Protein AF-A0A1W0XEP9-F1 (afdb_monomer_lite)

Secondary structure (DSSP, 8-state):
-----EEEEEEEEEETTS---HHHHHHHHHHHHHHHHHHHH-TT-EEEEEEEEE--SHHHHHHHTTS-HHHHHHHHHHHHHHHHHHTT---SEEEETTSHHHHHHHHHHHHHHHHTT-EEEEEEEEEEETTTTEEE-GGGEEEEE-TTS-EEEEETTT--B-EEEEEEEEEE-GGGGHHHHHHHHTT--EESHHHHHHHHHHHHSS----EE-EEETTT--SSPEETTEEEEEE-HHHHHHTHHHHHHTTTSGGGGGTPSPSEEEEEGGGHHIIIIIHHHHHHHHT-PPPS-EEEEPPEEETTEE--TTTT----HHHHHHHH-HHHHHHHHHHT--SSS-EEE-HHHHHHHIIIIIIIIIIHHHHHHH-TTT-TT--PPPPPPHHHHHHHH-HHHHHHHHHHHHHHHHHHHHHHTT-HHHHHHHHHHHHHHHHHHHHHT-HHHHHH---HHHHHHHHHHHHHHHHHHHHHHHHTTTT-HHHHHHHHHHHHHHHHHHHHHHHHHHHHHHHHS-SSSHHHHHHHHTTTTT--SS-TTSHHHHHHHHHHHHTT----S----------------------------------------------SSSS----------------------------PPPP------------------------------PPPP---------PPPTT--TT--S----TT-EEPPTTSSTTEEEEEETTEEEEEEEEEETTEEEE-GGGT--TT--GGGEEEEES-SBTT-SS-SSPPEEEEEEEEEE-TT-BTTTT-BT--EEEEESS----BTTB-PPBP--TT---TT-EEEEEE-S-SSTTPPPPSB-EEEEEEEE-HHHHHHHHHHTT------TTEEEE--TTS-----TT-TTPEEEEEETTEEEEEEEEEE-STTT-TT--EEEEEHHHHHHHHHHHHHTT-

pLDDT: mean 77.41, std 26.2, range [20.53, 98.69]

Organism: Hypsibius exemplaris (NCBI:txid2072580)

Foldseek 3Di:
DPDAAEAEEEEAAAELLDADFVFSVLLLLLQLLLQVVVCLVGVRYHYAYEYEHQQFALSLVVSCPPHDSVVSVVVRRVSVVVLCVQLVGDHPDYDYLPDPLLLVQLQVLLVLLVVVVQKDKDKDKAKAFRVLRFGDHPVQWDWDADPVRDTFIAGVVPRGGIDIDIDTAIWGNLLVCLVVLLVVLVVVQEPPCVLSVVVNCVSPPDRDDIGGQKDACVSTVTARAHVPHNRIHGRSLSSSLSRSLSSCPPPDPSSVVCPPHQEYEYEPSCSCSLSRVNQSSQVSSVGHRHSHYQYAYGEAELPHRDDVVVVRTHHVVVVCVVQNSLLSLQQSLQQGDRPYYGYDDPVSSVVCCCVQVCVQLVVLLCLLQPCLLVVLLAQFDDDDQVLLCVLQNPLSNVLVVLLVCLVVQLVVCSVSSNSNRNLVSLSVSSVSLVVSCVVLVSSVLSPDPDPSSVSSSSSSSNSSLVSSLSSLSSCCSRRVPVSCVSNVSNVVNHCPVVVVVVVVVVVVCVVVPDDPVVPCVVPVVPPPPDPDPDPDPVVVVVVVVVVVPVPDDDDDDDDDDDDDDDDDDDDDDDDDDDDDDDDDDDDDDDDDDDDDFFADDDDDDDDDGGDDDDDDDDDDDDDDDDDDDDDDDDDDDDDDDDDDDDDDDDDDDDDDDDDDDDDDDDDDDDDDDDDDDDDDDFDDAQAQLPDDDDDDDADKDFDDQSNQQQKKFKQFQNRGFEIWGAAFQFKIKFWLVVQVDPVGDQQRIKIKTSAFFQVDPADPHRIDIFGFPDKAQDPPQDPPPARPSGMIMTGTPGTDDDDSSHGGAAEDAAPDDQAFHKWKFKWFACPFFPDDTGRGIMIHIWGWHAQVVQQVLCVVVVRGGHADPQKTWTADPQLQADDHGSHGRTFTWDADSNGIYGQWGFGDWPGGSDGSIITMTGGRSNCVVVVVVVVVVPD

Structure (mmCIF, N/CA/C/O backbone):
data_AF-A0A1W0XEP9-F1
#
_entry.id   AF-A0A1W0XEP9-F1
#
loop_
_atom_site.group_PDB
_atom_site.id
_atom_site.type_symbol
_atom_site.label_atom_id
_atom_site.label_alt_id
_atom_site.label_comp_id
_atom_site.label_asym_id
_atom_site.label_entity_id
_atom_site.label_seq_id
_atom_site.pdbx_PDB_ins_code
_atom_site.Cartn_x
_atom_site.Cartn_y
_atom_site.Cartn_z
_atom_site.occupancy
_atom_site.B_iso_or_equiv
_atom_site.auth_seq_id
_atom_site.auth_comp_id
_atom_site.auth_asym_id
_atom_site.auth_atom_id
_atom_site.pdbx_PDB_model_num
ATOM 1 N N . MET A 1 1 ? -3.960 -39.721 -2.290 1.00 32.19 1 MET A N 1
ATOM 2 C CA . MET A 1 1 ? -4.192 -38.379 -2.868 1.00 32.19 1 MET A CA 1
ATOM 3 C C . MET A 1 1 ? -3.467 -37.390 -1.981 1.00 32.19 1 MET A C 1
ATOM 5 O O . MET A 1 1 ? -3.538 -37.574 -0.772 1.00 32.19 1 MET A O 1
ATOM 9 N N . SER A 1 2 ? -2.759 -36.409 -2.543 1.00 35.03 2 SER A N 1
ATOM 10 C CA . SER A 1 2 ? -2.302 -35.275 -1.733 1.00 35.03 2 SER A CA 1
ATOM 11 C C . SER A 1 2 ? -3.529 -34.490 -1.267 1.00 35.03 2 SER A C 1
ATOM 13 O O . SER A 1 2 ? -4.507 -34.397 -2.014 1.00 35.03 2 SER A O 1
ATOM 15 N N . SER A 1 3 ? -3.519 -33.946 -0.053 1.00 46.28 3 SER A N 1
ATOM 16 C CA . SER A 1 3 ? -4.524 -32.955 0.324 1.00 46.28 3 SER A CA 1
ATOM 17 C C . SER A 1 3 ? -4.188 -31.658 -0.403 1.00 46.28 3 SER A C 1
ATOM 19 O O . SER A 1 3 ? -3.187 -31.023 -0.073 1.00 46.28 3 SER A O 1
ATOM 21 N N . ALA A 1 4 ? -5.010 -31.287 -1.388 1.00 58.81 4 ALA A N 1
ATOM 22 C CA . ALA A 1 4 ? -4.891 -30.011 -2.086 1.00 58.81 4 ALA A CA 1
ATOM 23 C C . ALA A 1 4 ? -4.705 -28.873 -1.074 1.00 58.81 4 ALA A C 1
ATOM 25 O O . ALA A 1 4 ? -5.493 -28.755 -0.126 1.00 58.81 4 ALA A O 1
ATOM 26 N N . ALA A 1 5 ? -3.658 -28.069 -1.270 1.00 68.62 5 ALA A N 1
ATOM 27 C CA . ALA A 1 5 ? -3.409 -26.911 -0.430 1.00 68.62 5 ALA A CA 1
ATOM 28 C C . ALA A 1 5 ? -4.605 -25.951 -0.503 1.00 68.62 5 ALA A C 1
ATOM 30 O O . ALA A 1 5 ? -5.361 -25.915 -1.481 1.00 68.62 5 ALA A O 1
ATOM 31 N N . ARG A 1 6 ? -4.811 -25.207 0.578 1.00 87.81 6 ARG A N 1
ATOM 32 C CA . ARG A 1 6 ? -5.912 -24.257 0.712 1.00 87.81 6 ARG A CA 1
ATOM 33 C C . ARG A 1 6 ? -5.343 -22.920 1.130 1.00 87.81 6 ARG A C 1
ATOM 35 O O . ARG A 1 6 ? -4.332 -22.889 1.825 1.00 87.81 6 ARG A O 1
ATOM 42 N N . PHE A 1 7 ? -5.972 -21.854 0.656 1.00 92.62 7 PHE A N 1
ATOM 43 C CA . PHE A 1 7 ? -5.526 -20.497 0.934 1.00 92.62 7 PHE A CA 1
ATOM 44 C C . PHE A 1 7 ? -6.727 -19.573 1.125 1.00 92.62 7 PHE A C 1
ATOM 46 O O . PHE A 1 7 ? -7.420 -19.263 0.148 1.00 92.62 7 PHE A O 1
ATOM 53 N N . PHE A 1 8 ? -6.997 -19.170 2.365 1.00 96.50 8 PHE A N 1
ATOM 54 C CA . PHE A 1 8 ? -8.095 -18.266 2.700 1.00 96.50 8 PHE A CA 1
ATOM 55 C C . PHE A 1 8 ? -7.598 -16.825 2.847 1.00 96.50 8 PHE A C 1
ATOM 57 O O . PHE A 1 8 ? -6.764 -16.523 3.702 1.00 96.50 8 PHE A O 1
ATOM 64 N N . ILE A 1 9 ? -8.134 -15.939 2.009 1.00 97.25 9 ILE A N 1
ATOM 65 C CA . ILE A 1 9 ? -7.832 -14.510 1.994 1.00 97.25 9 ILE A CA 1
ATOM 66 C C . ILE A 1 9 ? -9.105 -13.677 2.167 1.00 97.25 9 ILE A C 1
ATOM 68 O O . ILE A 1 9 ? -10.146 -13.981 1.579 1.00 97.25 9 ILE A O 1
ATOM 72 N N . THR A 1 10 ? -9.028 -12.613 2.968 1.00 98.31 10 THR A N 1
ATOM 73 C CA . THR A 1 10 ? -10.155 -11.698 3.210 1.00 98.31 10 THR A CA 1
ATOM 74 C C . THR A 1 10 ? -9.748 -10.247 2.989 1.00 98.31 10 THR A C 1
ATOM 76 O O . THR A 1 10 ? -8.636 -9.848 3.331 1.00 98.31 10 THR A O 1
ATOM 79 N N . THR A 1 11 ? -10.664 -9.434 2.469 1.00 98.44 11 THR A N 1
ATOM 80 C CA . THR A 1 11 ? -10.663 -7.978 2.704 1.00 98.44 11 THR A CA 1
ATOM 81 C C . THR A 1 11 ? -11.497 -7.677 3.951 1.00 98.44 11 THR A C 1
ATOM 83 O O . THR A 1 11 ? -12.139 -8.592 4.470 1.00 98.44 11 THR A O 1
ATOM 86 N N . PRO A 1 12 ? -11.590 -6.420 4.411 1.00 97.44 12 PRO A N 1
ATOM 87 C CA . PRO A 1 12 ? -12.664 -6.015 5.299 1.00 97.44 12 PRO A CA 1
ATOM 88 C C . PRO A 1 12 ? -13.996 -6.105 4.553 1.00 97.44 12 PRO A C 1
ATOM 90 O O . PRO A 1 12 ? -14.038 -6.108 3.314 1.00 97.44 12 PRO A O 1
ATOM 93 N N . ILE A 1 13 ? -15.081 -6.106 5.315 1.00 97.94 13 ILE A N 1
ATOM 94 C CA . ILE A 1 13 ? -16.404 -5.773 4.798 1.00 97.94 13 ILE A CA 1
ATOM 95 C C . ILE A 1 13 ? -16.615 -4.254 4.900 1.00 97.94 13 ILE A C 1
ATOM 97 O O . ILE A 1 13 ? -16.168 -3.620 5.856 1.00 97.94 13 ILE A O 1
ATOM 101 N N . PHE A 1 14 ? -17.221 -3.641 3.883 1.00 96.19 14 PHE A N 1
ATOM 102 C CA . PHE A 1 14 ? -17.268 -2.177 3.757 1.00 96.19 14 PHE A CA 1
ATOM 103 C C . PHE A 1 14 ? -18.620 -1.585 4.174 1.00 96.19 14 PHE A C 1
ATOM 105 O O . PHE A 1 14 ? -19.661 -2.059 3.723 1.00 96.19 14 PHE A O 1
ATOM 112 N N . TYR A 1 15 ? -18.606 -0.509 4.969 1.00 92.88 15 TYR A N 1
ATOM 113 C CA . TYR A 1 15 ? -19.817 0.209 5.391 1.00 92.88 15 TYR A CA 1
ATOM 114 C C . TYR A 1 15 ? -20.623 0.743 4.198 1.00 92.88 15 TYR A C 1
ATOM 116 O O . TYR A 1 15 ? -20.120 1.505 3.368 1.00 92.88 15 TYR A O 1
ATOM 124 N N . VAL A 1 16 ? -21.917 0.421 4.157 1.00 91.81 16 VAL A N 1
ATOM 125 C CA . VAL A 1 16 ? -22.835 0.824 3.070 1.00 91.81 16 VAL A CA 1
ATOM 126 C C . VAL A 1 16 ? -23.545 2.167 3.289 1.00 91.81 16 VAL A C 1
ATOM 128 O O . VAL A 1 16 ? -24.500 2.490 2.584 1.00 91.81 16 VAL A O 1
ATOM 131 N N . ASN A 1 17 ? -23.042 3.024 4.186 1.00 85.06 17 ASN A N 1
ATOM 132 C CA . ASN A 1 17 ? -23.459 4.436 4.280 1.00 85.06 17 ASN A CA 1
ATOM 133 C C . ASN A 1 17 ? -22.988 5.287 3.071 1.00 85.06 17 ASN A C 1
ATOM 135 O O . ASN A 1 17 ? -23.287 6.484 2.964 1.00 85.06 17 ASN A O 1
ATOM 139 N N . ALA A 1 18 ? -22.205 4.701 2.162 1.00 85.00 18 ALA A N 1
ATOM 140 C CA . ALA A 1 18 ? -21.595 5.386 1.037 1.00 85.00 18 ALA A CA 1
ATOM 141 C C . ALA A 1 18 ? -21.563 4.545 -0.245 1.00 85.00 18 ALA A C 1
ATOM 143 O O . ALA A 1 18 ? -21.585 3.318 -0.224 1.00 85.00 18 ALA A O 1
ATOM 144 N N . ALA A 1 19 ? -21.466 5.249 -1.377 1.00 88.62 19 ALA A N 1
ATOM 145 C CA . ALA A 1 19 ? -20.963 4.663 -2.611 1.00 88.62 19 ALA A CA 1
ATOM 146 C C . ALA A 1 19 ? -19.445 4.407 -2.472 1.00 88.62 19 ALA A C 1
ATOM 148 O O . ALA A 1 19 ? -18.774 5.147 -1.744 1.00 88.62 19 ALA A O 1
ATOM 149 N N . PRO A 1 20 ? -18.895 3.381 -3.141 1.00 93.69 20 PRO A N 1
ATOM 150 C CA . PRO A 1 20 ? -17.491 3.024 -3.002 1.00 93.69 20 PRO A CA 1
ATOM 151 C C . PRO A 1 20 ? -16.543 4.026 -3.679 1.00 93.69 20 PRO A C 1
ATOM 153 O O . PRO A 1 20 ? -16.875 4.632 -4.693 1.00 93.69 20 PRO A O 1
ATOM 156 N N . HIS A 1 21 ? -15.326 4.137 -3.145 1.00 92.75 21 HIS A N 1
ATOM 157 C CA . HIS A 1 21 ? -14.243 4.978 -3.673 1.00 92.75 21 HIS A CA 1
ATOM 158 C C . HIS A 1 21 ? -12.942 4.180 -3.864 1.00 92.75 21 HIS A C 1
ATOM 160 O O . HIS A 1 21 ? -12.827 3.069 -3.331 1.00 92.75 21 HIS A O 1
ATOM 166 N N . VAL A 1 22 ? -11.930 4.747 -4.540 1.00 93.62 22 VAL A N 1
ATOM 167 C CA . VAL A 1 22 ? -10.651 4.051 -4.845 1.00 93.62 22 VAL A CA 1
ATOM 168 C C . VAL A 1 22 ? -9.963 3.407 -3.632 1.00 93.62 22 VAL A C 1
ATOM 170 O O . VAL A 1 22 ? -9.307 2.385 -3.797 1.00 93.62 22 VAL A O 1
ATOM 173 N N . GLY A 1 23 ? -10.164 3.926 -2.414 1.00 92.56 23 GLY A N 1
ATOM 174 C CA . GLY A 1 23 ? -9.643 3.311 -1.186 1.00 92.56 23 GLY A CA 1
ATOM 175 C C . GLY A 1 23 ? -10.148 1.880 -0.941 1.00 92.56 23 GLY A C 1
ATOM 176 O O . GLY A 1 23 ? -9.347 1.009 -0.628 1.00 92.56 23 GLY A O 1
ATOM 177 N N . HIS A 1 24 ? -11.442 1.608 -1.166 1.00 94.81 24 HIS A N 1
ATOM 178 C CA . HIS A 1 24 ? -12.011 0.257 -1.039 1.00 94.81 24 HIS A CA 1
ATOM 179 C C . HIS A 1 24 ? -11.509 -0.650 -2.167 1.00 94.81 24 HIS A C 1
ATOM 181 O O . HIS A 1 24 ? -11.186 -1.815 -1.948 1.00 94.81 24 HIS A O 1
ATOM 187 N N . LEU A 1 25 ? -11.416 -0.094 -3.381 1.00 96.81 25 LEU A N 1
ATOM 188 C CA . LEU A 1 25 ? -10.900 -0.811 -4.541 1.00 96.81 25 LEU A CA 1
ATOM 189 C C . LEU A 1 25 ? -9.445 -1.252 -4.323 1.00 96.81 25 LEU A C 1
ATOM 191 O O . LEU A 1 25 ? -9.118 -2.385 -4.647 1.00 96.81 25 LEU A O 1
ATOM 195 N N . TYR A 1 26 ? -8.588 -0.405 -3.747 1.00 96.94 26 TYR A N 1
ATOM 196 C CA . TYR A 1 26 ? -7.191 -0.745 -3.463 1.00 96.94 26 TYR A CA 1
ATOM 197 C C . TYR A 1 26 ? -7.067 -1.967 -2.544 1.00 96.94 26 TYR A C 1
ATOM 199 O O . TYR A 1 26 ? -6.404 -2.932 -2.918 1.00 96.94 26 TYR A O 1
ATOM 207 N N . THR A 1 27 ? -7.772 -1.980 -1.408 1.00 97.12 27 THR A N 1
ATOM 208 C CA . THR A 1 27 ? -7.811 -3.126 -0.482 1.00 97.12 27 THR A CA 1
ATOM 209 C C . THR A 1 27 ? -8.196 -4.427 -1.194 1.00 97.12 27 THR A C 1
ATOM 211 O O . THR A 1 27 ? -7.551 -5.461 -1.021 1.00 97.12 27 THR A O 1
ATOM 214 N N . VAL A 1 28 ? -9.220 -4.362 -2.050 1.00 98.12 28 VAL A N 1
ATOM 215 C CA . VAL A 1 28 ? -9.730 -5.507 -2.820 1.00 98.12 28 VAL A CA 1
ATOM 216 C C . VAL A 1 28 ? -8.777 -5.923 -3.945 1.00 98.12 28 VAL A C 1
ATOM 218 O O . VAL A 1 28 ? -8.675 -7.110 -4.240 1.00 98.12 28 VAL A O 1
ATOM 221 N N . LEU A 1 29 ? -8.027 -4.991 -4.538 1.00 97.88 29 LEU A N 1
ATOM 222 C CA . LEU A 1 29 ? -7.032 -5.291 -5.570 1.00 97.88 29 LEU A CA 1
ATOM 223 C C . LEU A 1 29 ? -5.794 -5.999 -5.029 1.00 97.88 29 LEU A C 1
ATOM 225 O O . LEU A 1 29 ? -5.268 -6.868 -5.721 1.00 97.88 29 LEU A O 1
ATOM 229 N N . ILE A 1 30 ? -5.340 -5.680 -3.813 1.00 97.75 30 ILE A N 1
ATOM 230 C CA . ILE A 1 30 ? -4.242 -6.430 -3.179 1.00 97.75 30 ILE A CA 1
ATOM 231 C C . ILE A 1 30 ? -4.691 -7.882 -2.937 1.00 97.75 30 ILE A C 1
ATOM 233 O O . ILE A 1 30 ? -3.944 -8.819 -3.223 1.00 97.75 30 ILE A O 1
ATOM 237 N N . ALA A 1 31 ? -5.935 -8.077 -2.480 1.00 97.88 31 ALA A N 1
ATOM 238 C CA . ALA A 1 31 ? -6.502 -9.406 -2.264 1.00 97.88 31 ALA A CA 1
ATOM 239 C C . ALA A 1 31 ? -6.675 -10.187 -3.578 1.00 97.88 31 ALA A C 1
ATOM 241 O O . ALA A 1 31 ? -6.258 -11.340 -3.667 1.00 97.88 31 ALA A O 1
ATOM 242 N N . ASP A 1 32 ? -7.211 -9.549 -4.621 1.00 98.19 32 ASP A N 1
ATOM 243 C CA . ASP A 1 32 ? -7.384 -10.143 -5.950 1.00 98.19 32 ASP A CA 1
ATOM 244 C C . ASP A 1 32 ? -6.042 -10.512 -6.597 1.00 98.19 32 ASP A C 1
ATOM 246 O O . ASP A 1 32 ? -5.889 -11.617 -7.117 1.00 98.19 32 ASP A O 1
ATOM 250 N N . ALA A 1 33 ? -5.035 -9.637 -6.510 1.00 97.44 33 ALA A N 1
ATOM 251 C CA . ALA A 1 33 ? -3.695 -9.920 -7.013 1.00 97.44 33 ALA A CA 1
ATOM 252 C C . ALA A 1 33 ? -3.042 -11.098 -6.265 1.00 97.44 33 ALA A C 1
ATOM 254 O O . ALA A 1 33 ? -2.469 -11.984 -6.901 1.00 97.44 33 ALA A O 1
ATOM 255 N N . LEU A 1 34 ? -3.180 -11.186 -4.937 1.00 95.62 34 LEU A N 1
ATOM 256 C CA . LEU A 1 34 ? -2.643 -12.322 -4.183 1.00 95.62 34 LEU A CA 1
ATOM 257 C C . LEU A 1 34 ? -3.421 -13.623 -4.449 1.00 95.62 34 LEU A C 1
ATOM 259 O O . LEU A 1 34 ? -2.807 -14.669 -4.657 1.00 95.62 34 LEU A O 1
ATOM 263 N N . HIS A 1 35 ? -4.753 -13.572 -4.533 1.00 95.00 35 HIS A N 1
ATOM 264 C CA . HIS A 1 35 ? -5.600 -14.711 -4.910 1.00 95.00 35 HIS A CA 1
ATOM 265 C C . HIS A 1 35 ? -5.224 -15.260 -6.298 1.00 95.00 35 HIS A C 1
ATOM 267 O O . HIS A 1 35 ? -5.029 -16.468 -6.467 1.00 95.00 35 HIS A O 1
ATOM 273 N N . ARG A 1 36 ? -5.040 -14.371 -7.285 1.00 94.81 36 ARG A N 1
ATOM 274 C CA . ARG A 1 36 ? -4.564 -14.705 -8.638 1.00 94.81 36 ARG A CA 1
ATOM 275 C C . ARG A 1 36 ? -3.151 -15.298 -8.621 1.00 94.81 36 ARG A C 1
ATOM 277 O O . ARG A 1 36 ? -2.927 -16.315 -9.274 1.00 94.81 36 ARG A O 1
ATOM 284 N N . TRP A 1 37 ? -2.224 -14.730 -7.845 1.00 93.62 37 TRP A N 1
ATOM 285 C CA . TRP A 1 37 ? -0.857 -15.252 -7.697 1.00 93.62 37 TRP A CA 1
ATOM 286 C C . TRP A 1 37 ? -0.840 -16.674 -7.116 1.00 93.62 37 TRP A C 1
ATOM 288 O O . TRP A 1 37 ? -0.206 -17.567 -7.679 1.00 93.62 37 TRP A O 1
ATOM 298 N N . LYS A 1 38 ? -1.612 -16.929 -6.052 1.00 90.94 38 LYS A N 1
ATOM 299 C CA . LYS A 1 38 ? -1.731 -18.257 -5.424 1.00 90.94 38 LYS A CA 1
ATOM 300 C C . LYS A 1 38 ? -2.349 -19.292 -6.367 1.00 90.94 38 LYS A C 1
ATOM 302 O O . LYS A 1 38 ? -1.797 -20.383 -6.500 1.00 90.94 38 LYS A O 1
ATOM 307 N N . LYS A 1 39 ? -3.423 -18.931 -7.084 1.00 88.62 39 LYS A N 1
ATOM 308 C CA . LYS A 1 39 ? -4.023 -19.759 -8.153 1.00 88.62 39 LYS A CA 1
ATOM 309 C C . LYS A 1 39 ? -3.022 -20.097 -9.262 1.00 88.62 39 LYS A C 1
ATOM 311 O O . LYS A 1 39 ? -3.027 -21.221 -9.747 1.00 88.62 39 LYS A O 1
ATOM 316 N N . MET A 1 40 ? -2.151 -19.160 -9.644 1.00 87.69 40 MET A N 1
ATOM 317 C CA . MET A 1 40 ? -1.143 -19.392 -10.684 1.00 87.69 40 MET A CA 1
ATOM 318 C C . MET A 1 40 ? 0.039 -20.250 -10.205 1.00 87.69 40 MET A C 1
ATOM 320 O O . MET A 1 40 ? 0.524 -21.087 -10.962 1.00 87.69 40 MET A O 1
ATOM 324 N N . LYS A 1 41 ? 0.501 -20.079 -8.958 1.00 82.50 41 LYS A N 1
ATOM 325 C CA . LYS A 1 41 ? 1.601 -20.883 -8.392 1.00 82.50 41 LYS A CA 1
ATOM 326 C C . LYS A 1 41 ? 1.226 -22.338 -8.123 1.00 82.50 41 LYS A C 1
ATOM 328 O O . LYS A 1 41 ? 2.110 -23.190 -8.080 1.00 82.50 41 LYS A O 1
ATOM 333 N N . GLN A 1 42 ? -0.050 -22.625 -7.871 1.00 70.00 42 GLN A N 1
ATOM 334 C CA . GLN A 1 42 ? -0.485 -23.922 -7.358 1.00 70.00 42 GLN A CA 1
ATOM 335 C C . GLN A 1 42 ? -1.728 -24.428 -8.107 1.00 70.00 42 GLN A C 1
ATOM 337 O O . GLN A 1 42 ? -2.859 -24.186 -7.692 1.00 70.00 42 GLN A O 1
ATOM 342 N N . ASN A 1 43 ? -1.498 -25.208 -9.172 1.00 59.06 43 ASN A N 1
ATOM 343 C CA . ASN A 1 43 ? -2.519 -25.783 -10.070 1.00 59.06 43 ASN A CA 1
ATOM 344 C C . ASN A 1 43 ? -3.667 -26.572 -9.393 1.00 59.06 43 ASN A C 1
ATOM 346 O O . ASN A 1 43 ? -4.660 -26.865 -10.053 1.00 59.06 43 ASN A O 1
ATOM 350 N N . GLU A 1 44 ? -3.535 -26.952 -8.119 1.00 57.06 44 GLU A N 1
ATOM 351 C CA . GLU A 1 44 ? -4.544 -27.712 -7.362 1.00 57.06 44 GLU A CA 1
ATOM 352 C C . GLU A 1 44 ? -5.138 -26.930 -6.171 1.00 57.06 44 GLU A C 1
ATOM 354 O O . GLU A 1 44 ? -6.021 -27.446 -5.484 1.00 57.06 44 GLU A O 1
ATOM 359 N N . THR A 1 45 ? -4.679 -25.702 -5.892 1.00 66.38 45 THR A N 1
ATOM 360 C CA . THR A 1 45 ? -5.045 -24.988 -4.657 1.00 66.38 45 THR A CA 1
ATOM 361 C C . THR A 1 45 ? -6.473 -24.464 -4.685 1.00 66.38 45 THR A C 1
ATOM 363 O O . THR A 1 45 ? -6.842 -23.625 -5.509 1.00 66.38 45 THR A O 1
ATOM 366 N N . GLN A 1 46 ? -7.270 -24.887 -3.702 1.00 83.69 46 GLN A N 1
ATOM 367 C CA . GLN A 1 46 ? -8.564 -24.268 -3.432 1.00 83.69 46 GLN A CA 1
ATOM 368 C C . GLN A 1 46 ? -8.319 -22.979 -2.643 1.00 83.69 46 GLN A C 1
ATOM 370 O O . GLN A 1 46 ? -8.081 -23.029 -1.438 1.00 83.69 46 GLN A O 1
ATOM 375 N N . SER A 1 47 ? -8.357 -21.825 -3.310 1.00 89.06 47 SER A N 1
ATOM 376 C CA . SER A 1 47 ? -8.340 -20.532 -2.620 1.00 89.06 47 SER A CA 1
ATOM 377 C C . SER A 1 47 ? -9.759 -20.012 -2.409 1.00 89.06 47 SER A C 1
ATOM 379 O O . SER A 1 47 ? -10.545 -19.952 -3.354 1.00 89.06 47 SER A O 1
ATOM 381 N N . LEU A 1 48 ? -10.056 -19.638 -1.166 1.00 94.50 48 LEU A N 1
ATOM 382 C CA . LEU A 1 48 ? -11.261 -18.925 -0.754 1.00 94.50 48 LEU A CA 1
ATOM 383 C C . LEU A 1 48 ? -10.883 -17.441 -0.648 1.00 94.50 48 LEU A C 1
ATOM 385 O O . LEU A 1 48 ? -9.939 -17.105 0.062 1.00 94.50 48 LEU A O 1
ATOM 389 N N . PHE A 1 49 ? -11.580 -16.566 -1.365 1.00 97.12 49 PHE A N 1
ATOM 390 C CA . PHE A 1 49 ? -11.395 -15.116 -1.329 1.00 97.12 49 PHE A CA 1
ATOM 391 C C . PHE A 1 49 ? -12.725 -14.453 -0.955 1.00 97.12 49 PHE A C 1
ATOM 393 O O . PHE A 1 49 ? -13.677 -14.466 -1.740 1.00 97.12 49 PHE A O 1
ATOM 400 N N . SER A 1 50 ? -12.771 -13.902 0.263 1.00 97.81 50 SER A N 1
ATOM 401 C CA . SER A 1 50 ? -13.910 -13.157 0.805 1.00 97.81 50 SER A CA 1
ATOM 402 C C . SER A 1 50 ? -13.780 -11.654 0.560 1.00 97.81 50 SER A C 1
ATOM 404 O O . SER A 1 50 ? -12.745 -11.054 0.869 1.00 97.81 50 SER A O 1
ATOM 406 N N . VAL A 1 51 ? -14.870 -11.055 0.085 1.00 98.12 51 VAL A N 1
ATOM 407 C CA . VAL A 1 51 ? -15.156 -9.613 0.142 1.00 98.12 51 VAL A CA 1
ATOM 408 C C . VAL A 1 51 ? -16.585 -9.423 0.659 1.00 98.12 51 VAL A C 1
ATOM 410 O O . VAL A 1 51 ? -17.367 -10.372 0.660 1.00 98.12 51 VAL A O 1
ATOM 413 N N . GLY A 1 52 ? -16.986 -8.214 1.050 1.00 98.06 52 GLY A N 1
ATOM 414 C CA . GLY A 1 52 ? -18.382 -8.003 1.434 1.00 98.06 52 GLY A CA 1
ATOM 415 C C . GLY A 1 52 ? -18.732 -6.606 1.917 1.00 98.06 52 GLY A C 1
ATOM 416 O O . GLY A 1 52 ? -17.963 -5.654 1.747 1.00 98.06 52 GLY A O 1
ATOM 417 N N . THR A 1 53 ? -19.904 -6.494 2.533 1.00 98.44 53 THR A N 1
ATOM 418 C CA . THR A 1 53 ? -20.454 -5.236 3.049 1.00 98.44 53 THR A CA 1
ATOM 419 C C . THR A 1 53 ? -20.907 -5.336 4.506 1.00 98.44 53 THR A C 1
ATOM 421 O O . THR A 1 53 ? -21.537 -6.316 4.907 1.00 98.44 53 THR A O 1
ATOM 424 N N . ASP A 1 54 ? -20.559 -4.304 5.280 1.00 97.56 54 ASP A N 1
ATOM 425 C CA . ASP A 1 54 ? -21.045 -4.059 6.641 1.00 97.56 54 ASP A CA 1
ATOM 426 C C . ASP A 1 54 ? -22.304 -3.194 6.551 1.00 97.56 54 ASP A C 1
ATOM 428 O O . ASP A 1 54 ? -22.309 -2.115 5.941 1.00 97.56 54 ASP A O 1
ATOM 432 N N . GLU A 1 55 ? -23.399 -3.729 7.077 1.00 97.06 55 GLU A N 1
ATOM 433 C CA . GLU A 1 55 ? -24.754 -3.283 6.776 1.00 97.06 55 GLU A CA 1
ATOM 434 C C . GLU A 1 55 ? -25.605 -3.020 8.019 1.00 97.06 55 GLU A C 1
ATOM 436 O O . GLU A 1 55 ? -26.780 -2.694 7.868 1.00 97.06 55 GLU A O 1
ATOM 441 N N . HIS A 1 56 ? -25.033 -3.096 9.224 1.00 95.25 56 HIS A N 1
ATOM 442 C CA . HIS A 1 56 ? -25.705 -2.791 10.493 1.00 95.25 56 HIS A CA 1
ATOM 443 C C . HIS A 1 56 ? -25.086 -1.557 11.182 1.00 95.25 56 HIS A C 1
ATOM 445 O O . HIS A 1 56 ? -24.185 -0.908 10.651 1.00 95.25 56 HIS A O 1
ATOM 451 N N . GLY A 1 57 ? -25.588 -1.191 12.364 1.00 91.94 57 GLY A N 1
ATOM 452 C CA . GLY A 1 57 ? -24.997 -0.129 13.185 1.00 91.94 57 GLY A CA 1
ATOM 453 C C . GLY A 1 57 ? -25.618 1.256 12.986 1.00 91.94 57 GLY A C 1
ATOM 454 O O . GLY A 1 57 ? -26.459 1.503 12.110 1.00 91.94 57 GLY A O 1
ATOM 455 N N . LEU A 1 58 ? -25.221 2.189 13.852 1.00 86.62 58 LEU A N 1
ATOM 456 C CA . LEU A 1 58 ? -25.890 3.483 13.998 1.00 86.62 58 LEU A CA 1
ATOM 457 C C . LEU A 1 58 ? -25.610 4.420 12.812 1.00 86.62 58 LEU A C 1
ATOM 459 O O . LEU A 1 58 ? -26.476 5.216 12.446 1.00 86.62 58 LEU A O 1
ATOM 463 N N . LYS A 1 59 ? -24.450 4.290 12.158 1.00 84.94 59 LYS A N 1
ATOM 464 C CA . LYS A 1 59 ? -24.112 4.961 10.888 1.00 84.94 59 LYS A CA 1
ATOM 465 C C . LYS A 1 59 ? -25.097 4.625 9.776 1.00 84.94 59 LYS A C 1
ATOM 467 O O . LYS A 1 59 ? -25.501 5.527 9.048 1.00 84.94 59 LYS A O 1
ATOM 472 N N . ILE A 1 60 ? -25.484 3.356 9.646 1.00 90.12 60 ILE A N 1
ATOM 473 C CA . ILE A 1 60 ? -26.420 2.899 8.611 1.00 90.12 60 ILE A CA 1
ATOM 474 C C . ILE A 1 60 ? -27.829 3.412 8.913 1.00 90.12 60 ILE A C 1
ATOM 476 O O . ILE A 1 60 ? -28.446 4.043 8.057 1.00 90.12 60 ILE A O 1
ATOM 480 N N . GLN A 1 61 ? -28.288 3.248 10.158 1.00 91.38 61 GLN A N 1
ATOM 481 C CA . GLN A 1 61 ? -29.581 3.759 10.624 1.00 91.38 61 GLN A CA 1
ATOM 482 C C . GLN A 1 61 ? -29.709 5.280 10.409 1.00 91.38 61 GLN A C 1
ATOM 484 O O . GLN A 1 61 ? -30.708 5.749 9.870 1.00 91.38 61 GLN A O 1
ATOM 489 N N . ARG A 1 62 ? -28.675 6.064 10.755 1.00 88.06 62 ARG A N 1
ATOM 490 C CA . ARG A 1 62 ? -28.650 7.521 10.524 1.00 88.06 62 ARG A CA 1
ATOM 491 C C . ARG A 1 62 ? -28.552 7.890 9.038 1.00 88.06 62 ARG A C 1
ATOM 493 O O . ARG A 1 62 ? -29.151 8.882 8.638 1.00 88.06 62 ARG A O 1
ATOM 500 N N . ALA A 1 63 ? -27.837 7.115 8.219 1.00 86.88 63 ALA A N 1
ATOM 501 C CA . ALA A 1 63 ? -27.719 7.361 6.777 1.00 86.88 63 ALA A CA 1
ATOM 502 C C . ALA A 1 63 ? -29.009 7.048 5.996 1.00 86.88 63 ALA A C 1
ATOM 504 O O . ALA A 1 63 ? -29.241 7.653 4.951 1.00 86.88 63 ALA A O 1
ATOM 505 N N . ALA A 1 64 ? -29.852 6.142 6.502 1.00 89.00 64 ALA A N 1
ATOM 506 C CA . ALA A 1 64 ? -31.195 5.892 5.977 1.00 89.00 64 ALA A CA 1
ATOM 507 C C . ALA A 1 64 ? -32.209 6.986 6.374 1.00 89.00 64 ALA A C 1
ATOM 509 O O . ALA A 1 64 ? -33.226 7.162 5.703 1.00 89.00 64 ALA A O 1
ATOM 510 N N . ALA A 1 65 ? -31.914 7.753 7.430 1.00 81.31 65 ALA A N 1
ATOM 511 C CA . ALA A 1 65 ? -32.786 8.771 8.012 1.00 81.31 65 ALA A CA 1
ATOM 512 C C . ALA A 1 65 ? -34.183 8.214 8.355 1.00 81.31 65 ALA A C 1
ATOM 514 O O . ALA A 1 65 ? -34.309 7.442 9.299 1.00 81.31 65 ALA A O 1
ATOM 515 N N . ASN A 1 66 ? -35.215 8.588 7.591 1.00 76.88 66 ASN A N 1
ATOM 516 C CA . ASN A 1 66 ? -36.597 8.123 7.775 1.00 76.88 66 ASN A CA 1
ATOM 517 C C . ASN A 1 66 ? -37.000 7.004 6.789 1.00 76.88 66 ASN A C 1
ATOM 519 O O . ASN A 1 66 ? -38.168 6.620 6.746 1.00 76.88 66 ASN A O 1
ATOM 523 N N . ALA A 1 67 ? -36.074 6.522 5.955 1.00 84.38 67 ALA A N 1
ATOM 524 C CA . ALA A 1 67 ? -36.298 5.410 5.035 1.00 84.38 67 ALA A CA 1
ATOM 525 C C . ALA A 1 67 ? -35.895 4.067 5.666 1.00 84.38 67 ALA A C 1
ATOM 527 O O . ALA A 1 67 ? -35.157 4.019 6.648 1.00 84.38 67 ALA A O 1
ATOM 528 N N . ASP A 1 68 ? -36.348 2.968 5.060 1.00 91.00 68 ASP A N 1
ATOM 529 C CA . ASP A 1 68 ? -35.914 1.617 5.419 1.00 91.00 68 ASP A CA 1
ATOM 530 C C . ASP A 1 68 ? -34.383 1.453 5.245 1.00 91.00 68 ASP A C 1
ATOM 532 O O . ASP A 1 68 ? -33.879 1.582 4.119 1.00 91.00 68 ASP A O 1
ATOM 536 N N . PRO A 1 69 ? -33.629 1.122 6.315 1.00 93.94 69 PRO A N 1
ATOM 537 C CA . PRO A 1 69 ? -32.195 0.881 6.215 1.00 93.94 69 PRO A CA 1
ATOM 538 C C . PRO A 1 69 ? -31.841 -0.290 5.297 1.00 93.94 69 PRO A C 1
ATOM 540 O O . PRO A 1 69 ? -30.831 -0.214 4.595 1.00 93.94 69 PRO A O 1
ATOM 543 N N . LYS A 1 70 ? -32.674 -1.340 5.219 1.00 94.06 70 LYS A N 1
ATOM 544 C CA . LYS A 1 70 ? -32.405 -2.492 4.347 1.00 94.06 70 LYS A CA 1
ATOM 545 C C . LYS A 1 70 ? -32.334 -2.077 2.878 1.00 94.06 70 LYS A C 1
ATOM 547 O O . LYS A 1 70 ? -31.414 -2.492 2.175 1.00 94.06 70 LYS A O 1
ATOM 552 N N . THR A 1 71 ? -33.247 -1.221 2.431 1.00 94.06 71 THR A N 1
ATOM 553 C CA . THR A 1 71 ? -33.270 -0.666 1.073 1.00 94.06 71 THR A CA 1
ATOM 554 C C . THR A 1 71 ? -31.997 0.129 0.761 1.00 94.06 71 THR A C 1
ATOM 556 O O . THR A 1 71 ? -31.443 -0.018 -0.332 1.00 94.06 71 THR A O 1
ATOM 559 N N . LEU A 1 72 ? -31.475 0.921 1.709 1.00 93.12 72 LEU A N 1
ATOM 560 C CA . LEU A 1 72 ? -30.186 1.610 1.544 1.00 93.12 72 LEU A CA 1
ATOM 561 C C . LEU A 1 72 ? -29.029 0.607 1.402 1.00 93.12 72 LEU A C 1
ATOM 563 O O . LEU A 1 72 ? -28.180 0.759 0.515 1.00 93.12 72 LEU A O 1
ATOM 567 N N . CYS A 1 73 ? -29.014 -0.428 2.243 1.00 95.75 73 CYS A N 1
ATOM 568 C CA . CYS A 1 73 ? -27.994 -1.470 2.225 1.00 95.75 73 CYS A CA 1
ATOM 569 C C . CYS A 1 73 ? -28.009 -2.278 0.922 1.00 95.75 73 CYS A C 1
ATOM 571 O O . CYS A 1 73 ? -26.968 -2.407 0.279 1.00 95.75 73 CYS A O 1
ATOM 573 N N . ASP A 1 74 ? -29.179 -2.744 0.472 1.00 95.94 74 ASP A N 1
ATOM 574 C CA . ASP A 1 74 ? -29.348 -3.461 -0.799 1.00 95.94 74 ASP A CA 1
ATOM 575 C C . ASP A 1 74 ? -28.834 -2.623 -1.988 1.00 95.94 74 ASP A C 1
ATOM 577 O O . ASP A 1 74 ? -28.078 -3.127 -2.825 1.00 95.94 74 ASP A O 1
ATOM 581 N N . GLN A 1 75 ? -29.163 -1.325 -2.037 1.00 94.69 75 GLN A N 1
ATOM 582 C CA . GLN A 1 75 ? -28.720 -0.419 -3.105 1.00 94.69 75 GLN A CA 1
ATOM 583 C C . GLN A 1 75 ? -27.207 -0.167 -3.109 1.00 94.69 75 GLN A C 1
ATOM 585 O O . GLN A 1 75 ? -26.581 -0.183 -4.171 1.00 94.69 75 GLN A O 1
ATOM 590 N N . ASN A 1 76 ? -26.595 0.110 -1.955 1.00 94.06 76 ASN A N 1
ATOM 591 C CA . ASN A 1 76 ? -25.163 0.417 -1.902 1.00 94.06 76 ASN A CA 1
ATOM 592 C C . ASN A 1 76 ? -24.302 -0.855 -1.984 1.00 94.06 76 ASN A C 1
ATOM 594 O O . ASN A 1 76 ? -23.287 -0.845 -2.679 1.00 94.06 76 ASN A O 1
ATOM 598 N N . SER A 1 77 ? -24.745 -1.980 -1.417 1.00 97.56 77 SER A N 1
ATOM 599 C CA . SER A 1 77 ? -24.102 -3.291 -1.596 1.00 97.56 77 SER A CA 1
ATOM 600 C C . SER A 1 77 ? -24.129 -3.769 -3.058 1.00 97.56 77 SER A C 1
ATOM 602 O O . SER A 1 77 ? -23.181 -4.410 -3.527 1.00 97.56 77 SER A O 1
ATOM 604 N N . LEU A 1 78 ? -25.156 -3.400 -3.836 1.00 97.69 78 LEU A N 1
ATOM 605 C CA . LEU A 1 78 ? -25.147 -3.592 -5.290 1.00 97.69 78 LEU A CA 1
ATOM 606 C C . LEU A 1 78 ? -24.052 -2.755 -5.979 1.00 97.69 78 LEU A C 1
ATOM 608 O O . LEU A 1 78 ? -23.362 -3.279 -6.852 1.00 97.69 78 LEU A O 1
ATOM 612 N N . LYS A 1 79 ? -23.821 -1.500 -5.563 1.00 97.25 79 LYS A N 1
ATOM 613 C CA . LYS A 1 79 ? -22.746 -0.646 -6.120 1.00 97.25 79 LYS A CA 1
ATOM 614 C C . LYS A 1 79 ? -21.351 -1.206 -5.835 1.00 97.25 79 LYS A C 1
ATOM 616 O O . LYS A 1 79 ? -20.502 -1.172 -6.721 1.00 97.25 79 LYS A O 1
ATOM 621 N N . PHE A 1 80 ? -21.108 -1.771 -4.648 1.00 97.94 80 PHE A N 1
ATOM 622 C CA . PHE A 1 80 ? -19.851 -2.481 -4.359 1.00 97.94 80 PHE A CA 1
ATOM 623 C C . PHE A 1 80 ? -19.650 -3.680 -5.303 1.00 97.94 80 PHE A C 1
ATOM 625 O O . PHE A 1 80 ? -18.595 -3.801 -5.924 1.00 97.94 80 PHE A O 1
ATOM 632 N N . ARG A 1 81 ? -20.682 -4.511 -5.510 1.00 98.00 81 ARG A N 1
ATOM 633 C CA . ARG A 1 81 ? -20.631 -5.645 -6.456 1.00 98.00 81 ARG A CA 1
ATOM 634 C C . ARG A 1 81 ? -20.419 -5.205 -7.908 1.00 98.00 81 ARG A C 1
ATOM 636 O O . ARG A 1 81 ? -19.606 -5.807 -8.609 1.00 98.00 81 ARG A O 1
ATOM 643 N N . GLN A 1 82 ? -21.082 -4.134 -8.344 1.00 98.00 82 GLN A N 1
ATOM 644 C CA . GLN A 1 82 ? -20.884 -3.531 -9.669 1.00 98.00 82 GLN A CA 1
ATOM 645 C C . GLN A 1 82 ? -19.457 -3.002 -9.853 1.00 98.00 82 GLN A C 1
ATOM 647 O O . GLN A 1 82 ? -18.857 -3.243 -10.900 1.00 98.00 82 GLN A O 1
ATOM 652 N N . LEU A 1 83 ? -18.885 -2.339 -8.841 1.00 97.44 83 LEU A N 1
ATOM 653 C CA . LEU A 1 83 ? -17.493 -1.888 -8.877 1.00 97.44 83 LEU A CA 1
ATOM 654 C C . LEU A 1 83 ? -16.533 -3.071 -9.019 1.00 97.44 83 LEU A C 1
ATOM 656 O O . LEU A 1 83 ? -15.665 -3.047 -9.884 1.00 97.44 83 LEU A O 1
ATOM 660 N N . PHE A 1 84 ? -16.688 -4.111 -8.200 1.00 97.75 84 PHE A N 1
ATOM 661 C CA . PHE A 1 84 ? -15.789 -5.267 -8.225 1.00 97.75 84 PHE A CA 1
ATOM 662 C C . PHE A 1 84 ? -15.875 -6.033 -9.555 1.00 97.75 84 PHE A C 1
ATOM 664 O O . PHE A 1 84 ? -14.849 -6.460 -10.081 1.00 97.75 84 PHE A O 1
ATOM 671 N N . HIS A 1 85 ? -17.063 -6.116 -10.161 1.00 97.12 85 HIS A N 1
ATOM 672 C CA . HIS A 1 85 ? -17.233 -6.643 -11.517 1.00 97.12 85 HIS A CA 1
ATOM 673 C C . HIS A 1 85 ? -16.499 -5.790 -12.571 1.00 97.12 85 HIS A C 1
ATOM 675 O O . HIS A 1 85 ? -15.687 -6.312 -13.332 1.00 97.12 85 HIS A O 1
ATOM 681 N N . VAL A 1 86 ? -16.717 -4.470 -12.578 1.00 96.81 86 VAL A N 1
ATOM 682 C CA . VAL A 1 86 ? -16.086 -3.522 -13.523 1.00 96.81 86 VAL A CA 1
ATOM 683 C C . VAL A 1 86 ? -14.560 -3.424 -13.330 1.00 96.81 86 VAL A C 1
ATOM 685 O O . VAL A 1 86 ? -13.820 -3.183 -14.286 1.00 96.81 86 VAL A O 1
ATOM 688 N N . ALA A 1 87 ? -14.068 -3.671 -12.115 1.00 96.94 87 ALA A N 1
ATOM 689 C CA . ALA A 1 87 ? -12.648 -3.743 -11.775 1.00 96.94 87 ALA A CA 1
ATOM 690 C C . ALA A 1 87 ? -11.997 -5.127 -12.018 1.00 96.94 87 ALA A C 1
ATOM 692 O O . ALA A 1 87 ? -10.797 -5.291 -11.773 1.00 96.94 87 ALA A O 1
ATOM 693 N N . GLY A 1 88 ? -12.753 -6.122 -12.496 1.00 96.75 88 GLY A N 1
ATOM 694 C CA . GLY A 1 88 ? -12.236 -7.458 -12.814 1.00 96.75 88 GLY A CA 1
ATOM 695 C C . GLY A 1 88 ? -11.772 -8.264 -11.594 1.00 96.75 88 GLY A C 1
ATOM 696 O O . GLY A 1 88 ? -10.774 -8.978 -11.682 1.00 96.75 88 GLY A O 1
ATOM 697 N N . ILE A 1 89 ? -12.445 -8.127 -10.451 1.00 97.88 89 ILE A N 1
ATOM 698 C CA . ILE A 1 89 ? -12.136 -8.873 -9.220 1.00 97.88 89 ILE A CA 1
ATOM 699 C C . ILE A 1 89 ? -12.709 -10.298 -9.302 1.00 97.88 89 ILE A C 1
ATOM 701 O O . ILE A 1 89 ? -13.895 -10.473 -9.578 1.00 97.88 89 ILE A O 1
ATOM 705 N N . GLU A 1 90 ? -11.895 -11.313 -9.011 1.00 94.56 90 GLU A N 1
ATOM 706 C CA . GLU A 1 90 ? -12.290 -12.728 -8.912 1.00 94.56 90 GLU A CA 1
ATOM 707 C C . GLU A 1 90 ? -12.428 -13.168 -7.443 1.00 94.56 90 GLU A C 1
ATOM 709 O O . GLU A 1 90 ? -11.711 -14.051 -6.977 1.00 94.56 90 GLU A O 1
ATOM 714 N N . TYR A 1 91 ? -13.358 -12.562 -6.698 1.00 96.81 91 TYR A N 1
ATOM 715 C CA . TYR A 1 91 ? -13.743 -13.073 -5.376 1.00 96.81 91 TYR A CA 1
ATOM 716 C C . TYR A 1 91 ? -14.553 -14.374 -5.500 1.00 96.81 91 TYR A C 1
ATOM 718 O O . TYR A 1 91 ? -15.189 -14.628 -6.524 1.00 96.81 91 TYR A O 1
ATOM 726 N N . THR A 1 92 ? -14.544 -15.203 -4.453 1.00 96.31 92 THR A N 1
ATOM 727 C CA . THR A 1 92 ? -15.293 -16.476 -4.426 1.00 96.31 92 THR A CA 1
ATOM 728 C C . THR A 1 92 ? -16.535 -16.429 -3.541 1.00 96.31 92 THR A C 1
ATOM 730 O O . THR A 1 92 ? -17.441 -17.228 -3.745 1.00 96.31 92 THR A O 1
ATOM 733 N N . ASP A 1 93 ? -16.587 -15.508 -2.575 1.00 97.69 93 ASP A N 1
ATOM 734 C CA . ASP A 1 93 ? -17.775 -15.213 -1.766 1.00 97.69 93 ASP A CA 1
ATOM 735 C C . ASP A 1 93 ? -17.952 -13.689 -1.649 1.00 97.69 93 ASP A C 1
ATOM 737 O O . ASP A 1 93 ? -16.966 -12.947 -1.604 1.00 97.69 93 ASP A O 1
ATOM 741 N N . PHE A 1 94 ? -19.207 -13.237 -1.621 1.00 98.44 94 PHE A N 1
ATOM 742 C CA . PHE A 1 94 ? -19.583 -11.874 -1.258 1.00 98.44 94 PHE A CA 1
ATOM 743 C C . PHE A 1 94 ? -20.530 -11.944 -0.056 1.00 98.44 94 PHE A C 1
ATOM 745 O O . PHE A 1 94 ? -21.709 -12.274 -0.214 1.00 98.44 94 PHE A O 1
ATOM 752 N N . ILE A 1 95 ? -20.025 -11.624 1.134 1.00 98.44 95 ILE A N 1
ATOM 753 C CA . ILE A 1 95 ? -20.793 -11.659 2.384 1.00 98.44 95 ILE A CA 1
ATOM 754 C C . ILE A 1 95 ? -21.495 -10.324 2.653 1.00 98.44 95 ILE A C 1
ATOM 756 O O . ILE A 1 95 ? -21.002 -9.249 2.305 1.00 98.44 95 ILE A O 1
ATOM 760 N N . ARG A 1 96 ? -22.658 -10.388 3.301 1.00 98.56 96 ARG A N 1
ATOM 761 C CA . ARG A 1 96 ? -23.382 -9.232 3.844 1.00 98.56 96 ARG A CA 1
ATOM 762 C C . ARG A 1 96 ? -23.738 -9.524 5.290 1.00 98.56 96 ARG A C 1
ATOM 764 O O . ARG A 1 96 ? -24.168 -10.643 5.570 1.00 98.56 96 ARG A O 1
ATOM 771 N N . THR A 1 97 ? -23.658 -8.548 6.193 1.00 98.38 97 THR A N 1
ATOM 772 C CA . THR A 1 97 ? -24.084 -8.803 7.583 1.00 98.38 97 THR A CA 1
ATOM 773 C C . THR A 1 97 ? -25.595 -9.052 7.709 1.00 98.38 97 THR A C 1
ATOM 775 O O . THR A 1 97 ? -26.029 -9.760 8.612 1.00 98.38 97 THR A O 1
ATOM 778 N N . THR A 1 98 ? -26.405 -8.610 6.735 1.00 97.81 98 THR A N 1
ATOM 779 C CA . THR A 1 98 ? -27.836 -8.964 6.636 1.00 97.81 98 THR A CA 1
ATOM 780 C C . THR A 1 98 ? -28.118 -10.377 6.096 1.00 97.81 98 THR A C 1
ATOM 782 O O . THR A 1 98 ? -29.286 -10.745 5.962 1.00 97.81 98 THR A O 1
ATOM 785 N N . ASP A 1 99 ? -27.111 -11.160 5.688 1.00 97.94 99 ASP A N 1
ATOM 786 C CA . ASP A 1 99 ? -27.338 -12.534 5.216 1.00 97.94 99 ASP A CA 1
ATOM 787 C C . ASP A 1 99 ? -27.800 -13.423 6.386 1.00 97.94 99 ASP A C 1
ATOM 789 O O . ASP A 1 99 ? -27.155 -13.469 7.431 1.00 97.94 99 ASP A O 1
ATOM 793 N N . ALA A 1 100 ? -28.851 -14.230 6.202 1.00 97.69 100 ALA A N 1
ATOM 794 C CA . ALA A 1 100 ? -29.364 -15.106 7.267 1.00 97.69 100 ALA A CA 1
ATOM 795 C C . ALA A 1 100 ? -28.311 -16.099 7.816 1.00 97.69 100 ALA A C 1
ATOM 797 O O . ALA A 1 100 ? -28.313 -16.404 9.007 1.00 97.69 100 ALA A O 1
ATOM 798 N N . ARG A 1 101 ? -27.363 -16.550 6.975 1.00 97.44 101 ARG A N 1
ATOM 799 C CA . ARG A 1 101 ? -26.205 -17.364 7.406 1.00 97.44 101 ARG A CA 1
ATOM 800 C C . ARG A 1 101 ? -25.313 -16.645 8.426 1.00 97.44 101 ARG A C 1
ATOM 802 O O . ARG A 1 101 ? -24.723 -17.298 9.279 1.00 97.44 101 ARG A O 1
ATOM 809 N N . HIS A 1 102 ? -25.225 -15.319 8.347 1.00 98.50 102 HIS A N 1
ATOM 810 C CA . HIS A 1 102 ? -24.392 -14.513 9.228 1.00 98.50 102 HIS A CA 1
ATOM 811 C C . HIS A 1 102 ? -25.041 -14.307 10.595 1.00 98.50 102 HIS A C 1
ATOM 813 O O . HIS A 1 102 ? -24.375 -14.507 11.606 1.00 98.50 102 HIS A O 1
ATOM 819 N N . ALA A 1 103 ? -26.348 -14.030 10.638 1.00 97.94 103 ALA A N 1
ATOM 820 C CA . ALA A 1 103 ? -27.090 -13.953 11.897 1.00 97.94 103 ALA A CA 1
ATOM 821 C C . ALA A 1 103 ? -26.916 -15.232 12.739 1.00 97.94 103 ALA A C 1
ATOM 823 O O . ALA A 1 103 ? -26.524 -15.155 13.901 1.00 97.94 103 ALA A O 1
ATOM 824 N N . VAL A 1 104 ? -27.064 -16.412 12.122 1.00 98.38 104 VAL A N 1
ATOM 825 C CA . VAL A 1 104 ? -26.842 -17.712 12.786 1.00 98.38 104 VAL A CA 1
ATOM 826 C C . VAL A 1 104 ? -25.403 -17.865 13.306 1.00 98.38 104 VAL A C 1
ATOM 828 O O . VAL A 1 104 ? -25.201 -18.360 14.415 1.00 98.38 104 VAL A O 1
ATOM 831 N N . ALA A 1 105 ? -24.397 -17.422 12.545 1.00 98.50 105 ALA A N 1
ATOM 832 C CA . ALA A 1 105 ? -22.997 -17.440 12.974 1.00 98.50 105 ALA A CA 1
ATOM 833 C C . ALA A 1 105 ? -22.740 -16.518 14.182 1.00 98.50 105 ALA A C 1
ATOM 835 O O . ALA A 1 105 ? -22.073 -16.922 15.138 1.00 98.50 105 ALA A O 1
ATOM 836 N N . VAL A 1 106 ? -23.297 -15.303 14.162 1.00 98.62 106 VAL A N 1
ATOM 837 C CA . VAL A 1 106 ? -23.160 -14.303 15.231 1.00 98.62 106 VAL A CA 1
ATOM 838 C C . VAL A 1 106 ? -23.882 -14.748 16.506 1.00 98.62 106 VAL A C 1
ATOM 840 O O . VAL A 1 106 ? -23.288 -14.713 17.584 1.00 98.62 106 VAL A O 1
ATOM 843 N N . GLU A 1 107 ? -25.119 -15.236 16.401 1.00 98.25 107 GLU A N 1
ATOM 844 C CA . GLU A 1 107 ? -25.890 -15.771 17.533 1.00 98.25 107 GLU A CA 1
ATOM 845 C C . GLU A 1 107 ? -25.203 -16.988 18.173 1.00 98.25 107 GLU A C 1
ATOM 847 O O . GLU A 1 107 ? -25.136 -17.098 19.400 1.00 98.25 107 GLU A O 1
ATOM 852 N N . HIS A 1 108 ? -24.643 -17.893 17.364 1.00 98.44 108 HIS A N 1
ATOM 853 C CA . HIS A 1 108 ? -23.918 -19.062 17.863 1.00 98.44 108 HIS A CA 1
ATOM 854 C C . HIS A 1 108 ? -22.631 -18.667 18.607 1.00 98.44 108 HIS A C 1
ATOM 856 O O . HIS A 1 108 ? -22.403 -19.119 19.732 1.00 98.44 108 HIS A O 1
ATOM 862 N N . ALA A 1 109 ? -21.823 -17.775 18.025 1.00 98.50 109 ALA A N 1
ATOM 863 C CA . ALA A 1 109 ? -20.618 -17.251 18.665 1.00 98.50 109 ALA A CA 1
ATOM 864 C C . ALA A 1 109 ? -20.940 -16.511 19.976 1.00 98.50 109 ALA A C 1
ATOM 866 O O . ALA A 1 109 ? -20.302 -16.758 21.003 1.00 98.50 109 ALA A O 1
ATOM 867 N N . TRP A 1 110 ? -21.971 -15.658 19.970 1.00 98.62 110 TRP A N 1
ATOM 868 C CA . TRP A 1 110 ? -22.467 -14.974 21.166 1.00 98.62 110 TRP A CA 1
ATOM 869 C C . TRP A 1 110 ? -22.809 -15.962 22.279 1.00 98.62 110 TRP A C 1
ATOM 871 O O . TRP A 1 110 ? -22.369 -15.799 23.418 1.00 98.62 110 TRP A O 1
ATOM 881 N N . ASN A 1 111 ? -23.551 -17.021 21.951 1.00 98.44 111 ASN A N 1
ATOM 882 C CA . ASN A 1 111 ? -23.966 -18.025 22.923 1.00 98.44 111 ASN A CA 1
ATOM 883 C C . ASN A 1 111 ? -22.785 -18.814 23.509 1.00 98.44 111 ASN A C 1
ATOM 885 O O . ASN A 1 111 ? -22.786 -19.058 24.715 1.00 98.44 111 ASN A O 1
ATOM 889 N N . ILE A 1 112 ? -21.739 -19.123 22.733 1.00 98.25 112 ILE A N 1
ATOM 890 C CA . ILE A 1 112 ? -20.502 -19.721 23.272 1.00 98.25 112 ILE A CA 1
ATOM 891 C C . ILE A 1 112 ? -19.814 -18.771 24.265 1.00 98.25 112 ILE A C 1
ATOM 893 O O . ILE A 1 112 ? -19.461 -19.186 25.371 1.00 98.25 112 ILE A O 1
ATOM 897 N N . LEU A 1 113 ? -19.639 -17.494 23.914 1.00 98.44 113 LEU A N 1
ATOM 898 C CA . LEU A 1 113 ? -18.963 -16.521 24.785 1.00 98.44 113 LEU A CA 1
ATOM 899 C C . LEU A 1 113 ? -19.778 -16.214 26.059 1.00 98.44 113 LEU A C 1
ATOM 901 O O . LEU A 1 113 ? -19.207 -16.082 27.146 1.00 98.44 113 LEU A O 1
ATOM 905 N N . LYS A 1 114 ? -21.112 -16.186 25.952 1.00 97.56 114 LYS A N 1
ATOM 906 C CA . LYS A 1 114 ? -22.075 -16.098 27.066 1.00 97.56 114 LYS A CA 1
ATOM 907 C C . LYS A 1 114 ? -21.968 -17.318 27.993 1.00 97.56 114 LYS A C 1
ATOM 909 O O . LYS A 1 114 ? -21.822 -17.154 29.202 1.00 97.56 114 LYS A O 1
ATOM 914 N N . GLN A 1 115 ? -21.946 -18.538 27.446 1.00 97.69 115 GLN A N 1
ATOM 915 C CA . GLN A 1 115 ? -21.785 -19.786 28.215 1.00 97.69 115 GLN A CA 1
ATOM 916 C C . GLN A 1 115 ? -20.430 -19.870 28.933 1.00 97.69 115 GLN A C 1
ATOM 918 O O . GLN A 1 115 ? -20.376 -20.253 30.103 1.00 97.69 115 GLN A O 1
ATOM 923 N N . LYS A 1 116 ? -19.341 -19.443 28.281 1.00 98.06 116 LYS A N 1
ATOM 924 C CA . LYS A 1 116 ? -17.998 -19.346 28.885 1.00 98.06 116 LYS A CA 1
ATOM 925 C C . LYS A 1 116 ? -17.851 -18.201 29.904 1.00 98.06 116 LYS A C 1
ATOM 927 O O . LYS A 1 116 ? -16.771 -18.034 30.461 1.00 98.06 116 LYS A O 1
ATOM 932 N N . LYS A 1 117 ? -18.910 -17.420 30.172 1.00 97.25 117 LYS A N 1
ATOM 933 C CA . LYS A 1 117 ? -18.920 -16.230 31.057 1.00 97.25 117 LYS A CA 1
ATOM 934 C C . LYS A 1 117 ? -17.958 -15.112 30.619 1.00 97.25 117 LYS A C 1
ATOM 936 O O . LYS A 1 117 ? -17.614 -14.239 31.418 1.00 97.25 117 LYS A O 1
ATOM 941 N N . LEU A 1 118 ? -17.549 -15.133 29.348 1.00 97.88 118 LEU A N 1
ATOM 942 C CA . LEU A 1 118 ? -16.720 -14.107 28.712 1.00 97.88 118 LEU A CA 1
ATOM 943 C C . LEU A 1 118 ? -17.544 -12.885 28.309 1.00 97.88 118 LEU A C 1
ATOM 945 O O . LEU A 1 118 ? -16.995 -11.792 28.248 1.00 97.88 118 LEU A O 1
ATOM 949 N N . ILE A 1 119 ? -18.851 -13.060 28.085 1.00 97.38 119 ILE A N 1
ATOM 950 C CA . ILE A 1 119 ? -19.821 -11.966 27.989 1.00 97.38 119 ILE A CA 1
ATOM 951 C C . ILE A 1 119 ? -20.617 -11.882 29.298 1.00 97.38 119 ILE A C 1
ATOM 953 O O . ILE A 1 119 ? -21.208 -12.872 29.736 1.00 97.38 119 ILE A O 1
ATOM 957 N N . VAL A 1 120 ? -20.648 -10.699 29.914 1.00 93.94 120 VAL A N 1
ATOM 958 C CA . VAL A 1 120 ? -21.361 -10.400 31.172 1.00 93.94 120 VAL A CA 1
ATOM 959 C C . VAL A 1 120 ? -22.192 -9.123 31.035 1.00 93.94 120 VAL A C 1
ATOM 961 O O . VAL A 1 120 ? -21.824 -8.238 30.275 1.00 93.94 120 VAL A O 1
ATOM 964 N N . LYS A 1 121 ? -23.319 -9.001 31.747 1.00 91.75 121 LYS A N 1
ATOM 965 C CA . LYS A 1 121 ? -24.133 -7.770 31.746 1.00 91.75 121 LYS A CA 1
ATOM 966 C C . LYS A 1 121 ? -23.642 -6.815 32.838 1.00 91.75 121 LYS A C 1
ATOM 968 O O . LYS A 1 121 ? -23.402 -7.264 33.957 1.00 91.75 121 LYS A O 1
ATOM 973 N N . GLY A 1 122 ? -23.514 -5.527 32.531 1.00 83.88 122 GLY A N 1
ATOM 974 C CA . GLY A 1 122 ? -23.082 -4.498 33.480 1.00 83.88 122 GLY A CA 1
ATOM 975 C C . GLY A 1 122 ? -23.438 -3.083 33.021 1.00 83.88 122 GLY A C 1
ATOM 976 O O . GLY A 1 122 ? -23.762 -2.865 31.855 1.00 83.88 122 GLY A O 1
ATOM 977 N N . SER A 1 123 ? -23.375 -2.118 33.938 1.00 75.19 123 SER A N 1
ATOM 978 C CA . SER A 1 123 ? -23.542 -0.700 33.600 1.00 75.19 123 SER A CA 1
ATOM 979 C C . SER A 1 123 ? -22.216 -0.146 33.089 1.00 75.19 123 SER A C 1
ATOM 981 O O . SER A 1 123 ? -21.207 -0.243 33.787 1.00 75.19 123 SER A O 1
ATOM 983 N N . TYR A 1 124 ? -22.201 0.408 31.877 1.00 68.44 124 TYR A N 1
ATOM 984 C CA . TYR A 1 124 ? -21.017 1.030 31.287 1.00 68.44 124 TYR A CA 1
ATOM 985 C C . TYR A 1 124 ? -21.221 2.539 31.202 1.00 68.44 124 TYR A C 1
ATOM 987 O O . TYR A 1 124 ? -22.152 2.996 30.535 1.00 68.44 124 TYR A O 1
ATOM 995 N N . SER A 1 125 ? -20.346 3.306 31.849 1.00 74.44 125 SER A N 1
ATOM 996 C CA . SER A 1 125 ? -20.288 4.764 31.751 1.00 74.44 125 SER A CA 1
ATOM 997 C C . SER A 1 125 ? -18.971 5.218 31.126 1.00 74.44 125 SER A C 1
ATOM 999 O O . SER A 1 125 ? -17.908 4.671 31.414 1.00 74.44 125 SER A O 1
ATOM 1001 N N . GLY A 1 126 ? -19.039 6.212 30.242 1.00 79.19 126 GLY A N 1
ATOM 1002 C CA . GLY A 1 126 ? -17.865 6.763 29.571 1.00 79.19 126 GLY A CA 1
ATOM 1003 C C . GLY A 1 126 ? -18.211 7.648 28.379 1.00 79.19 126 GLY A C 1
ATOM 1004 O O . GLY A 1 126 ? -19.376 7.807 28.004 1.00 79.19 126 GLY A O 1
ATOM 1005 N N . TRP A 1 127 ? -17.180 8.208 27.751 1.00 84.19 127 TRP A N 1
ATOM 1006 C CA . TRP A 1 127 ? -17.325 8.963 26.510 1.00 84.19 127 TRP A CA 1
ATOM 1007 C C . TRP A 1 127 ? -17.609 8.022 25.336 1.00 84.19 127 TRP A C 1
ATOM 1009 O O . TRP A 1 127 ? -16.969 6.983 25.182 1.00 84.19 127 TRP A O 1
ATOM 1019 N N . TYR A 1 128 ? -18.551 8.391 24.476 1.00 79.75 128 TYR A N 1
ATOM 1020 C CA . TYR A 1 128 ? -18.906 7.667 23.261 1.00 79.75 128 TYR A CA 1
ATOM 1021 C C . TYR A 1 128 ? -18.641 8.540 22.037 1.00 79.75 128 TYR A C 1
ATOM 1023 O O . TYR A 1 128 ? -19.045 9.702 22.004 1.00 79.75 128 TYR A O 1
ATOM 1031 N N . CYS A 1 129 ? -18.000 7.991 21.005 1.00 80.44 129 CYS A N 1
ATOM 1032 C CA . CYS A 1 129 ? -17.922 8.649 19.707 1.00 80.44 129 CYS A CA 1
ATOM 1033 C C . CYS A 1 129 ? -18.867 7.967 18.719 1.00 80.44 129 CYS A C 1
ATOM 1035 O O . CYS A 1 129 ? -18.566 6.884 18.218 1.00 80.44 129 CYS A O 1
ATOM 1037 N N . THR A 1 130 ? -19.984 8.607 18.355 1.00 71.75 130 THR A N 1
ATOM 1038 C CA . THR A 1 130 ? -20.870 8.026 17.331 1.00 71.75 130 THR A CA 1
ATOM 1039 C C . THR A 1 130 ? -20.191 7.923 15.949 1.00 71.75 130 THR A C 1
ATOM 1041 O O . THR A 1 130 ? -20.471 6.985 15.202 1.00 71.75 130 THR A O 1
ATOM 1044 N N . SER A 1 131 ? -19.258 8.815 15.597 1.00 68.62 131 SER A N 1
ATOM 1045 C CA . SER A 1 131 ? -18.522 8.718 14.321 1.00 68.62 131 SER A CA 1
ATOM 1046 C C . SER A 1 131 ? -17.584 7.508 14.250 1.00 68.62 131 SER A C 1
ATOM 1048 O O . SER A 1 131 ? -17.350 6.983 13.160 1.00 68.62 131 SER A O 1
ATOM 1050 N N . ASP A 1 132 ? -17.120 7.003 15.392 1.00 67.56 132 ASP A N 1
ATOM 1051 C CA . ASP A 1 132 ? -16.241 5.830 15.472 1.00 67.56 132 ASP A CA 1
ATOM 1052 C C . ASP A 1 132 ? -17.033 4.556 15.881 1.00 67.56 132 ASP A C 1
ATOM 1054 O O . ASP A 1 132 ? -16.603 3.439 15.612 1.00 67.56 132 ASP A O 1
ATOM 1058 N N . GLU A 1 133 ? -18.243 4.729 16.435 1.00 70.50 133 GLU A N 1
ATOM 1059 C CA . GLU A 1 133 ? -19.124 3.745 17.115 1.00 70.50 133 GLU A CA 1
ATOM 1060 C C . GLU A 1 133 ? -18.523 3.064 18.366 1.00 70.50 133 GLU A C 1
ATOM 1062 O O . GLU A 1 133 ? -19.095 2.128 18.941 1.00 70.50 133 GLU A O 1
ATOM 1067 N N . ALA A 1 134 ? -17.401 3.601 18.847 1.00 70.00 134 ALA A N 1
ATOM 1068 C CA . ALA A 1 134 ? -16.672 3.133 20.017 1.00 70.00 134 ALA A CA 1
ATOM 1069 C C . ALA A 1 134 ? -16.954 3.983 21.269 1.00 70.00 134 ALA A C 1
ATOM 1071 O O . ALA A 1 134 ? -17.148 5.199 21.196 1.00 70.00 134 ALA A O 1
ATOM 1072 N N . PHE A 1 135 ? -16.903 3.331 22.432 1.00 75.19 135 PHE A N 1
ATOM 1073 C CA . PHE A 1 135 ? -16.626 4.013 23.695 1.00 75.19 135 PHE A CA 1
ATOM 1074 C C . PHE A 1 135 ? -15.122 4.293 23.804 1.00 75.19 135 PHE A C 1
ATOM 1076 O O . PHE A 1 135 ? -14.307 3.490 23.344 1.00 75.19 135 PHE A O 1
ATOM 1083 N N . LEU A 1 136 ? -14.769 5.426 24.405 1.00 73.50 136 LEU A N 1
ATOM 1084 C CA . LEU A 1 136 ? -13.406 5.916 24.575 1.00 73.50 136 LEU A CA 1
ATOM 1085 C C . LEU A 1 136 ? -13.147 6.201 26.066 1.00 73.50 136 LEU A C 1
ATOM 1087 O O . LEU A 1 136 ? -13.990 6.825 26.718 1.00 73.50 136 LEU A O 1
ATOM 1091 N N . PRO A 1 137 ? -11.999 5.779 26.627 1.00 72.50 137 PRO A N 1
ATOM 1092 C CA . PRO A 1 137 ? -11.607 6.175 27.975 1.00 72.50 137 PRO A CA 1
ATOM 1093 C C . PRO A 1 137 ? -11.278 7.675 28.021 1.00 72.50 137 PRO A C 1
ATOM 1095 O O . PRO A 1 137 ? -10.933 8.273 27.004 1.00 72.50 137 PRO A O 1
ATOM 1098 N N . GLU A 1 138 ? -11.300 8.268 29.218 1.00 78.12 138 GLU A N 1
ATOM 1099 C CA . GLU A 1 138 ? -10.983 9.689 29.468 1.00 78.12 138 GLU A CA 1
ATOM 1100 C C . GLU A 1 138 ? -9.676 10.145 28.780 1.00 78.12 138 GLU A C 1
ATOM 1102 O O . GLU A 1 138 ? -9.610 11.217 28.189 1.00 78.12 138 GLU A O 1
ATOM 1107 N N . SER A 1 139 ? -8.647 9.288 28.779 1.00 73.38 139 SER A N 1
ATOM 1108 C CA . SER A 1 139 ? -7.336 9.557 28.163 1.00 73.38 139 SER A CA 1
ATOM 1109 C C . SER A 1 139 ? -7.316 9.537 26.627 1.00 73.38 139 SER A C 1
ATOM 1111 O O . SER A 1 139 ? -6.297 9.886 26.033 1.00 73.38 139 SER A O 1
ATOM 1113 N N . GLN A 1 140 ? -8.414 9.147 25.972 1.00 74.50 140 GLN A N 1
ATOM 1114 C CA . GLN A 1 140 ? -8.609 9.266 24.522 1.00 74.50 140 GLN A CA 1
ATOM 1115 C C . GLN A 1 140 ? -9.567 10.418 24.152 1.00 74.50 140 GLN A C 1
ATOM 1117 O O . GLN A 1 140 ? -10.068 10.475 23.028 1.00 74.50 140 GLN A O 1
ATOM 1122 N N . VAL A 1 141 ? -9.821 11.348 25.083 1.00 85.56 141 VAL A N 1
ATOM 1123 C CA . VAL A 1 141 ? -10.746 12.475 24.907 1.00 85.56 141 VAL A CA 1
ATOM 1124 C C . VAL A 1 141 ? -10.102 13.798 25.324 1.00 85.56 141 VAL A C 1
ATOM 1126 O O . VAL A 1 141 ? -9.684 13.986 26.463 1.00 85.56 141 VAL A O 1
ATOM 1129 N N . GLN A 1 142 ? -10.086 14.764 24.408 1.00 89.12 142 GLN A N 1
ATOM 1130 C CA . GLN A 1 142 ? -9.545 16.110 24.624 1.00 89.12 142 GLN A CA 1
ATOM 1131 C C . GLN A 1 142 ? -10.638 17.181 24.532 1.00 89.12 142 GLN A C 1
ATOM 1133 O O . GLN A 1 142 ? -11.656 16.990 23.865 1.00 89.12 142 GLN A O 1
ATOM 1138 N N . SER A 1 143 ? -10.434 18.312 25.212 1.00 89.31 143 SER A N 1
ATOM 1139 C CA . SER A 1 143 ? -11.247 19.518 25.007 1.00 89.31 143 SER A CA 1
ATOM 1140 C C . SER A 1 143 ? -10.668 20.335 23.851 1.00 89.31 143 SER A C 1
ATOM 1142 O O . SER A 1 143 ? -9.464 20.578 23.821 1.00 89.31 143 SER A O 1
ATOM 1144 N N . VAL A 1 144 ? -11.516 20.787 22.931 1.00 87.31 144 VAL A N 1
ATOM 1145 C CA . VAL A 1 144 ? -11.166 21.692 21.824 1.00 87.31 144 VAL A CA 1
ATOM 1146 C C . VAL A 1 144 ? -12.169 22.843 21.815 1.00 87.31 144 VAL A C 1
ATOM 1148 O O . VAL A 1 144 ? -13.347 22.625 22.089 1.00 87.31 144 VAL A O 1
ATOM 1151 N N . LYS A 1 145 ? -11.717 24.062 21.499 1.00 85.38 145 LYS A N 1
ATOM 1152 C CA . LYS A 1 145 ? -12.616 25.204 21.296 1.00 85.38 145 LYS A CA 1
ATOM 1153 C C . LYS A 1 145 ? -13.039 25.307 19.840 1.00 85.38 145 LYS A C 1
ATOM 1155 O O . LYS A 1 145 ? -12.186 25.306 18.953 1.00 85.38 145 LYS A O 1
ATOM 1160 N N . GLU A 1 146 ? -14.340 25.412 19.598 1.00 80.00 146 GLU A N 1
ATOM 1161 C CA . GLU A 1 146 ? -14.870 25.722 18.268 1.00 80.00 146 GLU A CA 1
ATOM 1162 C C . GLU A 1 146 ? -14.851 27.237 17.991 1.00 80.00 146 GLU A C 1
ATOM 1164 O O . GLU A 1 146 ? -14.506 28.051 18.849 1.00 80.00 146 GLU A O 1
ATOM 1169 N N . ALA A 1 147 ? -15.170 27.627 16.753 1.00 73.56 147 ALA A N 1
ATOM 1170 C CA . ALA A 1 147 ? -15.045 29.009 16.277 1.00 73.56 147 ALA A CA 1
ATOM 1171 C C . ALA A 1 147 ? -16.018 30.007 16.946 1.00 73.56 147 ALA A C 1
ATOM 1173 O O . ALA A 1 147 ? -15.851 31.214 16.791 1.00 73.56 147 ALA A O 1
ATOM 1174 N N . ASP A 1 148 ? -17.010 29.514 17.691 1.00 76.81 148 ASP A N 1
ATOM 1175 C CA . ASP A 1 148 ? -17.907 30.298 18.551 1.00 76.81 148 ASP A CA 1
ATOM 1176 C C . ASP A 1 148 ? -17.371 30.478 19.990 1.00 76.81 148 ASP A C 1
ATOM 1178 O O . ASP A 1 148 ? -17.981 31.176 20.799 1.00 76.81 148 ASP A O 1
ATOM 1182 N N . GLY A 1 149 ? -16.224 29.869 20.314 1.00 74.25 149 GLY A N 1
ATOM 1183 C CA . GLY A 1 149 ? -15.596 29.884 21.635 1.00 74.25 149 GLY A CA 1
ATOM 1184 C C . GLY A 1 149 ? -16.065 28.779 22.590 1.00 74.25 149 GLY A C 1
ATOM 1185 O O . GLY A 1 149 ? -15.539 28.699 23.708 1.00 74.25 149 GLY A O 1
ATOM 1186 N N . SER A 1 150 ? -17.011 27.926 22.176 1.00 80.06 150 SER A N 1
ATOM 1187 C CA . SER A 1 150 ? -17.527 26.824 22.994 1.00 80.06 150 SER A CA 1
ATOM 1188 C C . SER A 1 150 ? -16.497 25.703 23.174 1.00 80.06 150 SER A C 1
ATOM 1190 O O . SER A 1 150 ? -15.789 25.330 22.239 1.00 80.06 150 SER A O 1
ATOM 1192 N N . ASP A 1 151 ? -16.399 25.167 24.395 1.00 83.56 151 ASP A N 1
ATOM 1193 C CA . ASP A 1 151 ? -15.556 24.011 24.716 1.00 83.56 151 ASP A CA 1
ATOM 1194 C C . ASP A 1 151 ? -16.306 22.708 24.392 1.00 83.56 151 ASP A C 1
ATOM 1196 O O . ASP A 1 151 ? -17.289 22.363 25.052 1.00 83.56 151 ASP A O 1
ATOM 1200 N N . VAL A 1 152 ? -15.825 21.956 23.399 1.00 89.81 152 VAL A N 1
ATOM 1201 C CA . VAL A 1 152 ? -16.367 20.643 23.016 1.00 89.81 152 VAL A CA 1
ATOM 1202 C C . VAL A 1 152 ? -15.374 19.528 23.327 1.00 89.81 152 VAL A C 1
ATOM 1204 O O . VAL A 1 152 ? -14.158 19.715 23.278 1.00 89.81 152 VAL A O 1
ATOM 1207 N N . LYS A 1 153 ? -15.885 18.332 23.631 1.00 90.94 153 LYS A N 1
ATOM 1208 C CA . LYS A 1 153 ? -15.061 17.127 23.770 1.00 90.94 153 LYS A CA 1
ATOM 1209 C C . LYS A 1 153 ? -14.948 16.400 22.433 1.00 90.94 153 LYS A C 1
ATOM 1211 O O . LYS A 1 153 ? -15.960 16.170 21.769 1.00 90.94 153 LYS A O 1
ATOM 1216 N N . VAL A 1 154 ? -13.733 15.999 22.064 1.00 86.94 154 VAL A N 1
ATOM 1217 C CA . VAL A 1 154 ? -13.443 15.213 20.854 1.00 86.94 154 VAL A CA 1
ATOM 1218 C C . VAL A 1 154 ? -12.498 14.047 21.152 1.00 86.94 154 VAL A C 1
ATOM 1220 O O . VAL A 1 154 ? -11.692 14.108 22.079 1.00 86.94 154 VAL A O 1
ATOM 1223 N N . SER A 1 155 ? -12.576 13.003 20.331 1.00 83.12 155 SER A N 1
ATOM 1224 C CA . SER A 1 155 ? -11.618 11.896 20.287 1.00 83.12 155 SER A CA 1
ATOM 1225 C C . SER A 1 155 ? -10.214 12.410 19.953 1.00 83.12 155 SER A C 1
ATOM 1227 O O . SER A 1 155 ? -10.051 13.202 19.021 1.00 83.12 155 SER A O 1
ATOM 1229 N N . THR A 1 156 ? -9.189 11.951 20.673 1.00 74.75 156 THR A N 1
ATOM 1230 C CA . THR A 1 156 ? -7.781 12.231 20.328 1.00 74.75 156 THR A CA 1
ATOM 1231 C C . THR A 1 156 ? -7.309 11.429 19.113 1.00 74.75 156 THR A C 1
ATOM 1233 O O . THR A 1 156 ? -6.393 11.862 18.423 1.00 74.75 156 THR A O 1
ATOM 1236 N N . GLU A 1 157 ? -7.947 10.288 18.825 1.00 70.25 157 GLU A N 1
ATOM 1237 C CA . GLU A 1 157 ? -7.592 9.376 17.727 1.00 70.25 157 GLU A CA 1
ATOM 1238 C C . GLU A 1 157 ? -8.202 9.829 16.384 1.00 70.25 157 GLU A C 1
ATOM 1240 O O . GLU A 1 157 ? -7.546 9.760 15.346 1.00 70.25 157 GLU A O 1
ATOM 1245 N N . SER A 1 158 ? -9.446 10.330 16.396 1.00 69.81 158 SER A N 1
ATOM 1246 C CA . SER A 1 158 ? -10.209 10.663 15.179 1.00 69.81 158 SER A CA 1
ATOM 1247 C C . SER A 1 158 ? -10.571 12.145 15.018 1.00 69.81 158 SER A C 1
ATOM 1249 O O . SER A 1 158 ? -10.988 12.556 13.935 1.00 69.81 158 SER A O 1
ATOM 1251 N N . GLY A 1 159 ? -10.451 12.959 16.073 1.00 78.31 159 GLY A N 1
ATOM 1252 C CA . GLY A 1 159 ? -10.898 14.359 16.087 1.00 78.31 159 GLY A CA 1
ATOM 1253 C C . GLY A 1 159 ? -12.423 14.547 16.083 1.00 78.31 159 GLY A C 1
ATOM 1254 O O . GLY A 1 159 ? -12.903 15.679 16.096 1.00 78.31 159 GLY A O 1
ATOM 1255 N N . HIS A 1 160 ? -13.209 13.468 16.072 1.00 82.62 160 HIS A N 1
ATOM 1256 C CA . HIS A 1 160 ? -14.669 13.529 16.089 1.00 82.62 160 HIS A CA 1
ATOM 1257 C C . HIS A 1 160 ? -15.214 13.873 17.487 1.00 82.62 160 HIS A C 1
ATOM 1259 O O . HIS A 1 160 ? -14.686 13.394 18.491 1.00 82.62 160 HIS A O 1
ATOM 1265 N N . ARG A 1 161 ? -16.308 14.652 17.564 1.00 84.31 161 ARG A N 1
ATOM 1266 C CA . ARG A 1 161 ? -17.011 14.958 18.829 1.00 84.31 161 ARG A CA 1
ATOM 1267 C C . ARG A 1 161 ? -17.419 13.685 19.590 1.00 84.31 161 ARG A C 1
ATOM 1269 O O . ARG A 1 161 ? -17.769 12.673 18.977 1.00 84.31 161 ARG A O 1
ATOM 1276 N N . VAL A 1 162 ? -17.414 13.772 20.921 1.00 86.50 162 VAL A N 1
ATOM 1277 C CA . VAL A 1 162 ? -17.829 12.698 21.839 1.00 86.50 162 VAL A CA 1
ATOM 1278 C C . VAL A 1 162 ? -18.889 13.168 22.835 1.00 86.50 162 VAL A C 1
ATOM 1280 O O . VAL A 1 162 ? -18.961 14.346 23.179 1.00 86.50 162 VAL A O 1
ATOM 1283 N N . GLU A 1 163 ? -19.702 12.230 23.308 1.00 85.38 163 GLU A N 1
ATOM 1284 C CA . GLU A 1 163 ? -20.819 12.446 24.234 1.00 85.38 163 GLU A CA 1
ATOM 1285 C C . GLU A 1 163 ? -20.672 11.520 25.455 1.00 85.38 163 GLU A C 1
ATOM 1287 O O . GLU A 1 163 ? -20.372 10.339 25.290 1.00 85.38 163 GLU A O 1
ATOM 1292 N N . TRP A 1 164 ? -20.825 12.024 26.687 1.00 83.19 164 TRP A N 1
ATOM 1293 C CA . TRP A 1 164 ? -20.790 11.159 27.878 1.00 83.19 164 TRP A CA 1
ATOM 1294 C C . TRP A 1 164 ? -22.103 10.387 27.986 1.00 83.19 164 TRP A C 1
ATOM 1296 O O . TRP A 1 164 ? -23.182 10.981 27.949 1.00 83.19 164 TRP A O 1
ATOM 1306 N N . MET A 1 165 ? -22.020 9.069 28.144 1.00 72.88 165 MET A N 1
ATOM 1307 C CA . MET A 1 165 ? -23.182 8.192 28.253 1.00 72.88 165 MET A CA 1
ATOM 1308 C C . MET A 1 165 ? -23.015 7.212 29.411 1.00 72.88 165 MET A C 1
ATOM 1310 O O . MET A 1 165 ? -21.902 6.793 29.721 1.00 72.88 165 MET A O 1
ATOM 1314 N N . GLN A 1 166 ? -24.136 6.799 30.002 1.00 78.44 166 GLN A N 1
ATOM 1315 C CA . GLN A 1 166 ? -24.221 5.602 30.833 1.00 78.44 166 GLN A CA 1
ATOM 1316 C C . GLN A 1 166 ? -25.335 4.706 30.289 1.00 78.44 166 GLN A C 1
ATOM 1318 O O . GLN A 1 166 ? -26.464 5.159 30.108 1.00 78.44 166 GLN A O 1
ATOM 1323 N N . GLU A 1 167 ? -25.016 3.445 30.017 1.00 76.38 167 GLU A N 1
ATOM 1324 C CA . GLU A 1 167 ? -25.956 2.445 29.509 1.00 76.38 167 GLU A CA 1
ATOM 1325 C C . GLU A 1 167 ? -25.639 1.061 30.083 1.00 76.38 167 GLU A C 1
ATOM 1327 O O . GLU A 1 167 ? -24.485 0.622 30.074 1.00 76.38 167 GLU A O 1
ATOM 1332 N N . ASP A 1 168 ? -26.677 0.329 30.487 1.00 85.88 168 ASP A N 1
ATOM 1333 C CA . ASP A 1 168 ? -26.558 -1.095 30.794 1.00 85.88 168 ASP A CA 1
ATOM 1334 C C . ASP A 1 168 ? -26.385 -1.887 29.494 1.00 85.88 168 ASP A C 1
ATOM 1336 O O . ASP A 1 168 ? -27.277 -1.933 28.643 1.00 85.88 168 ASP A O 1
ATOM 1340 N N . ASN A 1 169 ? -25.221 -2.514 29.348 1.00 90.94 169 ASN A N 1
ATOM 1341 C CA . ASN A 1 169 ? -24.796 -3.233 28.155 1.00 90.94 169 ASN A CA 1
ATOM 1342 C C . ASN A 1 169 ? -24.147 -4.574 28.537 1.00 90.94 169 ASN A C 1
ATOM 1344 O O . ASN A 1 169 ? -23.812 -4.848 29.691 1.00 90.94 169 ASN A O 1
ATOM 1348 N N . TYR A 1 170 ? -23.957 -5.430 27.544 1.00 94.62 170 TYR A N 1
ATOM 1349 C CA . TYR A 1 170 ? -23.129 -6.620 27.654 1.00 94.62 170 TYR A CA 1
ATOM 1350 C C . TYR A 1 170 ? -21.671 -6.261 27.361 1.00 94.62 170 TYR A C 1
ATOM 1352 O O . TYR A 1 170 ? -21.367 -5.646 26.339 1.00 94.62 170 TYR A O 1
ATOM 1360 N N . LEU A 1 171 ? -20.771 -6.653 28.257 1.00 94.06 171 LEU A N 1
ATOM 1361 C CA . LEU A 1 171 ? -19.330 -6.437 28.185 1.00 94.06 171 LEU A CA 1
ATOM 1362 C C . LEU A 1 171 ? -18.626 -7.757 27.873 1.00 94.06 171 LEU A C 1
ATOM 1364 O O . LEU A 1 171 ? -18.960 -8.787 28.462 1.00 94.06 171 LEU A O 1
ATOM 1368 N N . PHE A 1 172 ? -17.649 -7.720 26.971 1.00 96.44 172 PHE A N 1
ATOM 1369 C CA . PHE A 1 172 ? -16.723 -8.819 26.727 1.00 96.44 172 PHE A CA 1
ATOM 1370 C C . PHE A 1 172 ? -15.449 -8.628 27.556 1.00 96.44 172 PHE A C 1
ATOM 1372 O O . PHE A 1 172 ? -14.864 -7.540 27.550 1.00 96.44 172 PHE A O 1
ATOM 1379 N N . ARG A 1 173 ? -15.014 -9.710 28.213 1.00 96.12 173 ARG A N 1
ATOM 1380 C CA . ARG A 1 173 ? -13.837 -9.792 29.093 1.00 96.12 173 ARG A CA 1
ATOM 1381 C C . ARG A 1 173 ? -12.510 -9.701 28.333 1.00 96.12 173 ARG A C 1
ATOM 1383 O O . ARG A 1 173 ? -11.755 -10.670 28.280 1.00 96.12 173 ARG A O 1
ATOM 1390 N N . LEU A 1 174 ? -12.237 -8.556 27.713 1.00 95.50 174 LEU A N 1
ATOM 1391 C CA . LEU A 1 174 ? -11.064 -8.356 26.858 1.00 95.50 174 LEU A CA 1
ATOM 1392 C C . LEU A 1 174 ? -9.745 -8.474 27.637 1.00 95.50 174 LEU A C 1
ATOM 1394 O O . LEU A 1 174 ? -8.795 -9.063 27.122 1.00 95.50 174 LEU A O 1
ATOM 1398 N N . GLY A 1 175 ? -9.708 -7.997 28.885 1.00 93.81 175 GLY A N 1
ATOM 1399 C CA . GLY A 1 175 ? -8.520 -8.075 29.744 1.00 93.81 175 GLY A CA 1
ATOM 1400 C C . GLY A 1 175 ? -8.036 -9.500 30.006 1.00 93.81 175 GLY A C 1
ATOM 1401 O O . GLY A 1 175 ? -6.840 -9.727 30.166 1.00 93.81 175 GLY A O 1
ATOM 1402 N N . ALA A 1 176 ? -8.940 -10.485 29.953 1.00 96.50 176 ALA A N 1
ATOM 1403 C CA . ALA A 1 176 ? -8.607 -11.893 30.165 1.00 96.50 176 ALA A CA 1
ATOM 1404 C C . ALA A 1 176 ? -7.716 -12.506 29.064 1.00 96.50 176 ALA A C 1
ATOM 1406 O O . ALA A 1 176 ? -7.199 -13.597 29.273 1.00 96.50 176 ALA A O 1
ATOM 1407 N N . PHE A 1 177 ? -7.534 -11.825 27.925 1.00 97.81 177 PHE A N 1
ATOM 1408 C CA . PHE A 1 177 ? -6.760 -12.310 26.772 1.00 97.81 177 PHE A CA 1
ATOM 1409 C C . PHE A 1 177 ? -5.461 -11.530 26.530 1.00 97.81 177 PHE A C 1
ATOM 1411 O O . PHE A 1 177 ? -4.789 -11.758 25.526 1.00 97.81 177 PHE A O 1
ATOM 1418 N N . GLN A 1 178 ? -5.090 -10.582 27.398 1.00 96.62 178 GLN A N 1
ATOM 1419 C CA . GLN A 1 178 ? -3.978 -9.673 27.106 1.00 96.62 178 GLN A CA 1
ATOM 1420 C C . GLN A 1 178 ? -2.628 -10.391 26.935 1.00 96.62 178 GLN A C 1
ATOM 1422 O O . GLN A 1 178 ? -1.849 -10.011 26.061 1.00 96.62 178 GLN A O 1
ATOM 1427 N N . ASP A 1 179 ? -2.353 -11.439 27.711 1.00 96.62 179 ASP A N 1
ATOM 1428 C CA . ASP A 1 179 ? -1.092 -12.178 27.589 1.00 96.62 179 ASP A CA 1
ATOM 1429 C C . ASP A 1 179 ? -1.101 -13.193 26.428 1.00 96.62 179 ASP A C 1
ATOM 1431 O O . ASP A 1 179 ? -0.066 -13.375 25.784 1.00 96.62 179 ASP A O 1
ATOM 1435 N N . ASP A 1 180 ? -2.264 -13.750 26.062 1.00 97.94 180 ASP A N 1
ATOM 1436 C CA . ASP A 1 180 ? -2.434 -14.536 24.826 1.00 97.94 180 ASP A CA 1
ATOM 1437 C C . ASP A 1 180 ? -2.203 -13.662 23.580 1.00 97.94 180 ASP A C 1
ATOM 1439 O O . ASP A 1 180 ? -1.518 -14.063 22.634 1.00 97.94 180 ASP A O 1
ATOM 1443 N N . LEU A 1 181 ? -2.719 -12.426 23.599 1.00 98.12 181 LEU A N 1
ATOM 1444 C CA . LEU A 1 181 ? -2.488 -11.419 22.561 1.00 98.12 181 LEU A CA 1
ATOM 1445 C C . LEU A 1 181 ? -1.003 -11.050 22.456 1.00 98.12 181 LEU A C 1
ATOM 1447 O O . LEU A 1 181 ? -0.459 -11.071 21.352 1.00 98.12 181 LEU A O 1
ATOM 1451 N N . LYS A 1 182 ? -0.316 -10.784 23.578 1.00 97.56 182 LYS A N 1
ATOM 1452 C CA . LYS A 1 182 ? 1.144 -10.548 23.587 1.00 97.56 182 LYS A CA 1
ATOM 1453 C C . LYS A 1 182 ? 1.916 -11.752 23.042 1.00 97.56 182 LYS A C 1
ATOM 1455 O O . LYS A 1 182 ? 2.863 -11.573 22.280 1.00 97.56 182 LYS A O 1
ATOM 1460 N N . HIS A 1 183 ? 1.527 -12.979 23.396 1.00 97.31 183 HIS A N 1
ATOM 1461 C CA . HIS A 1 183 ? 2.169 -14.191 22.878 1.00 97.31 183 HIS A CA 1
ATOM 1462 C C . HIS A 1 183 ? 2.008 -14.333 21.355 1.00 97.31 183 HIS A C 1
ATOM 1464 O O . HIS A 1 183 ? 2.975 -14.672 20.668 1.00 97.31 183 HIS A O 1
ATOM 1470 N N . TRP A 1 184 ? 0.817 -14.037 20.825 1.00 97.81 184 TRP A N 1
ATOM 1471 C CA . TRP A 1 184 ? 0.532 -14.081 19.389 1.00 97.81 184 TRP A CA 1
ATOM 1472 C C . TRP A 1 184 ? 1.242 -12.966 18.606 1.00 97.81 184 TRP A C 1
ATOM 1474 O O . TRP A 1 184 ? 1.858 -13.252 17.581 1.00 97.81 184 TRP A O 1
ATOM 1484 N N . ILE A 1 185 ? 1.234 -11.719 19.092 1.00 97.62 185 ILE A N 1
ATOM 1485 C CA . ILE A 1 185 ? 1.887 -10.575 18.422 1.00 97.62 185 ILE A CA 1
ATOM 1486 C C . ILE A 1 185 ? 3.412 -10.750 18.317 1.00 97.62 185 ILE A C 1
ATOM 1488 O O . ILE A 1 185 ? 4.001 -10.362 17.306 1.00 97.62 185 ILE A O 1
ATOM 1492 N N . ARG A 1 186 ? 4.041 -11.440 19.276 1.00 96.31 186 ARG A N 1
ATOM 1493 C CA . ARG A 1 186 ? 5.468 -11.823 19.230 1.00 96.31 186 ARG A CA 1
ATOM 1494 C C . ARG A 1 186 ? 5.832 -12.832 18.129 1.00 96.31 186 ARG A C 1
ATOM 1496 O O . ARG A 1 186 ? 7.011 -13.097 17.931 1.00 96.31 186 ARG A O 1
ATOM 1503 N N . GLN A 1 187 ? 4.856 -13.387 17.403 1.00 96.06 187 GLN A N 1
ATOM 1504 C CA . GLN A 1 187 ? 5.085 -14.229 16.214 1.00 96.06 187 GLN A CA 1
ATOM 1505 C C . GLN A 1 187 ? 5.126 -13.417 14.899 1.00 96.06 187 GLN A C 1
ATOM 1507 O O . GLN A 1 187 ? 5.046 -13.992 13.814 1.00 96.06 187 GLN A O 1
ATOM 1512 N N . GLU A 1 188 ? 5.165 -12.081 14.985 1.00 96.06 188 GLU A N 1
ATOM 1513 C CA . GLU A 1 188 ? 5.036 -11.139 13.862 1.00 96.06 188 GLU A CA 1
ATOM 1514 C C . GLU A 1 188 ? 3.878 -11.464 12.880 1.00 96.06 188 GLU A C 1
ATOM 1516 O O . GLU A 1 188 ? 4.075 -11.579 11.656 1.00 96.06 188 GLU A O 1
ATOM 1521 N N . PRO A 1 189 ? 2.631 -11.637 13.371 1.00 97.44 189 PRO A N 1
ATOM 1522 C CA . PRO A 1 189 ? 1.484 -11.894 12.509 1.00 97.44 189 PRO A CA 1
ATOM 1523 C C . PRO A 1 189 ? 1.109 -10.674 11.654 1.00 97.44 189 PRO A C 1
ATOM 1525 O O . PRO A 1 189 ? 0.450 -10.853 10.631 1.00 97.44 189 PRO A O 1
ATOM 1528 N N . ILE A 1 190 ? 1.522 -9.451 12.002 1.00 97.69 190 ILE A N 1
ATOM 1529 C CA . ILE A 1 190 ? 1.140 -8.227 11.281 1.00 97.69 190 ILE A CA 1
ATOM 1530 C C . ILE A 1 190 ? 2.270 -7.761 10.355 1.00 97.69 190 ILE A C 1
ATOM 1532 O O . ILE A 1 190 ? 3.410 -7.581 10.772 1.00 97.69 190 ILE A O 1
ATOM 1536 N N . ALA A 1 191 ? 1.944 -7.520 9.086 1.00 94.12 191 ALA A N 1
ATOM 1537 C CA . ALA A 1 191 ? 2.853 -6.969 8.086 1.00 94.12 191 ALA A CA 1
ATOM 1538 C C . ALA A 1 191 ? 2.301 -5.653 7.499 1.00 94.12 191 ALA A C 1
ATOM 1540 O O . ALA A 1 191 ? 1.086 -5.553 7.308 1.00 94.12 191 ALA A O 1
ATOM 1541 N N . PRO A 1 192 ? 3.157 -4.676 7.133 1.00 92.56 192 PRO A N 1
ATOM 1542 C CA . PRO A 1 192 ? 4.580 -4.558 7.480 1.00 92.56 192 PRO A CA 1
ATOM 1543 C C . PRO A 1 192 ? 4.831 -4.355 8.990 1.00 92.56 192 PRO A C 1
ATOM 1545 O O . PRO A 1 192 ? 3.940 -3.946 9.734 1.00 92.56 192 PRO A O 1
ATOM 1548 N N . ALA A 1 193 ? 6.060 -4.650 9.432 1.00 89.69 193 ALA A N 1
ATOM 1549 C CA . ALA A 1 193 ? 6.429 -4.807 10.846 1.00 89.69 193 ALA A CA 1
ATOM 1550 C C . ALA A 1 193 ? 6.166 -3.577 11.737 1.00 89.69 193 ALA A C 1
ATOM 1552 O O . ALA A 1 193 ? 5.871 -3.735 12.919 1.00 89.69 193 ALA A O 1
ATOM 1553 N N . ASN A 1 194 ? 6.173 -2.361 11.178 1.00 86.94 194 ASN A N 1
ATOM 1554 C CA . ASN A 1 194 ? 5.829 -1.137 11.911 1.00 86.94 194 ASN A CA 1
ATOM 1555 C C . ASN A 1 194 ? 4.395 -1.165 12.485 1.00 86.94 194 ASN A C 1
ATOM 1557 O O . ASN A 1 194 ? 4.123 -0.519 13.492 1.00 86.94 194 ASN A O 1
ATOM 1561 N N . PHE A 1 195 ? 3.473 -1.920 11.874 1.00 92.75 195 PHE A N 1
ATOM 1562 C CA . PHE A 1 195 ? 2.128 -2.130 12.416 1.00 92.75 195 PHE A CA 1
ATOM 1563 C C . PHE A 1 195 ? 2.073 -3.251 13.464 1.00 92.75 195 PHE A C 1
ATOM 1565 O O . PHE A 1 195 ? 1.183 -3.227 14.308 1.00 92.75 195 PHE A O 1
ATOM 1572 N N . ASN A 1 196 ? 3.022 -4.196 13.453 1.00 95.75 196 ASN A N 1
ATOM 1573 C CA . ASN A 1 196 ? 3.177 -5.180 14.529 1.00 95.75 196 ASN A CA 1
ATOM 1574 C C . ASN A 1 196 ? 3.682 -4.491 15.801 1.00 95.75 196 ASN A C 1
ATOM 1576 O O . ASN A 1 196 ? 3.041 -4.580 16.840 1.00 95.75 196 ASN A O 1
ATOM 1580 N N . GLN A 1 197 ? 4.756 -3.706 15.667 1.00 92.44 197 GLN A N 1
ATOM 1581 C CA . GLN A 1 197 ? 5.352 -2.897 16.737 1.00 92.44 197 GLN A CA 1
ATOM 1582 C C . GLN A 1 197 ? 4.344 -1.914 17.354 1.00 92.44 197 GLN A C 1
ATOM 1584 O O . GLN A 1 197 ? 4.304 -1.751 18.569 1.00 92.44 197 GLN A O 1
ATOM 1589 N N . LEU A 1 198 ? 3.480 -1.299 16.535 1.00 90.25 198 LEU A N 1
ATOM 1590 C CA . LEU A 1 198 ? 2.406 -0.423 17.014 1.00 90.25 198 LEU A CA 1
ATOM 1591 C C . LEU A 1 198 ? 1.389 -1.162 17.905 1.00 90.25 198 LEU A C 1
ATOM 1593 O O . LEU A 1 198 ? 0.971 -0.622 18.925 1.00 90.25 198 LEU A O 1
ATOM 1597 N N . VAL A 1 199 ? 0.999 -2.389 17.541 1.00 94.50 199 VAL A N 1
ATOM 1598 C CA . VAL A 1 199 ? 0.061 -3.198 18.342 1.00 94.50 199 VAL A CA 1
ATOM 1599 C C . VAL A 1 199 ? 0.740 -3.786 19.579 1.00 94.50 199 VAL A C 1
ATOM 1601 O O . VAL A 1 199 ? 0.123 -3.827 20.638 1.00 94.50 199 VAL A O 1
ATOM 1604 N N . GLU A 1 200 ? 2.003 -4.197 19.476 1.00 94.62 200 GLU A N 1
ATOM 1605 C CA . GLU A 1 200 ? 2.809 -4.652 20.614 1.00 94.62 200 GLU A CA 1
ATOM 1606 C C . GLU A 1 200 ? 2.908 -3.551 21.678 1.00 94.62 200 GLU A C 1
ATOM 1608 O O . GLU A 1 200 ? 2.512 -3.759 22.822 1.00 94.62 200 GLU A O 1
ATOM 1613 N N . HIS A 1 201 ? 3.267 -2.333 21.265 1.00 90.62 201 HIS A N 1
ATOM 1614 C CA . HIS A 1 201 ? 3.275 -1.142 22.113 1.00 90.62 201 HIS A CA 1
ATOM 1615 C C . HIS A 1 201 ? 1.904 -0.864 22.766 1.00 90.62 201 HIS A C 1
ATOM 1617 O O . HIS A 1 201 ? 1.845 -0.625 23.972 1.00 90.62 201 HIS A O 1
ATOM 1623 N N . TRP A 1 202 ? 0.788 -0.980 22.029 1.00 91.44 202 TRP A N 1
ATOM 1624 C CA . TRP A 1 202 ? -0.566 -0.855 22.603 1.00 91.44 202 TRP A CA 1
ATOM 1625 C C . TRP A 1 202 ? -0.897 -1.920 23.664 1.00 91.44 202 TRP A C 1
ATOM 1627 O O . TRP A 1 202 ? -1.699 -1.647 24.557 1.00 91.44 202 TRP A O 1
ATOM 1637 N N . LEU A 1 203 ? -0.320 -3.122 23.568 1.00 92.81 203 LEU A N 1
ATOM 1638 C CA . LEU A 1 203 ? -0.503 -4.215 24.534 1.00 92.81 203 LEU A CA 1
ATOM 1639 C C . LEU A 1 203 ? 0.446 -4.124 25.739 1.00 92.81 203 LEU A C 1
ATOM 1641 O O . LEU A 1 203 ? 0.196 -4.794 26.746 1.00 92.81 203 LEU A O 1
ATOM 1645 N N . GLU A 1 204 ? 1.519 -3.339 25.638 1.00 90.00 204 GLU A N 1
ATOM 1646 C CA . GLU A 1 204 ? 2.502 -3.118 26.705 1.00 90.00 204 GLU A CA 1
ATOM 1647 C C . GLU A 1 204 ? 2.240 -1.842 27.517 1.00 90.00 204 GLU A C 1
ATOM 1649 O O . GLU A 1 204 ? 2.423 -1.871 28.731 1.00 90.00 204 GLU A O 1
ATOM 1654 N N . GLU A 1 205 ? 1.760 -0.747 26.909 1.00 80.12 205 GLU A N 1
ATOM 1655 C CA . GLU A 1 205 ? 1.495 0.504 27.646 1.00 80.12 205 GLU A CA 1
ATOM 1656 C C . GLU A 1 205 ? 0.413 0.371 28.735 1.00 80.12 205 GLU A C 1
ATOM 1658 O O . GLU A 1 205 ? 0.437 1.118 29.716 1.00 80.12 205 GLU A O 1
ATOM 1663 N N . ARG A 1 206 ? -0.619 -0.458 28.512 1.00 77.38 206 ARG A N 1
ATOM 1664 C CA . ARG A 1 206 ? -1.890 -0.396 29.263 1.00 77.38 206 ARG A CA 1
ATOM 1665 C C . ARG A 1 206 ? -2.518 -1.766 29.456 1.00 77.38 206 ARG A C 1
ATOM 1667 O O . ARG A 1 206 ? -2.391 -2.645 28.609 1.00 77.38 206 ARG A O 1
ATOM 1674 N N . GLU A 1 207 ? -3.280 -1.917 30.534 1.00 87.44 207 GLU A N 1
ATOM 1675 C CA . GLU A 1 207 ? -4.186 -3.054 30.698 1.00 87.44 207 GLU A CA 1
ATOM 1676 C C . GLU A 1 207 ? -5.411 -2.918 29.775 1.00 87.44 207 GLU A C 1
ATOM 1678 O O . GLU A 1 207 ? -5.966 -1.827 29.599 1.00 87.44 207 GLU A O 1
ATOM 1683 N N . LEU A 1 208 ? -5.843 -4.025 29.166 1.00 89.56 208 LEU A N 1
ATOM 1684 C CA . LEU A 1 208 ? -7.006 -4.047 28.279 1.00 89.56 208 LEU A CA 1
ATOM 1685 C C . LEU A 1 208 ? -8.311 -4.055 29.087 1.00 89.56 208 LEU A C 1
ATOM 1687 O O . LEU A 1 208 ? -8.717 -5.078 29.631 1.00 89.56 208 LEU A O 1
ATOM 1691 N N . ALA A 1 209 ? -9.008 -2.920 29.118 1.00 86.75 209 ALA A N 1
ATOM 1692 C CA . ALA A 1 209 ? -10.333 -2.823 29.724 1.00 86.75 209 ALA A CA 1
ATOM 1693 C C . ALA A 1 209 ? -11.405 -3.617 28.946 1.00 86.75 209 ALA A C 1
ATOM 1695 O O . ALA A 1 209 ? -11.368 -3.703 27.715 1.00 86.75 209 ALA A O 1
ATOM 1696 N N . ASP A 1 210 ? -12.399 -4.142 29.669 1.00 89.94 210 ASP A N 1
ATOM 1697 C CA . ASP A 1 210 ? -13.551 -4.846 29.097 1.00 89.94 210 ASP A CA 1
ATOM 1698 C C . ASP A 1 210 ? -14.342 -3.959 28.117 1.00 89.94 210 ASP A C 1
ATOM 1700 O O . ASP A 1 210 ? -14.608 -2.779 28.370 1.00 89.94 210 ASP A O 1
ATOM 1704 N N . VAL A 1 211 ? -14.740 -4.539 26.981 1.00 89.06 211 VAL A N 1
ATOM 1705 C CA . VAL A 1 211 ? -15.318 -3.804 25.845 1.00 89.06 211 VAL A CA 1
ATOM 1706 C C . VAL A 1 211 ? -16.820 -4.053 25.719 1.00 89.06 211 VAL A C 1
ATOM 1708 O O . VAL A 1 211 ? -17.281 -5.192 25.747 1.00 89.06 211 VAL A O 1
ATOM 1711 N N . SER A 1 212 ? -17.606 -2.985 25.554 1.00 90.44 212 SER A N 1
ATOM 1712 C CA . SER A 1 212 ? -19.061 -3.084 25.383 1.00 90.44 212 SER A CA 1
ATOM 1713 C C . SER A 1 212 ? -19.431 -3.680 24.018 1.00 90.44 212 SER A C 1
ATOM 1715 O O . SER A 1 212 ? -19.243 -3.040 22.977 1.00 90.44 212 SER A O 1
ATOM 1717 N N . VAL A 1 213 ? -19.978 -4.900 24.036 1.00 93.69 213 VAL A N 1
ATOM 1718 C CA . VAL A 1 213 ? -20.384 -5.710 22.871 1.00 93.69 213 VAL A CA 1
ATOM 1719 C C . VAL A 1 213 ? -21.897 -5.737 22.621 1.00 93.69 213 VAL A C 1
ATOM 1721 O O . VAL A 1 213 ? -22.348 -6.423 21.707 1.00 93.69 213 VAL A O 1
ATOM 1724 N N . SER A 1 214 ? -22.689 -4.941 23.344 1.00 94.12 214 SER A N 1
ATOM 1725 C CA . SER A 1 214 ? -24.066 -4.613 22.946 1.00 94.12 214 SER A CA 1
ATOM 1726 C C . SER A 1 214 ? -24.351 -3.110 22.972 1.00 94.12 214 SER A C 1
ATOM 1728 O O . SER A 1 214 ? -23.510 -2.310 23.388 1.00 94.12 214 SER A O 1
ATOM 1730 N N . ARG A 1 215 ? -25.524 -2.723 22.466 1.00 89.75 215 ARG A N 1
ATOM 1731 C CA . ARG A 1 215 ? -26.109 -1.376 22.550 1.00 89.75 215 ARG A CA 1
ATOM 1732 C C . ARG A 1 215 ? -27.611 -1.506 22.817 1.00 89.75 215 ARG A C 1
ATOM 1734 O O . ARG A 1 215 ? -28.246 -2.408 22.265 1.00 89.75 215 ARG A O 1
ATOM 1741 N N . SER A 1 216 ? -28.205 -0.585 23.577 1.00 90.38 216 SER A N 1
ATOM 1742 C CA . SER A 1 216 ? -29.659 -0.577 23.810 1.00 90.38 216 SER A CA 1
ATOM 1743 C C . SER A 1 216 ? -30.461 -0.461 22.504 1.00 90.38 216 SER A C 1
ATOM 1745 O O . SER A 1 216 ? -30.180 0.401 21.663 1.00 90.38 216 SER A O 1
ATOM 1747 N N . SER A 1 217 ? -31.523 -1.264 22.371 1.00 91.00 217 SER A N 1
ATOM 1748 C CA . SER A 1 217 ? -32.430 -1.257 21.213 1.00 91.00 217 SER A CA 1
ATOM 1749 C C . SER A 1 217 ? -33.158 0.074 21.007 1.00 91.00 217 SER A C 1
ATOM 1751 O O . SER A 1 217 ? -33.635 0.360 19.912 1.00 91.00 217 SER A O 1
ATOM 1753 N N . ASN A 1 218 ? -33.237 0.901 22.054 1.00 88.44 218 ASN A N 1
ATOM 1754 C CA . ASN A 1 218 ? -33.828 2.238 21.996 1.00 88.44 218 ASN A CA 1
ATOM 1755 C C . ASN A 1 218 ? -32.967 3.212 21.172 1.00 88.44 218 ASN A C 1
ATOM 1757 O O . ASN A 1 218 ? -33.498 4.147 20.577 1.00 88.44 218 ASN A O 1
ATOM 1761 N N . ARG A 1 219 ? -31.644 2.986 21.126 1.00 83.19 219 ARG A N 1
ATOM 1762 C CA . ARG A 1 219 ? -30.669 3.790 20.371 1.00 83.19 219 ARG A CA 1
ATOM 1763 C C . ARG A 1 219 ? -30.316 3.144 19.030 1.00 83.19 219 ARG A C 1
ATOM 1765 O O . ARG A 1 219 ? -30.283 3.831 18.007 1.00 83.19 219 ARG A O 1
ATOM 1772 N N . LEU A 1 220 ? -30.085 1.832 19.030 1.00 88.56 220 LEU A N 1
ATOM 1773 C CA . LEU A 1 220 ? -29.779 1.040 17.841 1.00 88.56 220 LEU A CA 1
ATOM 1774 C C . LEU A 1 220 ? -30.908 0.040 17.581 1.00 88.56 220 LEU A C 1
ATOM 1776 O O . LEU A 1 220 ? -30.993 -0.991 18.235 1.00 88.56 220 LEU A O 1
ATOM 1780 N N . GLN A 1 221 ? -31.765 0.331 16.610 1.00 91.62 221 GLN A N 1
ATOM 1781 C CA . GLN A 1 221 ? -32.816 -0.582 16.156 1.00 91.62 221 GLN A CA 1
ATOM 1782 C C . GLN A 1 221 ? -32.280 -1.530 15.073 1.00 91.62 221 GLN A C 1
ATOM 1784 O O . GLN A 1 221 ? -32.620 -2.715 15.065 1.00 91.62 221 GLN A O 1
ATOM 1789 N N . TRP A 1 222 ? -31.417 -1.007 14.193 1.00 94.75 222 TRP A N 1
ATOM 1790 C CA . TRP A 1 222 ? -30.900 -1.687 13.006 1.00 94.75 222 TRP A CA 1
ATOM 1791 C C . TRP A 1 222 ? -29.599 -2.470 13.275 1.00 94.75 222 TRP A C 1
ATOM 1793 O O . TRP A 1 222 ? -28.484 -1.965 13.118 1.00 94.75 222 TRP A O 1
ATOM 1803 N N . GLY A 1 223 ? -29.759 -3.725 13.694 1.00 94.81 223 GLY A N 1
ATOM 1804 C CA . GLY A 1 223 ? -28.681 -4.691 13.915 1.00 94.81 223 GLY A CA 1
ATOM 1805 C C . GLY A 1 223 ? -29.216 -6.028 14.429 1.00 94.81 223 GLY A C 1
ATOM 1806 O O . GLY A 1 223 ? -30.422 -6.174 14.650 1.00 94.81 223 GLY A O 1
ATOM 1807 N N . ILE A 1 224 ? -28.327 -6.997 14.651 1.00 96.88 224 ILE A N 1
ATOM 1808 C CA . ILE A 1 224 ? -28.682 -8.327 15.173 1.00 96.88 224 ILE A CA 1
ATOM 1809 C C . ILE A 1 224 ? -29.121 -8.214 16.645 1.00 96.88 224 ILE A C 1
ATOM 1811 O O . ILE A 1 224 ? -28.507 -7.492 17.435 1.00 96.88 224 ILE A O 1
ATOM 1815 N N . ALA A 1 225 ? -30.200 -8.902 17.027 1.00 96.88 225 ALA A N 1
ATOM 1816 C CA . ALA A 1 225 ? -30.679 -8.941 18.411 1.00 96.88 225 ALA A CA 1
ATOM 1817 C C . ALA A 1 225 ? -29.748 -9.765 19.311 1.00 96.88 225 ALA A C 1
ATOM 1819 O O . ALA A 1 225 ? -29.160 -10.747 18.869 1.00 96.88 225 ALA A O 1
ATOM 1820 N N . VAL A 1 226 ? -29.627 -9.393 20.588 1.00 97.44 226 VAL A N 1
ATOM 1821 C CA . VAL A 1 226 ? -28.911 -10.234 21.558 1.00 97.44 226 VAL A CA 1
ATOM 1822 C C . VAL A 1 226 ? -29.758 -11.477 21.882 1.00 97.44 226 VAL A C 1
ATOM 1824 O O . VAL A 1 226 ? -30.913 -11.320 22.289 1.00 97.44 226 VAL A O 1
ATOM 1827 N N . PRO A 1 227 ? -29.208 -12.705 21.773 1.00 95.81 227 PRO A N 1
ATOM 1828 C CA . PRO A 1 227 ? -29.868 -13.921 22.238 1.00 95.81 227 PRO A CA 1
ATOM 1829 C C . PRO A 1 227 ? -30.374 -13.804 23.681 1.00 95.81 227 PRO A C 1
ATOM 1831 O O . PRO A 1 227 ? -29.609 -13.513 24.609 1.00 95.81 227 PRO A O 1
ATOM 1834 N N . ASP A 1 228 ? -31.671 -14.064 23.845 1.00 93.62 228 ASP A N 1
ATOM 1835 C CA . ASP A 1 228 ? -32.471 -13.945 25.072 1.00 93.62 228 ASP A CA 1
ATOM 1836 C C . ASP A 1 228 ? -32.664 -12.514 25.632 1.00 93.62 228 ASP A C 1
ATOM 1838 O O . ASP A 1 228 ? -33.275 -12.366 26.690 1.00 93.62 228 ASP A O 1
ATOM 1842 N N . ASP A 1 229 ? -32.197 -11.454 24.956 1.00 95.56 229 ASP A N 1
ATOM 1843 C CA . ASP A 1 229 ? -32.406 -10.057 25.382 1.00 95.56 229 ASP A CA 1
ATOM 1844 C C . ASP A 1 229 ? -32.759 -9.121 24.201 1.00 95.56 229 ASP A C 1
ATOM 1846 O O . ASP A 1 229 ? -31.901 -8.413 23.662 1.00 95.56 229 ASP A O 1
ATOM 1850 N N . PRO A 1 230 ? -34.043 -9.050 23.794 1.00 93.25 230 PRO A N 1
ATOM 1851 C CA . PRO A 1 230 ? -34.476 -8.199 22.686 1.00 93.25 230 PRO A CA 1
ATOM 1852 C C . PRO A 1 230 ? -34.384 -6.689 22.980 1.00 93.25 230 PRO A C 1
ATOM 1854 O O . PRO A 1 230 ? -34.551 -5.899 22.046 1.00 93.25 230 PRO A O 1
ATOM 1857 N N . SER A 1 231 ? -34.087 -6.276 24.224 1.00 94.00 231 SER A N 1
ATOM 1858 C CA . SER A 1 231 ? -33.817 -4.871 24.589 1.00 94.00 231 SER A CA 1
ATOM 1859 C C . SER A 1 231 ? -32.419 -4.392 24.172 1.00 94.00 231 SER A C 1
ATOM 1861 O O . SER A 1 231 ? -32.058 -3.228 24.369 1.00 94.00 231 SER A O 1
ATOM 1863 N N . GLN A 1 232 ? -31.619 -5.287 23.589 1.00 95.06 232 GLN A N 1
ATOM 1864 C CA . GLN A 1 232 ? -30.237 -5.057 23.188 1.00 95.06 232 GLN A CA 1
ATOM 1865 C C . GLN A 1 232 ? -30.009 -5.478 21.729 1.00 95.06 232 GLN A C 1
ATOM 1867 O O . GLN A 1 232 ? -30.687 -6.356 21.180 1.00 95.06 232 GLN A O 1
ATOM 1872 N N . ARG A 1 233 ? -29.029 -4.848 21.085 1.00 95.81 233 ARG A N 1
ATOM 1873 C CA . ARG A 1 233 ? -28.443 -5.271 19.807 1.00 95.81 233 ARG A CA 1
ATOM 1874 C C . ARG A 1 233 ? -26.973 -5.589 19.993 1.00 95.81 233 ARG A C 1
ATOM 1876 O O . ARG A 1 233 ? -26.305 -4.946 20.801 1.00 95.81 233 ARG A O 1
ATOM 1883 N N . ILE A 1 234 ? -26.482 -6.569 19.246 1.00 96.75 234 ILE A N 1
ATOM 1884 C CA . ILE A 1 234 ? -25.062 -6.916 19.205 1.00 96.75 234 ILE A CA 1
ATOM 1885 C C . ILE A 1 234 ? -24.292 -5.743 18.585 1.00 96.75 234 ILE A C 1
ATOM 1887 O O . ILE A 1 234 ? -24.764 -5.071 17.668 1.00 96.75 234 ILE A O 1
ATOM 1891 N N . TYR A 1 235 ? -23.120 -5.448 19.138 1.00 92.06 235 TYR A N 1
ATOM 1892 C CA . TYR A 1 235 ? -22.247 -4.376 18.673 1.00 92.06 235 TYR A CA 1
ATOM 1893 C C . TYR A 1 235 ? -21.717 -4.678 17.268 1.00 92.06 235 TYR A C 1
ATOM 1895 O O . TYR A 1 235 ? -21.178 -5.759 17.032 1.00 92.06 235 TYR A O 1
ATOM 1903 N N . VAL A 1 236 ? -21.813 -3.688 16.372 1.00 92.38 236 VAL A N 1
ATOM 1904 C CA . VAL A 1 236 ? -21.458 -3.805 14.946 1.00 92.38 236 VAL A CA 1
ATOM 1905 C C . VAL A 1 236 ? -20.070 -4.403 14.702 1.00 92.38 236 VAL A C 1
ATOM 1907 O O . VAL A 1 236 ? -19.908 -5.179 13.776 1.00 92.38 236 VAL A O 1
ATOM 1910 N N . TRP A 1 237 ? -19.074 -4.150 15.559 1.00 92.81 237 TRP A N 1
ATOM 1911 C CA . TRP A 1 237 ? -17.748 -4.758 15.393 1.00 92.81 237 TRP A CA 1
ATOM 1912 C C . TRP A 1 237 ? -17.683 -6.246 15.768 1.00 92.81 237 TRP A C 1
ATOM 1914 O O . TRP A 1 237 ? -16.871 -6.962 15.195 1.00 92.81 237 TRP A O 1
ATOM 1924 N N . MET A 1 238 ? -18.516 -6.739 16.690 1.00 96.12 238 MET A N 1
ATOM 1925 C CA . MET A 1 238 ? -18.589 -8.179 16.978 1.00 96.12 238 MET A CA 1
ATOM 1926 C C . MET A 1 238 ? -19.321 -8.923 15.854 1.00 96.12 238 MET A C 1
ATOM 1928 O O . MET A 1 238 ? -18.832 -9.947 15.390 1.00 96.12 238 MET A O 1
ATOM 1932 N N . ASP A 1 239 ? -20.443 -8.361 15.401 1.00 97.50 239 ASP A N 1
ATOM 1933 C CA . ASP A 1 239 ? -21.204 -8.749 14.204 1.00 97.50 239 ASP A CA 1
ATOM 1934 C C . ASP A 1 239 ? -20.269 -8.827 12.975 1.00 97.50 239 ASP A C 1
ATOM 1936 O O . ASP A 1 239 ? -19.881 -9.915 12.539 1.00 97.50 239 ASP A O 1
ATOM 1940 N N . ALA A 1 240 ? -19.734 -7.682 12.541 1.00 97.56 240 ALA A N 1
ATOM 1941 C CA . ALA A 1 240 ? -18.861 -7.555 11.378 1.00 97.56 240 ALA A CA 1
ATOM 1942 C C . ALA A 1 240 ? -17.642 -8.490 11.390 1.00 97.56 240 ALA A C 1
ATOM 1944 O O . ALA A 1 240 ? -17.325 -9.081 10.358 1.00 97.56 240 ALA A O 1
ATOM 1945 N N . LEU A 1 241 ? -16.940 -8.666 12.516 1.00 98.50 241 LEU A N 1
ATOM 1946 C CA . LEU A 1 241 ? -15.744 -9.523 12.560 1.00 98.50 241 LEU A CA 1
ATOM 1947 C C . LEU A 1 241 ? -16.067 -11.016 12.349 1.00 98.50 241 LEU A C 1
ATOM 1949 O O . LEU A 1 241 ? -15.265 -11.744 11.763 1.00 98.50 241 LEU A O 1
ATOM 1953 N N . ILE A 1 242 ? -17.268 -11.476 12.712 1.00 98.56 242 ILE A N 1
ATOM 1954 C CA . ILE A 1 242 ? -17.692 -12.878 12.538 1.00 98.56 242 ILE A CA 1
ATOM 1955 C C . ILE A 1 242 ? -17.949 -13.232 11.054 1.00 98.56 242 ILE A C 1
ATOM 1957 O O . ILE A 1 242 ? -18.059 -14.415 10.705 1.00 98.56 242 ILE A O 1
ATOM 1961 N N . ASN A 1 243 ? -17.959 -12.252 10.133 1.00 98.69 243 ASN A N 1
ATOM 1962 C CA . ASN A 1 243 ? -18.113 -12.507 8.690 1.00 98.69 243 ASN A CA 1
ATOM 1963 C C . ASN A 1 243 ? -17.054 -13.503 8.175 1.00 98.69 243 ASN A C 1
ATOM 1965 O O . ASN A 1 243 ? -17.361 -14.388 7.376 1.00 98.69 243 ASN A O 1
ATOM 1969 N N . TYR A 1 244 ? -15.829 -13.416 8.703 1.00 98.44 244 TYR A N 1
ATOM 1970 C CA . TYR A 1 244 ? -14.700 -14.237 8.273 1.00 98.44 244 TYR A CA 1
ATOM 1971 C C . TYR A 1 244 ? -14.886 -15.722 8.614 1.00 98.44 244 TYR A C 1
ATOM 1973 O O . TYR A 1 244 ? -14.514 -16.586 7.823 1.00 98.44 244 TYR A O 1
ATOM 1981 N N . LEU A 1 245 ? -15.516 -16.027 9.754 1.00 98.38 245 LEU A N 1
ATOM 1982 C CA . LEU A 1 245 ? -15.927 -17.389 10.110 1.00 98.38 245 LEU A CA 1
ATOM 1983 C C . LEU A 1 245 ? -17.138 -17.840 9.281 1.00 98.38 245 LEU A C 1
ATOM 1985 O O . LEU A 1 245 ? -17.181 -18.979 8.812 1.00 98.38 245 LEU A O 1
ATOM 1989 N N . THR A 1 246 ? -18.095 -16.935 9.057 1.00 98.44 246 THR A N 1
ATOM 1990 C CA . THR A 1 246 ? -19.328 -17.200 8.291 1.00 98.44 246 THR A CA 1
ATOM 1991 C C . THR A 1 246 ? -19.018 -17.671 6.868 1.00 98.44 246 THR A C 1
ATOM 1993 O O . THR A 1 246 ? -19.607 -18.641 6.395 1.00 98.44 246 THR A O 1
ATOM 1996 N N . VAL A 1 247 ? -18.057 -17.033 6.192 1.00 97.50 247 VAL A N 1
ATOM 1997 C CA . VAL A 1 247 ? -17.643 -17.389 4.820 1.00 97.50 247 VAL A CA 1
ATOM 1998 C C . VAL A 1 247 ? -16.886 -18.721 4.753 1.00 97.50 247 VAL A C 1
ATOM 2000 O O . VAL A 1 247 ? -16.936 -19.403 3.732 1.00 97.50 247 VAL A O 1
ATOM 2003 N N . CYS A 1 248 ? -16.252 -19.160 5.845 1.00 95.75 248 CYS A N 1
ATOM 2004 C CA . CYS A 1 248 ? -15.719 -20.521 5.931 1.00 95.75 248 CYS A CA 1
ATOM 2005 C C . CYS A 1 248 ? -16.814 -21.594 6.085 1.00 95.75 248 CYS A C 1
ATOM 2007 O O . CYS A 1 248 ? -16.564 -22.741 5.719 1.00 95.75 248 CYS A O 1
ATOM 2009 N N . GLY A 1 249 ? -17.992 -21.244 6.621 1.00 96.44 249 GLY A N 1
ATOM 2010 C CA . GLY A 1 249 ? -19.106 -22.166 6.899 1.00 96.44 249 GLY A CA 1
ATOM 2011 C C . GLY A 1 249 ? -19.581 -22.200 8.360 1.00 96.44 249 GLY A C 1
ATOM 2012 O O . GLY A 1 249 ? -20.494 -22.954 8.684 1.00 96.44 249 GLY A O 1
ATOM 2013 N N . TYR A 1 250 ? -18.989 -21.399 9.253 1.00 97.75 250 TYR A N 1
ATOM 2014 C CA . TYR A 1 250 ? -19.329 -21.392 10.682 1.00 97.75 250 TYR A CA 1
ATOM 2015 C C . TYR A 1 250 ? -20.816 -21.037 10.901 1.00 97.75 250 TYR A C 1
ATOM 2017 O O . TYR A 1 250 ? -21.303 -20.112 10.247 1.00 97.75 250 TYR A O 1
ATOM 2025 N N . PRO A 1 251 ? -21.542 -21.715 11.813 1.00 96.94 251 PRO A N 1
ATOM 2026 C CA . PRO A 1 251 ? -21.040 -22.619 12.855 1.00 96.94 251 PRO A CA 1
ATOM 2027 C C . PRO A 1 251 ? -20.902 -24.101 12.460 1.00 96.94 251 PRO A C 1
ATOM 2029 O O . PRO A 1 251 ? -20.577 -24.913 13.323 1.00 96.94 251 PRO A O 1
ATOM 2032 N N . ASP A 1 252 ? -21.126 -24.485 11.200 1.00 95.88 252 ASP A N 1
ATOM 2033 C CA . ASP A 1 252 ? -20.890 -25.869 10.765 1.00 95.88 252 ASP A CA 1
ATOM 2034 C C . ASP A 1 252 ? -19.386 -26.185 10.690 1.00 95.88 252 ASP A C 1
ATOM 2036 O O . ASP A 1 252 ? -18.587 -25.369 10.230 1.00 95.88 252 ASP A O 1
ATOM 2040 N N . GLU A 1 253 ? -18.998 -27.396 11.105 1.00 91.69 253 GLU A N 1
ATOM 2041 C CA . GLU A 1 253 ? -17.604 -27.864 11.195 1.00 91.69 253 GLU A CA 1
ATOM 2042 C C . GLU A 1 253 ? -16.822 -27.798 9.867 1.00 91.69 253 GLU A C 1
ATOM 2044 O O . GLU A 1 253 ? -15.586 -27.778 9.879 1.00 91.69 253 GLU A O 1
ATOM 2049 N N . SER A 1 254 ? -17.499 -27.668 8.718 1.00 91.81 254 SER A N 1
ATOM 2050 C CA . SER A 1 254 ? -16.858 -27.319 7.445 1.00 91.81 254 SER A CA 1
ATOM 2051 C C . SER A 1 254 ? -16.039 -26.023 7.499 1.00 91.81 254 SER A C 1
ATOM 2053 O O . SER A 1 254 ? -15.103 -25.892 6.708 1.00 91.81 254 SER A O 1
ATOM 2055 N N . PHE A 1 255 ? -16.261 -25.128 8.473 1.00 94.94 255 PHE A N 1
ATOM 2056 C CA . PHE A 1 255 ? -15.436 -23.930 8.665 1.00 94.94 255 PHE A CA 1
ATOM 2057 C C . PHE A 1 255 ? -13.940 -24.250 8.855 1.00 94.94 255 PHE A C 1
ATOM 2059 O O . PHE A 1 255 ? -13.075 -23.541 8.328 1.00 94.94 255 PHE A O 1
ATOM 2066 N N . ARG A 1 256 ? -13.615 -25.382 9.499 1.00 94.25 256 ARG A N 1
ATOM 2067 C CA . ARG A 1 256 ? -12.232 -25.878 9.671 1.00 94.25 256 ARG A CA 1
ATOM 2068 C C . ARG A 1 256 ? -11.567 -26.301 8.360 1.00 94.25 256 ARG A C 1
ATOM 2070 O O . ARG A 1 256 ? -10.378 -26.608 8.334 1.00 94.25 256 ARG A O 1
ATOM 2077 N N . LYS A 1 257 ? -12.303 -26.326 7.242 1.00 92.31 257 LYS A N 1
ATOM 2078 C CA . LYS A 1 257 ? -11.725 -26.539 5.911 1.00 92.31 257 LYS A CA 1
ATOM 2079 C C . LYS A 1 257 ? -10.772 -25.400 5.531 1.00 92.31 257 LYS A C 1
ATOM 2081 O O . LYS A 1 257 ? -9.788 -25.684 4.847 1.00 92.31 257 LYS A O 1
ATOM 2086 N N . PHE A 1 258 ? -11.078 -24.167 5.942 1.00 93.88 258 PHE A N 1
ATOM 2087 C CA . PHE A 1 258 ? -10.394 -22.936 5.523 1.00 93.88 258 PHE A CA 1
ATOM 2088 C C . PHE A 1 258 ? -9.951 -22.019 6.674 1.00 93.88 258 PHE A C 1
ATOM 2090 O O . PHE A 1 258 ? -9.136 -21.135 6.437 1.00 93.88 258 PHE A O 1
ATOM 2097 N N . TRP A 1 259 ? -10.458 -22.203 7.897 1.00 96.00 259 TRP A N 1
ATOM 2098 C CA . TRP A 1 259 ? -9.992 -21.463 9.075 1.00 96.00 259 TRP A CA 1
ATOM 2099 C C . TRP A 1 259 ? -8.694 -22.071 9.659 1.00 96.00 259 TRP A C 1
ATOM 2101 O O . TRP A 1 259 ? -8.594 -23.301 9.682 1.00 96.00 259 TRP A O 1
ATOM 2111 N N . PRO A 1 260 ? -7.731 -21.276 10.180 1.00 96.88 260 PRO A N 1
ATOM 2112 C CA . PRO A 1 260 ? -7.670 -19.809 10.198 1.00 96.88 260 PRO A CA 1
ATOM 2113 C C . PRO A 1 260 ? -7.325 -19.178 8.848 1.00 96.88 260 PRO A C 1
ATOM 2115 O O . PRO A 1 260 ? -6.652 -19.787 8.020 1.00 96.88 260 PRO A O 1
ATOM 2118 N N . ALA A 1 261 ? -7.751 -17.924 8.659 1.00 97.06 261 ALA A N 1
ATOM 2119 C CA . ALA A 1 261 ? -7.389 -17.129 7.488 1.00 97.06 261 ALA A CA 1
ATOM 2120 C C . ALA A 1 261 ? -5.863 -17.017 7.333 1.00 97.06 261 ALA A C 1
ATOM 2122 O O . ALA A 1 261 ? -5.156 -16.652 8.278 1.00 97.06 261 ALA A O 1
ATOM 2123 N N . ASP A 1 262 ? -5.364 -17.306 6.130 1.00 96.88 262 ASP A N 1
ATOM 2124 C CA . ASP A 1 262 ? -3.944 -17.205 5.799 1.00 96.88 262 ASP A CA 1
ATOM 2125 C C . ASP A 1 262 ? -3.494 -15.745 5.723 1.00 96.88 262 ASP A C 1
ATOM 2127 O O . ASP A 1 262 ? -2.412 -15.412 6.202 1.00 96.88 262 ASP A O 1
ATOM 2131 N N . VAL A 1 263 ? -4.334 -14.878 5.144 1.00 97.75 263 VAL A N 1
ATOM 2132 C CA . VAL A 1 263 ? -4.099 -13.430 5.052 1.00 97.75 263 VAL A CA 1
ATOM 2133 C C . VAL A 1 263 ? -5.413 -12.666 5.215 1.00 97.75 263 VAL A C 1
ATOM 2135 O O . VAL A 1 263 ? -6.308 -12.774 4.376 1.00 97.75 263 VAL A O 1
ATOM 2138 N N . GLN A 1 264 ? -5.511 -11.823 6.241 1.00 98.44 264 GLN A N 1
ATOM 2139 C CA . GLN A 1 264 ? -6.535 -10.776 6.312 1.00 98.44 264 GLN A CA 1
ATOM 2140 C C . GLN A 1 264 ? -5.930 -9.439 5.894 1.00 98.44 264 GLN A C 1
ATOM 2142 O O . GLN A 1 264 ? -4.982 -8.968 6.515 1.00 98.44 264 GLN A O 1
ATOM 2147 N N . ILE A 1 265 ? -6.460 -8.822 4.842 1.00 98.38 265 ILE A N 1
ATOM 2148 C CA . ILE A 1 265 ? -6.028 -7.501 4.378 1.00 98.38 265 ILE A CA 1
ATOM 2149 C C . ILE A 1 265 ? -6.926 -6.442 5.015 1.00 98.38 265 ILE A C 1
ATOM 2151 O O . ILE A 1 265 ? -8.148 -6.549 4.941 1.00 98.38 265 ILE A O 1
ATOM 2155 N N . VAL A 1 266 ? -6.329 -5.422 5.635 1.00 97.31 266 VAL A N 1
ATOM 2156 C CA . VAL A 1 266 ? -7.035 -4.373 6.386 1.00 97.31 266 VAL A CA 1
ATOM 2157 C C . VAL A 1 266 ? -6.405 -2.995 6.178 1.00 97.31 266 VAL A C 1
ATOM 2159 O O . VAL A 1 266 ? -5.204 -2.877 5.944 1.00 97.31 266 VAL A O 1
ATOM 2162 N N . GLY A 1 267 ? -7.208 -1.936 6.304 1.00 93.81 267 GLY A N 1
ATOM 2163 C CA . GLY A 1 267 ? -6.698 -0.566 6.392 1.00 93.81 267 GLY A CA 1
ATOM 2164 C C . GLY A 1 267 ? -6.167 -0.244 7.793 1.00 93.81 267 GLY A C 1
ATOM 2165 O O . GLY A 1 267 ? -6.662 -0.776 8.790 1.00 93.81 267 GLY A O 1
ATOM 2166 N N . LYS A 1 268 ? -5.192 0.665 7.893 1.00 90.25 268 LYS A N 1
ATOM 2167 C CA . LYS A 1 268 ? -4.602 1.079 9.183 1.00 90.25 268 LYS A CA 1
ATOM 2168 C C . LYS A 1 268 ? -5.605 1.632 10.205 1.00 90.25 268 LYS A C 1
ATOM 2170 O O . LYS A 1 268 ? -5.391 1.486 11.402 1.00 90.25 268 LYS A O 1
ATOM 2175 N N . ASP A 1 269 ? -6.717 2.211 9.749 1.00 87.00 269 ASP A N 1
ATOM 2176 C CA . ASP A 1 269 ? -7.797 2.743 10.593 1.00 87.00 269 ASP A CA 1
ATOM 2177 C C . ASP A 1 269 ? -8.695 1.677 11.234 1.00 87.00 269 ASP A C 1
ATOM 2179 O O . ASP A 1 269 ? -9.511 2.008 12.089 1.00 87.00 269 ASP A O 1
ATOM 2183 N N . ILE A 1 270 ? -8.538 0.402 10.868 1.00 92.44 270 ILE A N 1
ATOM 2184 C CA . ILE A 1 270 ? -9.298 -0.707 11.464 1.00 92.44 270 ILE A CA 1
ATOM 2185 C C . ILE A 1 270 ? -8.398 -1.780 12.101 1.00 92.44 270 ILE A C 1
ATOM 2187 O O . ILE A 1 270 ? -8.881 -2.848 12.490 1.00 92.44 270 ILE A O 1
ATOM 2191 N N . LEU A 1 271 ? -7.096 -1.493 12.242 1.00 95.56 271 LEU A N 1
ATOM 2192 C CA . LEU A 1 271 ? -6.083 -2.413 12.770 1.00 95.56 271 LEU A CA 1
ATOM 2193 C C . LEU A 1 271 ? -6.405 -2.887 14.196 1.00 95.56 271 LEU A C 1
ATOM 2195 O O . LEU A 1 271 ? -6.404 -4.086 14.452 1.00 95.56 271 LEU A O 1
ATOM 2199 N N . LYS A 1 272 ? -6.765 -1.963 15.098 1.00 93.38 272 LYS A N 1
ATOM 2200 C CA . LYS A 1 272 ? -7.145 -2.222 16.504 1.00 93.38 272 LYS A CA 1
ATOM 2201 C C . LYS A 1 272 ? -8.212 -3.320 16.636 1.00 93.38 272 LYS A C 1
ATOM 2203 O O . LYS A 1 272 ? -8.068 -4.242 17.436 1.00 93.38 272 LYS A O 1
ATOM 2208 N N . PHE A 1 273 ? -9.246 -3.273 15.794 1.00 95.56 273 PHE A N 1
ATOM 2209 C CA . PHE A 1 273 ? -10.326 -4.265 15.796 1.00 95.56 273 PHE A CA 1
ATOM 2210 C C . PHE A 1 273 ? -9.849 -5.644 15.319 1.00 95.56 273 PHE A C 1
ATOM 2212 O O . PHE A 1 273 ? -10.266 -6.653 15.877 1.00 95.56 273 PHE A O 1
ATOM 2219 N N . HIS A 1 274 ? -8.943 -5.702 14.339 1.00 98.31 274 HIS A N 1
ATOM 2220 C CA . HIS A 1 274 ? -8.458 -6.958 13.749 1.00 98.31 274 HIS A CA 1
ATOM 2221 C C . HIS A 1 274 ? -7.272 -7.585 14.494 1.00 98.31 274 HIS A C 1
ATOM 2223 O O . HIS A 1 274 ? -7.064 -8.789 14.381 1.00 98.31 274 HIS A O 1
ATOM 2229 N N . ALA A 1 275 ? -6.517 -6.793 15.257 1.00 97.88 275 ALA A N 1
ATOM 2230 C CA . ALA A 1 275 ? -5.307 -7.221 15.957 1.00 97.88 275 ALA A CA 1
ATOM 2231 C C . ALA A 1 275 ? -5.464 -7.348 17.485 1.00 97.88 275 ALA A C 1
ATOM 2233 O O . ALA A 1 275 ? -4.632 -7.989 18.116 1.00 97.88 275 ALA A O 1
ATOM 2234 N N . ILE A 1 276 ? -6.517 -6.772 18.082 1.00 96.50 276 ILE A N 1
ATOM 2235 C CA . ILE A 1 276 ? -6.803 -6.893 19.525 1.00 96.50 276 ILE A CA 1
ATOM 2236 C C . ILE A 1 276 ? -8.165 -7.556 19.755 1.00 96.50 276 ILE A C 1
ATOM 2238 O O . ILE A 1 276 ? -8.237 -8.601 20.396 1.00 96.50 276 ILE A O 1
ATOM 2242 N N . TYR A 1 277 ? -9.255 -6.995 19.217 1.00 97.12 277 TYR A N 1
ATOM 2243 C CA . TYR A 1 277 ? -10.598 -7.521 19.511 1.00 97.12 277 TYR A CA 1
ATOM 2244 C C . TYR A 1 277 ? -10.868 -8.852 18.799 1.00 97.12 277 TYR A C 1
ATOM 2246 O O . TYR A 1 277 ? -11.348 -9.794 19.423 1.00 97.12 277 TYR A O 1
ATOM 2254 N N . TRP A 1 278 ? -10.532 -8.960 17.510 1.00 98.38 278 TRP A N 1
ATOM 2255 C CA . TRP A 1 278 ? -10.791 -10.168 16.727 1.00 98.38 278 TRP A CA 1
ATOM 2256 C C . TRP A 1 278 ? -10.038 -11.408 17.233 1.00 98.38 278 TRP A C 1
ATOM 2258 O O . TRP A 1 278 ? -10.692 -12.434 17.435 1.00 98.38 278 TRP A O 1
ATOM 2268 N N . PRO A 1 279 ? -8.721 -11.352 17.528 1.00 98.56 279 PRO A N 1
ATOM 2269 C CA . PRO A 1 279 ? -8.010 -12.502 18.075 1.00 98.56 279 PRO A CA 1
ATOM 2270 C C . PRO A 1 279 ? -8.539 -12.876 19.464 1.00 98.56 279 PRO A C 1
ATOM 2272 O O . PRO A 1 279 ? -8.737 -14.057 19.718 1.00 98.56 279 PRO A O 1
ATOM 2275 N N . ALA A 1 280 ? -8.883 -11.904 20.321 1.00 98.50 280 ALA A N 1
ATOM 2276 C CA . ALA A 1 280 ? -9.485 -12.182 21.627 1.00 98.50 280 ALA A CA 1
ATOM 2277 C C . ALA A 1 280 ? -10.879 -12.832 21.522 1.00 98.50 280 ALA A C 1
ATOM 2279 O O . ALA A 1 280 ? -11.181 -13.764 22.267 1.00 98.50 280 ALA A O 1
ATOM 2280 N N . PHE A 1 281 ? -11.727 -12.410 20.574 1.00 98.56 281 PHE A N 1
ATOM 2281 C CA . PHE A 1 281 ? -13.000 -13.089 20.298 1.00 98.56 281 PHE A CA 1
ATOM 2282 C C . PHE A 1 281 ? -12.770 -14.538 19.837 1.00 98.56 281 PHE A C 1
ATOM 2284 O O . PHE A 1 281 ? -13.452 -15.443 20.314 1.00 98.56 281 PHE A O 1
ATOM 2291 N N . LEU A 1 282 ? -11.786 -14.783 18.965 1.00 98.69 282 LEU A N 1
ATOM 2292 C CA . LEU A 1 282 ? -11.425 -16.124 18.487 1.00 98.69 282 LEU A CA 1
ATOM 2293 C C . LEU A 1 282 ? -10.862 -17.016 19.602 1.00 98.69 282 LEU A C 1
ATOM 2295 O O . LEU A 1 282 ? -11.359 -18.127 19.793 1.00 98.69 282 LEU A O 1
ATOM 2299 N N . MET A 1 283 ? -9.915 -16.516 20.398 1.00 98.50 283 MET A N 1
ATOM 2300 C CA . MET A 1 283 ? -9.390 -17.181 21.599 1.00 98.50 283 MET A CA 1
ATOM 2301 C C . MET A 1 283 ? -10.530 -17.510 22.576 1.00 98.50 283 MET A C 1
ATOM 2303 O O . MET A 1 283 ? -10.651 -18.642 23.048 1.00 98.50 283 MET A O 1
ATOM 2307 N N . GLY A 1 284 ? -11.453 -16.566 22.783 1.00 98.12 284 GLY A N 1
ATOM 2308 C CA . GLY A 1 284 ? -12.671 -16.761 23.564 1.00 98.12 284 GLY A CA 1
ATOM 2309 C C . GLY A 1 284 ? -13.594 -17.848 23.005 1.00 98.12 284 GLY A C 1
ATOM 2310 O O . GLY A 1 284 ? -14.146 -18.637 23.774 1.00 98.12 284 GLY A O 1
ATOM 2311 N N . LEU A 1 285 ? -13.732 -17.974 21.683 1.00 98.25 285 LEU A N 1
ATOM 2312 C CA . LEU A 1 285 ? -14.449 -19.085 21.041 1.00 98.25 285 LEU A CA 1
ATOM 2313 C C . LEU A 1 285 ? -13.678 -20.413 21.149 1.00 98.25 285 LEU A C 1
ATOM 2315 O O . LEU A 1 285 ? -14.303 -21.466 21.283 1.00 98.25 285 LEU A O 1
ATOM 2319 N N . GLY A 1 286 ? -12.349 -20.372 21.243 1.00 97.56 286 GLY A N 1
ATOM 2320 C CA . GLY A 1 286 ? -11.455 -21.536 21.207 1.00 97.56 286 GLY A CA 1
ATOM 2321 C C . GLY A 1 286 ? -10.984 -21.854 19.786 1.00 97.56 286 GLY A C 1
ATOM 2322 O O . GLY A 1 286 ? -10.951 -23.020 19.396 1.00 97.56 286 GLY A O 1
ATOM 2323 N N . LEU A 1 287 ? -10.708 -20.811 19.001 1.00 98.00 287 LEU A N 1
ATOM 2324 C CA . LEU A 1 287 ? -10.310 -20.854 17.597 1.00 98.00 287 LEU A CA 1
ATOM 2325 C C . LEU A 1 287 ? -8.986 -20.110 17.401 1.00 98.00 287 LEU A C 1
ATOM 2327 O O . LEU A 1 287 ? -8.740 -19.100 18.060 1.00 98.00 287 LEU A O 1
ATOM 2331 N N . ASP A 1 288 ? -8.169 -20.576 16.457 1.00 97.12 288 ASP A N 1
ATOM 2332 C CA . ASP A 1 288 ? -6.898 -19.925 16.139 1.00 97.12 288 ASP A CA 1
ATOM 2333 C C . ASP A 1 288 ? -7.110 -18.509 15.564 1.00 97.12 288 ASP A C 1
ATOM 2335 O O . ASP A 1 288 ? -8.027 -18.312 14.752 1.00 97.12 288 ASP A O 1
ATOM 2339 N N . PRO A 1 289 ? -6.255 -17.532 15.919 1.00 98.12 289 PRO A N 1
ATOM 2340 C CA . PRO A 1 289 ? -6.210 -16.225 15.271 1.00 98.12 289 PRO A CA 1
ATOM 2341 C C . PRO A 1 289 ? -5.717 -16.315 13.809 1.00 98.12 289 PRO A C 1
ATOM 2343 O O . PRO A 1 289 ? -5.172 -17.342 13.392 1.00 98.12 289 PRO A O 1
ATOM 2346 N N . PRO A 1 290 ? -5.879 -15.247 13.000 1.00 97.62 290 PRO A N 1
ATOM 2347 C CA . PRO A 1 290 ? -5.344 -15.197 11.639 1.00 97.62 290 PRO A CA 1
ATOM 2348 C C . PRO A 1 290 ? -3.833 -15.463 11.575 1.00 97.62 290 PRO A C 1
ATOM 2350 O O . PRO A 1 290 ? -3.075 -15.011 12.435 1.00 97.62 290 PRO A O 1
ATOM 2353 N N . ARG A 1 291 ? -3.375 -16.141 10.515 1.00 97.19 291 ARG A N 1
ATOM 2354 C CA . ARG A 1 291 ? -1.945 -16.445 10.298 1.00 97.19 291 ARG A CA 1
ATOM 2355 C C . ARG A 1 291 ? -1.130 -15.214 9.909 1.00 97.19 291 ARG A C 1
ATOM 2357 O O . ARG A 1 291 ? 0.044 -15.114 10.258 1.00 97.19 291 ARG A O 1
ATOM 2364 N N . LYS A 1 292 ? -1.742 -14.291 9.165 1.00 97.75 292 LYS A N 1
ATOM 2365 C CA . LYS A 1 292 ? -1.156 -12.997 8.813 1.00 97.75 292 LYS A CA 1
ATOM 2366 C C . LYS A 1 292 ? -2.246 -11.933 8.687 1.00 97.75 292 LYS A C 1
ATOM 2368 O O . LYS A 1 292 ? -3.300 -12.181 8.100 1.00 97.75 292 LYS A O 1
ATOM 2373 N N . ILE A 1 293 ? -1.964 -10.734 9.181 1.00 98.38 293 ILE A N 1
ATOM 2374 C CA . ILE A 1 293 ? -2.709 -9.512 8.877 1.00 98.38 293 ILE A CA 1
ATOM 2375 C C . ILE A 1 293 ? -1.813 -8.634 8.004 1.00 98.38 293 ILE A C 1
ATOM 2377 O O . ILE A 1 293 ? -0.734 -8.233 8.432 1.00 98.38 293 ILE A O 1
ATOM 2381 N N . LEU A 1 294 ? -2.257 -8.313 6.791 1.00 98.00 294 LEU A N 1
ATOM 2382 C CA . LEU A 1 294 ? -1.658 -7.251 5.989 1.00 98.00 294 LEU A CA 1
ATOM 2383 C C . LEU A 1 294 ? -2.379 -5.944 6.310 1.00 98.00 294 LEU A C 1
ATOM 2385 O O . LEU A 1 294 ? -3.480 -5.692 5.819 1.00 98.00 294 LEU A O 1
ATOM 2389 N N . CYS A 1 295 ? -1.740 -5.107 7.116 1.00 97.12 295 CYS A N 1
ATOM 2390 C CA . CYS A 1 295 ? -2.171 -3.739 7.335 1.00 97.12 295 CYS A CA 1
ATOM 2391 C C . CYS A 1 295 ? -1.641 -2.855 6.198 1.00 97.12 295 CYS A C 1
ATOM 2393 O O . CYS A 1 295 ? -0.449 -2.887 5.890 1.00 97.12 295 CYS A O 1
ATOM 2395 N N . HIS A 1 296 ? -2.503 -2.059 5.567 1.00 94.50 296 HIS A N 1
ATOM 2396 C CA . HIS A 1 296 ? -2.087 -1.105 4.544 1.00 94.50 296 HIS A CA 1
ATOM 2397 C C . HIS A 1 296 ? -2.497 0.334 4.864 1.00 94.50 296 HIS A C 1
ATOM 2399 O O . HIS A 1 296 ? -3.540 0.631 5.457 1.00 94.50 296 HIS A O 1
ATOM 2405 N N . SER A 1 297 ? -1.650 1.243 4.401 1.00 89.38 297 SER A N 1
ATOM 2406 C CA . SER A 1 297 ? -1.847 2.685 4.432 1.00 89.38 297 SER A CA 1
ATOM 2407 C C . SER A 1 297 ? -2.892 3.151 3.409 1.00 89.38 297 SER A C 1
ATOM 2409 O O . SER A 1 297 ? -3.386 2.376 2.583 1.00 89.38 297 SER A O 1
ATOM 2411 N N . HIS A 1 298 ? -3.314 4.409 3.507 1.00 86.62 298 HIS A N 1
ATOM 2412 C CA . HIS A 1 298 ? -4.452 4.943 2.760 1.00 86.62 298 HIS A CA 1
ATOM 2413 C C . HIS A 1 298 ? -4.044 5.612 1.451 1.00 86.62 298 HIS A C 1
ATOM 2415 O O . HIS A 1 298 ? -2.956 6.165 1.311 1.00 86.62 298 HIS A O 1
ATOM 2421 N N . TRP A 1 299 ? -4.993 5.642 0.514 1.00 89.62 299 TRP A N 1
ATOM 2422 C CA . TRP A 1 299 ? -4.946 6.587 -0.594 1.00 89.62 299 TRP A CA 1
ATOM 2423 C C . TRP A 1 299 ? -5.460 7.954 -0.138 1.00 89.62 299 TRP A C 1
ATOM 2425 O O . TRP A 1 299 ? -6.556 8.064 0.420 1.00 89.62 299 TRP A O 1
ATOM 2435 N N . ILE A 1 300 ? -4.668 8.988 -0.402 1.00 85.38 300 ILE A N 1
ATOM 2436 C CA . ILE A 1 300 ? -4.970 10.394 -0.105 1.00 85.38 300 ILE A CA 1
ATOM 2437 C C . ILE A 1 300 ? -5.023 11.212 -1.403 1.00 85.38 300 ILE A C 1
ATOM 2439 O O . ILE A 1 300 ? -4.510 10.781 -2.436 1.00 85.38 300 ILE A O 1
ATOM 2443 N N . VAL A 1 301 ? -5.670 12.377 -1.368 1.00 80.25 301 VAL A N 1
ATOM 2444 C CA . VAL A 1 301 ? -5.849 13.277 -2.521 1.00 80.25 301 VAL A CA 1
ATOM 2445 C C . VAL A 1 301 ? -5.439 14.683 -2.105 1.00 80.25 301 VAL A C 1
ATOM 2447 O O . VAL A 1 301 ? -5.911 15.180 -1.082 1.00 80.25 301 VAL A O 1
ATOM 2450 N N . ASP A 1 302 ? -4.524 15.282 -2.871 1.00 73.81 302 ASP A N 1
ATOM 2451 C CA . ASP A 1 302 ? -3.831 16.545 -2.565 1.00 73.81 302 ASP A CA 1
ATOM 2452 C C . ASP A 1 302 ? -3.406 16.644 -1.084 1.00 73.81 302 ASP A C 1
ATOM 2454 O O . ASP A 1 302 ? -3.677 17.609 -0.368 1.00 73.81 302 ASP A O 1
ATOM 2458 N N . HIS A 1 303 ? -2.738 15.579 -0.630 1.00 71.31 303 HIS A N 1
ATOM 2459 C CA . HIS A 1 303 ? -2.210 15.362 0.719 1.00 71.31 303 HIS A CA 1
ATOM 2460 C C . HIS A 1 303 ? -3.258 15.318 1.850 1.00 71.31 303 HIS A C 1
ATOM 2462 O O . HIS A 1 303 ? -2.911 15.481 3.019 1.00 71.31 303 HIS A O 1
ATOM 2468 N N . ARG A 1 304 ? -4.538 15.060 1.537 1.00 69.38 304 ARG A N 1
ATOM 2469 C CA . ARG A 1 304 ? -5.641 14.941 2.514 1.00 69.38 304 ARG A CA 1
ATOM 2470 C C . ARG A 1 304 ? -6.368 13.598 2.389 1.00 69.38 304 ARG A C 1
ATOM 2472 O O . ARG A 1 304 ? -6.538 13.087 1.281 1.00 69.38 304 ARG A O 1
ATOM 2479 N N . LYS A 1 305 ? -6.856 13.036 3.507 1.00 72.88 305 LYS A N 1
ATOM 2480 C CA . LYS A 1 305 ? -7.742 11.850 3.483 1.00 72.88 305 LYS A CA 1
ATOM 2481 C C . LYS A 1 305 ? -8.971 12.158 2.612 1.00 72.88 305 LYS A C 1
ATOM 2483 O O . LYS A 1 305 ? -9.486 13.278 2.640 1.00 72.88 305 LYS A O 1
ATOM 2488 N N . MET A 1 306 ? -9.424 11.189 1.816 1.00 79.31 306 MET A N 1
ATOM 2489 C CA . MET A 1 306 ? -10.652 11.345 1.028 1.00 79.31 306 MET A CA 1
ATOM 2490 C C . MET A 1 306 ? -11.865 11.474 1.956 1.00 79.31 306 MET A C 1
ATOM 2492 O O . MET A 1 306 ? -12.058 10.634 2.835 1.00 79.31 306 MET A O 1
ATOM 2496 N N . SER A 1 307 ? -12.714 12.479 1.742 1.00 69.12 307 SER A N 1
ATOM 2497 C CA . SER A 1 307 ? -14.006 12.590 2.422 1.00 69.12 307 SER A CA 1
ATOM 2498 C C . SER A 1 307 ? -15.074 13.220 1.524 1.00 69.12 307 SER A C 1
ATOM 2500 O O . SER A 1 307 ? -14.808 14.116 0.720 1.00 69.12 307 SER A O 1
ATOM 2502 N N . LYS A 1 308 ? -16.327 12.778 1.695 1.00 66.44 308 LYS A N 1
ATOM 2503 C CA . LYS A 1 308 ? -17.481 13.358 0.988 1.00 66.44 308 LYS A CA 1
ATOM 2504 C C . LYS A 1 308 ? -17.680 14.845 1.306 1.00 66.44 308 LYS A C 1
ATOM 2506 O O . LYS A 1 308 ? -18.116 15.580 0.432 1.00 66.44 308 LYS A O 1
ATOM 2511 N N . SER A 1 309 ? -17.373 15.278 2.532 1.00 60.53 309 SER A N 1
ATOM 2512 C CA . SER A 1 309 ? -17.544 16.669 2.975 1.00 60.53 309 SER A CA 1
ATOM 2513 C C . SER A 1 309 ? -16.488 17.622 2.411 1.00 60.53 309 SER A C 1
ATOM 2515 O O . SER A 1 309 ? -16.766 18.808 2.273 1.00 60.53 309 SER A O 1
ATOM 2517 N N . ILE A 1 310 ? -15.304 17.116 2.051 1.00 67.00 310 ILE A N 1
ATOM 2518 C CA . ILE A 1 310 ? -14.246 17.879 1.367 1.00 67.00 310 ILE A CA 1
ATOM 2519 C C . ILE A 1 310 ? -14.431 17.831 -0.163 1.00 67.00 310 ILE A C 1
ATOM 2521 O O . ILE A 1 310 ? -13.891 18.669 -0.880 1.00 67.00 310 ILE A O 1
ATOM 2525 N N . GLY A 1 311 ? -15.195 16.863 -0.682 1.00 75.44 311 GLY A N 1
ATOM 2526 C CA . GLY A 1 311 ? -15.445 16.690 -2.118 1.00 75.44 311 GLY A CA 1
ATOM 2527 C C . GLY A 1 311 ? -14.285 16.050 -2.894 1.00 75.44 311 GLY A C 1
ATOM 2528 O O . GLY A 1 311 ? -14.397 15.844 -4.097 1.00 75.44 311 GLY A O 1
ATOM 2529 N N . ASN A 1 312 ? -13.192 15.673 -2.222 1.00 81.19 312 ASN A N 1
ATOM 2530 C CA . ASN A 1 312 ? -11.984 15.089 -2.822 1.00 81.19 312 ASN A CA 1
ATOM 2531 C C . ASN A 1 312 ? -12.063 13.560 -3.035 1.00 81.19 312 ASN A C 1
ATOM 2533 O O . ASN A 1 312 ? -11.033 12.893 -3.112 1.00 81.19 312 ASN A O 1
ATOM 2537 N N . VAL A 1 313 ? -13.263 12.973 -3.095 1.00 84.94 313 VAL A N 1
ATOM 2538 C CA . VAL A 1 313 ? -13.438 11.521 -3.269 1.00 84.94 313 VAL A CA 1
ATOM 2539 C C . VAL A 1 313 ? -13.240 11.135 -4.735 1.00 84.94 313 VAL A C 1
ATOM 2541 O O . VAL A 1 313 ? -13.982 11.583 -5.605 1.00 84.94 313 VAL A O 1
ATOM 2544 N N . VAL A 1 314 ? -12.282 10.248 -5.014 1.00 90.19 314 VAL A N 1
ATOM 2545 C CA . VAL A 1 314 ? -12.086 9.708 -6.367 1.00 90.19 314 VAL A CA 1
ATOM 2546 C C . VAL A 1 314 ? -13.073 8.568 -6.619 1.00 90.19 314 VAL A C 1
ATOM 2548 O O . VAL A 1 314 ? -12.967 7.498 -6.009 1.00 90.19 314 VAL A O 1
ATOM 2551 N N . ASP A 1 315 ? -14.009 8.789 -7.545 1.00 94.00 315 ASP A N 1
ATOM 2552 C CA . ASP A 1 315 ? -14.928 7.758 -8.038 1.00 94.00 315 ASP A CA 1
ATOM 2553 C C . ASP A 1 315 ? -14.185 6.767 -8.967 1.00 94.00 315 ASP A C 1
ATOM 2555 O O . ASP A 1 315 ? -13.705 7.163 -10.039 1.00 94.00 315 ASP A O 1
ATOM 2559 N N . PRO A 1 316 ? -14.073 5.477 -8.594 1.00 95.19 316 PRO A N 1
ATOM 2560 C CA . PRO A 1 316 ? -13.377 4.477 -9.389 1.00 95.19 316 PRO A CA 1
ATOM 2561 C C . PRO A 1 316 ? -14.118 4.090 -10.676 1.00 95.19 316 PRO A C 1
ATOM 2563 O O . PRO A 1 316 ? -13.451 3.682 -11.625 1.00 95.19 316 PRO A O 1
ATOM 2566 N N . PHE A 1 317 ? -15.446 4.231 -10.770 1.00 95.31 317 PHE A N 1
ATOM 2567 C CA . PHE A 1 317 ? -16.182 3.940 -12.006 1.00 95.31 317 PHE A CA 1
ATOM 2568 C C . PHE A 1 317 ? -15.755 4.890 -13.125 1.00 95.31 317 PHE A C 1
ATOM 2570 O O . PHE A 1 317 ? -15.490 4.450 -14.244 1.00 95.31 317 PHE A O 1
ATOM 2577 N N . ASP A 1 318 ? -15.621 6.183 -12.827 1.00 95.06 318 ASP A N 1
ATOM 2578 C CA . ASP A 1 318 ? -15.137 7.169 -13.798 1.00 95.06 318 ASP A CA 1
ATOM 2579 C C . ASP A 1 318 ? -13.656 6.979 -14.130 1.00 95.06 318 ASP A C 1
ATOM 2581 O O . ASP A 1 318 ? -13.245 7.179 -15.275 1.00 95.06 318 ASP A O 1
ATOM 2585 N N . ARG A 1 319 ? -12.844 6.516 -13.172 1.00 95.81 319 ARG A N 1
ATOM 2586 C CA . ARG A 1 319 ? -11.430 6.215 -13.437 1.00 95.81 319 ARG A CA 1
ATOM 2587 C C . ARG A 1 319 ? -11.227 4.937 -14.251 1.00 95.81 319 ARG A C 1
ATOM 2589 O O . ARG A 1 319 ? -10.346 4.931 -15.105 1.00 95.81 319 ARG A O 1
ATOM 2596 N N . VAL A 1 320 ? -12.082 3.920 -14.114 1.00 95.12 320 VAL A N 1
ATOM 2597 C CA . VAL A 1 320 ? -12.100 2.770 -15.041 1.00 95.12 320 VAL A CA 1
ATOM 2598 C C . VAL A 1 320 ? -12.519 3.200 -16.451 1.00 95.12 320 VAL A C 1
ATOM 2600 O O . VAL A 1 320 ? -11.866 2.798 -17.412 1.00 95.12 320 VAL A O 1
ATOM 2603 N N . LYS A 1 321 ? -13.536 4.065 -16.607 1.00 94.19 321 LYS A N 1
ATOM 2604 C CA . LYS A 1 321 ? -13.911 4.620 -17.928 1.00 94.19 321 LYS A CA 1
ATOM 2605 C C . LYS A 1 321 ? -12.751 5.387 -18.577 1.00 94.19 321 LYS A C 1
ATOM 2607 O O . LYS A 1 321 ? -12.524 5.246 -19.774 1.00 94.19 321 LYS A O 1
ATOM 2612 N N . ARG A 1 322 ? -12.019 6.194 -17.795 1.00 95.56 322 ARG A N 1
ATOM 2613 C CA . ARG A 1 322 ? -10.938 7.071 -18.282 1.00 95.56 322 ARG A CA 1
ATOM 2614 C C . ARG A 1 322 ? -9.627 6.338 -18.585 1.00 95.56 322 ARG A C 1
ATOM 2616 O O . ARG A 1 322 ? -8.920 6.743 -19.502 1.00 95.56 322 ARG A O 1
ATOM 2623 N N . TYR A 1 323 ? -9.293 5.294 -17.823 1.00 95.44 323 TYR A N 1
ATOM 2624 C CA . TYR A 1 323 ? -7.970 4.649 -17.856 1.00 95.44 323 TYR A CA 1
ATOM 2625 C C . TYR A 1 323 ? -7.987 3.160 -18.221 1.00 95.44 323 TYR A C 1
ATOM 2627 O O . TYR A 1 323 ? -6.928 2.534 -18.259 1.00 95.44 323 TYR A O 1
ATOM 2635 N N . THR A 1 324 ? -9.161 2.594 -18.522 1.00 96.31 324 THR A N 1
ATOM 2636 C CA . THR A 1 324 ? -9.454 1.147 -18.547 1.00 96.31 324 THR A CA 1
ATOM 2637 C C . THR A 1 324 ? -9.348 0.480 -17.172 1.00 96.31 324 THR A C 1
ATOM 2639 O O . THR A 1 324 ? -8.706 0.992 -16.252 1.00 96.31 324 THR A O 1
ATOM 2642 N N . THR A 1 325 ? -9.966 -0.698 -17.039 1.00 96.94 325 THR A N 1
ATOM 2643 C CA . THR A 1 325 ? -9.889 -1.541 -15.838 1.00 96.94 325 THR A CA 1
ATOM 2644 C C . THR A 1 325 ? -8.436 -1.816 -15.461 1.00 96.94 325 THR A C 1
ATOM 2646 O O . THR A 1 325 ? -7.984 -1.395 -14.399 1.00 96.94 325 THR A O 1
ATOM 2649 N N . ASP A 1 326 ? -7.674 -2.443 -16.357 1.00 98.06 326 ASP A N 1
ATOM 2650 C CA . ASP A 1 326 ? -6.277 -2.808 -16.118 1.00 98.06 326 ASP A CA 1
ATOM 2651 C C . ASP A 1 326 ? -5.368 -1.599 -15.861 1.00 98.06 326 ASP A C 1
ATOM 2653 O O . ASP A 1 326 ? -4.437 -1.713 -15.069 1.00 98.06 326 ASP A O 1
ATOM 2657 N N . GLY A 1 327 ? -5.640 -0.436 -16.462 1.00 97.94 327 GLY A N 1
ATOM 2658 C CA . GLY A 1 327 ? -4.869 0.777 -16.186 1.00 97.94 327 GLY A CA 1
ATOM 2659 C C . GLY A 1 327 ? -5.053 1.283 -14.753 1.00 97.94 327 GLY A C 1
ATOM 2660 O O . GLY A 1 327 ? -4.070 1.555 -14.061 1.00 97.94 327 GLY A O 1
ATOM 2661 N N . LEU A 1 328 ? -6.293 1.335 -14.253 1.00 97.69 328 LEU A N 1
ATOM 2662 C CA . LEU A 1 328 ? -6.535 1.697 -12.853 1.00 97.69 328 LEU A CA 1
ATOM 2663 C C . LEU A 1 328 ? -5.966 0.642 -11.887 1.00 97.69 328 LEU A C 1
ATOM 2665 O O . LEU A 1 328 ? -5.353 1.009 -10.884 1.00 97.69 328 LEU A O 1
ATOM 2669 N N . ARG A 1 329 ? -6.112 -0.654 -12.209 1.00 98.25 329 ARG A N 1
ATOM 2670 C CA . ARG A 1 329 ? -5.518 -1.760 -11.433 1.00 98.25 329 ARG A CA 1
ATOM 2671 C C . ARG A 1 329 ? -4.001 -1.624 -11.323 1.00 98.25 329 ARG A C 1
ATOM 2673 O O . ARG A 1 329 ? -3.458 -1.703 -10.224 1.00 98.25 329 ARG A O 1
ATOM 2680 N N . TYR A 1 330 ? -3.339 -1.394 -12.459 1.00 98.56 330 TYR A N 1
ATOM 2681 C CA . TYR A 1 330 ? -1.892 -1.235 -12.544 1.00 98.56 330 TYR A CA 1
ATOM 2682 C C . TYR A 1 330 ? -1.414 -0.082 -11.670 1.00 98.56 330 TYR A C 1
ATOM 2684 O O . TYR A 1 330 ? -0.579 -0.296 -10.799 1.00 98.56 330 TYR A O 1
ATOM 2692 N N . PHE A 1 331 ? -1.977 1.117 -11.848 1.00 98.06 331 PHE A N 1
ATOM 2693 C CA . PHE A 1 331 ? -1.558 2.292 -11.087 1.00 98.06 331 PHE A CA 1
ATOM 2694 C C . PHE A 1 331 ? -1.700 2.088 -9.572 1.00 98.06 331 PHE A C 1
ATOM 2696 O O . PHE A 1 331 ? -0.749 2.335 -8.830 1.00 98.06 331 PHE A O 1
ATOM 2703 N N . LEU A 1 332 ? -2.851 1.582 -9.112 1.00 97.62 332 LEU A N 1
ATOM 2704 C CA . LEU A 1 332 ? -3.100 1.392 -7.680 1.00 97.62 332 LEU A CA 1
ATOM 2705 C C . LEU A 1 332 ? -2.149 0.362 -7.044 1.00 97.62 332 LEU A C 1
ATOM 2707 O O . LEU A 1 332 ? -1.786 0.525 -5.884 1.00 97.62 332 LEU A O 1
ATOM 2711 N N . LEU A 1 333 ? -1.699 -0.656 -7.786 1.00 97.75 333 LEU A N 1
ATOM 2712 C CA . LEU A 1 333 ? -0.726 -1.650 -7.304 1.00 97.75 333 LEU A CA 1
ATOM 2713 C C . LEU A 1 333 ? 0.749 -1.254 -7.550 1.00 97.75 333 LEU A C 1
ATOM 2715 O O . LEU A 1 333 ? 1.638 -1.842 -6.938 1.00 97.75 333 LEU A O 1
ATOM 2719 N N . ARG A 1 334 ? 1.014 -0.266 -8.419 1.00 95.94 334 ARG A N 1
ATOM 2720 C CA . ARG A 1 334 ? 2.353 0.241 -8.791 1.00 95.94 334 ARG A CA 1
ATOM 2721 C C . ARG A 1 334 ? 2.840 1.408 -7.925 1.00 95.94 334 ARG A C 1
ATOM 2723 O O . ARG A 1 334 ? 4.034 1.488 -7.652 1.00 95.94 334 ARG A O 1
ATOM 2730 N N . GLU A 1 335 ? 1.930 2.298 -7.537 1.00 92.31 335 GLU A N 1
ATOM 2731 C CA . GLU A 1 335 ? 2.189 3.518 -6.745 1.00 92.31 335 GLU A CA 1
ATOM 2732 C C . GLU A 1 335 ? 1.662 3.384 -5.295 1.00 92.31 335 GLU A C 1
ATOM 2734 O O . GLU A 1 335 ? 2.009 4.170 -4.413 1.00 92.31 335 GLU A O 1
ATOM 2739 N N . GLY A 1 336 ? 0.828 2.374 -5.018 1.00 89.44 336 GLY A N 1
ATOM 2740 C CA . GLY A 1 336 ? 0.354 2.049 -3.672 1.00 89.44 336 GLY A CA 1
ATOM 2741 C C . GLY A 1 336 ? 1.382 1.243 -2.877 1.00 89.44 336 GLY A C 1
ATOM 2742 O O . GLY A 1 336 ? 1.721 0.127 -3.275 1.00 89.44 336 GLY A O 1
ATOM 2743 N N . VAL A 1 337 ? 1.819 1.757 -1.724 1.00 87.44 337 VAL A N 1
ATOM 2744 C CA . VAL A 1 337 ? 2.715 1.047 -0.792 1.00 87.44 337 VAL A CA 1
ATOM 2745 C C . VAL A 1 337 ? 1.993 0.705 0.525 1.00 87.44 337 VAL A C 1
ATOM 2747 O O . VAL A 1 337 ? 1.203 1.514 1.007 1.00 87.44 337 VAL A O 1
ATOM 2750 N N . PRO A 1 338 ? 2.246 -0.457 1.165 1.00 84.25 338 PRO A N 1
ATOM 2751 C CA . PRO A 1 338 ? 1.566 -0.793 2.422 1.00 84.25 338 PRO A CA 1
ATOM 2752 C C . PRO A 1 338 ? 1.951 0.111 3.608 1.00 84.25 338 PRO A C 1
ATOM 2754 O O . PRO A 1 338 ? 1.112 0.422 4.452 1.00 84.25 338 PRO A O 1
ATOM 2757 N N . HIS A 1 339 ? 3.215 0.541 3.682 1.00 80.12 339 HIS A N 1
ATOM 2758 C CA . HIS A 1 339 ? 3.815 1.173 4.872 1.00 80.12 339 HIS A CA 1
ATOM 2759 C C . HIS A 1 339 ? 3.573 2.683 5.027 1.00 80.12 339 HIS A C 1
ATOM 2761 O O . HIS A 1 339 ? 3.782 3.203 6.119 1.00 80.12 339 HIS A O 1
ATOM 2767 N N . SER A 1 340 ? 3.133 3.396 3.986 1.00 79.00 340 SER A N 1
ATOM 2768 C CA . SER A 1 340 ? 2.883 4.846 4.043 1.00 79.00 340 SER A CA 1
ATOM 2769 C C . SER A 1 340 ? 1.807 5.296 3.047 1.00 79.00 340 SER A C 1
ATOM 2771 O O . SER A 1 340 ? 1.495 4.584 2.096 1.00 79.00 340 SER A O 1
ATOM 2773 N N . ASP A 1 341 ? 1.180 6.453 3.289 1.00 85.06 341 ASP A N 1
ATOM 2774 C CA . ASP A 1 341 ? 0.024 6.906 2.499 1.00 85.06 341 ASP A CA 1
ATOM 2775 C C . ASP A 1 341 ? 0.425 7.358 1.081 1.00 85.06 341 ASP A C 1
ATOM 2777 O O . ASP A 1 341 ? 1.260 8.252 0.905 1.00 85.06 341 ASP A O 1
ATOM 2781 N N . SER A 1 342 ? -0.223 6.789 0.059 1.00 85.56 342 SER A N 1
ATOM 2782 C CA . SER A 1 342 ? 0.017 7.124 -1.352 1.00 85.56 342 SER A CA 1
ATOM 2783 C C . SER A 1 342 ? -0.934 8.222 -1.836 1.00 85.56 342 SER A C 1
ATOM 2785 O O . SER A 1 342 ? -2.154 8.131 -1.690 1.00 85.56 342 SER A O 1
ATOM 2787 N N . ASN A 1 343 ? -0.390 9.274 -2.458 1.00 86.56 343 ASN A N 1
ATOM 2788 C CA . ASN A 1 343 ? -1.190 10.384 -2.982 1.00 86.56 343 ASN A CA 1
ATOM 2789 C C . ASN A 1 343 ? -1.620 10.153 -4.440 1.00 86.56 343 ASN A C 1
ATOM 2791 O O . ASN A 1 343 ? -0.788 10.212 -5.354 1.00 86.56 343 ASN A O 1
ATOM 2795 N N . TYR A 1 344 ? -2.927 9.992 -4.652 1.00 90.62 344 TYR A N 1
ATOM 2796 C CA . TYR A 1 344 ? -3.563 9.883 -5.964 1.00 90.62 344 TYR A CA 1
ATOM 2797 C C . TYR A 1 344 ? -3.480 11.203 -6.750 1.00 90.62 344 TYR A C 1
ATOM 2799 O O . TYR A 1 344 ? -3.648 12.287 -6.193 1.00 90.62 344 TYR A O 1
ATOM 2807 N N . SER A 1 345 ? -3.245 11.113 -8.059 1.00 89.75 345 SER A N 1
ATOM 2808 C CA . SER A 1 345 ? -3.290 12.235 -9.005 1.00 89.75 345 SER A CA 1
ATOM 2809 C C . SER A 1 345 ? -3.601 11.682 -10.397 1.00 89.75 345 SER A C 1
ATOM 2811 O O . SER A 1 345 ? -2.986 10.701 -10.816 1.00 89.75 345 SER A O 1
ATOM 2813 N N . ASP A 1 346 ? -4.539 12.300 -11.118 1.00 89.50 346 ASP A N 1
ATOM 2814 C CA . ASP A 1 346 ? -4.918 11.877 -12.475 1.00 89.50 346 ASP A CA 1
ATOM 2815 C C . ASP A 1 346 ? -3.752 12.050 -13.471 1.00 89.50 346 ASP A C 1
ATOM 2817 O O . ASP A 1 346 ? -3.600 11.260 -14.407 1.00 89.50 346 ASP A O 1
ATOM 2821 N N . GLU A 1 347 ? -2.895 13.049 -13.239 1.00 87.75 347 GLU A N 1
ATOM 2822 C CA . GLU A 1 347 ? -1.640 13.281 -13.969 1.00 87.75 347 GLU A CA 1
ATOM 2823 C C . GLU A 1 347 ? -0.659 12.118 -13.768 1.00 87.75 347 GLU A C 1
ATOM 2825 O O . GLU A 1 347 ? -0.119 11.598 -14.747 1.00 87.75 347 GLU A O 1
ATOM 2830 N N . LYS A 1 348 ? -0.474 11.656 -12.519 1.00 87.25 348 LYS A N 1
ATOM 2831 C CA . LYS A 1 348 ? 0.361 10.483 -12.214 1.00 87.25 348 LYS A CA 1
ATOM 2832 C C . LYS A 1 348 ? -0.157 9.227 -12.910 1.00 87.25 348 LYS A C 1
ATOM 2834 O O . LYS A 1 348 ? 0.653 8.491 -13.471 1.00 87.25 348 LYS A O 1
ATOM 2839 N N . VAL A 1 349 ? -1.474 8.984 -12.914 1.00 92.56 349 VAL A N 1
ATOM 2840 C CA . VAL A 1 349 ? -2.046 7.817 -13.613 1.00 92.56 349 VAL A CA 1
ATOM 2841 C C . VAL A 1 349 ? -1.658 7.842 -15.091 1.00 92.56 349 VAL A C 1
ATOM 2843 O O . VAL A 1 349 ? -1.111 6.866 -15.600 1.00 92.56 349 VAL A O 1
ATOM 2846 N N . VAL A 1 350 ? -1.868 8.972 -15.775 1.00 92.12 350 VAL A N 1
ATOM 2847 C CA . VAL A 1 350 ? -1.499 9.121 -17.194 1.00 92.12 350 VAL A CA 1
ATOM 2848 C C . VAL A 1 350 ? 0.006 8.927 -17.403 1.00 92.12 350 VAL A C 1
ATOM 2850 O O . VAL A 1 350 ? 0.398 8.224 -18.334 1.00 92.12 350 VAL A O 1
ATOM 2853 N N . ALA A 1 351 ? 0.850 9.490 -16.535 1.00 88.31 351 ALA A N 1
ATOM 2854 C CA . ALA A 1 351 ? 2.303 9.365 -16.632 1.00 88.31 351 ALA A CA 1
ATOM 2855 C C . ALA A 1 351 ? 2.781 7.903 -16.530 1.00 88.31 351 ALA A C 1
ATOM 2857 O O . ALA A 1 351 ? 3.495 7.440 -17.421 1.00 88.31 351 ALA A O 1
ATOM 2858 N N . TYR A 1 352 ? 2.349 7.154 -15.508 1.00 90.44 352 TYR A N 1
ATOM 2859 C CA . TYR A 1 352 ? 2.741 5.747 -15.325 1.00 90.44 352 TYR A CA 1
ATOM 2860 C C . TYR A 1 352 ? 2.230 4.843 -16.453 1.00 90.44 352 TYR A C 1
ATOM 2862 O O . TYR A 1 352 ? 2.988 4.023 -16.974 1.00 90.44 352 TYR A O 1
ATOM 2870 N N . LEU A 1 353 ? 0.967 4.996 -16.871 1.00 96.56 353 LEU A N 1
ATOM 2871 C CA . LEU A 1 353 ? 0.393 4.158 -17.931 1.00 96.56 353 LEU A CA 1
ATOM 2872 C C . LEU A 1 353 ? 1.048 4.426 -19.292 1.00 96.56 353 LEU A C 1
ATOM 2874 O O . LEU A 1 353 ? 1.330 3.478 -20.029 1.00 96.56 353 LEU A O 1
ATOM 2878 N N . ASN A 1 354 ? 1.367 5.685 -19.598 1.00 92.69 354 ASN A N 1
ATOM 2879 C CA . ASN A 1 354 ? 2.109 6.026 -20.808 1.00 92.69 354 ASN A CA 1
ATOM 2880 C C . ASN A 1 354 ? 3.555 5.509 -20.750 1.00 92.69 354 ASN A C 1
ATOM 2882 O O . ASN A 1 354 ? 4.013 4.902 -21.714 1.00 92.69 354 ASN A O 1
ATOM 2886 N N . ALA A 1 355 ? 4.277 5.703 -19.643 1.00 92.19 355 ALA A N 1
ATOM 2887 C CA . ALA A 1 355 ? 5.683 5.312 -19.534 1.00 92.19 355 ALA A CA 1
ATOM 2888 C C . ALA A 1 355 ? 5.890 3.785 -19.518 1.00 92.19 355 ALA A C 1
ATOM 2890 O O . ALA A 1 355 ? 6.705 3.257 -20.280 1.00 92.19 355 ALA A O 1
ATOM 2891 N N . GLU A 1 356 ? 5.157 3.062 -18.670 1.00 96.19 356 GLU A N 1
ATOM 2892 C CA . GLU A 1 356 ? 5.412 1.642 -18.405 1.00 96.19 356 GLU A CA 1
ATOM 2893 C C . GLU A 1 356 ? 4.545 0.723 -19.287 1.00 96.19 356 GLU A C 1
ATOM 2895 O O . GLU A 1 356 ? 5.083 -0.138 -19.990 1.00 96.19 356 GLU A O 1
ATOM 2900 N N . LEU A 1 357 ? 3.222 0.929 -19.357 1.00 96.62 357 LEU A N 1
ATOM 2901 C CA . LEU A 1 357 ? 2.362 0.052 -20.168 1.00 96.62 357 LEU A CA 1
ATOM 2902 C C . LEU A 1 357 ? 2.469 0.334 -21.673 1.00 96.62 357 LEU A C 1
ATOM 2904 O O . LEU A 1 357 ? 2.626 -0.609 -22.450 1.00 96.62 357 LEU A O 1
ATOM 2908 N N . ALA A 1 358 ? 2.404 1.598 -22.102 1.00 94.06 358 ALA A N 1
ATOM 2909 C CA . ALA A 1 358 ? 2.455 1.940 -23.526 1.00 94.06 358 ALA A CA 1
ATOM 2910 C C . ALA A 1 358 ? 3.895 1.980 -24.073 1.00 94.06 358 ALA A C 1
ATOM 2912 O O . ALA A 1 358 ? 4.248 1.178 -24.940 1.00 94.06 358 ALA A O 1
ATOM 2913 N N . ASN A 1 359 ? 4.742 2.873 -23.553 1.00 91.06 359 ASN A N 1
ATOM 2914 C CA . ASN A 1 359 ? 6.058 3.181 -24.126 1.00 91.06 359 ASN A CA 1
ATOM 2915 C C . ASN A 1 359 ? 7.134 2.125 -23.834 1.00 91.06 359 ASN A C 1
ATOM 2917 O O . ASN A 1 359 ? 8.087 2.019 -24.607 1.00 91.06 359 ASN A O 1
ATOM 2921 N N . THR A 1 360 ? 6.978 1.333 -22.767 1.00 96.38 360 THR A N 1
ATOM 2922 C CA . THR A 1 360 ? 7.889 0.222 -22.448 1.00 96.38 360 THR A CA 1
ATOM 2923 C C . THR A 1 360 ? 7.325 -1.110 -22.956 1.00 96.38 360 THR A C 1
ATOM 2925 O O . THR A 1 360 ? 7.863 -1.674 -23.911 1.00 96.38 360 THR A O 1
ATOM 2928 N N . MET A 1 361 ? 6.229 -1.621 -22.378 1.00 97.75 361 MET A N 1
ATOM 2929 C CA . MET A 1 361 ? 5.707 -2.956 -22.721 1.00 97.75 361 MET A CA 1
ATOM 2930 C C . MET A 1 361 ? 5.045 -3.012 -24.111 1.00 97.75 361 MET A C 1
ATOM 2932 O O . MET A 1 361 ? 5.392 -3.862 -24.936 1.00 97.75 361 MET A O 1
ATOM 2936 N N . GLY A 1 362 ? 4.103 -2.107 -24.396 1.00 96.50 362 GLY A N 1
ATOM 2937 C CA . GLY A 1 362 ? 3.360 -2.071 -25.661 1.00 96.50 362 GLY A CA 1
ATOM 2938 C C . GLY A 1 362 ? 4.249 -1.779 -26.872 1.00 96.50 362 GLY A C 1
ATOM 2939 O O . GLY A 1 362 ? 4.132 -2.438 -27.907 1.00 96.50 362 GLY A O 1
ATOM 2940 N N . ASN A 1 363 ? 5.189 -0.848 -26.724 1.00 96.19 363 ASN A N 1
ATOM 2941 C CA . ASN A 1 363 ? 6.189 -0.505 -27.731 1.00 96.19 363 ASN A CA 1
ATOM 2942 C C . ASN A 1 363 ? 7.099 -1.696 -28.077 1.00 96.19 363 ASN A C 1
ATOM 2944 O O . ASN A 1 363 ? 7.253 -2.021 -29.254 1.00 96.19 363 ASN A O 1
ATOM 2948 N N . LEU A 1 364 ? 7.638 -2.403 -27.074 1.00 97.81 364 LEU A N 1
ATOM 2949 C CA . LEU A 1 364 ? 8.472 -3.591 -27.291 1.00 97.81 364 LEU A CA 1
ATOM 2950 C C . LEU A 1 364 ? 7.716 -4.669 -28.076 1.00 97.81 364 LEU A C 1
ATOM 2952 O O . LEU A 1 364 ? 8.239 -5.204 -29.057 1.00 97.81 364 LEU A O 1
ATOM 2956 N N . LEU A 1 365 ? 6.459 -4.930 -27.698 1.00 96.38 365 LEU A N 1
ATOM 2957 C CA . LEU A 1 365 ? 5.579 -5.850 -28.420 1.00 96.38 365 LEU A CA 1
ATOM 2958 C C . LEU A 1 365 ? 5.357 -5.393 -29.865 1.00 96.38 365 LEU A C 1
ATOM 2960 O O . LEU A 1 365 ? 5.423 -6.216 -30.778 1.00 96.38 365 LEU A O 1
ATOM 2964 N N . ASN A 1 366 ? 5.092 -4.106 -30.091 1.00 95.31 366 ASN A N 1
ATOM 2965 C CA . ASN A 1 366 ? 4.857 -3.564 -31.427 1.00 95.31 366 ASN A CA 1
ATOM 2966 C C . ASN A 1 366 ? 6.104 -3.715 -32.316 1.00 95.31 366 ASN A C 1
ATOM 2968 O O . ASN A 1 366 ? 6.026 -4.308 -33.390 1.00 95.31 366 ASN A O 1
ATOM 2972 N N . ARG A 1 367 ? 7.278 -3.295 -31.825 1.00 95.81 367 ARG A N 1
ATOM 2973 C CA . ARG A 1 367 ? 8.572 -3.393 -32.528 1.00 95.81 367 ARG A CA 1
ATOM 2974 C C . ARG A 1 367 ? 8.928 -4.838 -32.890 1.00 95.81 367 ARG A C 1
ATOM 2976 O O . ARG A 1 367 ? 9.297 -5.106 -34.029 1.00 95.81 367 ARG A O 1
ATOM 2983 N N . CYS A 1 368 ? 8.760 -5.780 -31.960 1.00 94.50 368 CYS A N 1
ATOM 2984 C CA . CYS A 1 368 ? 9.130 -7.190 -32.159 1.00 94.50 368 CYS A CA 1
ATOM 2985 C C . CYS A 1 368 ? 8.082 -8.019 -32.927 1.00 94.50 368 CYS A C 1
ATOM 2987 O O . CYS A 1 368 ? 8.328 -9.183 -33.252 1.00 94.50 368 CYS A O 1
ATOM 2989 N N . THR A 1 369 ? 6.912 -7.439 -33.223 1.00 93.81 369 THR A N 1
ATOM 2990 C CA . THR A 1 369 ? 5.856 -8.075 -34.034 1.00 93.81 369 THR A CA 1
ATOM 2991 C C . THR A 1 369 ? 5.487 -7.281 -35.290 1.00 93.81 369 THR A C 1
ATOM 2993 O O . THR A 1 369 ? 4.563 -7.668 -36.001 1.00 93.81 369 THR A O 1
ATOM 2996 N N . ALA A 1 370 ? 6.227 -6.221 -35.622 1.00 94.81 370 ALA A N 1
ATOM 2997 C CA . ALA A 1 370 ? 6.116 -5.542 -36.907 1.00 94.81 370 ALA A CA 1
ATOM 2998 C C . ALA A 1 370 ? 6.500 -6.498 -38.051 1.00 94.81 370 ALA A C 1
ATOM 3000 O O . ALA A 1 370 ? 7.536 -7.162 -37.984 1.00 94.81 370 ALA A O 1
ATOM 3001 N N . LEU A 1 371 ? 5.700 -6.547 -39.122 1.00 93.50 371 LEU A N 1
ATOM 3002 C CA . LEU A 1 371 ? 5.925 -7.453 -40.264 1.00 93.50 371 LEU A CA 1
ATOM 3003 C C . LEU A 1 371 ? 7.257 -7.207 -40.994 1.00 93.50 371 LEU A C 1
ATOM 3005 O O . LEU A 1 371 ? 7.770 -8.109 -41.644 1.00 93.50 371 LEU A O 1
ATOM 3009 N N . THR A 1 372 ? 7.839 -6.014 -40.863 1.00 94.12 372 THR A N 1
ATOM 3010 C CA . THR A 1 372 ? 9.170 -5.668 -41.389 1.00 94.12 372 THR A CA 1
ATOM 3011 C C . THR A 1 372 ? 10.327 -6.242 -40.569 1.00 94.12 372 THR A C 1
ATOM 3013 O O . THR A 1 372 ? 11.438 -6.315 -41.080 1.00 94.12 372 THR A O 1
ATOM 3016 N N . VAL A 1 373 ? 10.089 -6.644 -39.315 1.00 94.19 373 VAL A N 1
ATOM 3017 C CA . VAL A 1 373 ? 11.111 -7.171 -38.389 1.00 94.19 373 VAL A CA 1
ATOM 3018 C C . VAL A 1 373 ? 10.896 -8.663 -38.123 1.00 94.19 373 VAL A C 1
ATOM 3020 O O . VAL A 1 373 ? 11.853 -9.431 -38.092 1.00 94.19 373 VAL A O 1
ATOM 3023 N N . ASN A 1 374 ? 9.637 -9.090 -37.992 1.00 93.69 374 ASN A N 1
ATOM 3024 C CA . ASN A 1 374 ? 9.215 -10.479 -37.810 1.00 93.69 374 ASN A CA 1
ATOM 3025 C C . ASN A 1 374 ? 8.162 -10.858 -38.880 1.00 93.69 374 ASN A C 1
ATOM 3027 O O . ASN A 1 374 ? 6.964 -10.904 -38.575 1.00 93.69 374 ASN A O 1
ATOM 3031 N N . PRO A 1 375 ? 8.571 -11.106 -40.144 1.00 90.25 375 PRO A N 1
ATOM 3032 C CA . PRO A 1 375 ? 7.634 -11.362 -41.243 1.00 90.25 375 PRO A CA 1
ATOM 3033 C C . PRO A 1 375 ? 6.835 -12.658 -41.071 1.00 90.25 375 PRO A C 1
ATOM 3035 O O . PRO A 1 375 ? 5.679 -12.728 -41.474 1.00 90.25 375 PRO A O 1
ATOM 3038 N N . SER A 1 376 ? 7.434 -13.678 -40.448 1.00 86.44 376 SER A N 1
ATOM 3039 C CA . SER A 1 376 ? 6.791 -14.970 -40.189 1.00 86.44 376 SER A CA 1
ATOM 3040 C C . SER A 1 376 ? 5.784 -14.938 -39.038 1.00 86.44 376 SER A C 1
ATOM 3042 O O . SER A 1 376 ? 5.039 -15.900 -38.879 1.00 86.44 376 SER A O 1
ATOM 3044 N N . GLN A 1 377 ? 5.758 -13.865 -38.234 1.00 89.06 377 GLN A N 1
ATOM 3045 C CA . GLN A 1 377 ? 4.953 -13.762 -37.010 1.00 89.06 377 GLN A CA 1
ATOM 3046 C C . GLN A 1 377 ? 5.156 -14.973 -36.083 1.00 89.06 377 GLN A C 1
ATOM 3048 O O . GLN A 1 377 ? 4.200 -15.543 -35.564 1.00 89.06 377 GLN A O 1
ATOM 3053 N N . THR A 1 378 ? 6.416 -15.357 -35.858 1.00 87.00 378 THR A N 1
ATOM 3054 C CA . THR A 1 378 ? 6.807 -16.488 -34.992 1.00 87.00 378 THR A CA 1
ATOM 3055 C C . THR A 1 378 ? 7.734 -16.043 -33.864 1.00 87.00 378 THR A C 1
ATOM 3057 O O . THR A 1 378 ? 8.537 -15.130 -34.054 1.00 87.00 378 THR A O 1
ATOM 3060 N N . VAL A 1 379 ? 7.691 -16.719 -32.709 1.00 87.69 379 VAL A N 1
ATOM 3061 C CA . VAL A 1 379 ? 8.784 -16.636 -31.726 1.00 87.69 379 VAL A CA 1
ATOM 3062 C C . VAL A 1 379 ? 9.925 -17.489 -32.285 1.00 87.69 379 VAL A C 1
ATOM 3064 O O . VAL A 1 379 ? 9.675 -18.648 -32.628 1.00 87.69 379 VAL A O 1
ATOM 3067 N N . PRO A 1 380 ? 11.153 -16.961 -32.431 1.00 88.88 380 PRO A N 1
ATOM 3068 C CA . PRO A 1 380 ? 12.262 -17.758 -32.937 1.00 88.88 380 PRO A CA 1
ATOM 3069 C C . PRO A 1 380 ? 12.604 -18.936 -32.018 1.00 88.88 380 PRO A C 1
ATOM 3071 O O . PRO A 1 380 ? 12.372 -18.891 -30.812 1.00 88.88 380 PRO A O 1
ATOM 3074 N N . ALA A 1 381 ? 13.195 -19.991 -32.582 1.00 83.69 381 ALA A N 1
ATOM 3075 C CA . ALA A 1 381 ? 13.634 -21.141 -31.798 1.00 83.69 381 ALA A CA 1
ATOM 3076 C C . ALA A 1 381 ? 14.676 -20.737 -30.736 1.00 83.69 381 ALA A C 1
ATOM 3078 O O . ALA A 1 381 ? 15.622 -20.001 -31.037 1.00 83.69 381 ALA A O 1
ATOM 3079 N N . ARG A 1 382 ? 14.502 -21.256 -29.511 1.00 82.94 382 ARG A N 1
ATOM 3080 C CA . ARG A 1 382 ? 15.396 -21.037 -28.365 1.00 82.94 382 ARG A CA 1
ATOM 3081 C C . ARG A 1 382 ? 16.823 -21.492 -28.685 1.00 82.94 382 ARG A C 1
ATOM 3083 O O . ARG A 1 382 ? 17.033 -22.648 -29.042 1.00 82.94 382 ARG A O 1
ATOM 3090 N N . SER A 1 383 ? 17.786 -20.598 -28.485 1.00 82.81 383 SER A N 1
ATOM 3091 C CA . SER A 1 383 ? 19.223 -20.908 -28.517 1.00 82.81 383 SER A CA 1
ATOM 3092 C C . SER A 1 383 ? 19.760 -21.318 -27.145 1.00 82.81 383 SER A C 1
ATOM 3094 O O . SER A 1 383 ? 19.079 -21.166 -26.125 1.00 82.81 383 SER A O 1
ATOM 3096 N N . SER A 1 384 ? 21.009 -21.791 -27.106 1.00 86.00 384 SER A N 1
ATOM 3097 C CA . SER A 1 384 ? 21.770 -21.835 -25.857 1.00 86.00 384 SER A CA 1
ATOM 3098 C C . SER A 1 384 ? 22.137 -20.416 -25.392 1.00 86.00 384 SER A C 1
ATOM 3100 O O . SER A 1 384 ? 22.186 -19.478 -26.192 1.00 86.00 384 SER A O 1
ATOM 3102 N N . ALA A 1 385 ? 22.423 -20.252 -24.097 1.00 84.38 385 ALA A N 1
ATOM 3103 C CA . ALA A 1 385 ? 22.870 -18.966 -23.561 1.00 84.38 385 ALA A CA 1
ATOM 3104 C C . ALA A 1 385 ? 24.229 -18.534 -24.146 1.00 84.38 385 ALA A C 1
ATOM 3106 O O . ALA A 1 385 ? 24.430 -17.351 -24.404 1.00 84.38 385 ALA A O 1
ATOM 3107 N N . SER A 1 386 ? 25.134 -19.479 -24.431 1.00 86.50 386 SER A N 1
ATOM 3108 C CA . SER A 1 386 ? 26.453 -19.183 -25.002 1.00 86.50 386 SER A CA 1
ATOM 3109 C C . SER A 1 386 ? 26.393 -18.752 -26.472 1.00 86.50 386 SER A C 1
ATOM 3111 O O . SER A 1 386 ? 27.224 -17.949 -26.891 1.00 86.50 386 SER A O 1
ATOM 3113 N N . ASP A 1 387 ? 25.404 -19.205 -27.250 1.00 88.25 387 ASP A N 1
ATOM 3114 C CA . ASP A 1 387 ? 25.171 -18.691 -28.611 1.00 88.25 387 ASP A CA 1
ATOM 3115 C C . ASP A 1 387 ? 24.638 -17.256 -28.595 1.00 88.25 387 ASP A C 1
ATOM 3117 O O . ASP A 1 387 ? 25.073 -16.418 -29.388 1.00 88.25 387 ASP A O 1
ATOM 3121 N N . ILE A 1 388 ? 23.737 -16.952 -27.657 1.00 87.88 388 ILE A N 1
ATOM 3122 C CA . ILE A 1 388 ? 23.187 -15.603 -27.496 1.00 87.88 388 ILE A CA 1
ATOM 3123 C C . ILE A 1 388 ? 24.275 -14.645 -26.994 1.00 87.88 388 ILE A C 1
ATOM 3125 O O . ILE A 1 388 ? 24.453 -13.583 -27.586 1.00 87.88 388 ILE A O 1
ATOM 3129 N N . ALA A 1 389 ? 25.068 -15.042 -25.994 1.00 87.88 389 ALA A N 1
ATOM 3130 C CA . ALA A 1 389 ? 26.208 -14.270 -25.493 1.00 87.88 389 ALA A CA 1
ATOM 3131 C C . ALA A 1 389 ? 27.244 -13.969 -26.594 1.00 87.88 389 ALA A C 1
ATOM 3133 O O . ALA A 1 389 ? 27.710 -12.840 -26.720 1.00 87.88 389 ALA A O 1
ATOM 3134 N N . ARG A 1 390 ? 27.556 -14.948 -27.457 1.00 89.44 390 ARG A N 1
ATOM 3135 C CA . ARG A 1 390 ? 28.466 -14.771 -28.607 1.00 89.44 390 ARG A CA 1
ATOM 3136 C C . ARG A 1 390 ? 27.923 -13.794 -29.657 1.00 89.44 390 ARG A C 1
ATOM 3138 O O . ARG A 1 390 ? 28.698 -13.134 -30.339 1.00 89.44 390 ARG A O 1
ATOM 3145 N N . SER A 1 391 ? 26.601 -13.727 -29.807 1.00 90.50 391 SER A N 1
ATOM 3146 C CA . SER A 1 391 ? 25.912 -12.959 -30.852 1.00 90.50 391 SER A CA 1
ATOM 3147 C C . SER A 1 391 ? 25.526 -11.536 -30.416 1.00 90.50 391 SER A C 1
ATOM 3149 O O . SER A 1 391 ? 25.524 -10.613 -31.236 1.00 90.50 391 SER A O 1
ATOM 3151 N N . LEU A 1 392 ? 25.206 -11.351 -29.130 1.00 92.00 392 LEU A N 1
ATOM 3152 C CA . LEU A 1 392 ? 24.697 -10.104 -28.544 1.00 92.00 392 LEU A CA 1
ATOM 3153 C C . LEU A 1 392 ? 25.648 -9.463 -27.518 1.00 92.00 392 LEU A C 1
ATOM 3155 O O . LEU A 1 392 ? 25.409 -8.331 -27.106 1.00 92.00 392 LEU A O 1
ATOM 3159 N N . GLY A 1 393 ? 26.723 -10.145 -27.117 1.00 91.12 393 GLY A N 1
ATOM 3160 C CA . GLY A 1 393 ? 27.653 -9.660 -26.099 1.00 91.12 393 GLY A CA 1
ATOM 3161 C C . GLY A 1 393 ? 27.037 -9.605 -24.697 1.00 91.12 393 GLY A C 1
ATOM 3162 O O . GLY A 1 393 ? 26.050 -10.284 -24.405 1.00 91.12 393 GLY A O 1
ATOM 3163 N N . GLY A 1 394 ? 27.629 -8.776 -23.830 1.00 88.50 394 GLY A N 1
ATOM 3164 C CA . GLY A 1 394 ? 27.242 -8.655 -22.419 1.00 88.50 394 GLY A CA 1
ATOM 3165 C C . GLY A 1 394 ? 25.767 -8.300 -22.204 1.00 88.50 394 GLY A C 1
ATOM 3166 O O . GLY A 1 394 ? 25.124 -8.930 -21.373 1.00 88.50 394 GLY A O 1
ATOM 3167 N N . GLU A 1 395 ? 25.202 -7.389 -23.009 1.00 89.19 395 GLU A N 1
ATOM 3168 C CA . GLU A 1 395 ? 23.776 -7.014 -22.934 1.00 89.19 395 GLU A CA 1
ATOM 3169 C C . GLU A 1 395 ? 22.844 -8.235 -23.049 1.00 89.19 395 GLU A C 1
ATOM 3171 O O . GLU A 1 395 ? 21.851 -8.340 -22.329 1.00 89.19 395 GLU A O 1
ATOM 3176 N N . GLY A 1 396 ? 23.177 -9.183 -23.934 1.00 91.19 396 GLY A N 1
ATOM 3177 C CA . GLY A 1 396 ? 22.410 -10.415 -24.109 1.00 91.19 396 GLY A CA 1
ATOM 3178 C C . GLY A 1 396 ? 22.552 -11.387 -22.937 1.00 91.19 396 GLY A C 1
ATOM 3179 O O . GLY A 1 396 ? 21.564 -12.014 -22.559 1.00 91.19 396 GLY A O 1
ATOM 3180 N N . SER A 1 397 ? 23.747 -11.499 -22.349 1.00 91.56 397 SER A N 1
ATOM 3181 C CA . SER A 1 397 ? 23.990 -12.337 -21.164 1.00 91.56 397 SER A CA 1
ATOM 3182 C C . SER A 1 397 ? 23.250 -11.805 -19.937 1.00 91.56 397 SER A C 1
ATOM 3184 O O . SER A 1 397 ? 22.465 -12.534 -19.335 1.00 91.56 397 SER A O 1
ATOM 3186 N N . THR A 1 398 ? 23.417 -10.518 -19.621 1.00 93.19 398 THR A N 1
ATOM 3187 C CA . THR A 1 398 ? 22.773 -9.878 -18.465 1.00 93.19 398 THR A CA 1
ATOM 3188 C C . THR A 1 398 ? 21.249 -9.926 -18.573 1.00 93.19 398 THR A C 1
ATOM 3190 O O . THR A 1 398 ? 20.579 -10.235 -17.590 1.00 93.19 398 THR A O 1
ATOM 3193 N N . LEU A 1 399 ? 20.679 -9.730 -19.772 1.00 95.06 399 LEU A N 1
ATOM 3194 C CA . LEU A 1 399 ? 19.234 -9.881 -19.962 1.00 95.06 399 LEU A CA 1
ATOM 3195 C C . LEU A 1 399 ? 18.761 -11.328 -19.729 1.00 95.06 399 LEU A C 1
ATOM 3197 O O . LEU A 1 399 ? 17.684 -11.518 -19.173 1.00 95.06 399 LEU A O 1
ATOM 3201 N N . ILE A 1 400 ? 19.541 -12.352 -20.102 1.00 94.62 400 ILE A N 1
ATOM 3202 C CA . ILE A 1 400 ? 19.217 -13.760 -19.793 1.00 94.62 400 ILE A CA 1
ATOM 3203 C C . ILE A 1 400 ? 19.253 -14.013 -18.284 1.00 94.62 400 ILE A C 1
ATOM 3205 O O . ILE A 1 400 ? 18.351 -14.666 -17.758 1.00 94.62 400 ILE A O 1
ATOM 3209 N N . GLU A 1 401 ? 20.274 -13.513 -17.591 1.00 94.44 401 GLU A N 1
ATOM 3210 C CA . GLU A 1 401 ? 20.456 -13.678 -16.145 1.00 94.44 401 GLU A CA 1
ATOM 3211 C C . GLU A 1 401 ? 19.303 -13.020 -15.374 1.00 94.44 401 GLU A C 1
ATOM 3213 O O . GLU A 1 401 ? 18.596 -13.697 -14.619 1.00 94.44 401 GLU A O 1
ATOM 3218 N N . ASN A 1 402 ? 19.021 -11.746 -15.661 1.00 94.88 402 ASN A N 1
ATOM 3219 C CA . ASN A 1 402 ? 17.925 -10.991 -15.052 1.00 94.88 402 ASN A CA 1
ATOM 3220 C C . ASN A 1 402 ? 16.557 -11.616 -15.361 1.00 94.88 402 ASN A C 1
ATOM 3222 O O . ASN A 1 402 ? 15.751 -11.813 -14.451 1.00 94.88 402 ASN A O 1
ATOM 3226 N N . LEU A 1 403 ? 16.299 -12.010 -16.614 1.00 95.81 403 LEU A N 1
ATOM 3227 C CA . LEU A 1 403 ? 15.052 -12.676 -17.013 1.00 95.81 403 LEU A CA 1
ATOM 3228 C C . LEU A 1 403 ? 14.866 -14.046 -16.341 1.00 95.81 403 LEU A C 1
ATOM 3230 O O . LEU A 1 403 ? 13.735 -14.437 -16.049 1.00 95.81 403 LEU A O 1
ATOM 3234 N N . THR A 1 404 ? 15.957 -14.768 -16.074 1.00 95.00 404 THR A N 1
ATOM 3235 C CA . THR A 1 404 ? 15.927 -16.063 -15.375 1.00 95.00 404 THR A CA 1
ATOM 3236 C C . THR A 1 404 ? 15.687 -15.887 -13.873 1.00 95.00 404 THR A C 1
ATOM 3238 O O . THR A 1 404 ? 14.973 -16.689 -13.272 1.00 95.00 404 THR A O 1
ATOM 3241 N N . ALA A 1 405 ? 16.229 -14.829 -13.263 1.00 96.12 405 ALA A N 1
ATOM 3242 C CA . ALA A 1 405 ? 16.015 -14.506 -11.851 1.00 96.12 405 ALA A CA 1
ATOM 3243 C C . ALA A 1 405 ? 14.636 -13.878 -11.566 1.00 96.12 405 ALA A C 1
ATOM 3245 O O . ALA A 1 405 ? 14.077 -14.086 -10.485 1.00 96.12 405 ALA A O 1
ATOM 3246 N N . LEU A 1 406 ? 14.074 -13.137 -12.527 1.00 97.62 406 LEU A N 1
ATOM 3247 C CA . LEU A 1 406 ? 12.863 -12.325 -12.370 1.00 97.62 406 LEU A CA 1
ATOM 3248 C C . LEU A 1 406 ? 11.659 -13.063 -11.740 1.00 97.62 406 LEU A C 1
ATOM 3250 O O . LEU A 1 406 ? 11.052 -12.485 -10.837 1.00 97.62 406 LEU A O 1
ATOM 3254 N N . PRO A 1 407 ? 11.303 -14.314 -12.109 1.00 97.19 407 PRO A N 1
ATOM 3255 C CA . PRO A 1 407 ? 10.167 -15.006 -11.494 1.00 97.19 407 PRO A CA 1
ATOM 3256 C C . PRO A 1 407 ? 10.314 -15.220 -9.982 1.00 97.19 407 PRO A C 1
ATOM 3258 O O . PRO A 1 407 ? 9.321 -15.131 -9.267 1.00 97.19 407 PRO A O 1
ATOM 3261 N N . ARG A 1 408 ? 11.541 -15.454 -9.488 1.00 96.75 408 ARG A N 1
ATOM 3262 C CA . ARG A 1 408 ? 11.830 -15.593 -8.051 1.00 96.75 408 ARG A CA 1
ATOM 3263 C C . ARG A 1 408 ? 11.697 -14.249 -7.332 1.00 96.75 408 ARG A C 1
ATOM 3265 O O . ARG A 1 408 ? 11.059 -14.182 -6.290 1.00 96.75 408 ARG A O 1
ATOM 3272 N N . ILE A 1 409 ? 12.250 -13.186 -7.917 1.00 97.19 409 ILE A N 1
ATOM 3273 C CA . ILE A 1 409 ? 12.214 -11.826 -7.350 1.00 97.19 409 ILE A CA 1
ATOM 3274 C C . ILE A 1 409 ? 10.764 -11.326 -7.234 1.00 97.19 409 ILE A C 1
ATOM 3276 O O . ILE A 1 409 ? 10.372 -10.763 -6.212 1.00 97.19 409 ILE A O 1
ATOM 3280 N N . VAL A 1 410 ? 9.938 -11.572 -8.257 1.00 97.44 410 VAL A N 1
ATOM 3281 C CA . VAL A 1 410 ? 8.504 -11.246 -8.209 1.00 97.44 410 VAL A CA 1
ATOM 3282 C C . VAL A 1 410 ? 7.774 -12.083 -7.161 1.00 97.44 410 VAL A C 1
ATOM 3284 O O . VAL A 1 410 ? 6.938 -11.530 -6.451 1.00 97.44 410 VAL A O 1
ATOM 3287 N N . ASP A 1 411 ? 8.105 -13.370 -7.014 1.00 96.00 411 ASP A N 1
ATOM 3288 C CA . ASP A 1 411 ? 7.498 -14.220 -5.985 1.00 96.00 411 ASP A CA 1
ATOM 3289 C C . ASP A 1 411 ? 7.797 -13.722 -4.570 1.00 96.00 411 ASP A C 1
ATOM 3291 O O . ASP A 1 411 ? 6.878 -13.482 -3.791 1.00 96.00 411 ASP A O 1
ATOM 3295 N N . GLU A 1 412 ? 9.070 -13.470 -4.264 1.00 96.38 412 GLU A N 1
ATOM 3296 C CA . GLU A 1 412 ? 9.518 -12.926 -2.977 1.00 96.38 412 GLU A CA 1
ATOM 3297 C C . GLU A 1 412 ? 8.824 -11.597 -2.653 1.00 96.38 412 GLU A C 1
ATOM 3299 O O . GLU A 1 412 ? 8.434 -11.353 -1.509 1.00 96.38 412 GLU A O 1
ATOM 3304 N N . HIS A 1 413 ? 8.607 -10.741 -3.654 1.00 96.94 413 HIS A N 1
ATOM 3305 C CA . HIS A 1 413 ? 7.892 -9.480 -3.478 1.00 96.94 413 HIS A CA 1
ATOM 3306 C C . HIS A 1 413 ? 6.374 -9.647 -3.319 1.00 96.94 413 HIS A C 1
ATOM 3308 O O . HIS A 1 413 ? 5.806 -8.991 -2.447 1.00 96.94 413 HIS A O 1
ATOM 3314 N N . TYR A 1 414 ? 5.708 -10.504 -4.097 1.00 95.69 414 TYR A N 1
ATOM 3315 C CA . TYR A 1 414 ? 4.252 -10.707 -4.024 1.00 95.69 414 TYR A CA 1
ATOM 3316 C C . TYR A 1 414 ? 3.834 -11.510 -2.780 1.00 95.69 414 TYR A C 1
ATOM 3318 O O . TYR A 1 414 ? 2.835 -11.169 -2.149 1.00 95.69 414 TYR A O 1
ATOM 3326 N N . GLU A 1 415 ? 4.617 -12.512 -2.371 1.00 92.88 415 GLU A N 1
ATOM 3327 C CA . GLU A 1 415 ? 4.444 -13.231 -1.095 1.00 92.88 415 GLU A CA 1
ATOM 3328 C C . GLU A 1 415 ? 4.689 -12.315 0.116 1.00 92.88 415 GLU A C 1
ATOM 3330 O O . GLU A 1 415 ? 4.040 -12.464 1.147 1.00 92.88 415 GLU A O 1
ATOM 3335 N N . SER A 1 416 ? 5.554 -11.304 -0.036 1.00 91.44 416 SER A N 1
ATOM 3336 C CA . SER A 1 416 ? 5.761 -10.234 0.953 1.00 91.44 416 SER A CA 1
ATOM 3337 C C . SER A 1 416 ? 4.821 -9.030 0.766 1.00 91.44 416 SER A C 1
ATOM 3339 O O . SER A 1 416 ? 5.102 -7.955 1.294 1.00 91.44 416 SER A O 1
ATOM 3341 N N . PHE A 1 417 ? 3.743 -9.161 -0.018 1.00 92.94 417 PHE A N 1
ATOM 3342 C CA . PHE A 1 417 ? 2.728 -8.125 -0.303 1.00 92.94 417 PHE A CA 1
ATOM 3343 C C . PHE A 1 417 ? 3.228 -6.835 -0.992 1.00 92.94 417 PHE A C 1
ATOM 3345 O O . PHE A 1 417 ? 2.463 -5.896 -1.217 1.00 92.94 417 PHE A O 1
ATOM 3352 N N . ASN A 1 418 ? 4.501 -6.776 -1.379 1.00 93.69 418 ASN A N 1
ATOM 3353 C CA . ASN A 1 418 ? 5.159 -5.632 -2.006 1.00 93.69 418 ASN A CA 1
ATOM 3354 C C . ASN A 1 418 ? 4.952 -5.637 -3.532 1.00 93.69 418 ASN A C 1
ATOM 3356 O O . ASN A 1 418 ? 5.914 -5.630 -4.304 1.00 93.69 418 ASN A O 1
ATOM 3360 N N . PHE A 1 419 ? 3.689 -5.641 -3.977 1.00 96.38 419 PHE A N 1
ATOM 3361 C CA . PHE A 1 419 ? 3.322 -5.706 -5.401 1.00 96.38 419 PHE A CA 1
ATOM 3362 C C . PHE A 1 419 ? 4.043 -4.654 -6.256 1.00 96.38 419 PHE A C 1
ATOM 3364 O O . PHE A 1 419 ? 4.549 -4.988 -7.327 1.00 96.38 419 PHE A O 1
ATOM 3371 N N . TYR A 1 420 ? 4.190 -3.429 -5.743 1.00 95.50 420 TYR A N 1
ATOM 3372 C CA . TYR A 1 420 ? 4.910 -2.345 -6.412 1.00 95.50 420 TYR A CA 1
ATOM 3373 C C . TYR A 1 420 ? 6.357 -2.713 -6.788 1.00 95.50 420 TYR A C 1
ATOM 3375 O O . TYR A 1 420 ? 6.764 -2.460 -7.921 1.00 95.50 420 TYR A O 1
ATOM 3383 N N . LYS A 1 421 ? 7.105 -3.391 -5.899 1.00 95.25 421 LYS A N 1
ATOM 3384 C CA . LYS A 1 421 ? 8.481 -3.850 -6.171 1.00 95.25 421 LYS A CA 1
ATOM 3385 C C . LYS A 1 421 ? 8.518 -4.951 -7.229 1.00 95.25 421 LYS A C 1
ATOM 3387 O O . LYS A 1 421 ? 9.373 -4.934 -8.108 1.00 95.25 421 LYS A O 1
ATOM 3392 N N . GLY A 1 422 ? 7.579 -5.900 -7.176 1.00 97.56 422 GLY A N 1
ATOM 3393 C CA . GLY A 1 422 ? 7.482 -6.960 -8.185 1.00 97.56 422 GLY A CA 1
ATOM 3394 C C . GLY A 1 422 ? 7.165 -6.402 -9.577 1.00 97.56 422 GLY A C 1
ATOM 3395 O O . GLY A 1 422 ? 7.790 -6.795 -10.558 1.00 97.56 422 GLY A O 1
ATOM 3396 N N . ILE A 1 423 ? 6.257 -5.425 -9.669 1.00 98.50 423 ILE A N 1
ATOM 3397 C CA . ILE A 1 423 ? 5.955 -4.723 -10.926 1.00 98.50 423 ILE A CA 1
ATOM 3398 C C . ILE A 1 423 ? 7.178 -3.933 -11.422 1.00 98.50 423 ILE A C 1
ATOM 3400 O O . ILE A 1 423 ? 7.508 -3.989 -12.605 1.00 98.50 423 ILE A O 1
ATOM 3404 N N . GLU A 1 424 ? 7.879 -3.232 -10.528 1.00 97.44 424 GLU A N 1
ATOM 3405 C CA . GLU A 1 424 ? 9.084 -2.461 -10.853 1.00 97.44 424 GLU A CA 1
ATOM 3406 C C . GLU A 1 424 ? 10.223 -3.338 -11.393 1.00 97.44 424 GLU A C 1
ATOM 3408 O O . GLU A 1 424 ? 10.834 -2.981 -12.404 1.00 97.44 424 GLU A O 1
ATOM 3413 N N . ALA A 1 425 ? 10.441 -4.518 -10.802 1.00 97.62 425 ALA A N 1
ATOM 3414 C CA . ALA A 1 425 ? 11.391 -5.513 -11.298 1.00 97.62 425 ALA A CA 1
ATOM 3415 C C . ALA A 1 425 ? 11.027 -5.990 -12.716 1.00 97.62 425 ALA A C 1
ATOM 3417 O O . ALA A 1 425 ? 11.881 -6.001 -13.605 1.00 97.62 425 ALA A O 1
ATOM 3418 N N . VAL A 1 426 ? 9.748 -6.302 -12.974 1.00 98.62 426 VAL A N 1
ATOM 3419 C CA . VAL A 1 426 ? 9.278 -6.683 -14.321 1.00 98.62 426 VAL A CA 1
ATOM 3420 C C . VAL A 1 426 ? 9.488 -5.549 -15.328 1.00 98.62 426 VAL A C 1
ATOM 3422 O O . VAL A 1 426 ? 9.893 -5.801 -16.466 1.00 98.62 426 VAL A O 1
ATOM 3425 N N . MET A 1 427 ? 9.250 -4.300 -14.922 1.00 98.19 427 MET A N 1
ATOM 3426 C CA . MET A 1 427 ? 9.467 -3.134 -15.778 1.00 98.19 427 MET A CA 1
ATOM 3427 C C . MET A 1 427 ? 10.952 -2.814 -15.999 1.00 98.19 427 MET A C 1
ATOM 3429 O O . MET A 1 427 ? 11.274 -2.257 -17.047 1.00 98.19 427 MET A O 1
ATOM 3433 N N . SER A 1 428 ? 11.868 -3.203 -15.102 1.00 97.31 428 SER A N 1
ATOM 3434 C CA . SER A 1 428 ? 13.316 -3.121 -15.368 1.00 97.31 428 SER A CA 1
ATOM 3435 C C . SER A 1 428 ? 13.712 -4.018 -16.535 1.00 97.31 428 SER A C 1
ATOM 3437 O O . SER A 1 428 ? 14.192 -3.522 -17.553 1.00 97.31 428 SER A O 1
ATOM 3439 N N . VAL A 1 429 ? 13.380 -5.310 -16.462 1.00 97.94 429 VAL A N 1
ATOM 3440 C CA . VAL A 1 429 ? 13.753 -6.289 -17.498 1.00 97.94 429 VAL A CA 1
ATOM 3441 C C . VAL A 1 429 ? 13.084 -5.967 -18.848 1.00 97.94 429 VAL A C 1
ATOM 3443 O O . VAL A 1 429 ? 13.670 -6.175 -19.912 1.00 97.94 429 VAL A O 1
ATOM 3446 N N . LEU A 1 430 ? 11.886 -5.363 -18.842 1.00 98.38 430 LEU A N 1
ATOM 3447 C CA . LEU A 1 430 ? 11.255 -4.816 -20.054 1.00 98.38 430 LEU A CA 1
ATOM 3448 C C . LEU A 1 430 ? 11.965 -3.567 -20.613 1.00 98.38 430 LEU A C 1
ATOM 3450 O O . LEU A 1 430 ? 11.970 -3.377 -21.833 1.00 98.38 430 LEU A O 1
ATOM 3454 N N . ARG A 1 431 ? 12.563 -2.712 -19.773 1.00 98.12 431 ARG A N 1
ATOM 3455 C CA . ARG A 1 431 ? 13.411 -1.590 -20.221 1.00 98.12 431 ARG A CA 1
ATOM 3456 C C . ARG A 1 431 ? 14.734 -2.102 -20.794 1.00 98.12 431 ARG A C 1
ATOM 3458 O O . ARG A 1 431 ? 15.098 -1.693 -21.890 1.00 98.12 431 ARG A O 1
ATOM 3465 N N . GLU A 1 432 ? 15.381 -3.061 -20.137 1.00 97.69 432 GLU A N 1
ATOM 3466 C CA . GLU A 1 432 ? 16.598 -3.734 -20.622 1.00 97.69 432 GLU A CA 1
ATOM 3467 C C . GLU A 1 432 ? 16.378 -4.374 -22.006 1.00 97.69 432 GLU A C 1
ATOM 3469 O O . GLU A 1 432 ? 17.149 -4.137 -22.938 1.00 97.69 432 GLU A O 1
ATOM 3474 N N . ALA A 1 433 ? 15.261 -5.086 -22.199 1.00 97.81 433 ALA A N 1
ATOM 3475 C CA . ALA A 1 433 ? 14.883 -5.634 -23.503 1.00 97.81 433 ALA A CA 1
ATOM 3476 C C . ALA A 1 433 ? 14.593 -4.550 -24.566 1.00 97.81 433 ALA A C 1
ATOM 3478 O O . ALA A 1 433 ? 14.907 -4.749 -25.740 1.00 97.81 433 ALA A O 1
ATOM 3479 N N . ASN A 1 434 ? 14.042 -3.389 -24.186 1.00 97.75 434 ASN A N 1
ATOM 3480 C CA . ASN A 1 434 ? 13.894 -2.246 -25.100 1.00 97.75 434 ASN A CA 1
ATOM 3481 C C . ASN A 1 434 ? 15.241 -1.639 -25.509 1.00 97.75 434 ASN A C 1
ATOM 3483 O O . ASN A 1 434 ? 15.383 -1.261 -26.675 1.00 97.75 434 ASN A O 1
ATOM 3487 N N . THR A 1 435 ? 16.206 -1.562 -24.589 1.00 96.56 435 THR A N 1
ATOM 3488 C CA . THR A 1 435 ? 17.577 -1.100 -24.856 1.00 96.56 435 THR A CA 1
ATOM 3489 C C . THR A 1 435 ? 18.294 -2.054 -25.804 1.00 96.56 435 THR A C 1
ATOM 3491 O O . THR A 1 435 ? 18.779 -1.611 -26.840 1.00 96.56 435 THR A O 1
ATOM 3494 N N . LEU A 1 436 ? 18.252 -3.367 -25.555 1.00 96.38 436 LEU A N 1
ATOM 3495 C CA . LEU A 1 436 ? 18.827 -4.368 -26.461 1.00 96.38 436 LEU A CA 1
ATOM 3496 C C . LEU A 1 436 ? 18.221 -4.274 -27.876 1.00 96.38 436 LEU A C 1
ATOM 3498 O O . LEU A 1 436 ? 18.941 -4.281 -28.876 1.00 96.38 436 LEU A O 1
ATOM 3502 N N . VAL A 1 437 ? 16.894 -4.133 -27.983 1.00 96.94 437 VAL A N 1
ATOM 3503 C CA . VAL A 1 437 ? 16.188 -3.934 -29.267 1.00 96.94 437 VAL A CA 1
ATOM 3504 C C . VAL A 1 437 ? 16.518 -2.578 -29.910 1.00 96.94 437 VAL A C 1
ATOM 3506 O O . VAL A 1 437 ? 16.462 -2.459 -31.132 1.00 96.94 437 VAL A O 1
ATOM 3509 N N . GLN A 1 438 ? 16.888 -1.556 -29.136 1.00 96.25 438 GLN A N 1
ATOM 3510 C CA . GLN A 1 438 ? 17.370 -0.282 -29.670 1.00 96.25 438 GLN A CA 1
ATOM 3511 C C . GLN A 1 438 ? 18.794 -0.413 -30.222 1.00 96.25 438 GLN A C 1
ATOM 3513 O O . GLN A 1 438 ? 19.016 -0.098 -31.391 1.00 96.25 438 GLN A O 1
ATOM 3518 N N . ASN A 1 439 ? 19.727 -0.922 -29.417 1.00 95.31 439 ASN A N 1
ATOM 3519 C CA . ASN A 1 439 ? 21.158 -0.994 -29.723 1.00 95.31 439 ASN A CA 1
ATOM 3520 C C . ASN A 1 439 ? 21.458 -1.938 -30.896 1.00 95.31 439 ASN A C 1
ATOM 3522 O O . ASN A 1 439 ? 22.353 -1.683 -31.698 1.00 95.31 439 ASN A O 1
ATOM 3526 N N . THR A 1 440 ? 20.686 -3.018 -31.042 1.00 94.81 440 THR A N 1
ATOM 3527 C CA . THR A 1 440 ? 20.875 -3.995 -32.128 1.00 94.81 440 THR A CA 1
ATOM 3528 C C . THR A 1 440 ? 20.204 -3.612 -33.450 1.00 94.81 440 THR A C 1
ATOM 3530 O O . THR A 1 440 ? 20.539 -4.185 -34.485 1.00 94.81 440 THR A O 1
ATOM 3533 N N . THR A 1 441 ? 19.296 -2.631 -33.460 1.00 96.19 441 THR A N 1
ATOM 3534 C CA . THR A 1 441 ? 18.582 -2.139 -34.657 1.00 96.19 441 THR A CA 1
ATOM 3535 C C . THR A 1 441 ? 17.978 -3.251 -35.547 1.00 96.19 441 THR A C 1
ATOM 3537 O O . THR A 1 441 ? 18.287 -3.349 -36.735 1.00 96.19 441 THR A O 1
ATOM 3540 N N . PRO A 1 442 ? 17.094 -4.130 -35.034 1.00 95.06 442 PRO A N 1
ATOM 3541 C CA . PRO A 1 442 ? 16.635 -5.316 -35.762 1.00 95.06 442 PRO A CA 1
ATOM 3542 C C . PRO A 1 442 ? 15.871 -5.023 -37.068 1.00 95.06 442 PRO A C 1
ATOM 3544 O O . PRO A 1 442 ? 15.804 -5.892 -37.931 1.00 95.06 442 PRO A O 1
ATOM 3547 N N . TRP A 1 443 ? 15.366 -3.802 -37.279 1.00 94.81 443 TRP A N 1
ATOM 3548 C CA . TRP A 1 443 ? 14.851 -3.345 -38.582 1.00 94.81 443 TRP A CA 1
ATOM 3549 C C . TRP A 1 443 ? 15.945 -3.233 -39.663 1.00 94.81 443 TRP A C 1
ATOM 3551 O O . TRP A 1 443 ? 15.667 -3.438 -40.842 1.00 94.81 443 TRP A O 1
ATOM 3561 N N . THR A 1 444 ? 17.196 -2.971 -39.281 1.00 95.75 444 THR A N 1
ATOM 3562 C CA . THR A 1 444 ? 18.371 -3.034 -40.163 1.00 95.75 444 THR A CA 1
ATOM 3563 C C . THR A 1 444 ? 18.736 -4.494 -40.448 1.00 95.75 444 THR A C 1
ATOM 3565 O O . THR A 1 444 ? 18.823 -4.902 -41.606 1.00 95.75 444 THR A O 1
ATOM 3568 N N . LEU A 1 445 ? 18.848 -5.319 -39.397 1.00 95.38 445 LEU A N 1
ATOM 3569 C CA . LEU A 1 445 ? 19.196 -6.747 -39.502 1.00 95.38 445 LEU A CA 1
ATOM 3570 C C . LEU A 1 445 ? 18.174 -7.543 -40.341 1.00 95.38 445 LEU A C 1
ATOM 3572 O O . LEU A 1 445 ? 18.531 -8.456 -41.093 1.00 95.38 445 LEU A O 1
ATOM 3576 N N . ALA A 1 446 ? 16.893 -7.167 -40.276 1.00 93.19 446 ALA A N 1
ATOM 3577 C CA . ALA A 1 446 ? 15.827 -7.739 -41.097 1.00 93.19 446 ALA A CA 1
ATOM 3578 C C . ALA A 1 446 ? 16.047 -7.529 -42.605 1.00 93.19 446 ALA A C 1
ATOM 3580 O O . ALA A 1 446 ? 15.731 -8.430 -43.384 1.00 93.19 446 ALA A O 1
ATOM 3581 N N . ASN A 1 447 ? 16.686 -6.425 -43.005 1.00 93.00 447 ASN A N 1
ATOM 3582 C CA . ASN A 1 447 ? 17.014 -6.110 -44.400 1.00 93.00 447 ASN A CA 1
ATOM 3583 C C . ASN A 1 447 ? 18.392 -6.628 -44.857 1.00 93.00 447 ASN A C 1
ATOM 3585 O O . ASN A 1 447 ? 18.611 -6.779 -46.059 1.00 93.00 447 ASN A O 1
ATOM 3589 N N . SER A 1 448 ? 19.308 -6.936 -43.929 1.00 93.44 448 SER A N 1
ATOM 3590 C CA . SER A 1 448 ? 20.627 -7.505 -44.259 1.00 93.44 448 SER A CA 1
ATOM 3591 C C . SER A 1 448 ? 20.527 -8.846 -45.005 1.00 93.44 448 SER A C 1
ATOM 3593 O O . SER A 1 448 ? 19.506 -9.537 -44.942 1.00 93.44 448 SER A O 1
ATOM 3595 N N . LYS A 1 449 ? 21.594 -9.238 -45.705 1.00 92.81 449 LYS A N 1
ATOM 3596 C CA . LYS A 1 449 ? 21.737 -10.560 -46.342 1.00 92.81 449 LYS A CA 1
ATOM 3597 C C . LYS A 1 449 ? 22.770 -11.457 -45.649 1.00 92.81 449 LYS A C 1
ATOM 3599 O O . LYS A 1 449 ? 22.892 -12.614 -46.037 1.00 92.81 449 LYS A O 1
ATOM 3604 N N . ASP A 1 450 ? 23.483 -10.945 -44.645 1.00 94.75 450 ASP A N 1
ATOM 3605 C CA . ASP A 1 450 ? 24.474 -11.710 -43.884 1.00 94.75 450 ASP A CA 1
ATOM 3606 C C . ASP A 1 450 ? 23.786 -12.749 -42.977 1.00 94.75 450 ASP A C 1
ATOM 3608 O O . ASP A 1 450 ? 22.786 -12.456 -42.312 1.00 94.75 450 ASP A O 1
ATOM 3612 N N . SER A 1 451 ? 24.314 -13.973 -42.940 1.00 91.19 451 SER A N 1
ATOM 3613 C CA . SER A 1 451 ? 23.845 -15.032 -42.044 1.00 91.19 451 SER A CA 1
ATOM 3614 C C . SER A 1 451 ? 24.071 -14.691 -40.568 1.00 91.19 451 SER A C 1
ATOM 3616 O O . SER A 1 451 ? 23.232 -15.052 -39.740 1.00 91.19 451 SER A O 1
ATOM 3618 N N . LEU A 1 452 ? 25.132 -13.950 -40.236 1.00 91.81 452 LEU A N 1
ATOM 3619 C CA . LEU A 1 452 ? 25.417 -13.469 -38.882 1.00 91.81 452 LEU A CA 1
ATOM 3620 C C . LEU A 1 452 ? 24.375 -12.440 -38.424 1.00 91.81 452 LEU A C 1
ATOM 3622 O O . LEU A 1 452 ? 23.885 -12.530 -37.300 1.00 91.81 452 LEU A O 1
ATOM 3626 N N . ASP A 1 453 ? 23.949 -11.528 -39.303 1.00 94.19 453 ASP A N 1
ATOM 3627 C CA . ASP A 1 453 ? 22.865 -10.581 -39.000 1.00 94.19 453 ASP A CA 1
ATOM 3628 C C . ASP A 1 453 ? 21.514 -11.288 -38.838 1.00 94.19 453 ASP A C 1
ATOM 3630 O O . ASP A 1 453 ? 20.720 -10.915 -37.970 1.00 94.19 453 ASP A O 1
ATOM 3634 N N . LYS A 1 454 ? 21.240 -12.339 -39.629 1.00 92.06 454 LYS A N 1
ATOM 3635 C CA . LYS A 1 454 ? 20.033 -13.166 -39.441 1.00 92.06 454 LYS A CA 1
ATOM 3636 C C . LYS A 1 454 ? 20.061 -13.939 -38.131 1.00 92.06 454 LYS A C 1
ATOM 3638 O O . LYS A 1 454 ? 19.025 -14.023 -37.470 1.00 92.06 454 LYS A O 1
ATOM 3643 N N . GLU A 1 455 ? 21.211 -14.458 -37.715 1.00 91.88 455 GLU A N 1
ATOM 3644 C CA . GLU A 1 455 ? 21.359 -15.065 -36.393 1.00 91.88 455 GLU A CA 1
ATOM 3645 C C . GLU A 1 455 ? 21.193 -14.030 -35.269 1.00 91.88 455 GLU A C 1
ATOM 3647 O O . GLU A 1 455 ? 20.446 -14.271 -34.318 1.00 91.88 455 GLU A O 1
ATOM 3652 N N . LYS A 1 456 ? 21.796 -12.847 -35.404 1.00 94.94 456 LYS A N 1
ATOM 3653 C CA . LYS A 1 456 ? 21.670 -11.758 -34.430 1.00 94.94 456 LYS A CA 1
ATOM 3654 C C . LYS A 1 456 ? 20.218 -11.306 -34.268 1.00 94.94 456 LYS A C 1
ATOM 3656 O O . LYS A 1 456 ? 19.713 -11.240 -33.148 1.00 94.94 456 LYS A O 1
ATOM 3661 N N . LEU A 1 457 ? 19.503 -11.107 -35.378 1.00 95.38 457 LEU A N 1
ATOM 3662 C CA . LEU A 1 457 ? 18.064 -10.827 -35.395 1.00 95.38 457 LEU A CA 1
ATOM 3663 C C . LEU A 1 457 ? 17.254 -11.927 -34.693 1.00 95.38 457 LEU A C 1
ATOM 3665 O O . LEU A 1 457 ? 16.360 -11.625 -33.901 1.00 95.38 457 LEU A O 1
ATOM 3669 N N . ARG A 1 458 ? 17.579 -13.200 -34.958 1.00 94.31 458 ARG A N 1
ATOM 3670 C CA . ARG A 1 458 ? 16.934 -14.370 -34.342 1.00 94.31 458 ARG A CA 1
ATOM 3671 C C . ARG A 1 458 ? 17.087 -14.359 -32.819 1.00 94.31 458 ARG A C 1
ATOM 3673 O O . ARG A 1 458 ? 16.117 -14.639 -32.118 1.00 94.31 458 ARG A O 1
ATOM 3680 N N . HIS A 1 459 ? 18.266 -14.003 -32.311 1.00 95.12 459 HIS A N 1
ATOM 3681 C CA . HIS A 1 459 ? 18.538 -13.903 -30.875 1.00 95.12 459 HIS A CA 1
ATOM 3682 C C . HIS A 1 459 ? 17.838 -12.710 -30.210 1.00 95.12 459 HIS A C 1
ATOM 3684 O O . HIS A 1 459 ? 17.212 -12.892 -29.167 1.00 95.12 459 HIS A O 1
ATOM 3690 N N . VAL A 1 460 ? 17.865 -11.525 -30.830 1.00 96.44 460 VAL A N 1
ATOM 3691 C CA . VAL A 1 460 ? 17.164 -10.326 -30.328 1.00 96.44 460 VAL A CA 1
ATOM 3692 C C . VAL A 1 460 ? 15.658 -10.564 -30.240 1.00 96.44 460 VAL A C 1
ATOM 3694 O O . VAL A 1 460 ? 15.052 -10.312 -29.200 1.00 96.44 460 VAL A O 1
ATOM 3697 N N . LEU A 1 461 ? 15.048 -11.096 -31.306 1.00 95.75 461 LEU A N 1
ATOM 3698 C CA . LEU A 1 461 ? 13.616 -11.401 -31.322 1.00 95.75 461 LEU A CA 1
ATOM 3699 C C . LEU A 1 461 ? 13.246 -12.511 -30.335 1.00 95.75 461 LEU A C 1
ATOM 3701 O O . LEU A 1 461 ? 12.175 -12.435 -29.739 1.00 95.75 461 LEU A O 1
ATOM 3705 N N . PHE A 1 462 ? 14.104 -13.517 -30.132 1.00 94.69 462 PHE A N 1
ATOM 3706 C CA . PHE A 1 462 ? 13.872 -14.531 -29.103 1.00 94.69 462 PHE A CA 1
ATOM 3707 C C . PHE A 1 462 ? 13.848 -13.908 -27.702 1.00 94.69 462 PHE A C 1
ATOM 3709 O O . PHE A 1 462 ? 12.845 -14.061 -27.008 1.00 94.69 462 PHE A O 1
ATOM 3716 N N . LEU A 1 463 ? 14.891 -13.164 -27.306 1.00 95.50 463 LEU A N 1
ATOM 3717 C CA . LEU A 1 463 ? 14.941 -12.554 -25.973 1.00 95.50 463 LEU A CA 1
ATOM 3718 C C . LEU A 1 463 ? 13.801 -11.559 -25.752 1.00 95.50 463 LEU A C 1
ATOM 3720 O O . LEU A 1 463 ? 13.116 -11.650 -24.743 1.00 95.50 463 LEU A O 1
ATOM 3724 N N . ALA A 1 464 ? 13.531 -10.654 -26.695 1.00 97.19 464 ALA A N 1
ATOM 3725 C CA . ALA A 1 464 ? 12.492 -9.644 -26.508 1.00 97.19 464 ALA A CA 1
ATOM 3726 C C . ALA A 1 464 ? 11.075 -10.245 -26.403 1.00 97.19 464 ALA A C 1
ATOM 3728 O O . ALA A 1 464 ? 10.276 -9.802 -25.574 1.00 97.19 464 ALA A O 1
ATOM 3729 N N . LEU A 1 465 ? 10.757 -11.270 -27.206 1.00 96.12 465 LEU A N 1
ATOM 3730 C CA . LEU A 1 465 ? 9.456 -11.948 -27.152 1.00 96.12 465 LEU A CA 1
ATOM 3731 C C . LEU A 1 465 ? 9.330 -12.875 -25.931 1.00 96.12 465 LEU A C 1
ATOM 3733 O O . LEU A 1 465 ? 8.232 -12.999 -25.388 1.00 96.12 465 LEU A O 1
ATOM 3737 N N . GLU A 1 466 ? 10.425 -13.481 -25.464 1.00 95.12 466 GLU A N 1
ATOM 3738 C CA . GLU A 1 466 ? 10.439 -14.291 -24.239 1.00 95.12 466 GLU A CA 1
ATOM 3739 C C . GLU A 1 466 ? 10.369 -13.418 -22.976 1.00 95.12 466 GLU A C 1
ATOM 3741 O O . GLU A 1 466 ? 9.606 -13.747 -22.069 1.00 95.12 466 GLU A O 1
ATOM 3746 N N . THR A 1 467 ? 11.038 -12.256 -22.943 1.00 98.00 467 THR A N 1
ATOM 3747 C CA . THR A 1 467 ? 10.843 -11.241 -21.893 1.00 98.00 467 THR A CA 1
ATOM 3748 C C . THR A 1 467 ? 9.378 -10.837 -21.822 1.00 98.00 467 THR A C 1
ATOM 3750 O O . THR A 1 467 ? 8.758 -10.974 -20.773 1.00 98.00 467 THR A O 1
ATOM 3753 N N . LEU A 1 468 ? 8.773 -10.443 -22.948 1.00 98.38 468 LEU A N 1
ATOM 3754 C CA . LEU A 1 468 ? 7.342 -10.126 -23.015 1.00 98.38 468 LEU A CA 1
ATOM 3755 C C . LEU A 1 468 ? 6.448 -11.283 -22.535 1.00 98.38 468 LEU A C 1
ATOM 3757 O O . LEU A 1 468 ? 5.431 -11.036 -21.884 1.00 98.38 468 LEU A O 1
ATOM 3761 N N . ARG A 1 469 ? 6.813 -12.542 -22.813 1.00 97.12 469 ARG A N 1
ATOM 3762 C CA . ARG A 1 469 ? 6.076 -13.718 -22.328 1.00 97.12 469 ARG A CA 1
ATOM 3763 C C . ARG A 1 469 ? 6.179 -13.867 -20.810 1.00 97.12 469 ARG A C 1
ATOM 3765 O O . ARG A 1 469 ? 5.160 -14.084 -20.161 1.00 97.12 469 ARG A O 1
ATOM 3772 N N . VAL A 1 470 ? 7.375 -13.763 -20.235 1.00 97.38 470 VAL A N 1
ATOM 3773 C CA . VAL A 1 470 ? 7.591 -13.885 -18.783 1.00 97.38 470 VAL A CA 1
ATOM 3774 C C . VAL A 1 470 ? 6.936 -12.716 -18.049 1.00 97.38 470 VAL A C 1
ATOM 3776 O O . VAL A 1 470 ? 6.137 -12.946 -17.144 1.00 97.38 470 VAL A O 1
ATOM 3779 N N . SER A 1 471 ? 7.166 -11.478 -18.491 1.00 98.38 471 SER A N 1
ATOM 3780 C CA . SER A 1 471 ? 6.520 -10.278 -17.949 1.00 98.38 471 SER A CA 1
ATOM 3781 C C . SER A 1 471 ? 4.993 -10.366 -18.005 1.00 98.38 471 SER A C 1
ATOM 3783 O O . SER A 1 471 ? 4.334 -10.036 -17.026 1.00 98.38 471 SER A O 1
ATOM 3785 N N . GLY A 1 472 ? 4.420 -10.870 -19.105 1.00 97.56 472 GLY A N 1
ATOM 3786 C CA . GLY A 1 472 ? 2.975 -11.083 -19.229 1.00 97.56 472 GLY A CA 1
ATOM 3787 C C . GLY A 1 472 ? 2.417 -12.151 -18.282 1.00 97.56 472 GLY A C 1
ATOM 3788 O O . GLY A 1 472 ? 1.291 -12.022 -17.817 1.00 97.56 472 GLY A O 1
ATOM 3789 N N . VAL A 1 473 ? 3.184 -13.192 -17.944 1.00 96.94 473 VAL A N 1
ATOM 3790 C CA . VAL A 1 473 ? 2.778 -14.155 -16.903 1.00 96.94 473 VAL A CA 1
ATOM 3791 C C . VAL A 1 473 ? 2.824 -13.494 -15.523 1.00 96.94 473 VAL A C 1
ATOM 3793 O O . VAL A 1 473 ? 1.850 -13.567 -14.775 1.00 96.94 473 VAL A O 1
ATOM 3796 N N . LEU A 1 474 ? 3.917 -12.800 -15.203 1.00 98.12 474 LEU A N 1
ATOM 3797 C CA . LEU A 1 474 ? 4.150 -12.204 -13.883 1.00 98.12 474 LEU A CA 1
ATOM 3798 C C . LEU A 1 474 ? 3.227 -11.012 -13.581 1.00 98.12 474 LEU A C 1
ATOM 3800 O O . LEU A 1 474 ? 2.832 -10.834 -12.433 1.00 98.12 474 LEU A O 1
ATOM 3804 N N . LEU A 1 475 ? 2.813 -10.248 -14.597 1.00 98.44 475 LEU A N 1
ATOM 3805 C CA . LEU A 1 475 ? 1.830 -9.165 -14.463 1.00 98.44 475 LEU A CA 1
ATOM 3806 C C . LEU A 1 475 ? 0.371 -9.642 -14.515 1.00 98.44 475 LEU A C 1
ATOM 3808 O O . LEU A 1 475 ? -0.519 -8.852 -14.207 1.00 98.44 475 LEU A O 1
ATOM 3812 N N . SER A 1 476 ? 0.090 -10.910 -14.835 1.00 97.06 476 SER A N 1
ATOM 3813 C CA . SER A 1 476 ? -1.291 -11.413 -14.934 1.00 97.06 476 SER A CA 1
ATOM 3814 C C . SER A 1 476 ? -2.166 -11.273 -13.668 1.00 97.06 476 SER A C 1
ATOM 3816 O O . SER A 1 476 ? -3.381 -11.137 -13.832 1.00 97.06 476 SER A O 1
ATOM 3818 N N . PRO A 1 477 ? -1.637 -11.208 -12.424 1.00 96.81 477 PRO A N 1
ATOM 3819 C CA . PRO A 1 477 ? -2.439 -10.834 -11.255 1.00 96.81 477 PRO A CA 1
ATOM 3820 C C . PRO A 1 477 ? -2.837 -9.350 -11.229 1.00 96.81 477 PRO A C 1
ATOM 3822 O O . PRO A 1 477 ? -3.890 -8.986 -10.708 1.00 96.81 477 PRO A O 1
ATOM 3825 N N . VAL A 1 478 ? -1.991 -8.486 -11.791 1.00 98.31 478 VAL A N 1
ATOM 3826 C CA . VAL A 1 478 ? -2.110 -7.022 -11.755 1.00 98.31 478 VAL A CA 1
ATOM 3827 C C . VAL A 1 478 ? -2.964 -6.533 -12.925 1.00 98.31 478 VAL A C 1
ATOM 3829 O O . VAL A 1 478 ? -3.968 -5.852 -12.719 1.00 98.31 478 VAL A O 1
ATOM 3832 N N . THR A 1 479 ? -2.611 -6.935 -14.146 1.00 98.00 479 THR A N 1
ATOM 3833 C CA . THR A 1 479 ? -3.265 -6.573 -15.412 1.00 98.00 479 THR A CA 1
ATOM 3834 C C . THR A 1 479 ? -3.749 -7.830 -16.150 1.00 98.00 479 THR A C 1
ATOM 3836 O O . THR A 1 479 ? -3.165 -8.226 -17.165 1.00 98.00 479 THR A O 1
ATOM 3839 N N . PRO A 1 480 ? -4.798 -8.517 -15.651 1.00 97.25 480 PRO A N 1
ATOM 3840 C CA . PRO A 1 480 ? -5.243 -9.796 -16.204 1.00 97.25 480 PRO A CA 1
ATOM 3841 C C . PRO A 1 480 ? -5.695 -9.692 -17.668 1.00 97.25 480 PRO A C 1
ATOM 3843 O O . PRO A 1 480 ? -5.435 -10.602 -18.459 1.00 97.25 480 PRO A O 1
ATOM 3846 N N . THR A 1 481 ? -6.316 -8.579 -18.066 1.00 96.62 481 THR A N 1
ATOM 3847 C CA . THR A 1 481 ? -6.838 -8.370 -19.424 1.00 96.62 481 THR A CA 1
ATOM 3848 C C . THR A 1 481 ? -5.705 -8.128 -20.419 1.00 96.62 481 THR A C 1
ATOM 3850 O O . THR A 1 481 ? -5.610 -8.818 -21.435 1.00 96.62 481 THR A O 1
ATOM 3853 N N . LEU A 1 482 ? -4.806 -7.185 -20.122 1.00 96.75 482 LEU A N 1
ATOM 3854 C CA . LEU A 1 482 ? -3.662 -6.843 -20.973 1.00 96.75 482 LEU A CA 1
ATOM 3855 C C . LEU A 1 482 ? -2.667 -8.001 -21.052 1.00 96.75 482 LEU A C 1
ATOM 3857 O O . LEU A 1 482 ? -2.169 -8.303 -22.135 1.00 96.75 482 LEU A O 1
ATOM 3861 N N . SER A 1 483 ? -2.436 -8.696 -19.937 1.00 97.06 483 SER A N 1
ATOM 3862 C CA . SER A 1 483 ? -1.605 -9.901 -19.892 1.00 97.06 483 SER A CA 1
ATOM 3863 C C . SER A 1 483 ? -2.202 -11.029 -20.735 1.00 97.06 483 SER A C 1
ATOM 3865 O O . SER A 1 483 ? -1.487 -11.651 -21.518 1.00 97.06 483 SER A O 1
ATOM 3867 N N . SER A 1 484 ? -3.520 -11.251 -20.671 1.00 95.00 484 SER A N 1
ATOM 3868 C CA . SER A 1 484 ? -4.215 -12.222 -21.530 1.00 95.00 484 SER A CA 1
ATOM 3869 C C . SER A 1 484 ? -4.133 -11.856 -23.020 1.00 95.00 484 SER A C 1
ATOM 3871 O O . SER A 1 484 ? -3.879 -12.724 -23.856 1.00 95.00 484 SER A O 1
ATOM 3873 N N . ILE A 1 485 ? -4.249 -10.571 -23.375 1.00 94.88 485 ILE A N 1
ATOM 3874 C CA . ILE A 1 485 ? -4.077 -10.083 -24.757 1.00 94.88 485 ILE A CA 1
ATOM 3875 C C . ILE A 1 485 ? -2.633 -10.293 -25.245 1.00 94.88 485 ILE A C 1
ATOM 3877 O O . ILE A 1 485 ? -2.422 -10.818 -26.343 1.00 94.88 485 ILE A O 1
ATOM 3881 N N . LEU A 1 486 ? -1.641 -9.934 -24.426 1.00 94.81 486 LEU A N 1
ATOM 3882 C CA . LEU A 1 486 ? -0.211 -10.095 -24.704 1.00 94.81 486 LEU A CA 1
ATOM 3883 C C . LEU A 1 486 ? 0.155 -11.571 -24.908 1.00 94.81 486 LEU A C 1
ATOM 3885 O O . LEU A 1 486 ? 0.646 -11.954 -25.974 1.00 94.81 486 LEU A O 1
ATOM 3889 N N . LEU A 1 487 ? -0.151 -12.417 -23.923 1.00 93.50 487 LEU A N 1
ATOM 3890 C CA . LEU A 1 487 ? 0.092 -13.858 -23.974 1.00 93.50 487 LEU A CA 1
ATOM 3891 C C . LEU A 1 487 ? -0.728 -14.533 -25.078 1.00 93.50 487 LEU A C 1
ATOM 3893 O O . LEU A 1 487 ? -0.239 -15.459 -25.716 1.00 93.50 487 LEU A O 1
ATOM 3897 N N . GLY A 1 488 ? -1.937 -14.051 -25.369 1.00 89.31 488 GLY A N 1
ATOM 3898 C CA . GLY A 1 488 ? -2.766 -14.513 -26.481 1.00 89.31 488 GLY A CA 1
ATOM 3899 C C . GLY A 1 488 ? -2.138 -14.226 -27.846 1.00 89.31 488 GLY A C 1
ATOM 3900 O O . GLY A 1 488 ? -2.112 -15.113 -28.704 1.00 89.31 488 GLY A O 1
ATOM 3901 N N . LYS A 1 489 ? -1.571 -13.028 -28.048 1.00 87.81 489 LYS A N 1
ATOM 3902 C CA . LYS A 1 489 ? -0.823 -12.680 -29.268 1.00 87.81 489 LYS A CA 1
ATOM 3903 C C . LYS A 1 489 ? 0.440 -13.536 -29.394 1.00 87.81 489 LYS A C 1
ATOM 3905 O O . LYS A 1 489 ? 0.627 -14.173 -30.428 1.00 87.81 489 LYS A O 1
ATOM 3910 N N . LEU A 1 490 ? 1.243 -13.645 -28.333 1.00 87.12 490 LEU A N 1
ATOM 3911 C CA . LEU A 1 490 ? 2.446 -14.491 -28.311 1.00 87.12 490 LEU A CA 1
ATOM 3912 C C . LEU A 1 490 ? 2.122 -15.983 -28.514 1.00 87.12 490 LEU A C 1
ATOM 3914 O O . LEU A 1 490 ? 2.839 -16.677 -29.231 1.00 87.12 490 LEU A O 1
ATOM 3918 N N . ARG A 1 491 ? 1.005 -16.486 -27.974 1.00 79.81 491 ARG A N 1
ATOM 3919 C CA . ARG A 1 491 ? 0.553 -17.872 -28.178 1.00 79.81 491 ARG A CA 1
ATOM 3920 C C . ARG A 1 491 ? 0.123 -18.136 -29.618 1.00 79.81 491 ARG A C 1
ATOM 3922 O O . ARG A 1 491 ? 0.420 -19.211 -30.120 1.00 79.81 491 ARG A O 1
ATOM 3929 N N . ARG A 1 492 ? -0.533 -17.190 -30.302 1.00 70.56 492 ARG A N 1
ATOM 3930 C CA . ARG A 1 492 ? -0.841 -17.312 -31.746 1.00 70.56 492 ARG A CA 1
ATOM 3931 C C . ARG A 1 492 ? 0.439 -17.355 -32.584 1.00 70.56 492 ARG A C 1
ATOM 3933 O O . ARG A 1 492 ? 0.557 -18.198 -33.465 1.00 70.56 492 ARG A O 1
ATOM 3940 N N . ILE A 1 493 ? 1.405 -16.510 -32.230 1.00 64.25 493 ILE A N 1
ATOM 3941 C CA . ILE A 1 493 ? 2.749 -16.437 -32.818 1.00 64.25 493 ILE A CA 1
ATOM 3942 C C . ILE A 1 493 ? 3.539 -17.755 -32.598 1.00 64.25 493 ILE A C 1
ATOM 3944 O O . ILE A 1 493 ? 4.227 -18.234 -33.495 1.00 64.25 493 ILE A O 1
ATOM 3948 N N . LEU A 1 494 ? 3.398 -18.411 -31.440 1.00 57.22 494 LEU A N 1
ATOM 3949 C CA . LEU A 1 494 ? 3.942 -19.759 -31.177 1.00 57.22 494 LEU A CA 1
ATOM 3950 C C . LEU A 1 494 ? 3.163 -20.883 -31.891 1.00 57.22 494 LEU A C 1
ATOM 3952 O O . LEU A 1 494 ? 3.739 -21.903 -32.272 1.00 57.22 494 LEU A O 1
ATOM 3956 N N . ALA A 1 495 ? 1.850 -20.726 -32.068 1.00 52.22 495 ALA A N 1
ATOM 3957 C CA . ALA A 1 495 ? 0.961 -21.787 -32.539 1.00 52.22 495 ALA A CA 1
ATOM 3958 C C . ALA A 1 495 ? 1.086 -22.115 -34.034 1.00 52.22 495 ALA A C 1
ATOM 3960 O O . ALA A 1 495 ? 0.537 -23.132 -34.453 1.00 52.22 495 ALA A O 1
ATOM 3961 N N . PHE A 1 496 ? 1.812 -21.331 -34.839 1.00 47.28 496 PHE A N 1
ATOM 3962 C CA . PHE A 1 496 ? 1.951 -21.617 -36.272 1.00 47.28 496 PHE A CA 1
ATOM 3963 C C . PHE A 1 496 ? 2.604 -22.988 -36.536 1.00 47.28 496 PHE A C 1
ATOM 3965 O O . PHE A 1 496 ? 2.189 -23.700 -37.445 1.00 47.28 496 PHE A O 1
ATOM 3972 N N . LEU A 1 497 ? 3.535 -23.426 -35.675 1.00 43.28 497 LEU A N 1
ATOM 3973 C CA . LEU A 1 497 ? 4.120 -24.776 -35.721 1.00 43.28 497 LEU A CA 1
ATOM 3974 C C . LEU A 1 497 ? 3.122 -25.881 -35.329 1.00 43.28 497 LEU A C 1
ATOM 3976 O O . LEU A 1 497 ? 3.142 -26.959 -35.917 1.00 43.28 497 LEU A O 1
ATOM 3980 N N . LEU A 1 498 ? 2.230 -25.617 -34.368 1.00 42.62 498 LEU A N 1
ATOM 3981 C CA . LEU A 1 498 ? 1.177 -26.555 -33.951 1.00 42.62 498 LEU A CA 1
ATOM 3982 C C . LEU A 1 498 ? 0.067 -26.678 -35.002 1.00 42.62 498 LEU A C 1
ATOM 3984 O O . LEU A 1 498 ? -0.437 -27.776 -35.228 1.00 42.62 498 LEU A O 1
ATOM 3988 N N . LEU A 1 499 ? -0.280 -25.577 -35.672 1.00 43.34 499 LEU A N 1
ATOM 3989 C CA . LEU A 1 499 ? -1.199 -25.572 -36.810 1.00 43.34 499 LEU A CA 1
ATOM 3990 C C . LEU A 1 499 ? -0.580 -26.262 -38.027 1.00 43.34 499 LEU A C 1
ATOM 3992 O O . LEU A 1 499 ? -1.271 -27.042 -38.672 1.00 43.34 499 LEU A O 1
ATOM 3996 N N . LEU A 1 500 ? 0.720 -26.082 -38.292 1.00 41.09 500 LEU A N 1
ATOM 3997 C CA . LEU A 1 500 ? 1.414 -26.872 -39.312 1.00 41.09 500 LEU A CA 1
ATOM 3998 C C . LEU A 1 500 ? 1.366 -28.370 -38.974 1.00 41.09 500 LEU A C 1
ATOM 4000 O O . LEU A 1 500 ? 1.089 -29.180 -39.850 1.00 41.09 500 LEU A O 1
ATOM 4004 N N . HIS A 1 501 ? 1.553 -28.740 -37.702 1.00 43.34 501 HIS A N 1
ATOM 4005 C CA . HIS A 1 501 ? 1.426 -30.128 -37.249 1.00 43.34 501 HIS A CA 1
ATOM 4006 C C . HIS A 1 501 ? 0.004 -30.677 -37.457 1.00 43.34 501 HIS A C 1
ATOM 4008 O O . HIS A 1 501 ? -0.149 -31.780 -37.974 1.00 43.34 501 HIS A O 1
ATOM 4014 N N . TYR A 1 502 ? -1.037 -29.903 -37.127 1.00 44.22 502 TYR A N 1
ATOM 4015 C CA . TYR A 1 502 ? -2.434 -30.290 -37.362 1.00 44.22 502 TYR A CA 1
ATOM 4016 C C . TYR A 1 502 ? -2.774 -30.411 -38.853 1.00 44.22 502 TYR A C 1
ATOM 4018 O O . TYR A 1 502 ? -3.415 -31.382 -39.242 1.00 44.22 502 TYR A O 1
ATOM 4026 N N . SER A 1 503 ? -2.310 -29.487 -39.698 1.00 40.94 503 SER A N 1
ATOM 4027 C CA . SER A 1 503 ? -2.522 -29.541 -41.151 1.00 40.94 503 SER A CA 1
ATOM 4028 C C . SER A 1 503 ? -1.740 -30.672 -41.822 1.00 40.94 503 SER A C 1
ATOM 4030 O O . SER A 1 503 ? -2.244 -31.281 -42.761 1.00 40.94 503 SER A O 1
ATOM 4032 N N . ILE A 1 504 ? -0.543 -31.010 -41.328 1.00 45.03 504 ILE A N 1
ATOM 4033 C CA . ILE A 1 504 ? 0.218 -32.184 -41.784 1.00 45.03 504 ILE A CA 1
ATOM 4034 C C . ILE A 1 504 ? -0.474 -33.479 -41.336 1.00 45.03 504 ILE A C 1
ATOM 4036 O O . ILE A 1 504 ? -0.574 -34.410 -42.128 1.00 45.03 504 ILE A O 1
ATOM 4040 N N . VAL A 1 505 ? -1.011 -33.545 -40.113 1.00 45.84 505 VAL A N 1
ATOM 4041 C CA . VAL A 1 505 ? -1.815 -34.695 -39.659 1.00 45.84 505 VAL A CA 1
ATOM 4042 C C . VAL A 1 505 ? -3.089 -34.843 -40.497 1.00 45.84 505 VAL A C 1
ATOM 4044 O O . VAL A 1 505 ? -3.358 -35.944 -40.968 1.00 45.84 505 VAL A O 1
ATOM 4047 N N . ALA A 1 506 ? -3.822 -33.757 -40.758 1.00 41.34 506 ALA A N 1
ATOM 4048 C CA . ALA A 1 506 ? -5.019 -33.774 -41.600 1.00 41.34 506 ALA A CA 1
ATOM 4049 C C . ALA A 1 506 ? -4.704 -34.184 -43.051 1.00 41.34 506 ALA A C 1
ATOM 4051 O O . ALA A 1 506 ? -5.360 -35.071 -43.591 1.00 41.34 506 ALA A O 1
ATOM 4052 N N . GLY A 1 507 ? -3.648 -33.624 -43.654 1.00 39.59 507 GLY A N 1
ATOM 4053 C CA . GLY A 1 507 ? -3.183 -34.020 -44.988 1.00 39.59 507 GLY A CA 1
ATOM 4054 C C . GLY A 1 507 ? -2.723 -35.482 -45.052 1.00 39.59 507 GLY A C 1
ATOM 4055 O O . GLY A 1 507 ? -2.971 -36.164 -46.042 1.00 39.59 507 GLY A O 1
ATOM 4056 N N . CYS A 1 508 ? -2.125 -36.009 -43.980 1.00 38.72 508 CYS A N 1
ATOM 4057 C CA . CYS A 1 508 ? -1.800 -37.432 -43.861 1.00 38.72 508 CYS A CA 1
ATOM 4058 C C . CYS A 1 508 ? -3.043 -38.324 -43.682 1.00 38.72 508 CYS A C 1
ATOM 4060 O O . CYS A 1 508 ? -3.046 -39.437 -44.205 1.00 38.72 508 CYS A O 1
ATOM 4062 N N . GLU A 1 509 ? -4.096 -37.875 -42.988 1.00 40.22 509 GLU A N 1
ATOM 4063 C CA . GLU A 1 509 ? -5.382 -38.595 -42.923 1.00 40.22 509 GLU A CA 1
ATOM 4064 C C . GLU A 1 509 ? -6.125 -38.580 -44.273 1.00 40.22 509 GLU A C 1
ATOM 4066 O O . GLU A 1 509 ? -6.785 -39.564 -44.616 1.00 40.22 509 GLU A O 1
ATOM 4071 N N . GLU A 1 510 ? -5.981 -37.514 -45.064 1.00 39.91 510 GLU A N 1
ATOM 4072 C CA . GLU A 1 510 ? -6.562 -37.399 -46.408 1.00 39.91 510 GLU A CA 1
ATOM 4073 C C . GLU A 1 510 ? -5.781 -38.218 -47.457 1.00 39.91 510 GLU A C 1
ATOM 4075 O O . GLU A 1 510 ? -6.384 -38.874 -48.308 1.00 39.91 510 GLU A O 1
ATOM 4080 N N . TRP A 1 511 ? -4.447 -38.277 -47.349 1.00 38.19 511 TRP A N 1
ATOM 4081 C CA . TRP A 1 511 ? -3.581 -39.089 -48.217 1.00 38.19 511 TRP A CA 1
ATOM 4082 C C . TRP A 1 511 ? -3.644 -40.595 -47.890 1.00 38.19 511 TRP A C 1
ATOM 4084 O O . TRP A 1 511 ? -3.651 -41.431 -48.796 1.00 38.19 511 TRP A O 1
ATOM 4094 N N . MET A 1 512 ? -3.752 -40.982 -46.611 1.00 34.00 512 MET A N 1
ATOM 4095 C CA . MET A 1 512 ? -3.881 -42.388 -46.185 1.00 34.00 512 MET A CA 1
ATOM 4096 C C . MET A 1 512 ? -5.337 -42.884 -46.203 1.00 34.00 512 MET A C 1
ATOM 4098 O O . MET A 1 512 ? -5.931 -43.212 -45.172 1.00 34.00 512 MET A O 1
ATOM 4102 N N . GLY A 1 513 ? -5.909 -42.990 -47.404 1.00 37.56 513 GLY A N 1
ATOM 4103 C CA . GLY A 1 513 ? -7.323 -43.299 -47.640 1.00 37.56 513 GLY A CA 1
ATOM 4104 C C . GLY A 1 513 ? -7.927 -44.464 -46.829 1.00 37.56 513 GLY A C 1
ATOM 4105 O O . GLY A 1 513 ? -7.757 -45.639 -47.154 1.00 37.56 513 GLY A O 1
ATOM 4106 N N . LYS A 1 514 ? -8.735 -44.115 -45.817 1.00 45.44 514 LYS A N 1
ATOM 4107 C CA . LYS A 1 514 ? -9.873 -44.867 -45.226 1.00 45.44 514 LYS A CA 1
ATOM 4108 C C . LYS A 1 514 ? -9.709 -46.356 -44.829 1.00 45.44 514 LYS A C 1
ATOM 4110 O O . LYS A 1 514 ? -10.722 -46.984 -44.520 1.00 45.44 514 LYS A O 1
ATOM 4115 N N . ARG A 1 515 ? -8.504 -46.943 -44.752 1.00 38.69 515 ARG A N 1
ATOM 4116 C CA . ARG A 1 515 ? -8.317 -48.347 -44.283 1.00 38.69 515 ARG A CA 1
ATOM 4117 C C . ARG A 1 515 ? -7.316 -48.597 -43.141 1.00 38.69 515 ARG A C 1
ATOM 4119 O O . ARG A 1 515 ? -7.272 -49.720 -42.651 1.00 38.69 515 ARG A O 1
ATOM 4126 N N . SER A 1 516 ? -6.586 -47.594 -42.646 1.00 40.16 516 SER A N 1
ATOM 4127 C CA . SER A 1 516 ? -5.615 -47.754 -41.535 1.00 40.16 516 SER A CA 1
ATOM 4128 C C . SER A 1 516 ? -5.977 -47.022 -40.228 1.00 40.16 516 SER A C 1
ATOM 4130 O O . SER A 1 516 ? -5.445 -47.359 -39.169 1.00 40.16 516 SER A O 1
ATOM 4132 N N . ALA A 1 517 ? -6.918 -46.069 -40.262 1.00 37.88 517 ALA A N 1
ATOM 4133 C CA . ALA A 1 517 ? -7.214 -45.138 -39.161 1.00 37.88 517 ALA A CA 1
ATOM 4134 C C . ALA A 1 517 ? -7.641 -45.781 -37.817 1.00 37.88 517 ALA A C 1
ATOM 4136 O O . ALA A 1 517 ? -7.595 -45.123 -36.778 1.00 37.88 517 ALA A O 1
ATOM 4137 N N . ALA A 1 518 ? -8.031 -47.060 -37.811 1.00 36.53 518 ALA A N 1
ATOM 4138 C CA . ALA A 1 518 ? -8.390 -47.793 -36.595 1.00 36.53 518 ALA A CA 1
ATOM 4139 C C . ALA A 1 518 ? -7.183 -48.135 -35.696 1.00 36.53 518 ALA A C 1
ATOM 4141 O O . ALA A 1 518 ? -7.338 -48.191 -34.480 1.00 36.53 518 ALA A O 1
ATOM 4142 N N . HIS A 1 519 ? -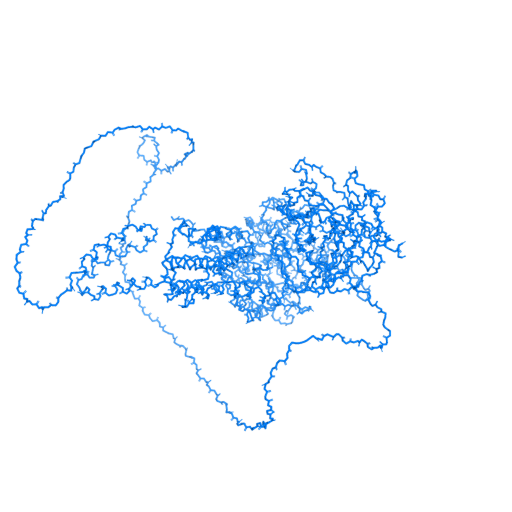5.987 -48.339 -36.263 1.00 36.62 519 HIS A N 1
ATOM 4143 C CA . HIS A 1 519 ? -4.811 -48.786 -35.497 1.00 36.62 519 HIS A CA 1
ATOM 4144 C C . HIS A 1 519 ? -3.944 -47.646 -34.938 1.00 36.62 519 HIS A C 1
ATOM 4146 O O . HIS A 1 519 ? -3.172 -47.875 -34.010 1.00 36.62 519 HIS A O 1
ATOM 4152 N N . LEU A 1 520 ? -4.066 -46.418 -35.461 1.00 36.53 520 LEU A N 1
ATOM 4153 C CA . LEU A 1 520 ? -3.212 -45.298 -35.038 1.00 36.53 520 LEU A CA 1
ATOM 4154 C C . LEU A 1 520 ? -3.773 -44.518 -33.833 1.00 36.53 520 LEU A C 1
ATOM 4156 O O . LEU A 1 520 ? -3.003 -44.002 -33.020 1.00 36.53 520 LEU A O 1
ATOM 4160 N N . LYS A 1 521 ? -5.106 -44.477 -33.666 1.00 33.44 521 LYS A N 1
ATOM 4161 C CA . LYS A 1 521 ? -5.776 -43.736 -32.575 1.00 33.44 521 LYS A CA 1
ATOM 4162 C C . LYS A 1 521 ? -5.432 -44.259 -31.174 1.00 33.44 521 LYS A C 1
ATOM 4164 O O . LYS A 1 521 ? -5.429 -43.490 -30.216 1.00 33.44 521 LYS A O 1
ATOM 4169 N N . THR A 1 522 ? -5.071 -45.535 -31.049 1.00 36.22 522 THR A N 1
ATOM 4170 C CA . THR A 1 522 ? -4.585 -46.148 -29.800 1.00 36.22 522 THR A CA 1
ATOM 4171 C C . THR A 1 522 ? -3.159 -45.734 -29.426 1.00 36.22 522 THR A C 1
ATOM 4173 O O . THR A 1 522 ? -2.782 -45.881 -28.264 1.00 36.22 522 THR A O 1
ATOM 4176 N N . PHE A 1 523 ? -2.367 -45.218 -30.373 1.00 31.67 523 PHE A N 1
ATOM 4177 C CA . PHE A 1 523 ? -0.963 -44.855 -30.154 1.00 31.67 523 PHE A CA 1
ATOM 4178 C C . PHE A 1 523 ? -0.787 -43.357 -29.856 1.00 31.67 523 PHE A C 1
ATOM 4180 O O . PHE A 1 523 ? -0.070 -42.987 -28.926 1.00 31.67 523 PHE A O 1
ATOM 4187 N N . THR A 1 524 ? -1.495 -42.483 -30.579 1.00 36.16 524 THR A N 1
ATOM 4188 C CA . THR A 1 524 ? -1.414 -41.021 -30.382 1.00 36.16 524 THR A CA 1
ATOM 4189 C C . THR A 1 524 ? -1.991 -40.569 -29.037 1.00 36.16 524 THR A C 1
ATOM 4191 O O . THR A 1 524 ? -1.423 -39.688 -28.389 1.00 36.16 524 THR A O 1
ATOM 4194 N N . GLY A 1 525 ? -3.049 -41.229 -28.549 1.00 31.62 525 GLY A N 1
ATOM 4195 C CA . GLY A 1 525 ? -3.723 -40.900 -27.285 1.00 31.62 525 GLY A CA 1
ATOM 4196 C C . GLY A 1 525 ? -2.880 -41.037 -26.006 1.00 31.62 525 GLY A C 1
ATOM 4197 O O . GLY A 1 525 ? -3.333 -40.616 -24.945 1.00 31.62 525 GLY A O 1
ATOM 4198 N N . ARG A 1 526 ? -1.661 -41.598 -26.070 1.00 30.56 526 ARG A N 1
ATOM 4199 C CA . ARG A 1 526 ? -0.731 -41.692 -24.923 1.00 30.56 526 ARG A CA 1
ATOM 4200 C C . ARG A 1 526 ? 0.507 -40.791 -25.027 1.00 30.56 526 ARG A C 1
ATOM 4202 O O . ARG A 1 526 ? 1.253 -40.700 -24.057 1.00 30.56 526 ARG A O 1
ATOM 4209 N N . ALA A 1 527 ? 0.721 -40.106 -26.152 1.00 29.59 527 ALA A N 1
ATOM 4210 C CA . ALA A 1 527 ? 1.902 -39.259 -26.365 1.00 29.59 527 ALA A CA 1
ATOM 4211 C C . ALA A 1 527 ? 1.732 -37.812 -25.854 1.00 29.59 527 ALA A C 1
ATOM 4213 O O . ALA A 1 527 ? 2.705 -37.160 -25.481 1.00 29.59 527 ALA A O 1
ATOM 4214 N N . ILE A 1 528 ? 0.494 -37.310 -25.796 1.00 32.22 528 ILE A N 1
ATOM 4215 C CA . ILE A 1 528 ? 0.193 -35.874 -25.623 1.00 32.22 528 ILE A CA 1
ATOM 4216 C C . ILE A 1 528 ? 0.416 -35.354 -24.180 1.00 32.22 528 ILE A C 1
ATOM 4218 O O . ILE A 1 528 ? 0.428 -34.148 -23.964 1.00 32.22 528 ILE A O 1
ATOM 4222 N N . MET A 1 529 ? 0.689 -36.225 -23.195 1.00 29.22 529 MET A N 1
ATOM 4223 C CA . MET A 1 529 ? 0.974 -35.824 -21.798 1.00 29.22 529 MET A CA 1
ATOM 4224 C C . MET A 1 529 ? 2.448 -35.953 -21.354 1.00 29.22 529 MET A C 1
ATOM 4226 O O . MET A 1 529 ? 2.725 -35.908 -20.157 1.00 29.22 529 MET A O 1
ATOM 4230 N N . LYS A 1 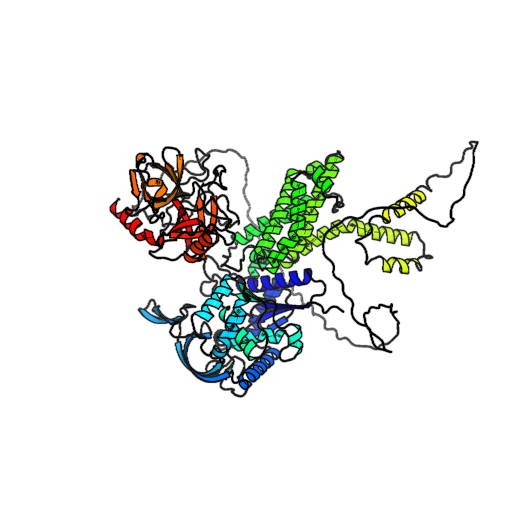530 ? 3.417 -36.100 -22.274 1.00 27.89 530 LYS A N 1
ATOM 4231 C CA . LYS A 1 530 ? 4.862 -36.003 -21.952 1.00 27.89 530 LYS A CA 1
ATOM 4232 C C . LYS A 1 530 ? 5.677 -35.301 -23.048 1.00 27.89 530 LYS A C 1
ATOM 4234 O O . LYS A 1 530 ? 6.544 -35.906 -23.672 1.00 27.89 530 LYS A O 1
ATOM 4239 N N . VAL A 1 531 ? 5.451 -33.999 -23.231 1.00 31.31 531 VAL A N 1
ATOM 4240 C CA . VAL A 1 531 ? 6.251 -33.148 -24.135 1.00 31.31 531 VAL A CA 1
ATOM 4241 C C . VAL A 1 531 ? 7.070 -32.127 -23.337 1.00 31.31 531 VAL A C 1
ATOM 4243 O O . VAL A 1 531 ? 6.803 -30.936 -23.372 1.00 31.31 531 VAL A O 1
ATOM 4246 N N . GLU A 1 532 ? 8.083 -32.612 -22.610 1.00 31.27 532 GLU A N 1
ATOM 4247 C CA . GLU A 1 532 ? 9.168 -31.743 -22.100 1.00 31.27 532 GLU A CA 1
ATOM 4248 C C . GLU A 1 532 ? 10.537 -32.443 -21.922 1.00 31.27 532 GLU A C 1
ATOM 4250 O O . GLU A 1 532 ? 11.526 -31.808 -21.567 1.00 31.27 532 GLU A O 1
ATOM 4255 N N . ARG A 1 533 ? 10.649 -33.754 -22.203 1.00 31.00 533 ARG A N 1
ATOM 4256 C CA . ARG A 1 533 ? 11.927 -34.496 -22.151 1.00 31.00 533 ARG A CA 1
ATOM 4257 C C . ARG A 1 533 ? 12.035 -35.574 -23.241 1.00 31.00 533 ARG A C 1
ATOM 4259 O O . ARG A 1 533 ? 11.851 -36.744 -22.925 1.00 31.00 533 ARG A O 1
ATOM 4266 N N . CYS A 1 534 ? 12.334 -35.192 -24.494 1.00 25.89 534 CYS A N 1
ATOM 4267 C CA . CYS A 1 534 ? 12.987 -36.046 -25.522 1.00 25.89 534 CYS A CA 1
ATOM 4268 C C . CYS A 1 534 ? 13.231 -35.317 -26.872 1.00 25.89 534 CYS A C 1
ATOM 4270 O O . CYS A 1 534 ? 12.616 -35.646 -27.883 1.00 25.89 534 CYS A O 1
ATOM 4272 N N . ASN A 1 535 ? 14.176 -34.369 -26.942 1.00 30.50 535 ASN A N 1
ATOM 4273 C CA . ASN A 1 535 ? 14.512 -33.694 -28.216 1.00 30.50 535 ASN A CA 1
ATOM 4274 C C . ASN A 1 535 ? 15.406 -34.513 -29.178 1.00 30.50 535 ASN A C 1
ATOM 4276 O O . ASN A 1 535 ? 15.679 -34.059 -30.284 1.00 30.50 535 ASN A O 1
ATOM 4280 N N . PHE A 1 536 ? 15.852 -35.717 -28.795 1.00 26.91 536 PHE A N 1
ATOM 4281 C CA . PHE A 1 536 ? 16.836 -36.500 -29.566 1.00 26.91 536 PHE A CA 1
ATOM 4282 C C . PHE A 1 536 ? 16.227 -37.581 -30.486 1.00 26.91 536 PHE A C 1
ATOM 4284 O O . PHE A 1 536 ? 16.895 -38.088 -31.386 1.00 26.91 536 PHE A O 1
ATOM 4291 N N . LEU A 1 537 ? 14.954 -37.951 -30.287 1.00 28.62 537 LEU A N 1
ATOM 4292 C CA . LEU A 1 537 ? 14.334 -39.070 -31.016 1.00 28.62 537 LEU A CA 1
ATOM 4293 C C . LEU A 1 537 ? 13.676 -38.646 -32.343 1.00 28.62 537 LEU A C 1
ATOM 4295 O O . LEU A 1 537 ? 13.667 -39.412 -33.304 1.00 28.62 537 LEU A O 1
ATOM 4299 N N . ILE A 1 538 ? 13.168 -37.411 -32.419 1.00 34.59 538 ILE A N 1
ATOM 4300 C CA . ILE A 1 538 ? 12.420 -36.892 -33.581 1.00 34.59 538 ILE A CA 1
ATOM 4301 C C . ILE A 1 538 ? 13.320 -36.747 -34.823 1.00 34.59 538 ILE A C 1
ATOM 4303 O O . ILE A 1 538 ? 12.881 -37.035 -35.935 1.00 34.59 538 ILE A O 1
ATOM 4307 N N . TRP A 1 539 ? 14.593 -36.379 -34.640 1.00 30.47 539 TRP A N 1
ATOM 4308 C CA . TRP A 1 539 ? 15.559 -36.204 -35.735 1.00 30.47 539 TRP A CA 1
ATOM 4309 C C . TRP A 1 539 ? 15.804 -37.492 -36.540 1.00 30.47 539 TRP A C 1
ATOM 4311 O O . TRP A 1 539 ? 15.850 -37.457 -37.768 1.00 30.47 539 TRP A O 1
ATOM 4321 N N . ASN A 1 540 ? 15.883 -38.641 -35.860 1.00 29.05 540 ASN A N 1
ATOM 4322 C CA . ASN A 1 540 ? 16.101 -39.939 -36.508 1.00 29.05 540 ASN A CA 1
ATOM 4323 C C . ASN A 1 540 ? 14.900 -40.371 -37.369 1.00 29.05 540 ASN A C 1
ATOM 4325 O O . ASN A 1 540 ? 15.078 -40.943 -38.440 1.00 29.05 540 ASN A O 1
ATOM 4329 N N . ILE A 1 541 ? 13.674 -40.042 -36.947 1.00 35.72 541 ILE A N 1
ATOM 4330 C CA . ILE A 1 541 ? 12.457 -40.311 -37.731 1.00 35.72 541 ILE A CA 1
ATOM 4331 C C . ILE A 1 541 ? 12.420 -39.420 -38.983 1.00 35.72 541 ILE A C 1
ATOM 4333 O O . ILE A 1 541 ? 12.079 -39.891 -40.068 1.00 35.72 541 ILE A O 1
ATOM 4337 N N . PHE A 1 542 ? 12.826 -38.152 -38.857 1.00 33.12 542 PHE A N 1
ATOM 4338 C CA . PHE A 1 542 ? 12.856 -37.205 -39.974 1.00 33.12 542 PHE A CA 1
ATOM 4339 C C . PHE A 1 542 ? 13.809 -37.655 -41.096 1.00 33.12 542 PHE A C 1
ATOM 4341 O O . PHE A 1 542 ? 13.460 -37.568 -42.274 1.00 33.12 542 PHE A O 1
ATOM 4348 N N . PHE A 1 543 ? 14.975 -38.205 -40.738 1.00 30.84 543 PHE A N 1
ATOM 4349 C CA . PHE A 1 543 ? 15.953 -38.708 -41.708 1.00 30.84 543 PHE A CA 1
ATOM 4350 C C . PHE A 1 543 ? 15.437 -39.936 -42.481 1.00 30.84 543 PHE A C 1
ATOM 4352 O O . PHE A 1 543 ? 15.590 -40.004 -43.700 1.00 30.84 543 PHE A O 1
ATOM 4359 N N . CYS A 1 544 ? 14.743 -40.863 -41.808 1.00 29.45 544 CYS A N 1
ATOM 4360 C CA . CYS A 1 544 ? 14.108 -42.016 -42.458 1.00 29.45 544 CYS A CA 1
ATOM 4361 C C . CYS A 1 544 ? 13.023 -41.604 -43.470 1.00 29.45 544 CYS A C 1
ATOM 4363 O O . CYS A 1 544 ? 12.928 -42.195 -44.545 1.00 29.45 544 CYS A O 1
ATOM 4365 N N . CYS A 1 545 ? 12.225 -40.577 -43.161 1.00 31.72 545 CYS A N 1
ATOM 4366 C CA . CYS A 1 545 ? 11.193 -40.083 -44.077 1.00 31.72 545 CYS A CA 1
ATOM 4367 C C . CYS A 1 545 ? 11.778 -39.355 -45.299 1.00 31.72 545 CYS A C 1
ATOM 4369 O O . CYS A 1 545 ? 11.246 -39.504 -46.399 1.00 31.72 545 CYS A O 1
ATOM 4371 N N . LEU A 1 546 ? 12.881 -38.611 -45.150 1.00 30.80 546 LEU A N 1
ATOM 4372 C CA . LEU A 1 546 ? 13.486 -37.871 -46.267 1.00 30.80 546 LEU A CA 1
ATOM 4373 C C . LEU A 1 546 ? 13.998 -38.800 -47.385 1.00 30.80 546 LEU A C 1
ATOM 4375 O O . LEU A 1 546 ? 13.861 -38.484 -48.567 1.00 30.80 546 LEU A O 1
ATOM 4379 N N . VAL A 1 547 ? 14.523 -39.974 -47.014 1.00 32.84 547 VAL A N 1
ATOM 4380 C CA . VAL A 1 547 ? 14.984 -41.010 -47.958 1.00 32.84 547 VAL A CA 1
ATOM 4381 C C . VAL A 1 547 ? 13.824 -41.615 -48.766 1.00 32.84 547 VAL A C 1
ATOM 4383 O O . VAL A 1 547 ? 14.024 -42.016 -49.909 1.00 32.84 547 VAL A O 1
ATOM 4386 N N . ALA A 1 548 ? 12.603 -41.636 -48.222 1.00 34.31 548 ALA A N 1
ATOM 4387 C CA . ALA A 1 548 ? 11.429 -42.186 -48.906 1.00 34.31 548 ALA A CA 1
ATOM 4388 C C . ALA A 1 548 ? 10.784 -41.220 -49.924 1.00 34.31 548 ALA A C 1
ATOM 4390 O O . ALA A 1 548 ? 10.145 -41.671 -50.873 1.00 34.31 548 ALA A O 1
ATOM 4391 N N . VAL A 1 549 ? 10.932 -39.900 -49.747 1.00 33.56 549 VAL A N 1
ATOM 4392 C CA . VAL A 1 549 ? 10.185 -38.890 -50.530 1.00 33.56 549 VAL A CA 1
ATOM 4393 C C . VAL A 1 549 ? 10.872 -38.504 -51.847 1.00 33.56 549 VAL A C 1
ATOM 4395 O O . VAL A 1 549 ? 10.188 -38.224 -52.829 1.00 33.56 549 VAL A O 1
ATOM 4398 N N . ASN A 1 550 ? 12.203 -38.592 -51.943 1.00 31.16 550 ASN A N 1
ATOM 4399 C CA . ASN A 1 550 ? 12.934 -38.336 -53.200 1.00 31.16 550 ASN A CA 1
ATOM 4400 C C . ASN A 1 550 ? 12.782 -39.455 -54.263 1.00 31.16 550 ASN A C 1
ATOM 4402 O O . ASN A 1 550 ? 13.465 -39.439 -55.285 1.00 31.16 550 ASN A O 1
ATOM 4406 N N . GLY A 1 551 ? 11.886 -40.425 -54.048 1.00 31.84 551 GLY A N 1
ATOM 4407 C CA . GLY A 1 551 ? 11.682 -41.591 -54.915 1.00 31.84 551 GLY A CA 1
ATOM 4408 C C . GLY A 1 551 ? 10.757 -41.403 -56.128 1.00 31.84 551 GLY A C 1
ATOM 4409 O O . GLY A 1 551 ? 10.602 -42.353 -56.894 1.00 31.84 551 GLY A O 1
ATOM 4410 N N . GLN A 1 552 ? 10.125 -40.236 -56.330 1.00 30.17 552 GLN A N 1
ATOM 4411 C CA . GLN A 1 552 ? 9.238 -39.993 -57.486 1.00 30.17 552 GLN A CA 1
ATOM 4412 C C . GLN A 1 552 ? 9.395 -38.608 -58.140 1.00 30.17 552 GLN A C 1
ATOM 4414 O O . GLN A 1 552 ? 8.510 -37.758 -58.086 1.00 30.17 552 GLN A O 1
ATOM 4419 N N . MET A 1 553 ? 10.481 -38.440 -58.893 1.00 28.67 553 MET A N 1
ATOM 4420 C CA . MET A 1 553 ? 10.519 -37.548 -60.057 1.00 28.67 553 MET A CA 1
ATOM 4421 C C . MET A 1 553 ? 11.245 -38.249 -61.208 1.00 28.67 553 MET A C 1
ATOM 4423 O O . MET A 1 553 ? 12.465 -38.270 -61.213 1.00 28.67 553 MET A O 1
ATOM 4427 N N . TYR A 1 554 ? 10.504 -38.802 -62.175 1.00 26.75 554 TYR A N 1
ATOM 4428 C CA . TYR A 1 554 ? 10.872 -38.810 -63.601 1.00 26.75 554 TYR A CA 1
ATOM 4429 C C . TYR A 1 554 ? 9.671 -39.234 -64.460 1.00 26.75 554 TYR A C 1
ATOM 4431 O O . TYR A 1 554 ? 9.046 -40.268 -64.228 1.00 26.75 554 TYR A O 1
ATOM 4439 N N . GLY A 1 555 ? 9.330 -38.417 -65.459 1.00 28.50 555 GLY A N 1
ATOM 4440 C CA . GLY A 1 555 ? 8.253 -38.708 -66.409 1.00 28.50 555 GLY A CA 1
ATOM 4441 C C . GLY A 1 555 ? 8.667 -39.713 -67.491 1.00 28.50 555 GLY A C 1
ATOM 4442 O O . GLY A 1 555 ? 9.845 -39.854 -67.815 1.00 28.50 555 GLY A O 1
ATOM 4443 N N . LYS A 1 556 ? 7.687 -40.388 -68.106 1.00 27.23 556 LYS A N 1
ATOM 4444 C CA . LYS A 1 556 ? 7.918 -41.351 -69.197 1.00 27.23 556 LYS A CA 1
ATOM 4445 C C . LYS A 1 556 ? 8.514 -40.686 -70.453 1.00 27.23 556 LYS A C 1
ATOM 4447 O O . LYS A 1 556 ? 7.767 -40.203 -71.301 1.00 27.23 556 LYS A O 1
ATOM 4452 N N . LYS A 1 557 ? 9.832 -40.783 -70.644 1.00 26.59 557 LYS A N 1
ATOM 4453 C CA . LYS A 1 557 ? 10.482 -40.838 -71.969 1.00 26.59 557 LYS A CA 1
ATOM 4454 C C . LYS A 1 557 ? 11.625 -41.850 -71.922 1.00 26.59 557 LYS A C 1
ATOM 4456 O O . LYS A 1 557 ? 12.526 -41.715 -71.106 1.00 26.59 557 LYS A O 1
ATOM 4461 N N . ALA A 1 558 ? 11.576 -42.861 -72.788 1.00 26.02 558 ALA A N 1
ATOM 4462 C CA . ALA A 1 558 ? 12.557 -43.942 -72.830 1.00 26.02 558 ALA A CA 1
ATOM 4463 C C . ALA A 1 558 ? 13.390 -43.877 -74.116 1.00 26.02 558 ALA A C 1
ATOM 4465 O O . ALA A 1 558 ? 12.834 -43.972 -75.209 1.00 26.02 558 ALA A O 1
ATOM 4466 N N . ILE A 1 559 ? 14.715 -43.766 -73.982 1.00 25.42 559 ILE A N 1
ATOM 4467 C CA . ILE A 1 559 ? 15.700 -44.055 -75.036 1.00 25.42 559 ILE A CA 1
ATOM 4468 C C . ILE A 1 559 ? 16.837 -44.890 -74.412 1.00 25.42 559 ILE A C 1
ATOM 4470 O O . ILE A 1 559 ? 17.121 -44.786 -73.222 1.00 25.42 559 ILE A O 1
ATOM 4474 N N . LYS A 1 560 ? 17.405 -45.785 -75.225 1.00 25.06 560 LYS A N 1
ATOM 4475 C CA . LYS A 1 560 ? 18.339 -46.878 -74.893 1.00 25.06 560 LYS A CA 1
ATOM 4476 C C . LYS A 1 560 ? 19.707 -46.388 -74.370 1.00 25.06 560 LYS A C 1
ATOM 4478 O O . LYS A 1 560 ? 20.198 -45.377 -74.859 1.00 25.06 560 LYS A O 1
ATOM 4483 N N . GLY A 1 561 ? 20.372 -47.174 -73.511 1.00 24.69 561 GLY A N 1
ATOM 4484 C CA . GLY A 1 561 ? 21.783 -46.974 -73.124 1.00 24.69 561 GLY A CA 1
ATOM 4485 C C . GLY A 1 561 ? 22.305 -48.033 -72.135 1.00 24.69 561 GLY A C 1
ATOM 4486 O O . GLY A 1 561 ? 21.849 -48.096 -71.005 1.00 24.69 561 GLY A O 1
ATOM 4487 N N . THR A 1 562 ? 23.217 -48.887 -72.589 1.00 26.00 562 THR A N 1
ATOM 4488 C CA . THR A 1 562 ? 23.775 -50.113 -71.969 1.00 26.00 562 THR A CA 1
ATOM 4489 C C . THR A 1 562 ? 24.639 -49.973 -70.694 1.00 26.00 562 THR A C 1
ATOM 4491 O O . THR A 1 562 ? 25.318 -48.970 -70.515 1.00 26.00 562 THR A O 1
ATOM 4494 N N . ASP A 1 563 ? 24.735 -51.102 -69.963 1.00 25.88 563 ASP A N 1
ATOM 4495 C CA . ASP A 1 563 ? 25.878 -51.627 -69.167 1.00 25.88 563 ASP A CA 1
ATOM 4496 C C . ASP A 1 563 ? 26.124 -51.288 -67.663 1.00 25.88 563 ASP A C 1
ATOM 4498 O O . ASP A 1 563 ? 26.693 -50.256 -67.329 1.00 25.88 563 ASP A O 1
ATOM 4502 N N . LYS A 1 564 ? 25.930 -52.339 -66.822 1.00 25.73 564 LYS A N 1
ATOM 4503 C CA . LYS A 1 564 ? 26.722 -52.763 -65.618 1.00 25.73 564 LYS A CA 1
ATOM 4504 C C . LYS A 1 564 ? 26.603 -51.901 -64.324 1.00 25.73 564 LYS A C 1
ATOM 4506 O O . LYS A 1 564 ? 26.349 -50.712 -64.400 1.00 25.73 564 LYS A O 1
ATOM 4511 N N . MET A 1 565 ? 26.744 -52.413 -63.080 1.00 22.17 565 MET A N 1
ATOM 4512 C CA . MET A 1 565 ? 27.071 -53.758 -62.527 1.00 22.17 565 MET A CA 1
ATOM 4513 C C . MET A 1 565 ? 26.648 -53.890 -61.022 1.00 22.17 565 MET A C 1
ATOM 4515 O O . MET A 1 565 ? 26.781 -52.896 -60.327 1.00 22.17 565 MET A O 1
ATOM 4519 N N . ILE A 1 566 ? 26.254 -55.097 -60.534 1.00 24.92 566 ILE A N 1
ATOM 4520 C CA . ILE A 1 566 ? 26.488 -55.718 -59.169 1.00 24.92 566 ILE A CA 1
ATOM 4521 C C . ILE A 1 566 ? 26.070 -54.912 -57.874 1.00 24.92 566 ILE A C 1
ATOM 4523 O O . ILE A 1 566 ? 26.461 -53.766 -57.743 1.00 24.92 566 ILE A O 1
ATOM 4527 N N . VAL A 1 567 ? 25.278 -55.321 -56.842 1.00 24.61 567 VAL A N 1
ATOM 4528 C CA . VAL A 1 567 ? 24.906 -56.581 -56.099 1.00 24.61 567 VAL A CA 1
ATOM 4529 C C . VAL A 1 567 ? 25.978 -57.038 -55.068 1.00 24.61 567 VAL A C 1
ATOM 4531 O O . VAL A 1 567 ? 27.097 -57.280 -55.478 1.00 24.61 567 VAL A O 1
ATOM 4534 N N . THR A 1 568 ? 25.815 -57.213 -53.741 1.00 27.75 568 THR A N 1
ATOM 4535 C CA . THR A 1 568 ? 24.724 -57.585 -52.783 1.00 27.75 568 THR A CA 1
ATOM 4536 C C . THR A 1 568 ? 24.376 -56.441 -51.794 1.00 27.75 568 THR A C 1
ATOM 4538 O O . THR A 1 568 ? 24.786 -55.315 -52.047 1.00 27.75 568 THR A O 1
ATOM 4541 N N . ASP A 1 569 ? 23.577 -56.507 -50.708 1.00 28.25 569 ASP A N 1
ATOM 4542 C CA . ASP A 1 569 ? 22.869 -57.502 -49.844 1.00 28.25 569 ASP A CA 1
ATOM 4543 C C . ASP A 1 569 ? 23.589 -58.110 -48.594 1.00 28.25 569 ASP A C 1
ATOM 4545 O O . ASP A 1 569 ? 24.680 -58.671 -48.685 1.00 28.25 569 ASP A O 1
ATOM 4549 N N . ARG A 1 570 ? 22.826 -58.086 -47.478 1.00 25.95 570 ARG A N 1
ATOM 4550 C CA . ARG A 1 570 ? 22.717 -59.008 -46.316 1.00 25.95 570 ARG A CA 1
ATOM 4551 C C . ARG A 1 570 ? 23.572 -58.905 -45.027 1.00 25.95 570 ARG A C 1
ATOM 4553 O O . ARG A 1 570 ? 24.794 -58.946 -45.042 1.00 25.95 570 ARG A O 1
ATOM 4560 N N . ASN A 1 571 ? 22.843 -59.052 -43.900 1.00 26.61 571 ASN A N 1
ATOM 4561 C CA . ASN A 1 571 ? 23.275 -59.287 -42.498 1.00 26.61 571 ASN A CA 1
ATOM 4562 C C . ASN A 1 571 ? 23.883 -58.052 -41.779 1.00 26.61 571 ASN A C 1
ATOM 4564 O O . ASN A 1 571 ? 24.393 -57.154 -42.428 1.00 26.61 571 ASN A O 1
ATOM 4568 N N . VAL A 1 572 ? 23.798 -57.883 -40.448 1.00 27.48 572 VAL A N 1
ATOM 4569 C CA . VAL A 1 572 ? 23.748 -58.867 -39.339 1.00 27.48 572 VAL A CA 1
ATOM 4570 C C . VAL A 1 572 ? 22.640 -58.579 -38.309 1.00 27.48 572 VAL A C 1
ATOM 4572 O O . VAL A 1 572 ? 22.431 -57.439 -37.912 1.00 27.48 572 VAL A O 1
ATOM 4575 N N . PHE A 1 573 ? 22.007 -59.640 -37.783 1.00 25.58 573 PHE A N 1
ATOM 4576 C CA . PHE A 1 573 ? 21.192 -59.589 -36.556 1.00 25.58 573 PHE A CA 1
ATOM 4577 C C . PHE A 1 573 ? 21.352 -60.883 -35.720 1.00 25.58 573 PHE A C 1
ATOM 4579 O O . PHE A 1 573 ? 20.523 -61.787 -35.784 1.00 25.58 573 PHE A O 1
ATOM 4586 N N . ARG A 1 574 ? 22.446 -60.995 -34.950 1.00 25.98 574 ARG A N 1
ATOM 4587 C CA . ARG A 1 574 ? 22.731 -61.984 -33.871 1.00 25.98 574 ARG A CA 1
ATOM 4588 C C . ARG A 1 574 ? 23.857 -61.363 -33.013 1.00 25.98 574 ARG A C 1
ATOM 4590 O O . ARG A 1 574 ? 24.802 -60.879 -33.616 1.00 25.98 574 ARG A O 1
ATOM 4597 N N . LYS A 1 575 ? 23.829 -61.181 -31.683 1.00 25.20 575 LYS A N 1
ATOM 4598 C CA . LYS A 1 575 ? 23.285 -61.880 -30.487 1.00 25.20 575 LYS A CA 1
ATOM 4599 C C . LYS A 1 575 ? 24.434 -62.544 -29.693 1.00 25.20 575 LYS A C 1
ATOM 4601 O O . LYS A 1 575 ? 25.129 -63.374 -30.257 1.00 25.20 575 LYS A O 1
ATOM 4606 N N . ALA A 1 576 ? 24.482 -62.247 -28.384 1.00 24.28 576 ALA A N 1
ATOM 4607 C CA . ALA A 1 576 ? 25.237 -62.898 -27.290 1.00 24.28 576 ALA A CA 1
ATOM 4608 C C . ALA A 1 576 ? 26.680 -62.427 -26.931 1.00 24.28 576 ALA A C 1
ATOM 4610 O O . ALA A 1 576 ? 27.641 -62.787 -27.593 1.00 24.28 576 ALA A O 1
ATOM 4611 N N . ALA A 1 577 ? 26.767 -61.798 -25.744 1.00 25.77 577 ALA A N 1
ATOM 4612 C CA . ALA A 1 577 ? 27.532 -62.247 -24.558 1.00 25.77 577 ALA A CA 1
ATOM 4613 C C . ALA A 1 577 ? 29.035 -61.909 -24.321 1.00 25.77 577 ALA A C 1
ATOM 4615 O O . ALA A 1 577 ? 29.808 -61.622 -25.223 1.00 25.77 577 ALA A O 1
ATOM 4616 N N . SER A 1 578 ? 29.367 -62.019 -23.018 1.00 25.23 578 SER A N 1
ATOM 4617 C CA . SER A 1 578 ? 30.659 -62.206 -22.314 1.00 25.23 578 SER A CA 1
ATOM 4618 C C . SER A 1 578 ? 31.721 -61.088 -22.190 1.00 25.23 578 SER A C 1
ATOM 4620 O O . SER A 1 578 ? 32.564 -60.928 -23.060 1.00 25.23 578 SER A O 1
ATOM 4622 N N . LEU A 1 579 ? 31.746 -60.513 -20.972 1.00 26.02 579 LEU A N 1
ATOM 4623 C CA . LEU A 1 579 ? 32.858 -60.488 -19.987 1.00 26.02 579 LEU A CA 1
ATOM 4624 C C . LEU A 1 579 ? 34.097 -59.559 -20.129 1.00 26.02 579 LEU A C 1
ATOM 4626 O O . LEU A 1 579 ? 34.806 -59.538 -21.125 1.00 26.02 579 LEU A O 1
ATOM 4630 N N . ASP A 1 580 ? 34.372 -58.917 -18.984 1.00 24.86 580 ASP A N 1
ATOM 4631 C CA . ASP A 1 580 ? 35.652 -58.583 -18.331 1.00 24.86 580 ASP A CA 1
ATOM 4632 C C . ASP A 1 580 ? 36.742 -57.739 -19.028 1.00 24.86 580 ASP A C 1
ATOM 4634 O O . ASP A 1 580 ? 37.538 -58.240 -19.822 1.00 24.86 580 ASP A O 1
ATOM 4638 N N . LYS A 1 581 ? 36.988 -56.535 -18.470 1.00 24.48 581 LYS A N 1
ATOM 4639 C CA . LYS A 1 581 ? 38.022 -56.375 -17.415 1.00 24.48 581 LYS A CA 1
ATOM 4640 C C . LYS A 1 581 ? 37.981 -55.033 -16.647 1.00 24.48 581 LYS A C 1
ATOM 4642 O O . LYS A 1 581 ? 37.689 -53.988 -17.209 1.00 24.48 581 LYS A O 1
ATOM 4647 N N . LEU A 1 582 ? 38.288 -55.159 -15.348 1.00 23.66 582 LEU A N 1
ATOM 4648 C CA . LEU A 1 582 ? 39.034 -54.302 -14.399 1.00 23.66 582 LEU A CA 1
ATOM 4649 C C . LEU A 1 582 ? 39.601 -52.927 -14.856 1.00 23.66 582 LEU A C 1
ATOM 4651 O O . LEU A 1 582 ? 40.027 -52.796 -15.996 1.00 23.66 582 LEU A O 1
ATOM 4655 N N . SER A 1 583 ? 39.821 -51.925 -13.980 1.00 24.06 583 SER A N 1
ATOM 4656 C CA . SER A 1 583 ? 39.433 -51.709 -12.557 1.00 24.06 583 SER A CA 1
ATOM 4657 C C . SER A 1 583 ? 39.973 -50.366 -12.015 1.00 24.06 583 SER A C 1
ATOM 4659 O O . SER A 1 583 ? 41.051 -49.952 -12.432 1.00 24.06 583 SER A O 1
ATOM 4661 N N . GLY A 1 584 ? 39.344 -49.815 -10.966 1.00 22.95 584 GLY A N 1
ATOM 4662 C CA . GLY A 1 584 ? 39.920 -48.774 -10.090 1.00 22.95 584 GLY A CA 1
ATOM 4663 C C . GLY A 1 584 ? 39.555 -47.329 -10.476 1.00 22.95 584 GLY A C 1
ATOM 4664 O O . GLY A 1 584 ? 39.344 -47.045 -11.649 1.00 22.95 584 GLY A O 1
ATOM 4665 N N . ALA A 1 585 ? 39.442 -46.379 -9.542 1.00 23.66 585 ALA A N 1
ATOM 4666 C CA . ALA A 1 585 ? 39.468 -46.473 -8.073 1.00 23.66 585 ALA A CA 1
ATOM 4667 C C . ALA A 1 585 ? 38.537 -45.401 -7.459 1.00 23.66 585 ALA A C 1
ATOM 4669 O O . ALA A 1 585 ? 38.019 -44.550 -8.182 1.00 23.66 585 ALA A O 1
ATOM 4670 N N . CYS A 1 586 ? 38.295 -45.457 -6.147 1.00 23.34 586 CYS A N 1
ATOM 4671 C CA . CYS A 1 586 ? 37.487 -44.475 -5.422 1.00 23.34 586 CYS A CA 1
ATOM 4672 C C . CYS A 1 586 ? 38.228 -43.995 -4.173 1.00 23.34 586 CYS A C 1
ATOM 4674 O O . CYS A 1 586 ? 38.617 -44.823 -3.360 1.00 23.34 586 CYS A O 1
ATOM 4676 N N . ASP A 1 587 ? 38.299 -42.677 -4.033 1.00 23.83 587 ASP A N 1
ATOM 4677 C CA . ASP A 1 587 ? 38.553 -41.889 -2.825 1.00 23.83 587 ASP A CA 1
ATOM 4678 C C . ASP A 1 587 ? 37.736 -40.592 -3.010 1.00 23.83 587 ASP A C 1
ATOM 4680 O O . ASP A 1 587 ? 37.460 -40.212 -4.152 1.00 23.83 587 ASP A O 1
ATOM 4684 N N . ALA A 1 588 ? 37.353 -39.820 -2.000 1.00 26.80 588 ALA A N 1
ATOM 4685 C CA . ALA A 1 588 ? 37.031 -40.064 -0.591 1.00 26.80 588 ALA A CA 1
ATOM 4686 C C . ALA A 1 588 ? 36.412 -38.738 -0.091 1.00 26.80 588 ALA A C 1
ATOM 4688 O O . ALA A 1 588 ? 36.764 -37.687 -0.624 1.00 26.80 588 ALA A O 1
ATOM 4689 N N . ASP A 1 589 ? 35.532 -38.795 0.912 1.00 23.92 589 ASP A N 1
ATOM 4690 C CA . ASP A 1 589 ? 34.909 -37.641 1.591 1.00 23.92 589 ASP A CA 1
ATOM 4691 C C . ASP A 1 589 ? 34.020 -36.713 0.703 1.00 23.92 589 ASP A C 1
ATOM 4693 O O . ASP A 1 589 ? 34.276 -36.464 -0.469 1.00 23.92 589 ASP A O 1
ATOM 4697 N N . GLU A 1 590 ? 32.878 -36.182 1.152 1.00 23.84 590 GLU A N 1
ATOM 4698 C CA . GLU A 1 590 ? 32.229 -36.277 2.464 1.00 23.84 590 GLU A CA 1
ATOM 4699 C C . GLU A 1 590 ? 30.680 -36.330 2.331 1.00 23.84 590 GLU A C 1
ATOM 4701 O O . GLU A 1 590 ? 30.130 -36.489 1.243 1.00 23.84 590 GLU A O 1
ATOM 4706 N N . SER A 1 591 ? 29.979 -36.264 3.469 1.00 22.00 591 SER A N 1
ATOM 4707 C CA . SER A 1 591 ? 28.526 -36.448 3.675 1.00 22.00 591 SER A CA 1
ATOM 4708 C C . SER A 1 591 ? 27.572 -35.682 2.709 1.00 22.00 591 SER A C 1
ATOM 4710 O O . SER A 1 591 ? 27.939 -34.682 2.105 1.00 22.00 591 SER A O 1
ATOM 4712 N N . CYS A 1 592 ? 26.292 -36.051 2.537 1.00 21.38 592 CYS A N 1
ATOM 4713 C CA . CYS A 1 592 ? 25.409 -36.718 3.501 1.00 21.38 592 CYS A CA 1
ATOM 4714 C C . CYS A 1 592 ? 24.280 -37.565 2.861 1.00 21.38 592 CYS A C 1
ATOM 4716 O O . CYS A 1 592 ? 23.918 -37.398 1.698 1.00 21.38 592 CYS A O 1
ATOM 4718 N N . VAL A 1 593 ? 23.704 -38.474 3.652 1.00 20.83 593 VAL A N 1
ATOM 4719 C CA . VAL A 1 593 ? 22.685 -39.474 3.272 1.00 20.83 593 VAL A CA 1
ATOM 4720 C C . VAL A 1 593 ? 21.453 -39.301 4.162 1.00 20.83 593 VAL A C 1
ATOM 4722 O O . VAL A 1 593 ? 21.634 -39.051 5.342 1.00 20.83 593 VAL A O 1
ATOM 4725 N N . PHE A 1 594 ? 20.232 -39.519 3.649 1.00 20.66 594 PHE A N 1
ATOM 4726 C CA . PHE A 1 594 ? 19.198 -40.311 4.348 1.00 20.66 594 PHE A CA 1
ATOM 4727 C C . PHE A 1 594 ? 18.000 -40.666 3.449 1.00 20.66 594 PHE A C 1
ATOM 4729 O O . PHE A 1 594 ? 17.564 -39.890 2.603 1.00 20.66 594 PHE A O 1
ATOM 4736 N N . SER A 1 595 ? 17.447 -41.862 3.664 1.00 21.42 595 SER A N 1
ATOM 4737 C CA . SER A 1 595 ? 16.156 -42.319 3.132 1.00 21.42 595 SER A CA 1
ATOM 4738 C C . SER A 1 595 ? 15.450 -43.164 4.197 1.00 21.42 595 SER A C 1
ATOM 4740 O O . SER A 1 595 ? 16.122 -43.689 5.088 1.00 21.42 595 SER A O 1
ATOM 4742 N N . TRP A 1 596 ? 14.123 -43.321 4.122 1.00 20.53 596 TRP A N 1
ATOM 4743 C CA . TRP A 1 596 ? 13.400 -44.246 5.002 1.00 20.53 596 TRP A CA 1
ATOM 4744 C C . TRP A 1 596 ? 12.115 -44.796 4.372 1.00 20.53 596 TRP A C 1
ATOM 4746 O O . TRP A 1 596 ? 11.470 -44.114 3.576 1.00 20.53 596 TRP A O 1
ATOM 4756 N N . ALA A 1 597 ? 11.738 -46.025 4.743 1.00 29.11 597 ALA A N 1
ATOM 4757 C CA . ALA A 1 597 ? 10.522 -46.696 4.279 1.00 29.11 597 ALA A CA 1
ATOM 4758 C C . ALA A 1 597 ? 9.990 -47.707 5.321 1.00 29.11 597 ALA A C 1
ATOM 4760 O O . ALA A 1 597 ? 10.527 -48.804 5.459 1.00 29.11 597 ALA A O 1
ATOM 4761 N N . CYS A 1 598 ? 8.893 -47.355 6.004 1.00 21.45 598 CYS A N 1
ATOM 4762 C CA . CYS A 1 598 ? 8.138 -48.181 6.965 1.00 21.45 598 CYS A CA 1
ATOM 4763 C C . CYS A 1 598 ? 6.616 -47.945 6.759 1.00 21.45 598 CYS A C 1
ATOM 4765 O O . CYS A 1 598 ? 6.233 -46.849 6.364 1.00 21.45 598 CYS A O 1
ATOM 4767 N N . ASP A 1 599 ? 5.684 -48.896 6.933 1.00 27.70 599 ASP A N 1
ATOM 4768 C CA . ASP A 1 599 ? 5.802 -50.299 7.369 1.00 27.70 599 ASP A CA 1
ATOM 4769 C C . ASP A 1 599 ? 4.859 -51.292 6.639 1.00 27.70 599 ASP A C 1
ATOM 4771 O O . ASP A 1 599 ? 3.789 -50.918 6.154 1.00 27.70 599 ASP A O 1
ATOM 4775 N N . ARG A 1 600 ? 5.211 -52.591 6.632 1.00 25.39 600 ARG A N 1
ATOM 4776 C CA . ARG A 1 600 ? 4.285 -53.728 6.398 1.00 25.39 600 ARG A CA 1
ATOM 4777 C C . ARG A 1 600 ? 4.737 -54.987 7.160 1.00 25.39 600 ARG A C 1
ATOM 4779 O O . ARG A 1 600 ? 5.336 -55.888 6.583 1.00 25.39 600 ARG A O 1
ATOM 4786 N N . ILE A 1 601 ? 4.362 -55.124 8.437 1.00 25.92 601 ILE A N 1
ATOM 4787 C CA . ILE A 1 601 ? 4.454 -56.414 9.152 1.00 25.92 601 ILE A CA 1
ATOM 4788 C C . ILE A 1 601 ? 3.216 -56.721 9.997 1.00 25.92 601 ILE A C 1
ATOM 4790 O O . ILE A 1 601 ? 2.833 -55.945 10.868 1.00 25.92 601 ILE A O 1
ATOM 4794 N N . ARG A 1 602 ? 2.675 -57.929 9.773 1.00 26.72 602 ARG A N 1
ATOM 4795 C CA . ARG A 1 602 ? 2.213 -58.976 10.721 1.00 26.72 602 ARG A CA 1
ATOM 4796 C C . ARG A 1 602 ? 1.426 -59.999 9.877 1.00 26.72 602 ARG A C 1
ATOM 4798 O O . ARG A 1 602 ? 0.611 -59.579 9.070 1.00 26.72 602 ARG A O 1
ATOM 4805 N N . LYS A 1 603 ? 1.562 -61.324 9.991 1.00 27.48 603 LYS A N 1
ATOM 4806 C CA . LYS A 1 603 ? 2.428 -62.265 10.752 1.00 27.48 603 LYS A CA 1
ATOM 4807 C C . LYS A 1 603 ? 2.357 -63.631 9.978 1.00 27.48 603 LYS A C 1
ATOM 4809 O O . LYS A 1 603 ? 1.529 -63.701 9.071 1.00 27.48 603 LYS A O 1
ATOM 4814 N N . PRO A 1 604 ? 3.150 -64.697 10.245 1.00 25.30 604 PRO A N 1
ATOM 4815 C CA . PRO A 1 604 ? 3.743 -65.091 11.522 1.00 25.30 604 PRO A CA 1
ATOM 4816 C C . PRO A 1 604 ? 5.185 -64.631 11.772 1.00 25.30 604 PRO A C 1
ATOM 4818 O O . PRO A 1 604 ? 6.017 -64.507 10.887 1.00 25.30 604 PRO A O 1
ATOM 4821 N N . VAL A 1 605 ? 5.410 -64.400 13.064 1.00 32.44 605 VAL A N 1
ATOM 4822 C CA . VAL A 1 605 ? 6.640 -64.129 13.827 1.00 32.44 605 VAL A CA 1
ATOM 4823 C C . VAL A 1 605 ? 7.861 -64.859 13.222 1.00 32.44 605 VAL A C 1
ATOM 4825 O O . VAL A 1 605 ? 7.789 -66.068 13.031 1.00 32.44 605 VAL A O 1
ATOM 4828 N N . ARG A 1 606 ? 9.003 -64.208 12.940 1.00 33.34 606 ARG A N 1
ATOM 4829 C CA . ARG A 1 606 ? 9.794 -63.307 13.816 1.00 33.34 606 ARG A CA 1
ATOM 4830 C C . ARG A 1 606 ? 10.352 -62.059 13.069 1.00 33.34 606 ARG A C 1
ATOM 4832 O O . ARG A 1 606 ? 10.873 -62.209 11.978 1.00 33.34 606 ARG A O 1
ATOM 4839 N N . SER A 1 607 ? 10.261 -60.879 13.718 1.00 33.59 607 SER A N 1
ATOM 4840 C CA . SER A 1 607 ? 10.971 -59.578 13.486 1.00 33.59 607 SER A CA 1
ATOM 4841 C C . SER A 1 607 ? 10.962 -58.840 12.110 1.00 33.59 607 SER A C 1
ATOM 4843 O O . SER A 1 607 ? 11.469 -59.374 11.140 1.00 33.59 607 SER A O 1
ATOM 4845 N N . CYS A 1 608 ? 10.493 -57.568 12.124 1.00 24.27 608 CYS A N 1
ATOM 4846 C CA . CYS A 1 608 ? 10.970 -56.319 11.440 1.00 24.27 608 CYS A CA 1
ATOM 4847 C C . CYS A 1 608 ? 11.407 -56.307 9.937 1.00 24.27 608 CYS A C 1
ATOM 4849 O O . CYS A 1 608 ? 12.250 -57.112 9.570 1.00 24.27 608 CYS A O 1
ATOM 4851 N N . SER A 1 609 ? 11.015 -55.391 9.016 1.00 27.92 609 SER A N 1
ATOM 4852 C CA . SER A 1 609 ? 10.030 -54.261 8.929 1.00 27.92 609 SER A CA 1
ATOM 4853 C C . SER A 1 609 ? 9.769 -53.885 7.428 1.00 27.92 609 SER A C 1
ATOM 4855 O O . SER A 1 609 ? 10.360 -54.516 6.553 1.00 27.92 609 SER A O 1
ATOM 4857 N N . GLY A 1 610 ? 8.980 -52.835 7.099 1.00 24.84 610 GLY A N 1
ATOM 4858 C CA . GLY A 1 610 ? 9.075 -52.090 5.802 1.00 24.84 610 GLY A CA 1
ATOM 4859 C C . GLY A 1 610 ? 8.048 -52.377 4.657 1.00 24.84 610 GLY A C 1
ATOM 4860 O O . GLY A 1 610 ? 7.559 -53.501 4.559 1.00 24.84 610 GLY A O 1
ATOM 4861 N N . PRO A 1 611 ? 7.688 -51.398 3.773 1.00 33.50 611 PRO A N 1
ATOM 4862 C CA . PRO A 1 611 ? 6.793 -51.592 2.611 1.00 33.50 611 PRO A CA 1
ATOM 4863 C C . PRO A 1 611 ? 7.217 -50.890 1.289 1.00 33.50 611 PRO A C 1
ATOM 4865 O O . PRO A 1 611 ? 7.935 -49.897 1.295 1.00 33.50 611 PRO A O 1
ATOM 4868 N N . PHE A 1 612 ? 6.630 -51.305 0.158 1.00 23.22 612 PHE A N 1
ATOM 4869 C CA . PHE A 1 612 ? 5.660 -50.518 -0.646 1.00 23.22 612 PHE A CA 1
ATOM 4870 C C . PHE A 1 612 ? 5.129 -51.369 -1.823 1.00 23.22 612 PHE A C 1
ATOM 4872 O O . PHE A 1 612 ? 5.674 -52.426 -2.125 1.00 23.22 612 PHE A O 1
ATOM 4879 N N . TYR A 1 613 ? 4.034 -50.945 -2.464 1.00 23.70 613 TYR A N 1
ATOM 4880 C CA . TYR A 1 613 ? 3.418 -51.598 -3.633 1.00 23.70 613 TYR A CA 1
ATOM 4881 C C . TYR A 1 613 ? 2.722 -50.555 -4.520 1.00 23.70 613 TYR A C 1
ATOM 4883 O O . TYR A 1 613 ? 2.169 -49.590 -3.996 1.00 23.70 613 TYR A O 1
ATOM 4891 N N . PHE A 1 614 ? 2.632 -50.817 -5.827 1.00 21.50 614 PHE A N 1
ATOM 4892 C CA . PHE A 1 614 ? 1.600 -50.248 -6.705 1.00 21.50 614 PHE A CA 1
ATOM 4893 C C . PHE A 1 614 ? 1.195 -51.261 -7.786 1.00 21.50 614 PHE A C 1
ATOM 4895 O O . PHE A 1 614 ? 2.023 -52.040 -8.251 1.00 21.50 614 PHE A O 1
ATOM 4902 N N . PHE A 1 615 ? -0.080 -51.243 -8.181 1.00 20.53 615 PHE A N 1
ATOM 4903 C CA . PHE A 1 615 ? -0.653 -52.087 -9.236 1.00 20.53 615 PHE A CA 1
ATOM 4904 C C . PHE A 1 615 ? -1.549 -51.250 -10.161 1.00 20.53 615 PHE A C 1
ATOM 4906 O O . PHE A 1 615 ? -2.113 -50.235 -9.750 1.00 20.53 615 PHE A O 1
ATOM 4913 N N . THR A 1 616 ? -1.698 -51.700 -11.405 1.00 21.47 616 THR A N 1
ATOM 4914 C CA . THR A 1 616 ? -2.611 -51.131 -12.410 1.00 21.47 616 THR A CA 1
ATOM 4915 C C . THR A 1 616 ? -4.073 -51.465 -12.093 1.00 21.47 616 THR A C 1
ATOM 4917 O O . THR A 1 616 ? -4.360 -52.566 -11.629 1.00 21.47 616 THR A O 1
ATOM 4920 N N . VAL A 1 617 ? -5.014 -50.580 -12.442 1.00 22.31 617 VAL A N 1
ATOM 4921 C CA . VAL A 1 617 ? -6.461 -50.881 -12.471 1.00 22.31 617 VAL A CA 1
ATOM 4922 C C . VAL A 1 617 ? -7.050 -50.480 -13.828 1.00 22.31 617 VAL A C 1
ATOM 4924 O O . VAL A 1 617 ? -6.628 -49.495 -14.432 1.00 22.31 617 VAL A O 1
ATOM 4927 N N . CYS A 1 618 ? -8.001 -51.273 -14.329 1.00 20.92 618 CYS A N 1
ATOM 4928 C CA . CYS A 1 618 ? -8.681 -51.053 -15.609 1.00 20.92 618 CYS A CA 1
ATOM 4929 C C . CYS A 1 618 ? -9.961 -50.220 -15.445 1.00 20.92 618 CYS A C 1
ATOM 4931 O O . CYS A 1 618 ? -10.651 -50.332 -14.434 1.00 20.92 618 CYS A O 1
ATOM 4933 N N . CYS A 1 619 ? -10.349 -49.475 -16.483 1.00 21.95 619 CYS A N 1
ATOM 4934 C CA . CYS A 1 619 ? -11.715 -48.961 -16.601 1.00 21.95 619 CYS A CA 1
ATOM 4935 C C . CYS A 1 619 ? -12.684 -50.086 -17.004 1.00 21.95 619 CYS A C 1
ATOM 4937 O O . CYS A 1 619 ? -12.319 -50.982 -17.767 1.00 21.95 619 CYS A O 1
ATOM 4939 N N . LYS A 1 620 ? -13.938 -50.003 -16.547 1.00 22.14 620 LYS A N 1
ATOM 4940 C CA . LYS A 1 620 ? -15.054 -50.851 -16.991 1.00 22.14 620 LYS A CA 1
ATOM 4941 C C . LYS A 1 620 ? -16.276 -49.963 -17.252 1.00 22.14 620 LYS A C 1
ATOM 4943 O O . LYS A 1 620 ? -16.471 -48.985 -16.538 1.00 22.14 620 LYS A O 1
ATOM 4948 N N . THR A 1 621 ? -17.065 -50.282 -18.273 1.00 27.78 621 THR A N 1
ATOM 4949 C CA . THR A 1 621 ? -18.207 -49.481 -18.750 1.00 27.78 621 THR A CA 1
ATOM 4950 C C . THR A 1 621 ? -19.535 -50.220 -18.581 1.00 27.78 621 THR A C 1
ATOM 4952 O O . THR A 1 621 ? -19.588 -51.422 -18.832 1.00 27.78 621 THR A O 1
ATOM 4955 N N . ALA A 1 622 ? -20.580 -49.490 -18.170 1.00 23.67 622 ALA A N 1
ATOM 4956 C CA . ALA A 1 622 ? -22.024 -49.799 -18.227 1.00 23.67 622 ALA A CA 1
ATOM 4957 C C . ALA A 1 622 ? -22.775 -48.770 -17.343 1.00 23.67 622 ALA A C 1
ATOM 4959 O O . ALA A 1 622 ? -22.200 -48.324 -16.356 1.00 23.67 622 ALA A O 1
ATOM 4960 N N . ASN A 1 623 ? -24.038 -48.384 -17.560 1.00 23.52 623 ASN A N 1
ATOM 4961 C CA . ASN A 1 623 ? -24.894 -48.370 -18.760 1.00 23.52 623 ASN A CA 1
ATOM 4962 C C . ASN A 1 623 ? -26.155 -47.535 -18.434 1.00 23.52 623 ASN A C 1
ATOM 4964 O O . ASN A 1 623 ? -26.670 -47.706 -17.334 1.00 23.52 623 ASN A O 1
ATOM 4968 N N . SER A 1 624 ? -26.739 -46.826 -19.421 1.00 24.20 624 SER A N 1
ATOM 4969 C CA . SER A 1 624 ? -28.199 -46.519 -19.515 1.00 24.20 624 SER A CA 1
ATOM 4970 C C . SER A 1 624 ? -28.837 -45.642 -18.389 1.00 24.20 624 SER A C 1
ATOM 4972 O O . SER A 1 624 ? -28.237 -45.468 -17.340 1.00 24.20 624 SER A O 1
ATOM 4974 N N . THR A 1 625 ? -30.017 -45.001 -18.488 1.00 23.14 625 THR A N 1
ATOM 4975 C CA . THR A 1 625 ? -30.930 -44.641 -19.608 1.00 23.14 625 THR A CA 1
ATOM 4976 C C . THR A 1 625 ? -31.933 -43.560 -19.148 1.00 23.14 625 THR A C 1
ATOM 4978 O O . THR A 1 625 ? -32.623 -43.800 -18.163 1.00 23.14 625 THR A O 1
ATOM 4981 N N . THR A 1 626 ? -32.153 -42.503 -19.956 1.00 23.80 626 THR A N 1
ATOM 4982 C CA . THR A 1 626 ? -33.440 -41.740 -20.087 1.00 23.80 626 THR A CA 1
ATOM 4983 C C . THR A 1 626 ? -34.016 -41.033 -18.821 1.00 23.80 626 THR A C 1
ATOM 4985 O O . THR A 1 626 ? -33.378 -41.087 -17.780 1.00 23.80 626 THR A O 1
ATOM 4988 N N . TYR A 1 627 ? -35.139 -40.280 -18.800 1.00 22.36 627 TYR A N 1
ATOM 4989 C CA . TYR A 1 627 ? -36.190 -39.919 -19.788 1.00 22.36 627 TYR A CA 1
ATOM 4990 C C . TYR A 1 627 ? -36.691 -38.456 -19.549 1.00 22.36 627 TYR A C 1
ATOM 4992 O O . TYR A 1 627 ? -37.017 -38.124 -18.420 1.00 22.36 627 TYR A O 1
ATOM 5000 N N . PHE A 1 628 ? -36.793 -37.656 -20.627 1.00 22.89 628 PHE A N 1
ATOM 5001 C CA . PHE A 1 628 ? -37.746 -36.543 -20.922 1.00 22.89 628 PHE A CA 1
ATOM 5002 C C . PHE A 1 628 ? -37.900 -35.230 -20.087 1.00 22.89 628 PHE A C 1
ATOM 5004 O O . PHE A 1 628 ? -37.918 -35.235 -18.867 1.00 22.89 628 PHE A O 1
ATOM 5011 N N . GLU A 1 629 ? -38.137 -34.142 -20.858 1.00 22.48 629 GLU A N 1
ATOM 5012 C CA . GLU A 1 629 ? -39.070 -32.986 -20.676 1.00 22.48 629 GLU A CA 1
ATOM 5013 C C . GLU A 1 629 ? -38.973 -32.034 -19.447 1.00 22.48 629 GLU A C 1
ATOM 5015 O O . GLU A 1 629 ? -38.541 -32.417 -18.372 1.00 22.48 629 GLU A O 1
ATOM 5020 N N . THR A 1 630 ? -39.307 -30.728 -19.518 1.00 24.00 630 THR A N 1
ATOM 5021 C CA . THR A 1 630 ? -39.867 -29.862 -20.598 1.00 24.00 630 THR A CA 1
ATOM 5022 C C . THR A 1 630 ? -39.284 -28.429 -20.533 1.00 24.00 630 THR A C 1
ATOM 5024 O O . THR A 1 630 ? -38.748 -28.019 -19.506 1.00 24.00 630 THR A O 1
ATOM 5027 N N . LYS A 1 631 ? -39.448 -27.631 -21.606 1.00 25.84 631 LYS A N 1
ATOM 5028 C CA . LYS A 1 631 ? -39.286 -26.154 -21.597 1.00 25.84 631 LYS A CA 1
ATOM 5029 C C . LYS A 1 631 ? -40.365 -25.455 -20.732 1.00 25.84 631 LYS A C 1
ATOM 5031 O O . LYS A 1 631 ? -41.399 -26.058 -20.456 1.00 25.84 631 LYS A O 1
ATOM 5036 N N . PRO A 1 632 ? -40.180 -24.165 -20.384 1.00 28.61 632 PRO A N 1
ATOM 5037 C CA . PRO A 1 632 ? -40.853 -23.135 -21.196 1.00 28.61 632 PRO A CA 1
ATOM 5038 C C . PRO A 1 632 ? -39.899 -22.067 -21.765 1.00 28.61 632 PRO A C 1
ATOM 5040 O O . PRO A 1 632 ? -38.920 -21.680 -21.132 1.00 28.61 632 PRO A O 1
ATOM 5043 N N . ASP A 1 633 ? -40.213 -21.566 -22.963 1.00 24.98 633 ASP A N 1
ATOM 5044 C CA . ASP A 1 633 ? -39.645 -20.318 -23.491 1.00 24.98 633 ASP A CA 1
ATOM 5045 C C . ASP A 1 633 ? -40.371 -19.107 -22.889 1.00 24.98 633 ASP A C 1
ATOM 5047 O O . ASP A 1 633 ? -41.583 -19.161 -22.690 1.00 24.98 633 ASP A O 1
ATOM 5051 N N . TYR A 1 634 ? -39.672 -17.978 -22.738 1.00 26.83 634 TYR A N 1
ATOM 5052 C CA . TYR A 1 634 ? -40.308 -16.660 -22.810 1.00 26.83 634 TYR A CA 1
ATOM 5053 C C . TYR A 1 634 ? -39.504 -15.725 -23.715 1.00 26.83 634 TYR A C 1
ATOM 5055 O O . TYR A 1 634 ? -38.321 -15.465 -23.501 1.00 26.83 634 TYR A O 1
ATOM 5063 N N . SER A 1 635 ? -40.166 -15.252 -24.768 1.00 25.30 635 SER A N 1
ATOM 5064 C CA . SER A 1 635 ? -39.612 -14.394 -25.813 1.00 25.30 635 SER A CA 1
ATOM 5065 C C . SER A 1 635 ? -39.527 -12.930 -25.384 1.00 25.30 635 SER A C 1
ATOM 5067 O O . SER A 1 635 ? -40.481 -12.394 -24.820 1.00 25.30 635 SER A O 1
ATOM 5069 N N . LEU A 1 636 ? -38.441 -12.249 -25.757 1.00 31.02 636 LEU A N 1
ATOM 5070 C CA . LEU A 1 636 ? -38.350 -10.789 -25.684 1.00 31.02 636 LEU A CA 1
ATOM 5071 C C . LEU A 1 636 ? -39.287 -10.140 -26.728 1.00 31.02 636 LEU A C 1
ATOM 5073 O O . LEU A 1 636 ? -39.190 -10.492 -27.907 1.00 31.02 636 LEU A O 1
ATOM 5077 N N . PRO A 1 637 ? -40.162 -9.189 -26.348 1.00 31.48 637 PRO A N 1
ATOM 5078 C CA . PRO A 1 637 ? -40.976 -8.441 -27.302 1.00 31.48 637 PRO A CA 1
ATOM 5079 C C . PRO A 1 637 ? -40.155 -7.325 -27.983 1.00 31.48 637 PRO A C 1
ATOM 5081 O O . PRO A 1 637 ? -39.426 -6.602 -27.300 1.00 31.48 637 PRO A O 1
ATOM 5084 N N . 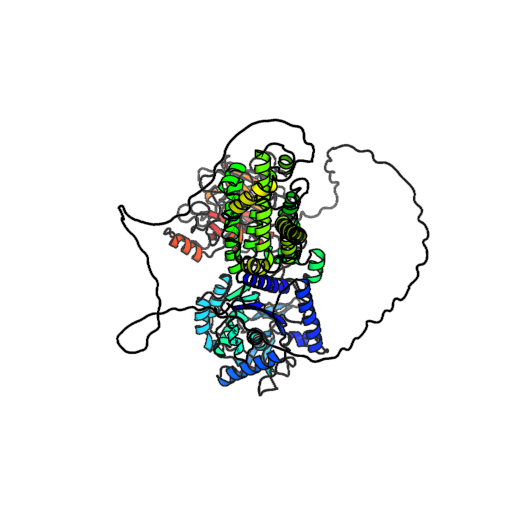PRO A 1 638 ? -40.277 -7.131 -29.309 1.00 33.81 638 PRO A N 1
ATOM 5085 C CA . PRO A 1 638 ? -39.659 -6.011 -30.008 1.00 33.81 638 PRO A CA 1
ATOM 5086 C C . PRO A 1 638 ? -40.609 -4.806 -30.092 1.00 33.81 638 PRO A C 1
ATOM 5088 O O . PRO A 1 638 ? -41.705 -4.919 -30.637 1.00 33.81 638 PRO A O 1
ATOM 5091 N N . THR A 1 639 ? -40.146 -3.625 -29.674 1.00 29.50 639 THR A N 1
ATOM 5092 C CA . THR A 1 639 ? -40.807 -2.353 -30.013 1.00 29.50 639 THR A CA 1
ATOM 5093 C C . THR A 1 639 ? -39.763 -1.308 -30.388 1.00 29.50 639 THR A C 1
ATOM 5095 O O . THR A 1 639 ? -39.064 -0.775 -29.528 1.00 29.50 639 THR A O 1
ATOM 5098 N N . ALA A 1 640 ? -39.666 -1.000 -31.680 1.00 26.50 640 ALA A N 1
ATOM 5099 C CA . ALA A 1 640 ? -38.989 0.195 -32.164 1.00 26.50 640 ALA A CA 1
ATOM 5100 C C . ALA A 1 640 ? -40.042 1.280 -32.422 1.00 26.50 640 ALA A C 1
ATOM 5102 O O . ALA A 1 640 ? -41.031 1.016 -33.105 1.00 26.50 640 ALA A O 1
ATOM 5103 N N . THR A 1 641 ? -39.813 2.495 -31.923 1.00 26.14 641 THR A N 1
ATOM 5104 C CA . THR A 1 641 ? -40.669 3.654 -32.212 1.00 26.14 641 THR A CA 1
ATOM 5105 C C . THR A 1 641 ? -39.858 4.692 -32.971 1.00 26.14 641 THR A C 1
ATOM 5107 O O . THR A 1 641 ? -38.895 5.252 -32.450 1.00 26.14 641 THR A O 1
ATOM 5110 N N . THR A 1 642 ? -40.231 4.928 -34.226 1.00 24.97 642 THR A N 1
ATOM 5111 C CA . THR A 1 642 ? -39.590 5.907 -35.107 1.00 24.97 642 THR A CA 1
ATOM 5112 C C . THR A 1 642 ? -39.846 7.333 -34.620 1.00 24.97 642 THR A C 1
ATOM 5114 O O . THR A 1 642 ? -40.989 7.693 -34.353 1.00 24.97 642 THR A O 1
ATOM 5117 N N . ILE A 1 643 ? -38.806 8.171 -34.594 1.00 26.84 643 ILE A N 1
ATOM 5118 C CA . ILE A 1 643 ? -38.950 9.633 -34.545 1.00 26.84 643 ILE A CA 1
ATOM 5119 C C . ILE A 1 643 ? -38.224 10.219 -35.759 1.00 26.84 643 ILE A C 1
ATOM 5121 O O . ILE A 1 643 ? -37.070 9.894 -36.034 1.00 26.84 643 ILE A O 1
ATOM 5125 N N . THR A 1 644 ? -38.941 11.039 -36.522 1.00 24.72 644 THR A N 1
ATOM 5126 C CA . THR A 1 644 ? -38.504 11.642 -37.787 1.00 24.72 644 THR A CA 1
ATOM 5127 C C . THR A 1 644 ? -37.614 12.868 -37.585 1.00 24.72 644 THR A C 1
ATOM 5129 O O . THR A 1 644 ? -37.830 13.657 -36.668 1.00 24.72 644 THR A O 1
ATOM 5132 N N . GLN A 1 645 ? -36.665 13.081 -38.501 1.00 27.31 645 GLN A N 1
ATOM 5133 C CA . GLN A 1 645 ? -35.967 14.365 -38.641 1.00 27.31 645 GLN A CA 1
ATOM 5134 C C . GLN A 1 645 ? -36.903 15.466 -39.167 1.00 27.31 645 GLN A C 1
ATOM 5136 O O . GLN A 1 645 ? -37.835 15.174 -39.920 1.00 27.31 645 GLN A O 1
ATOM 5141 N N . PRO A 1 646 ? -36.552 16.735 -38.905 1.00 27.28 646 PRO A N 1
ATOM 5142 C CA . PRO A 1 646 ? -36.740 17.794 -39.890 1.00 27.28 646 PRO A CA 1
ATOM 5143 C C . PRO A 1 646 ? -35.426 18.526 -40.242 1.00 27.28 646 PRO A C 1
ATOM 5145 O O . PRO A 1 646 ? -34.713 19.024 -39.380 1.00 27.28 646 PRO A O 1
ATOM 5148 N N . HIS A 1 647 ? -35.162 18.555 -41.549 1.00 27.77 647 HIS A N 1
ATOM 5149 C CA . HIS A 1 647 ? -34.357 19.456 -42.391 1.00 27.77 647 HIS A CA 1
ATOM 5150 C C . HIS A 1 647 ? -33.382 20.521 -41.829 1.00 27.77 647 HIS A C 1
ATOM 5152 O O . HIS A 1 647 ? -33.649 21.283 -40.908 1.00 27.77 647 HIS A O 1
ATOM 5158 N N . SER A 1 648 ? -32.276 20.649 -42.575 1.00 25.77 648 SER A N 1
ATOM 5159 C CA . SER A 1 648 ? -31.242 21.694 -42.509 1.00 25.77 648 SER A CA 1
ATOM 5160 C C . SER A 1 648 ? -31.695 23.073 -43.018 1.00 25.77 648 SER A C 1
ATOM 5162 O O . SER A 1 648 ? -32.437 23.154 -43.998 1.00 25.77 648 SER A O 1
ATOM 5164 N N . THR A 1 649 ? -31.104 24.141 -42.463 1.00 25.33 649 THR A N 1
ATOM 5165 C CA . THR A 1 649 ? -30.942 25.446 -43.133 1.00 25.33 649 THR A CA 1
ATOM 5166 C C . THR A 1 649 ? -29.512 25.994 -42.979 1.00 25.33 649 THR A C 1
ATOM 5168 O O . THR A 1 649 ? -29.132 26.444 -41.904 1.00 25.33 649 THR A O 1
ATOM 5171 N N . ALA A 1 650 ? -28.761 25.935 -44.085 1.00 24.97 650 ALA A N 1
ATOM 5172 C CA . ALA A 1 650 ? -27.595 26.725 -44.529 1.00 24.97 650 ALA A CA 1
ATOM 5173 C C . ALA A 1 650 ? -26.674 27.496 -43.538 1.00 24.97 650 ALA A C 1
ATOM 5175 O O . ALA A 1 650 ? -27.098 28.374 -42.792 1.00 24.97 650 ALA A O 1
ATOM 5176 N N . LEU A 1 651 ? -25.356 27.310 -43.726 1.00 28.53 651 LEU A N 1
ATOM 5177 C CA . LEU A 1 651 ? -24.319 28.314 -43.425 1.00 28.53 651 LEU A CA 1
ATOM 5178 C C . LEU A 1 651 ? -24.317 29.446 -44.475 1.00 28.53 651 LEU A C 1
ATOM 5180 O O . LEU A 1 651 ? -24.680 29.210 -45.628 1.00 28.53 651 LEU A O 1
ATOM 5184 N N . PRO A 1 652 ? -23.690 30.590 -44.149 1.00 24.53 652 PRO A N 1
ATOM 5185 C CA . PRO A 1 652 ? -22.874 31.357 -45.087 1.00 24.53 652 PRO A CA 1
ATOM 5186 C C . PRO A 1 652 ? -21.373 31.174 -44.782 1.00 24.53 652 PRO A C 1
ATOM 5188 O O . PRO A 1 652 ? -20.896 31.535 -43.708 1.00 24.53 652 PRO A O 1
ATOM 5191 N N . THR A 1 653 ? -20.608 30.645 -45.740 1.00 23.83 653 THR A N 1
ATOM 5192 C CA . THR A 1 653 ? -19.133 30.571 -45.693 1.00 23.83 653 THR A CA 1
ATOM 5193 C C . THR A 1 653 ? -18.490 31.585 -46.635 1.00 23.83 653 THR A C 1
ATOM 5195 O O . THR A 1 653 ? -18.744 31.500 -47.831 1.00 23.83 653 THR A O 1
ATOM 5198 N N . THR A 1 654 ? -17.582 32.427 -46.129 1.00 25.80 654 THR A N 1
ATOM 5199 C CA . THR A 1 654 ? -16.410 33.009 -46.837 1.00 25.80 654 THR A CA 1
ATOM 5200 C C . THR A 1 654 ? -15.553 33.786 -45.817 1.00 25.80 654 THR A C 1
ATOM 5202 O O . THR A 1 654 ? -16.105 34.260 -44.831 1.00 25.80 654 THR A O 1
ATOM 5205 N N . SER A 1 655 ? -14.233 33.956 -45.955 1.00 23.28 655 SER A N 1
ATOM 5206 C CA . SER A 1 655 ? -13.318 33.573 -47.046 1.00 23.28 655 SER A CA 1
ATOM 5207 C C . SER A 1 655 ? -11.897 33.243 -46.545 1.00 23.28 655 SER A C 1
ATOM 5209 O O . SER A 1 655 ? -11.512 33.565 -45.428 1.00 23.28 655 SER A O 1
ATOM 5211 N N . THR A 1 656 ? -11.144 32.615 -47.448 1.00 23.00 656 THR A N 1
ATOM 5212 C CA . THR A 1 656 ? -9.695 32.331 -47.522 1.00 23.00 656 THR A CA 1
ATOM 5213 C C . THR A 1 656 ? -8.749 33.475 -47.052 1.00 23.00 656 THR A C 1
ATOM 5215 O O . THR A 1 656 ? -9.179 34.616 -46.925 1.00 23.00 656 THR A O 1
ATOM 5218 N N . THR A 1 657 ? -7.431 33.286 -46.832 1.00 24.42 657 THR A N 1
ATOM 5219 C CA . THR A 1 657 ? -6.484 32.458 -47.627 1.00 24.42 657 THR A CA 1
ATOM 5220 C C . THR A 1 657 ? -5.132 32.166 -46.931 1.00 24.42 657 THR A C 1
ATOM 5222 O O . THR A 1 657 ? -4.697 32.926 -46.076 1.00 24.42 657 THR A O 1
ATOM 5225 N N . SER A 1 658 ? -4.422 31.151 -47.457 1.00 22.62 658 SER A N 1
ATOM 5226 C CA . SER A 1 658 ? -2.946 30.997 -47.566 1.00 22.62 658 SER A CA 1
ATOM 5227 C C . SER A 1 658 ? -2.058 30.747 -46.331 1.00 22.62 658 SER A C 1
ATOM 5229 O O . SER A 1 658 ? -2.113 31.445 -45.329 1.00 22.62 658 SER A O 1
ATOM 5231 N N . ILE A 1 659 ? -1.133 29.790 -46.505 1.00 33.25 659 ILE A N 1
ATOM 5232 C CA . ILE A 1 659 ? 0.014 29.476 -45.635 1.00 33.25 659 ILE A CA 1
ATOM 5233 C C . ILE A 1 659 ? 1.305 29.825 -46.394 1.00 33.25 659 ILE A C 1
ATOM 5235 O O . ILE A 1 659 ? 1.481 29.344 -47.513 1.00 33.25 659 ILE A O 1
ATOM 5239 N N . VAL A 1 660 ? 2.225 30.575 -45.774 1.00 24.94 660 VAL A N 1
ATOM 5240 C CA . VAL A 1 660 ? 3.650 30.717 -46.162 1.00 24.94 660 VAL A CA 1
ATOM 5241 C C . VAL A 1 660 ? 4.488 30.827 -44.856 1.00 24.94 660 VAL A C 1
ATOM 5243 O O . VAL A 1 660 ? 3.961 31.385 -43.894 1.00 24.94 660 VAL A O 1
ATOM 5246 N N . PRO A 1 661 ? 5.717 30.263 -44.745 1.00 40.91 661 PRO A N 1
ATOM 5247 C CA . PRO A 1 661 ? 6.399 30.039 -43.450 1.00 40.91 661 PRO A CA 1
ATOM 5248 C C . PRO A 1 661 ? 7.616 30.965 -43.170 1.00 40.91 661 PRO A C 1
ATOM 5250 O O . PRO A 1 661 ? 7.889 31.849 -43.976 1.00 40.91 661 PRO A O 1
ATOM 5253 N N . ILE A 1 662 ? 8.396 30.653 -42.102 1.00 26.34 662 ILE A N 1
ATOM 5254 C CA . ILE A 1 662 ? 9.735 31.206 -41.702 1.00 26.34 662 ILE A CA 1
ATOM 5255 C C . ILE A 1 662 ? 9.641 32.537 -40.893 1.00 26.34 662 ILE A C 1
ATOM 5257 O O . ILE A 1 662 ? 8.686 33.270 -41.140 1.00 26.34 662 ILE A O 1
ATOM 5261 N N . PRO A 1 663 ? 10.562 32.911 -39.950 1.00 28.14 663 PRO A N 1
ATOM 5262 C CA . PRO A 1 663 ? 11.790 32.266 -39.420 1.00 28.14 663 PRO A CA 1
ATOM 5263 C C . PRO A 1 663 ? 11.837 32.039 -37.879 1.00 28.14 663 PRO A C 1
ATOM 5265 O O . PRO A 1 663 ? 10.935 32.415 -37.138 1.00 28.14 663 PRO A O 1
ATOM 5268 N N . ASN A 1 664 ? 12.968 31.503 -37.389 1.00 39.25 664 ASN A N 1
ATOM 5269 C CA . ASN A 1 664 ? 13.428 31.672 -36.000 1.00 39.25 664 ASN A CA 1
ATOM 5270 C C . ASN A 1 664 ? 13.959 33.101 -35.752 1.00 39.25 664 ASN A C 1
ATOM 5272 O O . ASN A 1 664 ? 14.868 33.533 -36.462 1.00 39.25 664 ASN A O 1
ATOM 5276 N N . SER A 1 665 ? 13.528 33.767 -34.678 1.00 27.38 665 SER A N 1
ATOM 5277 C CA . SER A 1 665 ? 14.298 34.822 -33.991 1.00 27.38 665 SER A CA 1
ATOM 5278 C C . SER A 1 665 ? 13.777 35.037 -32.561 1.00 27.38 665 SER A C 1
ATOM 5280 O O . SER A 1 665 ? 12.663 34.635 -32.229 1.00 27.38 665 SER A O 1
ATOM 5282 N N . ALA A 1 666 ? 14.611 35.600 -31.682 1.00 40.00 666 ALA A N 1
ATOM 5283 C CA . ALA A 1 666 ? 14.301 35.741 -30.259 1.00 40.00 666 ALA A CA 1
ATOM 5284 C C . ALA A 1 666 ? 13.495 37.013 -29.936 1.00 40.00 666 ALA A C 1
ATOM 5286 O O . ALA A 1 666 ? 13.729 38.071 -30.519 1.00 40.00 666 ALA A O 1
ATOM 5287 N N . LEU A 1 667 ? 12.626 36.917 -28.926 1.00 26.03 667 LEU A N 1
ATOM 5288 C CA . LEU A 1 667 ? 12.021 38.043 -28.208 1.00 26.03 667 LEU A CA 1
ATOM 5289 C C . LEU A 1 667 ? 12.286 37.797 -26.710 1.00 26.03 667 LEU A C 1
ATOM 5291 O O . LEU A 1 667 ? 11.923 36.744 -26.198 1.00 26.03 667 LEU A O 1
ATOM 5295 N N . ALA A 1 668 ? 13.107 38.587 -26.013 1.00 24.05 668 ALA A N 1
ATOM 5296 C CA . ALA A 1 668 ? 12.969 40.019 -25.710 1.00 24.05 668 ALA A CA 1
ATOM 5297 C C . ALA A 1 668 ? 11.815 40.282 -24.723 1.00 24.05 668 ALA A C 1
ATOM 5299 O O . ALA A 1 668 ? 10.642 40.260 -25.087 1.00 24.05 668 ALA A O 1
ATOM 5300 N N . ILE A 1 669 ? 12.178 40.518 -23.458 1.00 26.67 669 ILE A N 1
ATOM 5301 C CA . ILE A 1 669 ? 11.251 40.799 -22.355 1.00 26.67 669 ILE A CA 1
ATOM 5302 C C . ILE A 1 669 ? 10.777 42.264 -22.462 1.00 26.67 669 ILE A C 1
ATOM 5304 O O . ILE A 1 669 ? 11.627 43.148 -22.586 1.00 26.67 669 ILE A O 1
ATOM 5308 N N . PRO A 1 670 ? 9.465 42.563 -22.393 1.00 28.53 670 PRO A N 1
ATOM 5309 C CA . PRO A 1 670 ? 8.978 43.942 -22.352 1.00 28.53 670 PRO A CA 1
ATOM 5310 C C . PRO A 1 670 ? 9.325 44.634 -21.025 1.00 28.53 670 PRO A C 1
ATOM 5312 O O . PRO A 1 670 ? 9.130 44.061 -19.953 1.00 28.53 670 PRO A O 1
ATOM 5315 N N . ASN A 1 671 ? 9.781 45.888 -21.086 1.00 25.47 671 ASN A N 1
ATOM 5316 C CA . ASN A 1 671 ? 10.019 46.700 -19.889 1.00 25.47 671 ASN A CA 1
ATOM 5317 C C . ASN A 1 671 ? 8.718 46.987 -19.123 1.00 25.47 671 ASN A C 1
ATOM 5319 O O . ASN A 1 671 ? 7.677 47.275 -19.715 1.00 25.47 671 ASN A O 1
ATOM 5323 N N . GLN A 1 672 ? 8.805 46.987 -17.792 1.00 31.64 672 GLN A N 1
ATOM 5324 C CA . GLN A 1 672 ? 7.715 47.418 -16.919 1.00 31.64 672 GLN A CA 1
ATOM 5325 C C . GLN A 1 672 ? 7.454 48.924 -17.065 1.00 31.64 672 GLN A C 1
ATOM 5327 O O . GLN A 1 672 ? 8.386 49.728 -17.075 1.00 31.64 672 GLN A O 1
ATOM 5332 N N . THR A 1 673 ? 6.179 49.315 -17.102 1.00 26.83 673 THR A N 1
ATOM 5333 C CA . THR A 1 673 ? 5.747 50.694 -16.820 1.00 26.83 673 THR A CA 1
ATOM 5334 C C . THR A 1 673 ? 5.132 50.735 -15.420 1.00 26.8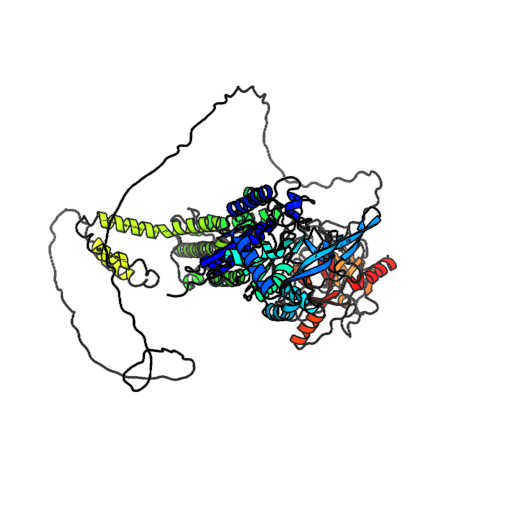3 673 THR A C 1
ATOM 5336 O O . THR A 1 673 ? 4.482 49.779 -14.999 1.00 26.83 673 THR A O 1
ATOM 5339 N N . THR A 1 674 ? 5.382 51.802 -14.667 1.00 36.53 674 THR A N 1
ATOM 5340 C CA . THR A 1 674 ? 5.111 51.871 -13.225 1.00 36.53 674 THR A CA 1
ATOM 5341 C C . THR A 1 674 ? 3.645 52.136 -12.882 1.00 36.53 674 THR A C 1
ATOM 5343 O O . THR A 1 674 ? 3.022 53.045 -13.427 1.00 36.53 674 THR A O 1
ATOM 5346 N N . LEU A 1 675 ? 3.111 51.405 -11.896 1.00 28.69 675 LEU A N 1
ATOM 5347 C CA . LEU A 1 675 ? 1.846 51.747 -11.241 1.00 28.69 675 LEU A CA 1
ATOM 5348 C C . LEU A 1 675 ? 1.791 51.197 -9.807 1.00 28.69 675 LEU A C 1
ATOM 5350 O O . LEU A 1 675 ? 2.059 50.021 -9.605 1.00 28.69 675 LEU A O 1
ATOM 5354 N N . GLY A 1 676 ? 1.400 52.047 -8.848 1.00 26.06 676 GLY A N 1
ATOM 5355 C CA . GLY A 1 676 ? 0.879 51.674 -7.520 1.00 26.06 676 GLY A CA 1
ATOM 5356 C C . GLY A 1 676 ? 1.781 50.828 -6.608 1.00 26.06 676 GLY A C 1
ATOM 5357 O O . GLY A 1 676 ? 1.885 49.618 -6.768 1.00 26.06 676 GLY A O 1
ATOM 5358 N N . GLY A 1 677 ? 2.349 51.440 -5.564 1.00 35.41 677 GLY A N 1
ATOM 5359 C CA . GLY A 1 677 ? 3.132 50.710 -4.563 1.00 35.41 677 GLY A CA 1
ATOM 5360 C C . GLY A 1 677 ? 2.324 49.625 -3.840 1.00 35.41 677 GLY A C 1
ATOM 5361 O O . GLY A 1 677 ? 1.365 49.926 -3.133 1.00 35.41 677 GLY A O 1
ATOM 5362 N N . GLN A 1 678 ? 2.764 48.374 -3.968 1.00 28.55 678 GLN A N 1
ATOM 5363 C CA . GLN A 1 678 ? 2.444 47.287 -3.043 1.00 28.55 678 GLN A CA 1
ATOM 5364 C C . GLN A 1 678 ? 3.710 46.934 -2.261 1.00 28.55 678 GLN A C 1
ATOM 5366 O O . GLN A 1 678 ? 4.812 46.951 -2.812 1.00 28.55 678 GLN A O 1
ATOM 5371 N N . THR A 1 679 ? 3.569 46.621 -0.974 1.00 29.44 679 THR A N 1
ATOM 5372 C CA . THR A 1 679 ? 4.676 46.088 -0.175 1.00 29.44 679 THR A CA 1
ATOM 5373 C C . THR A 1 679 ? 5.129 44.754 -0.764 1.00 29.44 679 THR A C 1
ATOM 5375 O O . THR A 1 679 ? 4.306 43.888 -1.060 1.00 29.44 679 THR A O 1
ATOM 5378 N N . ALA A 1 680 ? 6.440 44.585 -0.954 1.00 33.75 680 ALA A N 1
ATOM 5379 C CA . ALA A 1 680 ? 6.994 43.363 -1.523 1.00 33.75 680 ALA A CA 1
ATOM 5380 C C . ALA A 1 680 ? 6.679 42.170 -0.606 1.00 33.75 680 ALA A C 1
ATOM 5382 O O . ALA A 1 680 ? 7.250 42.032 0.477 1.00 33.75 680 ALA A O 1
ATOM 5383 N N . VAL A 1 681 ? 5.738 41.322 -1.028 1.00 37.19 681 VAL A N 1
ATOM 5384 C CA . VAL A 1 681 ? 5.327 40.136 -0.272 1.00 37.19 681 VAL A CA 1
ATOM 5385 C C . VAL A 1 681 ? 6.514 39.181 -0.200 1.00 37.19 681 VAL A C 1
ATOM 5387 O O . VAL A 1 681 ? 6.903 38.602 -1.215 1.00 37.19 681 VAL A O 1
ATOM 5390 N N . LYS A 1 682 ? 7.089 39.016 0.999 1.00 46.50 682 LYS A N 1
ATOM 5391 C CA . LYS A 1 682 ? 8.186 38.072 1.244 1.00 46.50 682 LYS A CA 1
ATOM 5392 C C . LYS A 1 682 ? 7.762 36.683 0.736 1.00 46.50 682 LYS A C 1
ATOM 5394 O O . LYS A 1 682 ? 6.715 36.192 1.171 1.00 46.50 682 LYS A O 1
ATOM 5399 N N . PRO A 1 683 ? 8.508 36.051 -0.191 1.00 58.12 683 PRO A N 1
ATOM 5400 C CA . PRO A 1 683 ? 8.104 34.766 -0.741 1.00 58.12 683 PRO A CA 1
ATOM 5401 C C . PRO A 1 683 ? 8.077 33.714 0.369 1.00 58.12 683 PRO A C 1
ATOM 5403 O O . PRO A 1 683 ? 9.003 33.610 1.172 1.00 58.12 683 PRO A O 1
ATOM 5406 N N . ALA A 1 684 ? 6.985 32.950 0.430 1.00 78.44 684 ALA A N 1
ATOM 5407 C CA . ALA A 1 684 ? 6.823 31.921 1.447 1.00 78.44 684 ALA A CA 1
ATOM 5408 C C . ALA A 1 684 ? 7.825 30.778 1.226 1.00 78.44 684 ALA A C 1
ATOM 5410 O O . ALA A 1 684 ? 8.012 30.313 0.099 1.00 78.44 684 ALA A O 1
ATOM 5411 N N . CYS A 1 685 ? 8.436 30.331 2.320 1.00 90.12 685 CYS A N 1
ATOM 5412 C CA . CYS A 1 685 ? 9.494 29.333 2.328 1.00 90.12 685 CYS A CA 1
ATOM 5413 C C . CYS A 1 685 ? 9.043 27.939 1.853 1.00 90.12 685 CYS A C 1
ATOM 5415 O O . CYS A 1 685 ? 7.854 27.605 1.785 1.00 90.12 685 CYS A O 1
ATOM 5417 N N . GLY A 1 686 ? 10.030 27.109 1.524 1.00 88.31 686 GLY A N 1
ATOM 5418 C CA . GLY A 1 686 ? 9.876 25.706 1.159 1.00 88.31 686 GLY A CA 1
ATOM 5419 C C . GLY A 1 686 ? 9.272 25.462 -0.224 1.00 88.31 686 GLY A C 1
ATOM 5420 O O . GLY A 1 686 ? 8.971 24.318 -0.548 1.00 88.31 686 GLY A O 1
ATOM 5421 N N . ARG A 1 687 ? 9.058 26.489 -1.049 1.00 91.00 687 ARG A N 1
ATOM 5422 C CA . ARG A 1 687 ? 8.457 26.324 -2.381 1.00 91.00 687 ARG A CA 1
ATOM 5423 C C . ARG A 1 687 ? 9.462 25.763 -3.387 1.00 91.00 687 ARG A C 1
ATOM 5425 O O . ARG A 1 687 ? 10.594 26.229 -3.439 1.00 91.00 687 ARG A O 1
ATOM 5432 N N . ALA A 1 688 ? 8.998 24.861 -4.256 1.00 86.00 688 ALA A N 1
ATOM 5433 C CA . ALA A 1 688 ? 9.725 24.372 -5.434 1.00 86.00 688 ALA A CA 1
ATOM 5434 C C . ALA A 1 688 ? 8.962 24.702 -6.741 1.00 86.00 688 ALA A C 1
ATOM 5436 O O . ALA A 1 688 ? 8.264 23.842 -7.281 1.00 86.00 688 ALA A O 1
ATOM 5437 N N . PRO A 1 689 ? 9.026 25.954 -7.252 1.00 80.44 689 PRO A N 1
ATOM 5438 C CA . PRO A 1 689 ? 8.184 26.417 -8.364 1.00 80.44 689 PRO A CA 1
ATOM 5439 C C . PRO A 1 689 ? 8.353 25.669 -9.694 1.00 80.44 689 PRO A C 1
ATOM 5441 O O . PRO A 1 689 ? 7.433 25.692 -10.508 1.00 80.44 689 PRO A O 1
ATOM 5444 N N . LEU A 1 690 ? 9.501 25.023 -9.928 1.00 74.19 690 LEU A N 1
ATOM 5445 C CA . LEU A 1 690 ? 9.764 24.230 -11.139 1.00 74.19 690 LEU A CA 1
ATOM 5446 C C . LEU A 1 690 ? 9.406 22.740 -11.001 1.00 74.19 690 LEU A C 1
ATOM 5448 O O . LEU A 1 690 ? 9.518 22.000 -11.979 1.00 74.19 690 LEU A O 1
ATOM 5452 N N . MET A 1 691 ? 8.959 22.282 -9.826 1.00 70.25 691 MET A N 1
ATOM 5453 C CA . MET A 1 691 ? 8.684 20.864 -9.577 1.00 70.25 691 MET A CA 1
ATOM 5454 C C . MET A 1 691 ? 7.398 20.392 -10.280 1.00 70.25 691 MET A C 1
ATOM 5456 O O . MET A 1 691 ? 6.301 20.384 -9.715 1.00 70.25 691 MET A O 1
ATOM 5460 N N . SER A 1 692 ? 7.546 19.942 -11.526 1.00 42.94 692 SER A N 1
ATOM 5461 C CA . SER A 1 692 ? 6.522 19.163 -12.228 1.00 42.94 692 SER A CA 1
ATOM 5462 C C . SER A 1 692 ? 6.293 17.811 -11.531 1.00 42.94 692 SER A C 1
ATOM 5464 O O . SER A 1 692 ? 7.221 17.225 -10.976 1.00 42.94 692 SER A O 1
ATOM 5466 N N . ARG A 1 693 ? 5.052 17.297 -11.539 1.00 39.25 693 ARG A N 1
ATOM 5467 C CA . ARG A 1 693 ? 4.616 16.113 -10.759 1.00 39.25 693 ARG A CA 1
ATOM 5468 C C . ARG A 1 693 ? 5.210 14.779 -11.277 1.00 39.25 693 ARG A C 1
ATOM 5470 O O . ARG A 1 693 ? 4.494 13.954 -11.839 1.00 39.25 693 ARG A O 1
ATOM 5477 N N . VAL A 1 694 ? 6.495 14.528 -11.018 1.00 32.28 694 VAL A N 1
ATOM 5478 C CA . VAL A 1 694 ? 7.203 13.238 -11.187 1.00 32.28 694 VAL A CA 1
ATOM 5479 C C . VAL A 1 694 ? 8.074 13.054 -9.938 1.00 32.28 694 VAL A C 1
ATOM 5481 O O . VAL A 1 694 ? 8.921 13.889 -9.664 1.00 32.28 694 VAL A O 1
ATOM 5484 N N . GLY A 1 695 ? 7.884 12.068 -9.064 1.00 33.56 695 GLY A N 1
ATOM 5485 C CA . GLY A 1 695 ? 7.794 10.632 -9.338 1.00 33.56 695 GLY A CA 1
ATOM 5486 C C . GLY A 1 695 ? 9.006 9.993 -8.648 1.00 33.56 695 GLY A C 1
ATOM 5487 O O . GLY A 1 695 ? 10.132 10.181 -9.104 1.00 33.56 695 GLY A O 1
ATOM 5488 N N . ARG A 1 696 ? 8.801 9.348 -7.490 1.00 31.30 696 ARG A N 1
ATOM 5489 C CA . ARG A 1 696 ? 9.902 8.848 -6.643 1.00 31.30 696 ARG A CA 1
ATOM 5490 C C . ARG A 1 696 ? 10.554 7.621 -7.286 1.00 31.30 696 ARG A C 1
ATOM 5492 O O . ARG A 1 696 ? 9.847 6.744 -7.772 1.00 31.30 696 ARG A O 1
ATOM 5499 N N . ILE A 1 697 ? 11.885 7.551 -7.253 1.00 30.83 697 ILE A N 1
ATOM 5500 C CA . ILE A 1 697 ? 12.674 6.420 -7.765 1.00 30.83 697 ILE A CA 1
ATOM 5501 C C . ILE A 1 697 ? 13.608 5.934 -6.652 1.00 30.83 697 ILE A C 1
ATOM 5503 O O . ILE A 1 697 ? 14.208 6.731 -5.932 1.00 30.83 697 ILE A O 1
ATOM 5507 N N . VAL A 1 698 ? 13.697 4.615 -6.483 1.00 26.39 698 VAL A N 1
ATOM 5508 C CA . VAL A 1 698 ? 14.423 3.975 -5.380 1.00 26.39 698 VAL A CA 1
ATOM 5509 C C . VAL A 1 698 ? 15.886 3.746 -5.765 1.00 26.39 698 VAL A C 1
ATOM 5511 O O . VAL A 1 698 ? 16.153 3.046 -6.734 1.00 26.39 698 VAL A O 1
ATOM 5514 N N . GLY A 1 699 ? 16.826 4.269 -4.968 1.00 43.44 699 GLY A N 1
ATOM 5515 C CA . GLY A 1 699 ? 18.266 3.979 -5.120 1.00 43.44 699 GLY A CA 1
ATOM 5516 C C . GLY A 1 699 ? 19.215 5.166 -4.943 1.00 43.44 699 GLY A C 1
ATOM 5517 O O . GLY A 1 699 ? 20.419 4.962 -4.903 1.00 43.44 699 GLY A O 1
ATOM 5518 N N . GLY A 1 700 ? 18.684 6.385 -4.820 1.00 59.34 700 GLY A N 1
ATOM 5519 C CA . GLY A 1 700 ? 19.455 7.596 -5.109 1.00 59.34 700 GLY A CA 1
ATOM 5520 C C . GLY A 1 700 ? 19.314 7.943 -6.592 1.00 59.34 700 GLY A C 1
ATOM 5521 O O . GLY A 1 700 ? 19.177 7.059 -7.438 1.00 59.34 700 GLY A O 1
ATOM 5522 N N . SER A 1 701 ? 19.221 9.229 -6.918 1.00 75.00 701 SER A N 1
ATOM 5523 C CA . SER A 1 701 ? 18.964 9.672 -8.294 1.00 75.00 701 SER A CA 1
ATOM 5524 C C . SER A 1 701 ? 19.384 11.118 -8.516 1.00 75.00 701 SER A C 1
ATOM 5526 O O . SER A 1 701 ? 19.410 11.909 -7.574 1.00 75.00 701 SER A O 1
ATOM 5528 N N . ALA A 1 702 ? 19.626 11.488 -9.775 1.00 80.25 702 ALA A N 1
ATOM 5529 C CA . ALA A 1 702 ? 19.746 12.888 -10.149 1.00 80.25 702 ALA A CA 1
ATOM 5530 C C . ALA A 1 702 ? 18.439 13.633 -9.817 1.00 80.25 702 ALA A C 1
ATOM 5532 O O . ALA A 1 702 ? 17.347 13.222 -10.226 1.00 80.25 702 ALA A O 1
ATOM 5533 N N . ALA A 1 703 ? 18.555 14.734 -9.080 1.00 82.19 703 ALA A N 1
ATOM 5534 C CA . ALA A 1 703 ? 17.467 15.673 -8.867 1.00 82.19 703 ALA A CA 1
ATOM 5535 C C . ALA A 1 703 ? 17.079 16.353 -10.187 1.00 82.19 703 ALA A C 1
ATOM 5537 O O . ALA A 1 703 ? 17.894 16.474 -11.106 1.00 82.19 703 ALA A O 1
ATOM 5538 N N . GLN A 1 704 ? 15.840 16.823 -10.291 1.00 86.44 704 GLN A N 1
ATOM 5539 C CA . GLN A 1 704 ? 15.412 17.653 -11.416 1.00 86.44 704 GLN A CA 1
ATOM 5540 C C . GLN A 1 704 ? 15.848 19.110 -11.207 1.00 86.44 704 GLN A C 1
ATOM 5542 O O . GLN A 1 704 ? 16.053 19.568 -10.079 1.00 86.44 704 GLN A O 1
ATOM 5547 N N . PHE A 1 705 ? 15.990 19.852 -12.306 1.00 86.06 705 PHE A N 1
ATOM 5548 C CA . PHE A 1 705 ? 16.359 21.263 -12.251 1.00 86.06 705 PHE A CA 1
ATOM 5549 C C . PHE A 1 705 ? 15.311 22.070 -11.463 1.00 86.06 705 PHE A C 1
ATOM 5551 O O . PHE A 1 705 ? 14.136 22.092 -11.828 1.00 86.06 705 PHE A O 1
ATOM 5558 N N . GLY A 1 706 ? 15.735 22.722 -10.376 1.00 85.62 706 GLY A N 1
ATOM 5559 C CA . GLY A 1 706 ? 14.844 23.469 -9.482 1.00 85.62 706 GLY A CA 1
ATOM 5560 C C . GLY A 1 706 ? 13.941 22.618 -8.575 1.00 85.62 706 GLY A C 1
ATOM 5561 O O . GLY A 1 706 ? 12.995 23.163 -8.011 1.00 85.62 706 GLY A O 1
ATOM 5562 N N . GLU A 1 707 ? 14.212 21.316 -8.409 1.00 88.56 707 GLU A N 1
ATOM 5563 C CA . GLU A 1 707 ? 13.481 20.455 -7.458 1.00 88.56 707 GLU A CA 1
ATOM 5564 C C . GLU A 1 707 ? 13.787 20.823 -5.993 1.00 88.56 707 GLU A C 1
ATOM 5566 O O . GLU A 1 707 ? 12.888 20.832 -5.158 1.00 88.56 707 GLU A O 1
ATOM 5571 N N . PHE A 1 708 ? 15.035 21.208 -5.697 1.00 94.38 708 PHE A N 1
ATOM 5572 C CA . PHE A 1 708 ? 15.496 21.608 -4.359 1.00 94.38 708 PHE A CA 1
ATOM 5573 C C . PHE A 1 708 ? 16.127 23.011 -4.402 1.00 94.38 708 PHE A C 1
ATOM 5575 O O . PHE A 1 708 ? 17.338 23.161 -4.246 1.00 94.38 708 PHE A O 1
ATOM 5582 N N . PRO A 1 709 ? 15.330 24.069 -4.646 1.00 94.62 709 PRO A N 1
ATOM 5583 C CA . PRO A 1 709 ? 15.827 25.419 -4.950 1.00 94.62 709 PRO A CA 1
ATOM 5584 C C . PRO A 1 709 ? 16.477 26.152 -3.762 1.00 94.62 709 PRO A C 1
ATOM 5586 O O . PRO A 1 709 ? 16.947 27.276 -3.905 1.00 94.62 709 PRO A O 1
ATOM 5589 N N . PHE A 1 710 ? 16.488 25.532 -2.585 1.00 96.88 710 PHE A N 1
ATOM 5590 C CA . PHE A 1 710 ? 17.179 25.997 -1.381 1.00 96.88 710 PHE A CA 1
ATOM 5591 C C . PHE A 1 710 ? 18.583 25.402 -1.228 1.00 96.88 710 PHE A C 1
ATOM 5593 O O . PHE A 1 710 ? 19.313 25.818 -0.328 1.00 96.88 710 PHE A O 1
ATOM 5600 N N . GLN A 1 711 ? 18.963 24.427 -2.062 1.00 97.06 711 GLN A N 1
ATOM 5601 C CA . GLN A 1 711 ? 20.284 23.809 -2.029 1.00 97.06 711 GLN A CA 1
ATOM 5602 C C . GLN A 1 711 ? 21.362 24.855 -2.331 1.00 97.06 711 GLN A C 1
ATOM 5604 O O . GLN A 1 711 ? 21.446 25.385 -3.441 1.00 97.06 711 GLN A O 1
ATOM 5609 N N . ALA A 1 712 ? 22.226 25.104 -1.351 1.00 96.31 712 ALA A N 1
ATOM 5610 C CA . ALA A 1 712 ? 23.430 25.899 -1.525 1.00 96.31 712 ALA A CA 1
ATOM 5611 C C . ALA A 1 712 ? 24.651 24.995 -1.735 1.00 96.31 712 ALA A C 1
ATOM 5613 O O . ALA A 1 712 ? 24.721 23.865 -1.236 1.00 96.31 712 ALA A O 1
ATOM 5614 N N . MET A 1 713 ? 25.636 25.533 -2.443 1.00 94.50 713 MET A N 1
ATOM 5615 C CA . MET A 1 713 ? 26.991 25.007 -2.544 1.00 94.50 713 MET A CA 1
ATOM 5616 C C . MET A 1 713 ? 27.949 25.968 -1.841 1.00 94.50 713 MET A C 1
ATOM 5618 O O . MET A 1 713 ? 27.953 27.162 -2.139 1.00 94.50 713 MET A O 1
ATOM 5622 N N . VAL A 1 714 ? 28.779 25.443 -0.939 1.00 94.56 714 VAL A N 1
ATOM 5623 C CA . VAL A 1 714 ? 29.770 26.205 -0.172 1.00 94.56 714 VAL A CA 1
ATOM 5624 C C . VAL A 1 714 ? 31.172 25.885 -0.699 1.00 94.56 714 VAL A C 1
ATOM 5626 O O . VAL A 1 714 ? 31.746 24.811 -0.471 1.00 94.56 714 VAL A O 1
ATOM 5629 N N . VAL A 1 715 ? 31.724 26.848 -1.434 1.00 92.56 715 VAL A N 1
ATOM 5630 C CA . VAL A 1 715 ? 33.091 26.839 -1.961 1.00 92.56 715 VAL A CA 1
ATOM 5631 C C . VAL A 1 715 ? 34.012 27.483 -0.931 1.00 92.56 715 VAL A C 1
ATOM 5633 O O . VAL A 1 715 ? 33.720 28.560 -0.420 1.00 92.56 715 VAL A O 1
ATOM 5636 N N . ILE A 1 716 ? 35.127 26.825 -0.624 1.00 90.31 716 ILE A N 1
ATOM 5637 C CA . ILE A 1 716 ? 36.067 27.198 0.434 1.00 90.31 716 ILE A CA 1
ATOM 5638 C C . ILE A 1 716 ? 37.482 27.194 -0.150 1.00 90.31 716 ILE A C 1
ATOM 5640 O O . ILE A 1 716 ? 38.016 26.131 -0.486 1.00 90.31 716 ILE A O 1
ATOM 5644 N N . LYS A 1 717 ? 38.101 28.375 -0.260 1.00 87.38 717 LYS A N 1
ATOM 5645 C CA . LYS A 1 717 ? 39.410 28.594 -0.914 1.00 87.38 717 LYS A CA 1
ATOM 5646 C C . LYS A 1 717 ? 39.469 28.020 -2.337 1.00 87.38 717 LYS A C 1
ATOM 5648 O O . LYS A 1 717 ? 40.385 27.281 -2.685 1.00 87.38 717 LYS A O 1
ATOM 5653 N N . GLY A 1 718 ? 38.440 28.311 -3.135 1.00 82.19 718 GLY A N 1
ATOM 5654 C CA . GLY A 1 718 ? 38.311 27.851 -4.526 1.00 82.19 718 GLY A CA 1
ATOM 5655 C C . GLY A 1 718 ? 37.934 26.374 -4.706 1.00 82.19 718 GLY A C 1
ATOM 5656 O O . GLY A 1 718 ? 37.652 25.965 -5.827 1.00 82.19 718 GLY A O 1
ATOM 5657 N N . ALA A 1 719 ? 37.879 25.577 -3.635 1.00 82.50 719 ALA A N 1
ATOM 5658 C CA . ALA A 1 719 ? 37.432 24.188 -3.684 1.00 82.50 719 ALA A CA 1
ATOM 5659 C C . ALA A 1 719 ? 35.993 24.059 -3.172 1.00 82.50 719 ALA A C 1
ATOM 5661 O O . ALA A 1 719 ? 35.671 24.513 -2.078 1.00 82.50 719 ALA A O 1
ATOM 5662 N N . GLU A 1 720 ? 35.123 23.396 -3.926 1.00 84.31 720 GLU A N 1
ATOM 5663 C CA . GLU A 1 720 ? 33.784 23.014 -3.465 1.00 84.31 720 GLU A CA 1
ATOM 5664 C C . GLU A 1 720 ? 33.935 21.991 -2.328 1.00 84.31 720 GLU A C 1
ATOM 5666 O O . GLU A 1 720 ? 34.465 20.898 -2.555 1.00 84.31 720 GLU A O 1
ATOM 5671 N N . LYS A 1 721 ? 33.533 22.317 -1.094 1.00 81.19 721 LYS A N 1
ATOM 5672 C CA . LYS A 1 721 ? 33.778 21.430 0.065 1.00 81.19 721 LYS A CA 1
ATOM 5673 C C . LYS A 1 721 ? 32.517 20.932 0.751 1.00 81.19 721 LYS A C 1
ATOM 5675 O O . LYS A 1 721 ? 32.504 19.763 1.122 1.00 81.19 721 LYS A O 1
ATOM 5680 N N . CYS A 1 722 ? 31.509 21.787 0.888 1.00 91.50 722 CYS A N 1
ATOM 5681 C CA . CYS A 1 722 ? 30.308 21.518 1.673 1.00 91.50 722 CYS A CA 1
ATOM 5682 C C . CYS A 1 722 ? 29.038 21.964 0.935 1.00 91.50 722 CYS A C 1
ATOM 5684 O O . CYS A 1 722 ? 29.088 22.800 0.028 1.00 91.50 722 CYS A O 1
ATOM 5686 N N . GLY A 1 723 ? 27.897 21.423 1.349 1.00 93.62 723 GLY A N 1
ATOM 5687 C CA . GLY A 1 723 ? 26.574 21.946 1.037 1.00 93.62 723 GLY A CA 1
ATOM 5688 C C . GLY A 1 723 ? 26.129 23.033 2.020 1.00 93.62 723 GLY A C 1
ATOM 5689 O O . GLY A 1 723 ? 26.828 23.394 2.971 1.00 93.62 723 GLY A O 1
ATOM 5690 N N . GLY A 1 724 ? 24.933 23.554 1.779 1.00 96.31 724 GLY A N 1
ATOM 5691 C CA . GLY A 1 724 ? 24.218 24.460 2.672 1.00 96.31 724 GLY A CA 1
ATOM 5692 C C . GLY A 1 724 ? 22.736 24.522 2.309 1.00 96.31 724 GLY A C 1
ATOM 5693 O O . GLY A 1 724 ? 22.319 23.968 1.287 1.00 96.31 724 GLY A O 1
ATOM 5694 N N . ALA A 1 725 ? 21.953 25.244 3.104 1.00 97.94 725 ALA A N 1
ATOM 5695 C CA . ALA A 1 725 ? 20.552 25.543 2.816 1.00 97.94 725 ALA A CA 1
ATOM 5696 C C . ALA A 1 725 ? 20.262 27.047 2.934 1.00 97.94 725 ALA A C 1
ATOM 5698 O O . ALA A 1 725 ? 20.650 27.684 3.914 1.00 97.94 725 ALA A O 1
ATOM 5699 N N . LEU A 1 726 ? 19.570 27.615 1.944 1.00 98.06 726 LEU A N 1
ATOM 5700 C CA . LEU A 1 726 ? 19.120 29.010 1.946 1.00 98.06 726 LEU A CA 1
ATOM 5701 C C . LEU A 1 726 ? 17.954 29.195 2.927 1.00 98.06 726 LEU A C 1
ATOM 5703 O O . LEU A 1 726 ? 16.894 28.601 2.729 1.00 98.06 726 LEU A O 1
ATOM 5707 N N . LEU A 1 727 ? 18.134 30.018 3.962 1.00 96.94 727 LEU A N 1
ATOM 5708 C CA . LEU A 1 727 ? 17.090 30.333 4.950 1.00 96.94 727 LEU A CA 1
ATOM 5709 C C . LEU A 1 727 ? 16.360 31.640 4.620 1.00 96.94 727 LEU A C 1
ATOM 5711 O O . LEU A 1 727 ? 15.146 31.737 4.786 1.00 96.94 727 LEU A O 1
ATOM 5715 N N . ASP A 1 728 ? 17.096 32.638 4.134 1.00 93.88 728 ASP A N 1
ATOM 5716 C CA . ASP A 1 728 ? 16.556 33.906 3.646 1.00 93.88 728 ASP A CA 1
ATOM 5717 C C . ASP A 1 728 ? 17.532 34.539 2.638 1.00 93.88 728 ASP A C 1
ATOM 5719 O O . ASP A 1 728 ? 18.607 34.005 2.370 1.00 93.88 728 ASP A O 1
ATOM 5723 N N . HIS A 1 729 ? 17.162 35.689 2.088 1.00 92.88 729 HIS A N 1
ATOM 5724 C CA . HIS A 1 729 ? 17.821 36.364 0.974 1.00 92.88 729 HIS A CA 1
ATOM 5725 C C . HIS A 1 729 ? 19.313 36.667 1.194 1.00 92.88 729 HIS A C 1
ATOM 5727 O O . HIS A 1 729 ? 20.053 36.720 0.215 1.00 92.88 729 HIS A O 1
ATOM 5733 N N . ASP A 1 730 ? 19.769 36.853 2.435 1.00 94.81 730 ASP A N 1
ATOM 5734 C CA . ASP A 1 730 ? 21.180 37.048 2.788 1.00 94.81 730 ASP A CA 1
ATOM 5735 C C . ASP A 1 730 ? 21.742 35.993 3.766 1.00 94.81 730 ASP A C 1
ATOM 5737 O O . ASP A 1 730 ? 22.851 36.178 4.270 1.00 94.81 730 ASP A O 1
ATOM 5741 N N . TRP A 1 731 ? 21.045 34.866 3.990 1.00 97.38 731 TRP A N 1
ATOM 5742 C CA . TRP A 1 731 ? 21.434 33.843 4.977 1.00 97.38 731 TRP A CA 1
ATOM 5743 C C . TRP A 1 731 ? 21.407 32.407 4.445 1.00 97.38 731 TRP A C 1
ATOM 5745 O O . TRP A 1 731 ? 20.358 31.878 4.067 1.00 97.38 731 TRP A O 1
ATOM 5755 N N . VAL A 1 732 ? 22.558 31.735 4.527 1.00 98.06 732 VAL A N 1
ATOM 5756 C CA . VAL A 1 732 ? 22.705 30.286 4.310 1.00 98.06 732 VAL A CA 1
ATOM 5757 C C . VAL A 1 732 ? 23.181 29.616 5.595 1.00 98.06 732 VAL A C 1
ATOM 5759 O O . VAL A 1 732 ? 24.074 30.124 6.269 1.00 98.06 732 VAL A O 1
ATOM 5762 N N . VAL A 1 733 ? 22.619 28.453 5.919 1.00 98.19 733 VAL A N 1
ATOM 5763 C CA . VAL A 1 733 ? 23.095 27.585 7.006 1.00 98.19 733 VAL A CA 1
ATOM 5764 C C . VAL A 1 733 ? 23.912 26.416 6.444 1.00 98.19 733 VAL A C 1
ATOM 5766 O O . VAL A 1 733 ? 23.635 25.931 5.348 1.00 98.19 733 VAL A O 1
ATOM 5769 N N . THR A 1 734 ? 24.940 25.985 7.172 1.00 97.12 734 THR A N 1
ATOM 5770 C CA . THR A 1 734 ? 25.823 24.852 6.839 1.00 97.12 734 THR A CA 1
ATOM 5771 C C . THR A 1 734 ? 26.329 24.189 8.131 1.00 97.12 734 THR A C 1
ATOM 5773 O O . THR A 1 734 ? 25.983 24.627 9.231 1.00 97.12 734 THR A O 1
ATOM 5776 N N . ALA A 1 735 ? 27.138 23.133 8.026 1.00 95.00 735 ALA A N 1
ATOM 5777 C CA . ALA A 1 735 ? 27.715 22.452 9.184 1.00 95.00 735 ALA A CA 1
ATOM 5778 C C . ALA A 1 735 ? 28.860 23.265 9.818 1.00 95.00 735 ALA A C 1
ATOM 5780 O O . ALA A 1 735 ? 29.634 23.940 9.131 1.00 95.00 735 ALA A O 1
ATOM 5781 N N . GLY A 1 736 ? 29.005 23.175 11.138 1.00 93.06 736 GLY A N 1
ATOM 5782 C CA . GLY A 1 736 ? 30.043 23.872 11.901 1.00 93.06 736 GLY A CA 1
ATOM 5783 C C . GLY A 1 736 ? 31.461 23.436 11.519 1.00 93.06 736 GLY A C 1
ATOM 5784 O O . GLY A 1 736 ? 32.350 24.273 11.340 1.00 93.06 736 GLY A O 1
ATOM 5785 N N . HIS A 1 737 ? 31.678 22.142 11.290 1.00 90.94 737 HIS A N 1
ATOM 5786 C CA . HIS A 1 737 ? 32.964 21.565 10.902 1.00 90.94 737 HIS A CA 1
ATOM 5787 C C . HIS A 1 737 ? 33.467 22.068 9.540 1.00 90.94 737 HIS A C 1
ATOM 5789 O O . HIS A 1 737 ? 34.678 22.114 9.321 1.00 90.94 737 HIS A O 1
ATOM 5795 N N . CYS A 1 738 ? 32.571 22.514 8.652 1.00 89.94 738 CYS A N 1
ATOM 5796 C CA . CYS A 1 738 ? 32.935 23.154 7.385 1.00 89.94 738 CYS A CA 1
ATOM 5797 C C . CYS A 1 738 ? 33.620 24.515 7.582 1.00 89.94 738 CYS A C 1
ATOM 5799 O O . CYS A 1 738 ? 34.372 24.946 6.707 1.00 89.94 738 CYS A O 1
ATOM 5801 N N . VAL A 1 739 ? 33.379 25.194 8.714 1.00 89.56 739 VAL A N 1
ATOM 5802 C CA . VAL A 1 739 ? 33.856 26.566 8.962 1.00 89.56 739 VAL A CA 1
ATOM 5803 C C . VAL A 1 739 ? 34.802 26.706 10.158 1.00 89.56 739 VAL A C 1
ATOM 5805 O O . VAL A 1 739 ? 35.551 27.675 10.223 1.00 89.56 739 VAL A O 1
ATOM 5808 N N . ALA A 1 740 ? 34.826 25.745 11.085 1.00 84.81 740 ALA A N 1
ATOM 5809 C CA . ALA A 1 740 ? 35.543 25.826 12.365 1.00 84.81 740 ALA A CA 1
ATOM 5810 C C . ALA A 1 740 ? 37.088 25.758 12.290 1.00 84.81 740 ALA A C 1
ATOM 5812 O O . ALA A 1 740 ? 37.754 25.590 13.313 1.00 84.81 740 ALA A O 1
ATOM 5813 N N . SER A 1 741 ? 37.688 25.870 11.103 1.00 78.38 741 SER A N 1
ATOM 5814 C CA . SER A 1 741 ? 39.144 25.901 10.951 1.00 78.38 741 SER A CA 1
ATOM 5815 C C . SER A 1 741 ? 39.676 27.324 11.120 1.00 78.38 741 SER A C 1
ATOM 5817 O O . SER A 1 741 ? 39.390 28.200 10.308 1.00 78.38 741 SER A O 1
ATOM 5819 N N . ALA A 1 742 ? 40.543 27.531 12.115 1.00 66.69 742 ALA A N 1
ATOM 5820 C CA . ALA A 1 742 ? 41.200 28.815 12.395 1.00 66.69 742 ALA A CA 1
ATOM 5821 C C . ALA A 1 742 ? 42.087 29.358 11.247 1.00 66.69 742 ALA A C 1
ATOM 5823 O O . ALA A 1 742 ? 42.618 30.460 11.342 1.00 66.69 742 ALA A O 1
ATOM 5824 N N . SER A 1 743 ? 42.264 28.598 10.162 1.00 74.50 743 SER A N 1
ATOM 5825 C CA . SER A 1 743 ? 42.970 29.018 8.945 1.00 74.50 743 SER A CA 1
ATOM 5826 C C . SER A 1 743 ? 42.036 29.537 7.840 1.00 74.50 743 SER A C 1
ATOM 5828 O O . SER A 1 743 ? 42.487 29.693 6.701 1.00 74.50 743 SER A O 1
ATOM 5830 N N . ILE A 1 744 ? 40.748 29.754 8.127 1.00 80.62 744 ILE A N 1
ATOM 5831 C CA . ILE A 1 744 ? 39.719 30.164 7.161 1.00 80.62 744 ILE A CA 1
ATOM 5832 C C . ILE A 1 744 ? 38.973 31.397 7.696 1.00 80.62 744 ILE A C 1
ATOM 5834 O O . ILE A 1 744 ? 38.624 31.473 8.870 1.00 80.62 744 ILE A O 1
ATOM 5838 N N . THR A 1 745 ? 38.743 32.373 6.824 1.00 85.06 745 THR A N 1
ATOM 5839 C CA . THR A 1 745 ? 38.083 33.658 7.096 1.00 85.06 745 THR A CA 1
ATOM 5840 C C . THR A 1 745 ? 36.837 33.817 6.223 1.00 85.06 745 THR A C 1
ATOM 5842 O O . THR A 1 745 ? 36.667 33.076 5.261 1.00 85.06 745 THR A O 1
ATOM 5845 N N . ALA A 1 746 ? 35.964 34.793 6.502 1.00 85.88 746 ALA A N 1
ATOM 5846 C CA . ALA A 1 746 ? 34.741 34.999 5.710 1.00 85.88 746 ALA A CA 1
ATOM 5847 C C . ALA A 1 746 ? 35.014 35.179 4.198 1.00 85.88 746 ALA A C 1
ATOM 5849 O O . ALA A 1 746 ? 34.325 34.584 3.376 1.00 85.88 746 ALA A O 1
ATOM 5850 N N . GLY A 1 747 ? 36.085 35.897 3.836 1.00 85.62 747 GLY A N 1
ATOM 5851 C CA . GLY A 1 747 ? 36.492 36.105 2.440 1.00 85.62 747 GLY A CA 1
ATOM 5852 C C . GLY A 1 747 ? 37.035 34.863 1.718 1.00 85.62 747 GLY A C 1
ATOM 5853 O O . GLY A 1 747 ? 37.215 34.907 0.505 1.00 85.62 747 GLY A O 1
ATOM 5854 N N . ASP A 1 748 ? 37.278 33.754 2.424 1.00 89.88 748 ASP A N 1
ATOM 5855 C CA . ASP A 1 748 ? 37.643 32.469 1.813 1.00 89.88 748 ASP A CA 1
ATOM 5856 C C . ASP A 1 748 ? 36.417 31.671 1.314 1.00 89.88 748 ASP A C 1
ATOM 5858 O O . ASP A 1 748 ? 36.598 30.633 0.665 1.00 89.88 748 ASP A O 1
ATOM 5862 N N . PHE A 1 749 ? 35.191 32.117 1.624 1.00 92.94 749 PHE A N 1
ATOM 5863 C CA . PHE A 1 749 ? 33.943 31.435 1.272 1.00 92.94 749 PHE A CA 1
ATOM 5864 C C . PHE A 1 749 ? 33.201 32.115 0.118 1.00 92.94 749 PHE A C 1
ATOM 5866 O O . PHE A 1 749 ? 32.963 33.326 0.123 1.00 92.94 749 PHE A O 1
ATOM 5873 N N . ILE A 1 750 ? 32.731 31.291 -0.819 1.00 95.25 750 ILE A N 1
ATOM 5874 C CA . ILE A 1 750 ? 31.787 31.679 -1.867 1.00 95.25 750 ILE A CA 1
ATOM 5875 C C . ILE A 1 750 ? 30.596 30.721 -1.816 1.00 95.25 750 ILE A C 1
ATOM 5877 O O . ILE A 1 750 ? 30.764 29.500 -1.812 1.00 95.25 750 ILE A O 1
ATOM 5881 N N . VAL A 1 751 ? 29.390 31.275 -1.780 1.00 96.44 751 VAL A N 1
ATOM 5882 C CA . VAL A 1 751 ? 28.126 30.541 -1.849 1.00 96.44 751 VAL A CA 1
ATOM 5883 C C . VAL A 1 751 ? 27.596 30.599 -3.278 1.00 96.44 751 VAL A C 1
ATOM 5885 O O . VAL A 1 751 ? 27.511 31.682 -3.859 1.00 96.44 751 VAL A O 1
ATOM 5888 N N . LYS A 1 752 ? 27.202 29.446 -3.828 1.00 95.38 752 LYS A N 1
ATOM 5889 C CA . LYS A 1 752 ? 26.495 29.339 -5.114 1.00 95.38 752 LYS A CA 1
ATOM 5890 C C . LYS A 1 752 ? 25.101 28.751 -4.910 1.00 95.38 752 LYS A C 1
ATOM 5892 O O . LYS A 1 752 ? 24.944 27.783 -4.163 1.00 95.38 752 LYS A O 1
ATOM 5897 N N . LEU A 1 753 ? 24.106 29.328 -5.579 1.00 94.75 753 LEU A N 1
ATOM 5898 C CA . LEU A 1 753 ? 22.683 28.991 -5.460 1.00 94.75 753 LEU A CA 1
ATOM 5899 C C . LEU A 1 753 ? 22.042 28.844 -6.842 1.00 94.75 753 LEU A C 1
ATOM 5901 O O . LEU A 1 753 ? 22.400 29.552 -7.782 1.00 94.75 753 LEU A O 1
ATOM 5905 N N . GLY A 1 754 ? 21.101 27.907 -6.972 1.00 91.06 754 GLY A N 1
ATOM 5906 C CA . GLY A 1 754 ? 20.492 27.563 -8.263 1.00 91.06 754 GLY A CA 1
ATOM 5907 C C . GLY A 1 754 ? 21.380 26.697 -9.166 1.00 91.06 754 GLY A C 1
ATOM 5908 O O . GLY A 1 754 ? 21.029 26.460 -10.318 1.00 91.06 754 GLY A O 1
ATOM 5909 N N . VAL A 1 755 ? 22.515 26.207 -8.656 1.00 90.75 755 VAL A N 1
ATOM 5910 C CA . VAL A 1 755 ? 23.328 25.189 -9.336 1.00 90.75 755 VAL A CA 1
ATOM 5911 C C . VAL A 1 755 ? 22.530 23.889 -9.419 1.00 90.75 755 VAL A C 1
ATOM 5913 O O . VAL A 1 755 ? 21.932 23.457 -8.433 1.00 90.75 755 VAL A O 1
ATOM 5916 N N . TRP A 1 756 ? 22.572 23.234 -10.572 1.00 89.50 756 TRP A N 1
ATOM 5917 C CA . TRP A 1 756 ? 22.091 21.871 -10.777 1.00 89.50 756 TRP A CA 1
ATOM 5918 C C . TRP A 1 756 ? 23.206 20.997 -11.355 1.00 89.50 756 TRP A C 1
ATOM 5920 O O . TRP A 1 756 ? 23.499 19.952 -10.778 1.00 89.50 756 TRP A O 1
ATOM 5930 N N . ASP A 1 757 ? 23.884 21.450 -12.413 1.00 86.12 757 ASP A N 1
ATOM 5931 C CA . ASP A 1 757 ? 25.013 20.774 -13.066 1.00 86.12 757 ASP A CA 1
ATOM 5932 C C . ASP A 1 757 ? 26.310 21.589 -12.921 1.00 86.12 757 ASP A C 1
ATOM 5934 O O . ASP A 1 757 ? 26.557 22.567 -13.629 1.00 86.12 757 ASP A O 1
ATOM 5938 N N . ARG A 1 758 ? 27.183 21.125 -12.020 1.00 85.81 758 ARG A N 1
ATOM 5939 C CA . ARG A 1 758 ? 28.476 21.739 -11.660 1.00 85.81 758 ARG A CA 1
ATOM 5940 C C . ARG A 1 758 ? 29.461 21.880 -12.820 1.00 85.81 758 ARG A C 1
ATOM 5942 O O . ARG A 1 758 ? 30.448 22.595 -12.691 1.00 85.81 758 ARG A O 1
ATOM 5949 N N . THR A 1 759 ? 29.239 21.185 -13.936 1.00 79.94 759 THR A N 1
ATOM 5950 C CA . THR A 1 759 ? 30.140 21.247 -15.102 1.00 79.94 759 THR A CA 1
ATOM 5951 C C . THR A 1 759 ? 29.818 22.392 -16.060 1.00 79.94 759 THR A C 1
ATOM 5953 O O . THR A 1 759 ? 30.580 22.637 -16.997 1.00 79.94 759 THR A O 1
ATOM 5956 N N . ARG A 1 760 ? 28.715 23.120 -15.839 1.00 76.62 760 ARG A N 1
ATOM 5957 C CA . ARG A 1 760 ? 28.262 24.201 -16.721 1.00 76.62 760 ARG A CA 1
ATOM 5958 C C . ARG A 1 760 ? 28.700 25.568 -16.218 1.00 76.62 760 ARG A C 1
ATOM 5960 O O . ARG A 1 760 ? 28.515 25.910 -15.057 1.00 76.62 760 ARG A O 1
ATOM 5967 N N . THR A 1 761 ? 29.197 26.395 -17.134 1.00 58.97 761 THR A N 1
ATOM 5968 C CA . THR A 1 761 ? 29.458 27.822 -16.882 1.00 58.97 761 THR A CA 1
ATOM 5969 C C . THR A 1 761 ? 28.182 28.667 -16.858 1.00 58.97 761 THR A C 1
ATOM 5971 O O . THR A 1 761 ? 28.163 29.703 -16.207 1.00 58.97 761 THR A O 1
ATOM 5974 N N . ASN A 1 762 ? 27.117 28.207 -17.524 1.00 63.25 762 ASN A N 1
ATOM 5975 C CA . ASN A 1 762 ? 25.745 28.694 -17.385 1.00 63.25 762 ASN A CA 1
ATOM 5976 C C . ASN A 1 762 ? 24.813 27.481 -17.262 1.00 63.25 762 ASN A C 1
ATOM 5978 O O . ASN A 1 762 ? 24.769 26.647 -18.170 1.00 63.25 762 ASN A O 1
ATOM 5982 N N . ASP A 1 763 ? 24.078 27.383 -16.156 1.00 77.25 763 ASP A N 1
ATOM 5983 C CA . ASP A 1 763 ? 23.034 26.369 -15.975 1.00 77.25 763 ASP A CA 1
ATOM 5984 C C . ASP A 1 763 ? 21.719 26.788 -16.678 1.00 77.25 763 ASP A C 1
ATOM 5986 O O . ASP A 1 763 ? 21.669 27.807 -17.370 1.00 77.25 763 ASP A O 1
ATOM 5990 N N . ILE A 1 764 ? 20.649 25.998 -16.543 1.00 83.06 764 ILE A N 1
ATOM 5991 C CA . ILE A 1 764 ? 19.364 26.202 -17.246 1.00 83.06 764 ILE A CA 1
ATOM 5992 C C . ILE A 1 764 ? 18.719 27.564 -16.917 1.00 83.06 764 ILE A C 1
ATOM 5994 O O . ILE A 1 764 ? 18.055 28.147 -17.774 1.00 83.06 764 ILE A O 1
ATOM 5998 N N . LEU A 1 765 ? 18.947 28.094 -15.713 1.00 85.62 765 LEU A N 1
ATOM 5999 C CA . LEU A 1 765 ? 18.705 29.492 -15.338 1.00 85.62 765 LEU A CA 1
ATOM 6000 C C . LEU A 1 765 ? 19.959 30.039 -14.621 1.00 85.62 765 LEU A C 1
ATOM 6002 O O . LEU A 1 765 ? 20.759 29.240 -14.129 1.00 85.62 765 LEU A O 1
ATOM 6006 N N . PRO A 1 766 ? 20.152 31.372 -14.533 1.00 87.75 766 PRO A N 1
ATOM 6007 C CA . PRO A 1 766 ? 21.357 31.960 -13.945 1.00 87.75 766 PRO A CA 1
ATOM 6008 C C . PRO A 1 766 ? 21.632 31.484 -12.513 1.00 87.75 766 PRO A C 1
ATOM 6010 O O . PRO A 1 766 ? 20.744 31.513 -11.662 1.00 87.75 766 PRO A O 1
ATOM 6013 N N . VAL A 1 767 ? 22.871 31.070 -12.252 1.00 90.94 767 VAL A N 1
ATOM 6014 C CA . VAL A 1 767 ? 23.367 30.745 -10.908 1.00 90.94 767 VAL A CA 1
ATOM 6015 C C . VAL A 1 767 ? 23.665 32.047 -10.167 1.00 90.94 767 VAL A C 1
ATOM 6017 O O . VAL A 1 767 ? 24.338 32.924 -10.706 1.00 90.94 767 VAL A O 1
ATOM 6020 N N . GLU A 1 768 ? 23.200 32.162 -8.925 1.00 93.38 768 GLU A N 1
ATOM 6021 C CA . GLU A 1 768 ? 23.543 33.285 -8.051 1.00 93.38 768 GLU A CA 1
ATOM 6022 C C . GLU A 1 768 ? 24.794 32.944 -7.238 1.00 93.38 768 GLU A C 1
ATOM 6024 O O . GLU A 1 768 ? 24.794 32.004 -6.441 1.00 93.38 768 GLU A O 1
ATOM 6029 N N . GLU A 1 769 ? 25.862 33.718 -7.432 1.00 94.38 769 GLU A N 1
ATOM 6030 C CA . GLU A 1 769 ? 27.114 33.607 -6.680 1.00 94.38 769 GLU A CA 1
ATOM 6031 C C . GLU A 1 769 ? 27.248 34.784 -5.699 1.00 94.38 769 GLU A C 1
ATOM 6033 O O . GLU A 1 769 ? 26.983 35.938 -6.053 1.00 94.38 769 GLU A O 1
ATOM 6038 N N . ARG A 1 770 ? 27.619 34.509 -4.444 1.00 95.75 770 ARG A N 1
ATOM 6039 C CA . ARG A 1 770 ? 27.801 35.516 -3.384 1.00 95.75 770 ARG A CA 1
ATOM 6040 C C . ARG A 1 770 ? 29.041 35.215 -2.551 1.00 95.75 770 ARG A C 1
ATOM 6042 O O . ARG A 1 770 ? 29.284 34.069 -2.182 1.00 95.75 770 ARG A O 1
ATOM 6049 N N . LEU A 1 771 ? 29.788 36.259 -2.197 1.00 95.44 771 LEU A N 1
ATOM 6050 C CA . LEU A 1 771 ? 30.824 36.165 -1.166 1.00 95.44 771 LEU A CA 1
ATOM 6051 C C . LEU A 1 771 ? 30.157 36.083 0.215 1.00 95.44 771 LEU A C 1
ATOM 6053 O O . LEU A 1 771 ? 29.016 36.522 0.379 1.00 95.44 771 LEU A O 1
ATOM 6057 N N . VAL A 1 772 ? 30.867 35.576 1.221 1.00 95.94 772 VAL A N 1
ATOM 6058 C CA . VAL A 1 772 ? 30.413 35.631 2.620 1.00 95.94 772 VAL A CA 1
ATOM 6059 C C . VAL A 1 772 ? 31.051 36.828 3.326 1.00 95.94 772 VAL A C 1
ATOM 6061 O O . VAL A 1 772 ? 32.265 37.015 3.289 1.00 95.94 772 VAL A O 1
ATOM 6064 N N . THR A 1 773 ? 30.240 37.648 3.993 1.00 93.94 773 THR A N 1
ATOM 6065 C CA . THR A 1 773 ? 30.709 38.785 4.811 1.00 93.94 773 THR A CA 1
ATOM 6066 C C . THR A 1 773 ? 30.904 38.409 6.271 1.00 93.94 773 THR A C 1
ATOM 6068 O O . THR A 1 773 ? 31.779 38.963 6.937 1.00 93.94 773 THR A O 1
ATOM 6071 N N . LYS A 1 774 ? 30.116 37.455 6.781 1.00 94.06 774 LYS A N 1
ATOM 6072 C CA . LYS A 1 774 ? 30.186 37.002 8.171 1.00 94.06 774 LYS A CA 1
ATOM 6073 C C . LYS A 1 774 ? 29.944 35.502 8.279 1.00 94.06 774 LYS A C 1
ATOM 6075 O O . LYS A 1 774 ? 28.984 34.981 7.723 1.00 94.06 774 LYS A O 1
ATOM 6080 N N . VAL A 1 775 ? 30.805 34.832 9.037 1.00 94.69 775 VAL A N 1
ATOM 6081 C CA . VAL A 1 775 ? 30.658 33.429 9.438 1.00 94.69 775 VAL A CA 1
ATOM 6082 C C . VAL A 1 775 ? 30.315 33.422 10.922 1.00 94.69 775 VAL A C 1
ATOM 6084 O O . VAL A 1 775 ? 31.021 34.051 11.711 1.00 94.69 775 VAL A O 1
ATOM 6087 N N . ILE A 1 776 ? 29.237 32.741 11.305 1.00 94.88 776 ILE A N 1
ATOM 6088 C CA . ILE A 1 776 ? 28.796 32.615 12.698 1.00 94.88 776 ILE A CA 1
ATOM 6089 C C . ILE A 1 776 ? 28.652 31.128 13.024 1.00 94.88 776 ILE A C 1
ATOM 6091 O O . ILE A 1 776 ? 27.634 30.504 12.737 1.00 94.88 776 ILE A O 1
ATOM 6095 N N . LEU A 1 777 ? 29.709 30.563 13.601 1.00 94.31 777 LEU A N 1
ATOM 6096 C CA . LEU A 1 777 ? 29.734 29.213 14.164 1.00 94.31 777 LEU A CA 1
ATOM 6097 C C . LEU A 1 777 ? 28.957 29.181 15.491 1.00 94.31 777 LEU A C 1
ATOM 6099 O O . LEU A 1 777 ? 28.980 30.169 16.230 1.00 94.31 777 LEU A O 1
ATOM 6103 N N . HIS A 1 778 ? 28.305 28.062 15.821 1.00 94.62 778 HIS A N 1
ATOM 6104 C CA . HIS A 1 778 ? 27.647 27.917 17.123 1.00 94.62 778 HIS A CA 1
ATOM 6105 C C . HIS A 1 778 ? 28.657 28.096 18.277 1.00 94.62 778 HIS A C 1
ATOM 6107 O O . HIS A 1 778 ? 29.701 27.438 18.271 1.00 94.62 778 HIS A O 1
ATOM 6113 N N . PRO A 1 779 ? 28.385 28.940 19.294 1.00 90.62 779 PRO A N 1
ATOM 6114 C CA . PRO A 1 779 ? 29.383 29.322 20.306 1.00 90.62 779 PRO A CA 1
ATOM 6115 C C . PRO A 1 779 ? 29.868 28.164 21.195 1.00 90.62 779 PRO A C 1
ATOM 6117 O O . PRO A 1 779 ? 30.900 28.280 21.849 1.00 90.62 779 PRO A O 1
ATOM 6120 N N . THR A 1 780 ? 29.131 27.053 21.220 1.00 89.94 780 THR A N 1
ATOM 6121 C CA . THR A 1 780 ? 29.436 25.829 21.982 1.00 89.94 780 THR A CA 1
ATOM 6122 C C . THR A 1 780 ? 29.822 24.631 21.101 1.00 89.94 780 THR A C 1
ATOM 6124 O O . THR A 1 780 ? 29.931 23.518 21.614 1.00 89.94 780 THR A O 1
ATOM 6127 N N . TYR A 1 781 ? 30.050 24.832 19.796 1.00 88.62 781 TYR A N 1
ATOM 6128 C CA . TYR A 1 781 ? 30.502 23.773 18.884 1.00 88.62 781 TYR A CA 1
ATOM 6129 C C . TYR A 1 781 ? 31.814 23.118 19.344 1.00 88.62 781 TYR A C 1
ATOM 6131 O O . TYR A 1 781 ? 32.757 23.804 19.747 1.00 88.62 781 TYR A O 1
ATOM 6139 N N . SER A 1 782 ? 31.906 21.784 19.241 1.00 75.44 782 SER A N 1
ATOM 6140 C CA . SER A 1 782 ? 33.112 21.045 19.637 1.00 75.44 782 SER A CA 1
ATOM 6141 C C . SER A 1 782 ? 33.496 19.903 18.686 1.00 75.44 782 SER A C 1
ATOM 6143 O O . SER A 1 782 ? 33.084 18.750 18.843 1.00 75.44 782 SER A O 1
ATOM 6145 N N . SER A 1 783 ? 34.409 20.213 17.760 1.00 70.00 783 SER A N 1
ATOM 6146 C CA . SER A 1 783 ? 35.092 19.245 16.884 1.00 70.00 783 SER A CA 1
ATOM 6147 C C . SER A 1 783 ? 35.963 18.219 17.622 1.00 70.00 783 SER A C 1
ATOM 6149 O O . SER A 1 783 ? 36.336 17.209 17.040 1.00 70.00 783 SER A O 1
ATOM 6151 N N . MET A 1 784 ? 36.321 18.476 18.886 1.00 55.78 784 MET A N 1
ATOM 6152 C CA . MET A 1 784 ? 37.237 17.638 19.675 1.00 55.78 784 MET A CA 1
ATOM 6153 C C . MET A 1 784 ? 36.533 16.708 20.674 1.00 55.78 784 MET A C 1
ATOM 6155 O O . MET A 1 784 ? 37.215 16.076 21.480 1.00 55.78 784 MET A O 1
ATOM 6159 N N . ARG A 1 785 ? 35.191 16.656 20.691 1.00 54.62 785 ARG A N 1
ATOM 6160 C CA . ARG A 1 785 ? 34.445 15.838 21.668 1.00 54.62 785 ARG A CA 1
ATOM 6161 C C . ARG A 1 785 ? 33.323 14.979 21.096 1.00 54.62 785 ARG A C 1
ATOM 6163 O O . ARG A 1 785 ? 33.162 13.873 21.592 1.00 54.62 785 ARG A O 1
ATOM 6170 N N . SER A 1 786 ? 32.540 15.471 20.131 1.00 68.19 786 SER A N 1
ATOM 6171 C CA . SER A 1 786 ? 31.367 14.717 19.640 1.00 68.19 786 SER A CA 1
ATOM 6172 C C . SER A 1 786 ? 30.704 15.232 18.353 1.00 68.19 786 SER A C 1
ATOM 6174 O O . SER A 1 786 ? 29.692 14.671 17.958 1.00 68.19 786 SER A O 1
ATOM 6176 N N . PHE A 1 787 ? 31.178 16.319 17.727 1.00 83.38 787 PHE A N 1
ATOM 6177 C CA . PHE A 1 787 ? 30.383 17.090 16.744 1.00 83.38 787 PHE A CA 1
ATOM 6178 C C . PHE A 1 787 ? 29.045 17.621 17.310 1.00 83.38 787 PHE A C 1
ATOM 6180 O O . PHE A 1 787 ? 28.112 17.914 16.567 1.00 83.38 787 PHE A O 1
ATOM 6187 N N . SER A 1 788 ? 28.928 17.797 18.632 1.00 88.25 788 SER A N 1
ATOM 6188 C CA . SER A 1 788 ? 27.793 18.535 19.199 1.00 88.25 788 SER A CA 1
ATOM 6189 C C . SER A 1 788 ? 27.788 19.983 18.700 1.00 88.25 788 SER A C 1
ATOM 6191 O O . SER A 1 788 ? 28.841 20.623 18.582 1.00 88.25 788 SER A O 1
ATOM 6193 N N . GLN A 1 789 ? 26.583 20.488 18.433 1.00 92.00 789 GLN A N 1
ATOM 6194 C CA . GLN A 1 789 ? 26.293 21.829 17.926 1.00 92.00 789 GLN A CA 1
ATOM 6195 C C . GLN A 1 789 ? 26.938 22.123 16.557 1.00 92.00 789 GLN A C 1
ATOM 6197 O O . GLN A 1 789 ? 27.384 23.243 16.310 1.00 92.00 789 GLN A O 1
ATOM 6202 N N . ASP A 1 790 ? 27.026 21.117 15.674 1.00 94.56 790 ASP A N 1
ATOM 6203 C CA . ASP A 1 790 ? 27.668 21.191 14.349 1.00 94.56 790 ASP A CA 1
ATOM 6204 C C . ASP A 1 790 ? 26.885 22.024 13.318 1.00 94.56 790 ASP A C 1
ATOM 6206 O O . ASP A 1 790 ? 26.448 21.537 12.277 1.00 94.56 790 ASP A O 1
ATOM 6210 N N . ILE A 1 791 ? 26.724 23.317 13.598 1.00 96.19 791 ILE A N 1
ATOM 6211 C CA . ILE A 1 791 ? 25.972 24.258 12.770 1.00 96.19 791 ILE A CA 1
ATOM 6212 C C . ILE A 1 791 ? 26.673 25.620 12.681 1.00 96.19 791 ILE A C 1
ATOM 6214 O O . ILE A 1 791 ? 27.300 26.098 13.633 1.00 96.19 791 ILE A O 1
ATOM 6218 N N . ALA A 1 792 ? 26.559 26.263 11.520 1.00 96.75 792 ALA A N 1
ATOM 6219 C CA . ALA A 1 792 ? 27.034 27.618 11.282 1.00 96.75 792 ALA A CA 1
ATOM 6220 C C . ALA A 1 792 ? 26.130 28.381 10.305 1.00 96.75 792 ALA A C 1
ATOM 6222 O O . ALA A 1 792 ? 25.585 27.811 9.359 1.00 96.75 792 ALA A O 1
ATOM 6223 N N . LEU A 1 793 ? 26.027 29.695 10.507 1.00 97.38 793 LEU A N 1
ATOM 6224 C CA . LEU A 1 793 ? 25.401 30.636 9.581 1.00 97.38 793 LEU A CA 1
ATOM 6225 C C . LEU A 1 793 ? 26.457 31.377 8.752 1.00 97.38 793 LEU A C 1
ATOM 6227 O O . LEU A 1 793 ? 27.484 31.823 9.269 1.00 97.38 793 LEU A O 1
ATOM 6231 N N . LEU A 1 794 ? 26.162 31.548 7.467 1.00 97.19 794 LEU A N 1
ATOM 6232 C CA . LEU A 1 794 ? 26.911 32.346 6.503 1.00 97.19 794 LEU A CA 1
ATOM 6233 C C . LEU A 1 794 ? 26.038 33.533 6.085 1.00 97.19 794 LEU A C 1
ATOM 6235 O O . LEU A 1 794 ? 24.980 33.333 5.481 1.00 97.19 794 LEU A O 1
ATOM 6239 N N . ARG A 1 795 ? 26.485 34.760 6.375 1.00 96.56 795 ARG A N 1
ATOM 6240 C CA . ARG A 1 795 ? 25.855 35.975 5.845 1.00 96.56 795 ARG A CA 1
ATOM 6241 C C . ARG A 1 795 ? 26.440 36.318 4.482 1.00 96.56 795 ARG A C 1
ATOM 6243 O O . ARG A 1 795 ? 27.658 36.455 4.345 1.00 96.56 795 ARG A O 1
ATOM 6250 N N . LEU A 1 796 ? 25.580 36.467 3.485 1.00 96.62 796 LEU A N 1
ATOM 6251 C CA . LEU A 1 796 ? 25.961 36.767 2.107 1.00 96.62 796 LEU A CA 1
ATOM 6252 C C . LEU A 1 796 ? 26.363 38.245 1.945 1.00 96.62 796 LEU A C 1
ATOM 6254 O O . LEU A 1 796 ? 25.962 39.114 2.716 1.00 96.62 796 LEU A O 1
ATOM 6258 N N . SER A 1 797 ? 27.168 38.549 0.927 1.00 95.12 797 SER A N 1
ATOM 6259 C CA . SER A 1 797 ? 27.648 39.912 0.645 1.00 95.12 797 SER A CA 1
ATOM 6260 C C . SER A 1 797 ? 26.601 40.842 0.040 1.00 95.12 797 SER A C 1
ATOM 6262 O O . SER A 1 797 ? 26.778 42.056 0.052 1.00 95.12 797 SER A O 1
ATOM 6264 N N . ALA A 1 798 ? 25.536 40.273 -0.516 1.00 93.88 798 ALA A N 1
ATOM 6265 C CA . ALA A 1 798 ? 24.366 40.971 -1.021 1.00 93.88 798 ALA A CA 1
ATOM 6266 C C . ALA A 1 798 ? 23.184 39.986 -1.066 1.00 93.88 798 ALA A C 1
ATOM 6268 O O . ALA A 1 798 ? 23.425 38.786 -1.244 1.00 93.88 798 ALA A O 1
ATOM 6269 N N . PRO A 1 799 ? 21.930 40.468 -0.985 1.00 94.19 799 PRO A N 1
ATOM 6270 C CA . PRO A 1 799 ? 20.743 39.646 -1.201 1.00 94.19 799 PRO A CA 1
ATOM 6271 C C . PRO A 1 799 ? 20.807 38.827 -2.500 1.00 94.19 799 PRO A C 1
ATOM 6273 O O . PRO A 1 799 ? 21.325 39.303 -3.517 1.00 94.19 799 PRO A O 1
ATOM 6276 N N . VAL A 1 800 ? 20.262 37.612 -2.492 1.00 93.81 800 VAL A N 1
ATOM 6277 C CA . VAL A 1 800 ? 20.026 36.817 -3.709 1.00 93.81 800 VAL A CA 1
ATOM 6278 C C . VAL A 1 800 ? 18.675 37.147 -4.328 1.00 93.81 800 VAL A C 1
ATOM 6280 O O . VAL A 1 800 ? 17.696 37.396 -3.620 1.00 93.81 800 VAL A O 1
ATOM 6283 N N . VAL A 1 801 ? 18.603 37.148 -5.657 1.00 91.81 801 VAL A N 1
ATOM 6284 C CA . VAL A 1 801 ? 17.338 37.312 -6.373 1.00 91.81 801 VAL A CA 1
ATOM 6285 C C . VAL A 1 801 ? 16.611 35.971 -6.379 1.00 91.81 801 VAL A C 1
ATOM 6287 O O . VAL A 1 801 ? 17.032 35.015 -7.028 1.00 91.81 801 VAL A O 1
ATOM 6290 N N . TYR A 1 802 ? 15.496 35.899 -5.651 1.00 93.06 802 TYR A N 1
ATOM 6291 C CA . TYR A 1 802 ? 14.648 34.712 -5.643 1.00 93.06 802 TYR A CA 1
ATOM 6292 C C . TYR A 1 802 ? 14.104 34.410 -7.047 1.00 93.06 802 TYR A C 1
ATOM 6294 O O . TYR A 1 802 ? 13.504 35.263 -7.703 1.00 93.06 802 TYR A O 1
ATOM 6302 N N . ALA A 1 803 ? 14.281 33.166 -7.483 1.00 88.56 803 ALA A N 1
ATOM 6303 C CA . ALA A 1 803 ? 13.966 32.682 -8.822 1.00 88.56 803 ALA A CA 1
ATOM 6304 C C . ALA A 1 803 ? 13.281 31.301 -8.747 1.00 88.56 803 ALA A C 1
ATOM 6306 O O . ALA A 1 803 ? 13.283 30.679 -7.684 1.00 88.56 803 ALA A O 1
ATOM 6307 N N . PRO A 1 804 ? 12.698 30.765 -9.835 1.00 87.56 804 PRO A N 1
ATOM 6308 C CA . PRO A 1 804 ? 12.017 29.464 -9.799 1.00 87.56 804 PRO A CA 1
ATOM 6309 C C . PRO A 1 804 ? 12.904 28.283 -9.352 1.00 87.56 804 PRO A C 1
ATOM 6311 O O . PRO A 1 804 ? 12.386 27.276 -8.877 1.00 87.56 804 PRO A O 1
ATOM 6314 N N . HIS A 1 805 ? 14.227 28.427 -9.466 1.00 91.31 805 HIS A N 1
ATOM 6315 C CA . HIS A 1 805 ? 15.267 27.495 -9.016 1.00 91.31 805 HIS A CA 1
ATOM 6316 C C . HIS A 1 805 ? 16.070 27.993 -7.792 1.00 91.31 805 HIS A C 1
ATOM 6318 O O . HIS A 1 805 ? 16.997 27.305 -7.376 1.00 91.31 805 HIS A O 1
ATOM 6324 N N . ILE A 1 806 ? 15.725 29.155 -7.211 1.00 94.69 806 ILE A N 1
ATOM 6325 C CA . ILE A 1 806 ? 16.362 29.751 -6.017 1.00 94.69 806 ILE A CA 1
ATOM 6326 C C . ILE A 1 806 ? 15.273 30.256 -5.055 1.00 94.69 806 ILE A C 1
ATOM 6328 O O . ILE A 1 806 ? 14.671 31.306 -5.286 1.00 94.69 806 ILE A O 1
ATOM 6332 N N . GLN A 1 807 ? 15.003 29.520 -3.977 1.00 95.50 807 GLN A N 1
ATOM 6333 C CA . GLN A 1 807 ? 13.964 29.807 -2.970 1.00 95.50 807 GLN A CA 1
ATOM 6334 C C . GLN A 1 807 ? 14.468 29.406 -1.572 1.00 95.50 807 GLN A C 1
ATOM 6336 O O . GLN A 1 807 ? 15.275 28.485 -1.479 1.00 95.50 807 GLN A O 1
ATOM 6341 N N . PRO A 1 808 ? 13.998 30.029 -0.477 1.00 96.94 808 PRO A N 1
ATOM 6342 C CA . PRO A 1 808 ? 14.421 29.658 0.871 1.00 96.94 808 PRO A CA 1
ATOM 6343 C C . PRO A 1 808 ? 13.658 28.418 1.368 1.00 96.94 808 PRO A C 1
ATOM 6345 O O . PRO A 1 808 ? 12.490 28.233 1.015 1.00 96.94 808 PRO A O 1
ATOM 6348 N N . ILE A 1 809 ? 14.263 27.584 2.216 1.00 97.50 809 ILE A N 1
ATOM 6349 C CA . ILE A 1 809 ? 13.578 26.472 2.905 1.00 97.50 809 ILE A CA 1
ATOM 6350 C C . ILE A 1 809 ? 12.916 26.949 4.205 1.00 97.50 809 ILE A C 1
ATOM 6352 O O . ILE A 1 809 ? 13.358 27.923 4.809 1.00 97.50 809 ILE A O 1
ATOM 6356 N N . CYS A 1 810 ? 11.840 26.292 4.648 1.00 96.69 810 CYS A N 1
ATOM 6357 C CA . CYS A 1 810 ? 11.267 26.585 5.962 1.00 96.69 810 CYS A CA 1
ATOM 6358 C C . CYS A 1 810 ? 12.102 25.953 7.082 1.00 96.69 810 CYS A C 1
ATOM 6360 O O . CYS A 1 810 ? 12.504 24.794 6.976 1.00 96.69 810 CYS A O 1
ATOM 6362 N N . LEU A 1 811 ? 12.291 26.681 8.184 1.00 96.62 811 LEU A N 1
ATOM 6363 C CA . LEU A 1 811 ? 12.712 26.080 9.449 1.00 96.62 811 LEU A CA 1
ATOM 6364 C C . LEU A 1 811 ? 11.564 25.234 10.051 1.00 96.62 811 LEU A C 1
ATOM 6366 O O . LEU A 1 811 ? 10.393 25.488 9.741 1.00 96.62 811 LEU A O 1
ATOM 6370 N N . PRO A 1 812 ? 11.880 24.210 10.862 1.00 96.50 812 PRO A N 1
ATOM 6371 C CA . PRO A 1 812 ? 10.893 23.420 11.596 1.00 96.50 812 PRO A CA 1
ATOM 6372 C C . PRO A 1 812 ? 10.358 24.196 12.810 1.00 96.50 812 PRO A C 1
ATOM 6374 O O . PRO A 1 812 ? 10.848 25.280 13.123 1.00 96.50 812 PRO A O 1
ATOM 6377 N N . ALA A 1 813 ? 9.379 23.648 13.533 1.00 92.69 813 ALA A N 1
ATOM 6378 C CA . ALA A 1 813 ? 9.065 24.184 14.857 1.00 92.69 813 ALA A CA 1
ATOM 6379 C C . ALA A 1 813 ? 10.193 23.858 15.871 1.00 92.69 813 ALA A C 1
ATOM 6381 O O . ALA A 1 813 ? 10.885 22.841 15.725 1.00 92.69 813 ALA A O 1
ATOM 6382 N N . PRO A 1 814 ? 10.388 24.681 16.921 1.00 92.19 814 PRO A N 1
ATOM 6383 C CA . PRO A 1 814 ? 11.239 24.323 18.052 1.00 92.19 814 PRO A CA 1
ATOM 6384 C C . PRO A 1 814 ? 10.802 22.997 18.687 1.00 92.19 814 PRO A C 1
ATOM 6386 O O . PRO A 1 814 ? 9.607 22.742 18.826 1.00 92.19 814 PRO A O 1
ATOM 6389 N N . ASP A 1 815 ? 11.774 22.155 19.043 1.00 89.69 815 ASP A N 1
ATOM 6390 C CA . ASP A 1 815 ? 11.583 20.827 19.657 1.00 89.69 815 ASP A CA 1
ATOM 6391 C C . ASP A 1 815 ? 10.684 19.834 18.886 1.00 89.69 815 ASP A C 1
ATOM 6393 O O . ASP A 1 815 ? 10.315 18.784 19.409 1.00 89.69 815 ASP A O 1
ATOM 6397 N N . GLU A 1 816 ? 10.380 20.115 17.618 1.00 91.88 816 GLU A N 1
ATOM 6398 C CA . GLU A 1 816 ? 9.623 19.226 16.742 1.00 91.88 816 GLU A CA 1
ATOM 6399 C C . GLU A 1 816 ? 10.345 17.888 16.484 1.00 91.88 816 GLU A C 1
ATOM 6401 O O . GLU A 1 816 ? 11.555 17.854 16.231 1.00 91.88 816 GLU A O 1
ATOM 6406 N N . GLU A 1 817 ? 9.588 16.786 16.511 1.00 90.62 817 GLU A N 1
ATOM 6407 C CA . GLU A 1 817 ? 10.098 15.430 16.301 1.00 90.62 817 GLU A CA 1
ATOM 6408 C C . GLU A 1 817 ? 9.810 14.884 14.900 1.00 90.62 817 GLU A C 1
ATOM 6410 O O . GLU A 1 817 ? 8.710 15.010 14.360 1.00 90.62 817 GLU A O 1
ATOM 6415 N N . PHE A 1 818 ? 10.819 14.212 14.342 1.00 93.00 818 PHE A N 1
ATOM 6416 C CA . PHE A 1 818 ? 10.828 13.713 12.961 1.00 93.00 818 PHE A CA 1
ATOM 6417 C C . PHE A 1 818 ? 11.019 12.199 12.853 1.00 93.00 818 PHE A C 1
ATOM 6419 O O . PHE A 1 818 ? 11.066 11.661 11.749 1.00 93.00 818 PHE A O 1
ATOM 6426 N N . THR A 1 819 ? 11.153 11.513 13.988 1.00 91.25 819 THR A N 1
ATOM 6427 C CA . THR A 1 819 ? 11.444 10.078 14.066 1.00 91.25 819 THR A CA 1
ATOM 6428 C C . THR A 1 819 ? 10.432 9.252 13.252 1.00 91.25 819 THR A C 1
ATOM 6430 O O . THR A 1 819 ? 9.226 9.481 13.324 1.00 91.25 819 THR A O 1
ATOM 6433 N N . TYR A 1 820 ? 10.934 8.304 12.453 1.00 86.81 820 TYR A N 1
ATOM 6434 C CA . TYR A 1 820 ? 10.205 7.468 11.482 1.00 86.81 820 TYR A CA 1
ATOM 6435 C C . TYR A 1 820 ? 9.594 8.179 10.263 1.00 86.81 820 TYR A C 1
ATOM 6437 O O . TYR A 1 820 ? 8.996 7.515 9.414 1.00 86.81 820 TYR A O 1
ATOM 6445 N N . LEU A 1 821 ? 9.760 9.497 10.107 1.00 88.38 821 LEU A N 1
ATOM 6446 C CA . LEU A 1 821 ? 9.345 10.187 8.884 1.00 88.38 821 LEU A CA 1
ATOM 6447 C C . LEU A 1 821 ? 10.369 9.976 7.761 1.00 88.38 821 LEU A C 1
ATOM 6449 O O . LEU A 1 821 ? 11.578 10.011 7.985 1.00 88.38 821 LEU A O 1
ATOM 6453 N N . MET A 1 822 ? 9.871 9.798 6.534 1.00 90.81 822 MET A N 1
ATOM 6454 C CA . MET A 1 822 ? 10.704 9.808 5.329 1.00 90.81 822 MET A CA 1
ATOM 6455 C C . MET A 1 822 ? 11.154 11.235 5.005 1.00 90.81 822 MET A C 1
ATOM 6457 O O . MET A 1 822 ? 10.326 12.136 4.838 1.00 90.81 822 MET A O 1
ATOM 6461 N N . THR A 1 823 ? 12.460 11.405 4.865 1.00 94.25 823 THR A N 1
ATOM 6462 C CA . THR A 1 823 ? 13.165 12.634 4.499 1.00 94.25 823 THR A CA 1
ATOM 6463 C C . THR A 1 823 ? 14.004 12.404 3.239 1.00 94.25 823 THR A C 1
ATOM 6465 O O . THR A 1 823 ? 14.306 11.270 2.869 1.00 94.25 823 THR A O 1
ATOM 6468 N N . THR A 1 824 ? 14.379 13.485 2.561 1.00 93.94 824 THR A N 1
ATOM 6469 C CA . THR A 1 824 ? 15.233 13.463 1.369 1.00 93.94 824 THR A CA 1
ATOM 6470 C C . THR A 1 824 ? 16.517 14.240 1.662 1.00 93.94 824 THR A C 1
ATOM 6472 O O . THR A 1 824 ? 16.454 15.421 2.018 1.00 93.94 824 THR A O 1
ATOM 6475 N N . ILE A 1 825 ? 17.666 13.574 1.517 1.00 93.00 825 ILE A N 1
ATOM 6476 C CA . ILE A 1 825 ? 19.010 14.178 1.501 1.00 93.00 825 ILE A CA 1
ATOM 6477 C C . ILE A 1 825 ? 19.268 14.714 0.092 1.00 93.00 825 ILE A C 1
ATOM 6479 O O . ILE A 1 825 ? 18.940 14.020 -0.877 1.00 93.00 825 ILE A O 1
ATOM 6483 N N . THR A 1 826 ? 19.902 15.883 -0.045 1.00 92.81 826 THR A N 1
ATOM 6484 C CA . THR A 1 826 ? 20.400 16.372 -1.344 1.00 92.81 826 THR A CA 1
ATOM 6485 C C . THR A 1 826 ? 21.815 16.943 -1.288 1.00 92.81 826 THR A C 1
ATOM 6487 O O . THR A 1 826 ? 22.219 17.539 -0.289 1.00 92.81 826 THR A O 1
ATOM 6490 N N . GLY A 1 827 ? 22.564 16.778 -2.384 1.00 89.69 827 GLY A N 1
ATOM 6491 C CA . GLY A 1 827 ? 23.925 17.303 -2.505 1.00 89.69 827 GLY A CA 1
ATOM 6492 C C . GLY A 1 827 ? 24.731 16.759 -3.694 1.00 89.69 827 GLY A C 1
ATOM 6493 O O . GLY A 1 827 ? 24.189 16.167 -4.632 1.00 89.69 827 GLY A O 1
ATOM 6494 N N . TRP A 1 828 ? 26.041 17.019 -3.669 1.00 86.38 828 TRP A N 1
ATOM 6495 C CA . TRP A 1 828 ? 27.012 16.645 -4.712 1.00 86.38 828 TRP A CA 1
ATOM 6496 C C . TRP A 1 828 ? 28.248 15.927 -4.136 1.00 86.38 828 TRP A C 1
ATOM 6498 O O . TRP A 1 828 ? 29.335 15.971 -4.724 1.00 86.38 828 TRP A O 1
ATOM 6508 N N . GLY A 1 829 ? 28.124 15.296 -2.969 1.00 77.12 829 GLY A N 1
ATOM 6509 C CA . GLY A 1 829 ? 29.103 14.346 -2.454 1.00 77.12 829 GLY A CA 1
ATOM 6510 C C . GLY A 1 829 ? 29.263 13.139 -3.377 1.00 77.12 829 GLY A C 1
ATOM 6511 O O . GLY A 1 829 ? 28.550 12.969 -4.366 1.00 77.12 829 GLY A O 1
ATOM 6512 N N . ARG A 1 830 ? 30.284 12.322 -3.110 1.00 72.75 830 ARG A N 1
ATOM 6513 C CA . ARG A 1 830 ? 30.584 11.152 -3.953 1.00 72.75 830 ARG A CA 1
ATOM 6514 C C . ARG A 1 830 ? 29.445 10.135 -3.878 1.00 72.75 830 ARG A C 1
ATOM 6516 O O . ARG A 1 830 ? 28.815 9.999 -2.838 1.00 72.75 830 ARG A O 1
ATOM 6523 N N . LEU A 1 831 ? 29.231 9.373 -4.948 1.00 60.12 831 LEU A N 1
ATOM 6524 C CA . LEU A 1 831 ? 28.253 8.280 -4.921 1.00 60.12 831 LEU A CA 1
ATOM 6525 C C . LEU A 1 831 ? 28.775 7.062 -4.141 1.00 60.12 831 LEU A C 1
ATOM 6527 O O . LEU A 1 831 ? 27.993 6.368 -3.499 1.00 60.12 831 LEU A O 1
ATOM 6531 N N . GLN A 1 832 ? 30.093 6.832 -4.147 1.00 60.38 832 GLN A N 1
ATOM 6532 C CA . GLN A 1 832 ? 30.756 5.798 -3.349 1.00 60.38 832 GLN A CA 1
ATOM 6533 C C . GLN A 1 832 ? 32.088 6.298 -2.769 1.00 60.38 832 GLN A C 1
ATOM 6535 O O . GLN A 1 832 ? 32.680 7.290 -3.212 1.00 60.38 832 GLN A O 1
ATOM 6540 N N . PHE A 1 833 ? 32.605 5.578 -1.772 1.00 45.12 833 PHE A N 1
ATOM 6541 C CA . PHE A 1 833 ? 33.892 5.887 -1.156 1.00 45.12 833 PHE A CA 1
ATOM 6542 C C . PHE A 1 833 ? 35.040 5.797 -2.181 1.00 45.12 833 PHE A C 1
ATOM 6544 O O . PHE A 1 833 ? 35.300 4.738 -2.746 1.00 45.12 833 PHE A O 1
ATOM 6551 N N . ARG A 1 834 ? 35.768 6.912 -2.354 1.00 50.34 834 ARG A N 1
ATOM 6552 C CA . ARG A 1 834 ? 36.864 7.146 -3.329 1.00 50.34 834 ARG A CA 1
ATOM 6553 C C . ARG A 1 834 ? 36.471 7.383 -4.797 1.00 50.34 834 ARG A C 1
ATOM 6555 O O . ARG A 1 834 ? 37.381 7.612 -5.587 1.00 50.34 834 ARG A O 1
ATOM 6562 N N . GLU A 1 835 ? 35.192 7.420 -5.161 1.00 61.06 835 GLU A N 1
ATOM 6563 C CA . GLU A 1 835 ? 34.791 7.840 -6.517 1.00 61.06 835 GLU A CA 1
ATOM 6564 C C . GLU A 1 835 ? 34.924 9.357 -6.739 1.00 61.06 835 GLU A C 1
ATOM 6566 O O . GLU A 1 835 ? 35.137 10.136 -5.803 1.00 61.06 835 GLU A O 1
ATOM 6571 N N . ASP A 1 836 ? 34.793 9.794 -7.991 1.00 64.88 836 ASP A N 1
ATOM 6572 C CA . ASP A 1 836 ? 34.578 11.205 -8.311 1.00 64.88 836 ASP A CA 1
ATOM 6573 C C . ASP A 1 836 ? 33.165 11.664 -7.911 1.00 64.88 836 ASP A C 1
ATOM 6575 O O . ASP A 1 836 ? 32.256 10.871 -7.655 1.00 64.88 836 ASP A O 1
ATOM 6579 N N . ARG A 1 837 ? 32.976 12.983 -7.814 1.00 73.44 837 ARG A N 1
ATOM 6580 C CA . ARG A 1 837 ? 31.677 13.576 -7.466 1.00 73.44 837 ARG A CA 1
ATOM 6581 C C . ARG A 1 837 ? 30.781 13.740 -8.700 1.00 73.44 837 ARG A C 1
ATOM 6583 O O . ARG A 1 837 ? 31.279 14.203 -9.727 1.00 73.44 837 ARG A O 1
ATOM 6590 N N . PRO A 1 838 ? 29.463 13.502 -8.587 1.00 78.81 838 PRO A N 1
ATOM 6591 C CA . PRO A 1 838 ? 28.515 13.686 -9.678 1.00 78.81 838 PRO A CA 1
ATOM 6592 C C . PRO A 1 838 ? 28.448 15.156 -10.115 1.00 78.81 838 PRO A C 1
ATOM 6594 O O . PRO A 1 838 ? 28.483 16.077 -9.292 1.00 78.81 838 PRO A O 1
ATOM 6597 N N . SER A 1 839 ? 28.340 15.386 -11.424 1.00 81.44 839 SER A N 1
ATOM 6598 C CA . SER A 1 839 ? 28.151 16.726 -11.992 1.00 81.44 839 SER A CA 1
ATOM 6599 C C . SER A 1 839 ? 26.790 17.310 -11.607 1.00 81.44 839 SER A C 1
ATOM 6601 O O . SER A 1 839 ? 26.710 18.438 -11.125 1.00 81.44 839 SER A O 1
ATOM 6603 N N . VAL A 1 840 ? 25.736 16.508 -11.769 1.00 86.69 840 VAL A N 1
ATOM 6604 C CA . VAL A 1 840 ? 24.345 16.860 -11.461 1.00 86.69 840 VAL A CA 1
ATOM 6605 C C . VAL A 1 840 ? 24.031 16.635 -9.977 1.00 86.69 840 VAL A C 1
ATOM 6607 O O . VAL A 1 840 ? 24.500 15.661 -9.386 1.00 86.69 840 VAL A O 1
ATOM 6610 N N . LEU A 1 841 ? 23.207 17.509 -9.391 1.00 89.00 841 LEU A N 1
ATOM 6611 C CA . LEU A 1 841 ? 22.676 17.403 -8.027 1.00 89.00 841 LEU A CA 1
ATOM 6612 C C . LEU A 1 841 ? 21.993 16.049 -7.808 1.00 89.00 841 LEU A C 1
ATOM 6614 O O . LEU A 1 841 ? 21.186 15.625 -8.635 1.00 89.00 841 LEU A O 1
ATOM 6618 N N . GLN A 1 842 ? 22.290 15.384 -6.696 1.00 90.19 842 GLN A N 1
ATOM 6619 C CA . GLN A 1 842 ? 21.680 14.108 -6.323 1.00 90.19 842 GLN A CA 1
ATOM 6620 C C . GLN A 1 842 ? 20.653 14.283 -5.203 1.00 90.19 842 GLN A C 1
ATOM 6622 O O . GLN A 1 842 ? 20.731 15.220 -4.406 1.00 90.19 842 GLN A O 1
ATOM 6627 N N . LYS A 1 843 ? 19.705 13.346 -5.143 1.00 89.81 843 LYS A N 1
ATOM 6628 C CA . LYS A 1 843 ? 18.723 13.184 -4.067 1.00 89.81 843 LYS A CA 1
ATOM 6629 C C . LYS A 1 843 ? 18.611 11.721 -3.649 1.00 89.81 843 LYS A C 1
ATOM 6631 O O . LYS A 1 843 ? 18.649 10.831 -4.508 1.00 89.81 843 LYS A O 1
ATOM 6636 N N . VAL A 1 844 ? 18.395 11.462 -2.363 1.00 87.00 844 VAL A N 1
ATOM 6637 C CA . VAL A 1 844 ? 18.071 10.120 -1.857 1.00 87.00 844 VAL A CA 1
ATOM 6638 C C . VAL A 1 844 ? 17.097 10.183 -0.677 1.00 87.00 844 VAL A C 1
ATOM 6640 O O . VAL A 1 844 ? 17.265 10.984 0.240 1.00 87.00 844 VAL A O 1
ATOM 6643 N N . ASP A 1 845 ? 16.064 9.338 -0.724 1.00 89.69 845 ASP A N 1
ATOM 6644 C CA . ASP A 1 845 ? 15.041 9.221 0.321 1.00 89.69 845 ASP A CA 1
ATOM 6645 C C . ASP A 1 845 ? 15.488 8.219 1.406 1.00 89.69 845 ASP A C 1
ATOM 6647 O O . ASP A 1 845 ? 15.770 7.053 1.104 1.00 89.69 845 ASP A O 1
ATOM 6651 N N . VAL A 1 846 ? 15.491 8.655 2.669 1.00 90.00 846 VAL A N 1
ATOM 6652 C CA . VAL A 1 846 ? 15.843 7.881 3.876 1.00 90.00 846 VAL A CA 1
ATOM 6653 C C . VAL A 1 846 ? 14.822 8.142 4.998 1.00 90.00 846 VAL A C 1
ATOM 6655 O O . VAL A 1 846 ? 14.277 9.239 5.076 1.00 90.00 846 VAL A O 1
ATOM 6658 N N . PRO A 1 847 ? 14.506 7.176 5.876 1.00 93.12 847 PRO A N 1
ATOM 6659 C CA . PRO A 1 847 ? 13.742 7.451 7.087 1.00 93.12 847 PRO A CA 1
ATOM 6660 C C . PRO A 1 847 ? 14.655 7.975 8.201 1.00 93.12 847 PRO A C 1
ATOM 6662 O O . PRO A 1 847 ? 15.787 7.514 8.363 1.00 93.12 847 PRO A O 1
ATOM 6665 N N . VAL A 1 848 ? 14.134 8.889 9.018 1.00 94.69 848 VAL A N 1
ATOM 6666 C CA . VAL A 1 848 ? 14.734 9.238 10.314 1.00 94.69 848 VAL A CA 1
ATOM 6667 C C . VAL A 1 848 ? 14.566 8.059 11.277 1.00 94.69 848 VAL A C 1
ATOM 6669 O O . VAL A 1 848 ? 13.463 7.527 11.414 1.00 94.69 848 VAL A O 1
ATOM 6672 N N . ILE A 1 849 ? 15.630 7.683 11.982 1.00 93.69 849 ILE A N 1
ATOM 6673 C CA . ILE A 1 849 ? 15.613 6.658 13.041 1.00 93.69 849 ILE A CA 1
ATOM 6674 C C . ILE A 1 849 ? 15.762 7.314 14.419 1.00 93.69 849 ILE A C 1
ATOM 6676 O O . ILE A 1 849 ? 16.216 8.457 14.524 1.00 93.69 849 ILE A O 1
ATOM 6680 N N . SER A 1 850 ? 15.371 6.622 15.491 1.00 94.88 850 SER A N 1
ATOM 6681 C CA . SER A 1 850 ? 15.544 7.161 16.847 1.00 94.88 850 SER A CA 1
ATOM 6682 C C . SER A 1 850 ? 17.024 7.182 17.252 1.00 94.88 850 SER A C 1
ATOM 6684 O O . SER A 1 850 ? 17.812 6.363 16.773 1.00 94.88 850 SER A O 1
ATOM 6686 N N . ASN A 1 851 ? 17.419 8.083 18.162 1.00 94.06 851 ASN A N 1
ATOM 6687 C CA . ASN A 1 851 ? 18.804 8.127 18.654 1.00 94.06 851 ASN A CA 1
ATOM 6688 C C . ASN A 1 851 ? 19.218 6.764 19.244 1.00 94.06 851 ASN A C 1
ATOM 6690 O O . ASN A 1 851 ? 20.276 6.261 18.891 1.00 94.06 851 ASN A O 1
ATOM 6694 N N . TRP A 1 852 ? 18.337 6.102 20.006 1.00 93.19 852 TRP A N 1
ATOM 6695 C CA . TRP A 1 852 ? 18.587 4.757 20.544 1.00 93.19 852 TRP A CA 1
ATOM 6696 C C . TRP A 1 852 ? 18.809 3.692 19.454 1.00 93.19 852 TRP A C 1
ATOM 6698 O O . TRP A 1 852 ? 19.702 2.857 19.581 1.00 93.19 852 TRP A O 1
ATOM 6708 N N . GLN A 1 853 ? 18.044 3.722 18.353 1.00 91.94 853 GLN A N 1
ATOM 6709 C CA . GLN A 1 853 ? 18.290 2.831 17.208 1.00 91.94 853 GLN A CA 1
ATOM 6710 C C . GLN A 1 853 ? 19.648 3.118 16.562 1.00 91.94 853 GLN A C 1
ATOM 6712 O O . GLN A 1 853 ? 20.365 2.187 16.209 1.00 91.94 853 GLN A O 1
ATOM 6717 N N . CYS A 1 854 ? 20.020 4.392 16.449 1.00 92.06 854 CYS A N 1
ATOM 6718 C CA . CYS A 1 854 ? 21.299 4.817 15.894 1.00 92.06 854 CYS A CA 1
ATOM 6719 C C . CYS A 1 854 ? 22.490 4.345 16.753 1.00 92.06 854 CYS A C 1
ATOM 6721 O O . CYS A 1 854 ? 23.403 3.692 16.248 1.00 92.06 854 CYS A O 1
ATOM 6723 N N . GLU A 1 855 ? 22.430 4.570 18.069 1.00 92.56 855 GLU A N 1
ATOM 6724 C CA . GLU A 1 855 ? 23.403 4.079 19.059 1.00 92.56 855 GLU A CA 1
ATOM 6725 C C . GLU A 1 855 ? 23.487 2.542 19.062 1.00 92.56 855 GLU A C 1
ATOM 6727 O O . GLU A 1 855 ? 24.576 1.966 19.139 1.00 92.56 855 GLU A O 1
ATOM 6732 N N . SER A 1 856 ? 22.347 1.857 18.918 1.00 89.00 856 SER A N 1
ATOM 6733 C CA . SER A 1 856 ? 22.274 0.396 18.807 1.00 89.00 856 SER A CA 1
ATOM 6734 C C . SER A 1 856 ? 22.932 -0.128 17.523 1.00 89.00 856 SER A C 1
ATOM 6736 O O . SER A 1 856 ? 23.676 -1.111 17.580 1.00 89.00 856 SER A O 1
ATOM 6738 N N . MET A 1 857 ? 22.740 0.543 16.381 1.00 88.44 857 MET A N 1
ATOM 6739 C CA . MET A 1 857 ? 23.414 0.212 15.118 1.00 88.44 857 MET A CA 1
ATOM 6740 C C . MET A 1 857 ? 24.937 0.359 15.249 1.00 88.44 857 MET A C 1
ATOM 6742 O O . MET A 1 857 ? 25.661 -0.606 14.999 1.00 88.44 857 MET A O 1
ATOM 6746 N N . PHE A 1 858 ? 25.424 1.500 15.746 1.00 88.19 858 PHE A N 1
ATOM 6747 C CA . PHE A 1 858 ? 26.852 1.739 15.997 1.00 88.19 858 PHE A CA 1
ATOM 6748 C C . PHE A 1 858 ? 27.465 0.721 16.979 1.00 88.19 858 PHE A C 1
ATOM 6750 O O . PHE A 1 858 ? 28.524 0.146 16.715 1.00 88.19 858 PHE A O 1
ATOM 6757 N N . THR A 1 859 ? 26.760 0.401 18.067 1.00 87.81 859 THR A N 1
ATOM 6758 C CA . THR A 1 859 ? 27.174 -0.635 19.033 1.00 87.81 859 THR A CA 1
ATOM 6759 C C . THR A 1 859 ? 27.252 -2.026 18.391 1.00 87.81 859 THR A C 1
ATOM 6761 O O . THR A 1 859 ? 28.184 -2.789 18.660 1.00 87.81 859 THR A O 1
ATOM 6764 N N . THR A 1 860 ? 26.313 -2.353 17.496 1.00 86.25 860 THR A N 1
ATOM 6765 C CA . THR A 1 860 ? 26.278 -3.629 16.758 1.00 86.25 860 THR A CA 1
ATOM 6766 C C . THR A 1 860 ? 27.474 -3.779 15.812 1.00 86.25 860 THR A C 1
ATOM 6768 O O . THR A 1 860 ? 27.965 -4.890 15.633 1.00 86.25 860 THR A O 1
ATOM 6771 N N . GLN A 1 861 ? 28.002 -2.675 15.272 1.00 82.12 861 GLN A N 1
ATOM 6772 C CA . GLN A 1 861 ? 29.230 -2.655 14.460 1.00 82.12 861 GLN A CA 1
ATOM 6773 C C . GLN A 1 861 ? 30.533 -2.651 15.288 1.00 82.12 861 GLN A C 1
ATOM 6775 O O . GLN A 1 861 ? 31.622 -2.531 14.731 1.00 82.12 861 GLN A O 1
ATOM 6780 N N . HIS A 1 862 ? 30.436 -2.796 16.616 1.00 83.38 862 HIS A N 1
ATOM 6781 C CA . HIS A 1 862 ? 31.549 -2.725 17.576 1.00 83.38 862 HIS A CA 1
ATOM 6782 C C . HIS A 1 862 ? 32.264 -1.360 17.628 1.00 83.38 862 HIS A C 1
ATOM 6784 O O . HIS A 1 862 ? 33.380 -1.255 18.138 1.00 83.38 862 HIS A O 1
ATOM 6790 N N . THR A 1 863 ? 31.593 -0.301 17.171 1.00 83.06 863 THR A N 1
ATOM 6791 C CA . THR A 1 863 ? 32.052 1.094 17.211 1.00 83.06 863 THR A CA 1
ATOM 6792 C C . THR A 1 863 ? 31.010 1.948 17.946 1.00 83.06 863 THR A C 1
ATOM 6794 O O . THR A 1 863 ? 30.273 2.687 17.297 1.00 83.06 863 THR A O 1
ATOM 6797 N N . PRO A 1 864 ? 30.848 1.797 19.275 1.00 84.38 864 PRO A N 1
ATOM 6798 C CA . PRO A 1 864 ? 29.777 2.460 20.016 1.00 84.38 864 PRO A CA 1
ATOM 6799 C C . PRO A 1 864 ? 29.981 3.980 20.057 1.00 84.38 864 PRO A C 1
ATOM 6801 O O . PRO A 1 864 ? 30.961 4.461 20.622 1.00 84.38 864 PRO A O 1
ATOM 6804 N N . GLU A 1 865 ? 29.018 4.716 19.506 1.00 87.25 865 GLU A N 1
ATOM 6805 C CA . GLU A 1 865 ? 28.961 6.181 19.497 1.00 87.25 865 GLU A CA 1
ATOM 6806 C C . GLU A 1 865 ? 27.677 6.667 20.180 1.00 87.25 865 GLU A C 1
ATOM 6808 O O . GLU A 1 865 ? 26.641 6.003 20.095 1.00 87.25 865 GLU A O 1
ATOM 6813 N N . SER A 1 866 ? 27.741 7.828 20.839 1.00 89.19 866 SER A N 1
ATOM 6814 C CA . SER A 1 866 ? 26.629 8.415 21.607 1.00 89.19 866 SER A CA 1
ATOM 6815 C C . SER A 1 866 ? 25.953 9.546 20.832 1.00 89.19 866 SER A C 1
ATOM 6817 O O . SER A 1 866 ? 26.608 10.521 20.456 1.00 89.19 866 SER A O 1
ATOM 6819 N N . ILE A 1 867 ? 24.635 9.473 20.639 1.00 93.19 867 ILE A N 1
ATOM 6820 C CA . ILE A 1 867 ? 23.894 10.378 19.749 1.00 93.19 867 ILE A CA 1
ATOM 6821 C C . ILE A 1 867 ? 23.102 11.385 20.580 1.00 93.19 867 ILE A C 1
ATOM 6823 O O . ILE A 1 867 ? 22.011 11.121 21.090 1.00 93.19 867 ILE A O 1
ATOM 6827 N N . LEU A 1 868 ? 23.689 12.572 20.721 1.00 92.69 868 LEU A N 1
ATOM 6828 C CA . LEU A 1 868 ? 23.225 13.627 21.621 1.00 92.69 868 LEU A CA 1
ATOM 6829 C C . LEU A 1 868 ? 21.867 14.237 21.188 1.00 92.69 868 LEU A C 1
ATOM 6831 O O . LEU A 1 868 ? 21.459 14.087 20.035 1.00 92.69 868 LEU A O 1
ATOM 6835 N N . PRO A 1 869 ? 21.128 14.934 22.079 1.00 92.12 869 PRO A N 1
ATOM 6836 C CA . PRO A 1 869 ? 19.781 15.444 21.775 1.00 92.12 869 PRO A CA 1
ATOM 6837 C C . PRO A 1 869 ? 19.714 16.498 20.658 1.00 92.12 869 PRO A C 1
ATOM 6839 O O .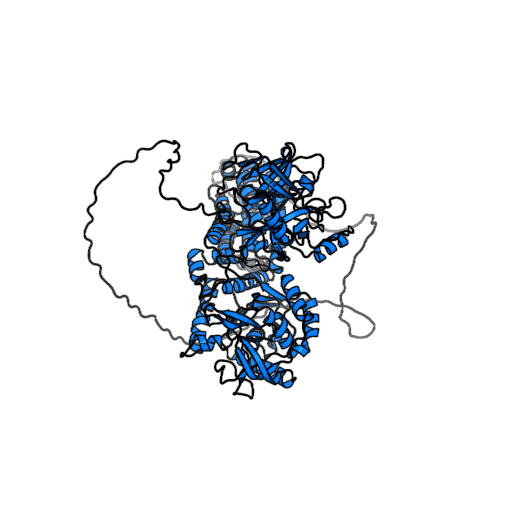 PRO A 1 869 ? 18.646 16.729 20.093 1.00 92.12 869 PRO A O 1
ATOM 6842 N N . ASP A 1 870 ? 20.838 17.143 20.352 1.00 93.19 870 ASP A N 1
ATOM 6843 C CA . ASP A 1 870 ? 21.062 18.064 19.232 1.00 93.19 870 ASP A CA 1
ATOM 6844 C C . ASP A 1 870 ? 21.421 17.355 17.913 1.00 93.19 870 ASP A C 1
ATOM 6846 O O . ASP A 1 870 ? 21.564 18.001 16.874 1.00 93.19 870 ASP A O 1
ATOM 6850 N N . MET A 1 871 ? 21.512 16.026 17.938 1.00 95.31 871 MET A N 1
ATOM 6851 C CA . MET A 1 871 ? 21.719 15.156 16.786 1.00 95.31 871 MET A CA 1
ATOM 6852 C C . MET A 1 871 ? 20.461 14.339 16.479 1.00 95.31 871 MET A C 1
ATOM 6854 O O . MET A 1 871 ? 19.575 14.122 17.317 1.00 95.31 871 MET A O 1
ATOM 6858 N N . MET A 1 872 ? 20.395 13.860 15.247 1.00 96.19 872 MET A N 1
ATOM 6859 C CA . MET A 1 872 ? 19.445 12.862 14.775 1.00 96.19 872 MET A CA 1
ATOM 6860 C C . MET A 1 872 ? 20.118 11.996 13.712 1.00 96.19 872 MET A C 1
ATOM 6862 O O . MET A 1 872 ? 21.089 12.429 13.095 1.00 96.19 872 MET A O 1
ATOM 6866 N N . CYS A 1 873 ? 19.588 10.804 13.459 1.00 94.94 873 CYS A N 1
ATOM 6867 C CA . CYS A 1 873 ? 20.125 9.919 12.432 1.00 94.94 873 CYS A CA 1
ATOM 6868 C C . CYS A 1 873 ? 19.078 9.587 11.372 1.00 94.94 873 CYS A C 1
ATOM 6870 O O . CYS A 1 873 ? 17.879 9.545 11.660 1.00 94.94 873 CYS A O 1
ATOM 6872 N N . ALA A 1 874 ? 19.531 9.307 10.154 1.00 93.25 874 ALA A N 1
ATOM 6873 C CA . ALA A 1 874 ? 18.685 8.804 9.079 1.00 93.25 874 ALA A CA 1
ATOM 6874 C C . ALA A 1 874 ? 19.416 7.696 8.311 1.00 93.25 874 ALA A C 1
ATOM 6876 O O . ALA A 1 874 ? 20.603 7.818 8.014 1.00 93.25 874 ALA A O 1
ATOM 6877 N N . SER A 1 875 ? 18.724 6.589 8.038 1.00 87.19 875 SER A N 1
ATOM 6878 C CA . SER A 1 875 ? 19.288 5.427 7.338 1.00 87.19 875 SER A CA 1
ATOM 6879 C C . SER A 1 875 ? 18.181 4.462 6.921 1.00 87.19 875 SER A C 1
ATOM 6881 O O . SER A 1 875 ? 17.194 4.297 7.637 1.00 87.19 875 SER A O 1
ATOM 6883 N N . THR A 1 876 ? 18.317 3.796 5.774 1.00 81.75 876 THR A N 1
ATOM 6884 C CA . THR A 1 876 ? 17.405 2.705 5.399 1.00 81.75 876 THR A CA 1
ATOM 6885 C C . THR A 1 876 ? 17.680 1.434 6.202 1.00 81.75 876 THR A C 1
ATOM 6887 O O . THR A 1 876 ? 18.795 1.193 6.645 1.00 81.75 876 THR A O 1
ATOM 6890 N N . ALA A 1 877 ? 16.676 0.559 6.336 1.00 70.12 877 ALA A N 1
ATOM 6891 C CA . ALA A 1 877 ? 16.801 -0.714 7.063 1.00 70.12 877 ALA A CA 1
ATOM 6892 C C . ALA A 1 877 ? 17.841 -1.699 6.474 1.00 70.12 877 ALA A C 1
ATOM 6894 O O . ALA A 1 877 ? 18.177 -2.693 7.107 1.00 70.12 877 ALA A O 1
ATOM 6895 N N . ASP A 1 878 ? 18.335 -1.430 5.263 1.00 69.00 878 ASP A N 1
ATOM 6896 C CA . ASP A 1 878 ? 19.425 -2.152 4.598 1.00 69.00 878 ASP A CA 1
ATOM 6897 C C . ASP A 1 878 ? 20.801 -1.457 4.751 1.00 69.00 878 ASP A C 1
ATOM 6899 O O . ASP A 1 878 ? 21.821 -2.020 4.361 1.00 69.00 878 ASP A O 1
ATOM 6903 N N . GLY A 1 879 ? 20.847 -0.239 5.306 1.00 64.38 879 GLY A N 1
ATOM 6904 C CA . GLY A 1 879 ? 22.047 0.593 5.446 1.00 64.38 879 GLY A CA 1
ATOM 6905 C C . GLY A 1 879 ? 22.665 1.083 4.128 1.00 64.38 879 GLY A C 1
ATOM 6906 O O . GLY A 1 879 ? 23.745 1.661 4.149 1.00 64.38 879 GLY A O 1
ATOM 6907 N N . THR A 1 880 ? 22.011 0.868 2.982 1.00 67.62 880 THR A N 1
ATOM 6908 C CA . THR A 1 880 ? 22.587 1.105 1.639 1.00 67.62 880 THR A CA 1
ATOM 6909 C C . THR A 1 880 ? 22.470 2.543 1.128 1.00 67.62 880 THR A C 1
ATOM 6911 O O . THR A 1 880 ? 22.767 2.801 -0.040 1.00 67.62 880 THR A O 1
ATOM 6914 N N . LYS A 1 881 ? 21.996 3.488 1.951 1.00 78.06 881 LYS A N 1
ATOM 6915 C CA . LYS A 1 881 ? 21.736 4.881 1.549 1.00 78.06 881 LYS A CA 1
ATOM 6916 C C . LYS A 1 881 ? 22.067 5.848 2.673 1.00 78.06 881 LYS A C 1
ATOM 6918 O O . LYS A 1 881 ? 21.486 5.756 3.753 1.00 78.06 881 LYS A O 1
ATOM 6923 N N . ASP A 1 882 ? 22.957 6.785 2.372 1.00 75.75 882 ASP A N 1
ATOM 6924 C CA . ASP A 1 882 ? 23.355 7.888 3.242 1.00 75.75 882 ASP A CA 1
ATOM 6925 C C . ASP A 1 882 ? 23.991 9.020 2.406 1.00 75.75 882 ASP A C 1
ATOM 6927 O O . ASP A 1 882 ? 24.193 8.869 1.197 1.00 75.75 882 ASP A O 1
ATOM 6931 N N . ALA A 1 883 ? 24.313 10.140 3.049 1.00 76.31 883 ALA A N 1
ATOM 6932 C CA . ALA A 1 883 ? 25.178 11.194 2.532 1.00 76.31 883 ALA A CA 1
ATOM 6933 C C . ALA A 1 883 ? 26.653 10.740 2.409 1.00 76.31 883 ALA A C 1
ATOM 6935 O O . ALA A 1 883 ? 27.057 9.697 2.931 1.00 76.31 883 ALA A O 1
ATOM 6936 N N . CYS A 1 884 ? 27.491 11.525 1.722 1.00 78.31 884 CYS A N 1
ATOM 6937 C CA . CYS A 1 884 ? 28.903 11.199 1.499 1.00 78.31 884 CYS A CA 1
ATOM 6938 C C . CYS A 1 884 ? 29.825 12.439 1.511 1.00 78.31 884 CYS A C 1
ATOM 6940 O O . CYS A 1 884 ? 29.399 13.580 1.701 1.00 78.31 884 CYS A O 1
ATOM 6942 N N . GLN A 1 885 ? 31.140 12.249 1.325 1.00 70.81 885 GLN A N 1
ATOM 6943 C CA . GLN A 1 885 ? 32.120 13.343 1.407 1.00 70.81 885 GLN A CA 1
ATOM 6944 C C . GLN A 1 885 ? 31.895 14.426 0.331 1.00 70.81 885 GLN A C 1
ATOM 6946 O O . GLN A 1 885 ? 32.242 14.272 -0.847 1.00 70.81 885 GLN A O 1
ATOM 6951 N N . GLY A 1 886 ? 31.380 15.572 0.776 1.00 70.75 886 GLY A N 1
ATOM 6952 C CA . GLY A 1 886 ? 30.954 16.708 -0.046 1.00 70.75 886 GLY A CA 1
ATOM 6953 C C . GLY A 1 886 ? 29.522 17.161 0.242 1.00 70.75 886 GLY A C 1
ATOM 6954 O O . GLY A 1 886 ? 29.194 18.302 -0.068 1.00 70.75 886 GLY A O 1
ATOM 6955 N N . ASP A 1 887 ? 28.715 16.313 0.883 1.00 83.00 887 ASP A N 1
ATOM 6956 C CA . ASP A 1 887 ? 27.347 16.637 1.300 1.00 83.00 887 ASP A CA 1
ATOM 6957 C C . ASP A 1 887 ? 27.273 17.307 2.677 1.00 83.00 887 ASP A C 1
ATOM 6959 O O . ASP A 1 887 ? 26.216 17.817 3.023 1.00 83.00 887 ASP A O 1
ATOM 6963 N N . SER A 1 888 ? 28.367 17.345 3.451 1.00 88.50 888 SER A N 1
ATOM 6964 C CA . SER A 1 888 ? 28.477 18.045 4.744 1.00 88.50 888 SER A CA 1
ATOM 6965 C C . SER A 1 888 ? 27.809 19.422 4.725 1.00 88.50 888 SER A C 1
ATOM 6967 O O . SER A 1 888 ? 28.105 20.233 3.851 1.00 88.50 888 SER A O 1
ATOM 6969 N N . GLY A 1 889 ? 26.916 19.703 5.673 1.00 91.69 889 GLY A N 1
ATOM 6970 C CA . GLY A 1 889 ? 26.119 20.933 5.716 1.00 91.69 889 GLY A CA 1
ATOM 6971 C C . GLY A 1 889 ? 24.967 21.005 4.707 1.00 91.69 889 GLY A C 1
ATOM 6972 O O . GLY A 1 889 ? 24.232 21.986 4.708 1.00 91.69 889 GLY A O 1
ATOM 6973 N N . GLY A 1 890 ? 24.784 19.999 3.853 1.00 94.31 890 GLY A N 1
ATOM 6974 C CA . GLY A 1 890 ? 23.646 19.864 2.948 1.00 94.31 890 GLY A CA 1
ATOM 6975 C C . GLY A 1 890 ? 22.339 19.537 3.686 1.00 94.31 890 GLY A C 1
ATOM 6976 O O . GLY A 1 890 ? 22.371 19.008 4.803 1.00 94.31 890 GLY A O 1
ATOM 6977 N N . PRO A 1 891 ? 21.180 19.867 3.092 1.00 96.62 891 PRO A N 1
ATOM 6978 C CA . PRO A 1 891 ? 19.882 19.718 3.734 1.00 96.62 891 PRO A CA 1
ATOM 6979 C C . PRO A 1 891 ? 19.377 18.269 3.743 1.00 96.62 891 PRO A C 1
ATOM 6981 O O . PRO A 1 891 ? 19.315 17.597 2.714 1.00 96.62 891 PRO A O 1
ATOM 6984 N N . LEU A 1 892 ? 18.891 17.843 4.907 1.00 96.62 892 LEU A N 1
ATOM 6985 C CA . LEU A 1 892 ? 17.913 16.770 5.056 1.00 96.62 892 LEU A CA 1
ATOM 6986 C C . LEU A 1 892 ? 16.532 17.432 5.169 1.00 96.62 892 LEU A C 1
ATOM 6988 O O . LEU A 1 892 ? 16.291 18.190 6.111 1.00 96.62 892 LEU A O 1
ATOM 6992 N N . SER A 1 893 ? 15.626 17.192 4.218 1.00 96.31 893 SER A N 1
ATOM 6993 C CA . SER A 1 893 ? 14.324 17.885 4.155 1.00 96.31 893 SER A CA 1
ATOM 6994 C C . SER A 1 893 ? 13.123 16.938 4.116 1.00 96.31 893 SER A C 1
ATOM 6996 O O . SER A 1 893 ? 13.245 15.790 3.696 1.00 96.31 893 SER A O 1
ATOM 6998 N N . LEU A 1 894 ? 11.944 17.417 4.522 1.00 94.19 894 LEU A N 1
ATOM 6999 C CA . LEU A 1 894 ? 10.655 16.773 4.222 1.00 94.19 894 LEU A CA 1
ATOM 7000 C C . LEU A 1 894 ? 9.678 17.769 3.600 1.00 94.19 894 LEU A C 1
ATOM 7002 O O . LEU A 1 894 ? 9.817 18.973 3.796 1.00 94.19 894 LEU A O 1
ATOM 7006 N N . ILE A 1 895 ? 8.662 17.277 2.889 1.00 88.69 895 ILE A N 1
ATOM 7007 C CA . ILE A 1 895 ? 7.578 18.114 2.354 1.00 88.69 895 ILE A CA 1
ATOM 7008 C C . ILE A 1 895 ? 6.372 18.041 3.296 1.00 88.69 895 ILE A C 1
ATOM 7010 O O . ILE A 1 895 ? 5.738 16.992 3.424 1.00 88.69 895 ILE A O 1
ATOM 7014 N N . ARG A 1 896 ? 6.007 19.171 3.910 1.00 82.00 896 ARG A N 1
ATOM 7015 C CA . ARG A 1 896 ? 4.795 19.345 4.725 1.00 82.00 896 ARG A CA 1
ATOM 7016 C C . ARG A 1 896 ? 3.873 20.364 4.069 1.00 82.00 896 ARG A C 1
ATOM 7018 O O . ARG A 1 896 ? 4.291 21.471 3.755 1.00 82.00 896 ARG A O 1
ATOM 7025 N N . ALA A 1 897 ? 2.606 19.995 3.869 1.00 79.88 897 ALA A N 1
ATOM 7026 C CA . ALA A 1 897 ? 1.570 20.866 3.293 1.00 79.88 897 ALA A CA 1
ATOM 7027 C C . ALA A 1 897 ? 1.941 21.543 1.944 1.00 79.88 897 ALA A C 1
ATOM 7029 O O . ALA A 1 897 ? 1.351 22.556 1.581 1.00 79.88 897 ALA A O 1
ATOM 7030 N N . GLY A 1 898 ? 2.892 20.972 1.192 1.00 76.94 898 GLY A N 1
ATOM 7031 C CA . GLY A 1 898 ? 3.396 21.514 -0.077 1.00 76.94 898 GLY A CA 1
ATOM 7032 C C . GLY A 1 898 ? 4.668 22.370 0.022 1.00 76.94 898 GLY A C 1
ATOM 7033 O O . GLY A 1 898 ? 5.185 22.760 -1.020 1.00 76.94 898 GLY A O 1
ATOM 7034 N N . SER A 1 899 ? 5.196 22.619 1.226 1.00 88.56 899 SER A N 1
ATOM 7035 C CA . SER A 1 899 ? 6.485 23.293 1.449 1.00 88.56 899 SER A CA 1
ATOM 7036 C C . SER A 1 899 ? 7.540 22.331 2.005 1.00 88.56 899 SER A C 1
ATOM 7038 O O . SER A 1 899 ? 7.250 21.503 2.867 1.00 88.56 899 SER A O 1
ATOM 7040 N N . HIS A 1 900 ? 8.782 22.469 1.545 1.00 95.00 900 HIS A N 1
ATOM 7041 C CA . HIS A 1 900 ? 9.949 21.828 2.143 1.00 95.00 900 HIS A CA 1
ATOM 7042 C C . HIS A 1 900 ? 10.292 22.461 3.501 1.00 95.00 900 HIS A C 1
ATOM 7044 O O . HIS A 1 900 ? 10.378 23.686 3.629 1.00 95.00 900 HIS A O 1
ATOM 7050 N N . VAL A 1 901 ? 10.528 21.607 4.493 1.00 97.19 901 VAL A N 1
ATOM 7051 C CA . VAL A 1 901 ? 10.983 21.939 5.848 1.00 97.19 901 VAL A CA 1
ATOM 7052 C C . VAL A 1 901 ? 12.362 21.318 6.057 1.00 97.19 901 VAL A C 1
ATOM 7054 O O . VAL A 1 901 ? 12.582 20.162 5.686 1.00 97.19 901 VAL A O 1
ATOM 7057 N N . LEU A 1 902 ? 13.288 22.086 6.628 1.00 97.56 902 LEU A N 1
ATOM 7058 C CA . LEU A 1 902 ? 14.661 21.678 6.907 1.00 97.56 902 LEU A CA 1
ATOM 7059 C C . LEU A 1 902 ? 14.707 20.878 8.215 1.00 97.56 902 LEU A C 1
ATOM 7061 O O . LEU A 1 902 ? 14.609 21.439 9.300 1.00 97.56 902 LEU A O 1
ATOM 7065 N N . VAL A 1 903 ? 14.823 19.559 8.102 1.00 96.94 903 VAL A N 1
ATOM 7066 C CA . VAL A 1 903 ? 14.754 18.614 9.228 1.00 96.94 903 VAL A CA 1
ATOM 7067 C C . VAL A 1 903 ? 16.119 18.443 9.891 1.00 96.94 903 VAL A C 1
ATOM 7069 O O . VAL A 1 903 ? 16.234 18.464 11.117 1.00 96.94 903 VAL A O 1
ATOM 7072 N N . GLY A 1 904 ? 17.160 18.315 9.069 1.00 97.12 904 GLY A N 1
ATOM 7073 C CA . GLY A 1 904 ? 18.534 18.109 9.506 1.00 97.12 904 GLY A CA 1
ATOM 7074 C C . GLY A 1 904 ? 19.545 18.767 8.570 1.00 97.12 904 GLY A C 1
ATOM 7075 O O . GLY A 1 904 ? 19.212 19.142 7.444 1.00 97.12 904 GLY A O 1
ATOM 7076 N N . LEU A 1 905 ? 20.795 18.857 9.018 1.00 96.38 905 LEU A N 1
ATOM 7077 C CA . LEU A 1 905 ? 21.954 19.158 8.171 1.00 96.38 905 LEU A CA 1
ATOM 7078 C C . LEU A 1 905 ? 22.963 18.017 8.285 1.00 96.38 905 LEU A C 1
ATOM 7080 O O . LEU A 1 905 ? 23.230 17.566 9.398 1.00 96.38 905 LEU A O 1
ATOM 7084 N N . VAL A 1 906 ? 23.513 17.551 7.159 1.00 95.31 906 VAL A N 1
ATOM 7085 C CA . VAL A 1 906 ? 24.521 16.470 7.122 1.00 95.31 906 VAL A CA 1
ATOM 7086 C C . VAL A 1 906 ? 25.715 16.850 8.004 1.00 95.31 906 VAL A C 1
ATOM 7088 O O . VAL A 1 906 ? 26.363 17.865 7.740 1.00 95.31 906 VAL A O 1
ATOM 7091 N N . SER A 1 907 ? 26.018 16.043 9.023 1.00 93.19 907 SER A N 1
ATOM 7092 C CA . SER A 1 907 ? 27.083 16.325 9.993 1.00 93.19 907 SER A CA 1
ATOM 7093 C C . SER A 1 907 ? 28.230 15.317 9.881 1.00 93.19 907 SER A C 1
ATOM 7095 O O . SER A 1 907 ? 29.308 15.679 9.409 1.00 93.19 907 SER A O 1
ATOM 7097 N N . TRP A 1 908 ? 28.010 14.046 10.231 1.00 90.06 908 TRP A N 1
ATOM 7098 C CA . TRP A 1 908 ? 29.053 13.011 10.199 1.00 90.06 908 TRP A CA 1
ATOM 7099 C C . TRP A 1 908 ? 28.490 11.600 9.963 1.00 90.06 908 TRP A C 1
ATOM 7101 O O . TRP A 1 908 ? 27.284 11.378 10.001 1.00 90.06 908 TRP A O 1
ATOM 7111 N N . GLY A 1 909 ? 29.376 10.643 9.679 1.00 86.44 909 GLY A N 1
ATOM 7112 C CA . GLY A 1 909 ? 29.050 9.238 9.415 1.00 86.44 909 GLY A CA 1
ATOM 7113 C C . GLY A 1 909 ? 30.308 8.437 9.054 1.00 86.44 909 GLY A C 1
ATOM 7114 O O . GLY A 1 909 ? 31.379 9.020 8.855 1.00 86.44 909 GLY A O 1
ATOM 7115 N N . TYR A 1 910 ? 30.198 7.109 8.961 1.00 80.81 910 TYR A N 1
ATOM 7116 C CA . TYR A 1 910 ? 31.325 6.227 8.625 1.00 80.81 910 TYR A CA 1
ATOM 7117 C C . TYR A 1 910 ? 31.226 5.702 7.189 1.00 80.81 910 TYR A C 1
ATOM 7119 O O . TYR A 1 910 ? 30.244 5.076 6.797 1.00 80.81 910 TYR A O 1
ATOM 7127 N N . GLY A 1 911 ? 32.286 5.912 6.404 1.00 74.56 911 GLY A N 1
ATOM 7128 C CA . GLY A 1 911 ? 32.298 5.553 4.986 1.00 74.56 911 GLY A CA 1
ATOM 7129 C C . GLY A 1 911 ? 31.359 6.448 4.174 1.00 74.56 911 GLY A C 1
ATOM 7130 O O . GLY A 1 911 ? 31.382 7.666 4.339 1.00 74.56 911 GLY A O 1
ATOM 7131 N N . CYS A 1 912 ? 30.588 5.839 3.274 1.00 74.25 912 CYS A N 1
ATOM 7132 C CA . CYS A 1 912 ? 29.408 6.412 2.622 1.00 74.25 912 CYS A CA 1
ATOM 7133 C C . CYS A 1 912 ? 28.454 5.248 2.351 1.00 74.25 912 CYS A C 1
ATOM 7135 O O . CYS A 1 912 ? 28.894 4.279 1.728 1.00 74.25 912 CYS A O 1
ATOM 7137 N N . ALA A 1 913 ? 27.206 5.317 2.827 1.00 71.31 913 ALA A N 1
ATOM 7138 C CA . ALA A 1 913 ? 26.224 4.231 2.691 1.00 71.31 913 ALA A CA 1
ATOM 7139 C C . ALA A 1 913 ? 26.765 2.842 3.121 1.00 71.31 913 ALA A C 1
ATOM 7141 O O . ALA A 1 913 ? 26.536 1.828 2.457 1.00 71.31 913 ALA A O 1
ATOM 7142 N N . LEU A 1 914 ? 27.549 2.806 4.207 1.00 76.75 914 LEU A N 1
ATOM 7143 C CA . LEU A 1 914 ? 28.174 1.587 4.719 1.00 76.75 914 LEU A CA 1
ATOM 7144 C C . LEU A 1 914 ? 27.139 0.789 5.541 1.00 76.75 914 LEU A C 1
ATOM 7146 O O . LEU A 1 914 ? 26.654 1.310 6.547 1.00 76.75 914 LEU A O 1
ATOM 7150 N N . PRO A 1 915 ? 26.795 -0.463 5.173 1.00 77.69 915 PRO A N 1
ATOM 7151 C CA . PRO A 1 915 ? 25.725 -1.195 5.846 1.00 77.69 915 PRO A CA 1
ATOM 7152 C C . PRO A 1 915 ? 25.935 -1.314 7.359 1.00 77.69 915 PRO A C 1
ATOM 7154 O O . PRO A 1 915 ? 27.003 -1.710 7.821 1.00 77.69 915 PRO A O 1
ATOM 7157 N N . GLY A 1 916 ? 24.900 -0.968 8.126 1.00 7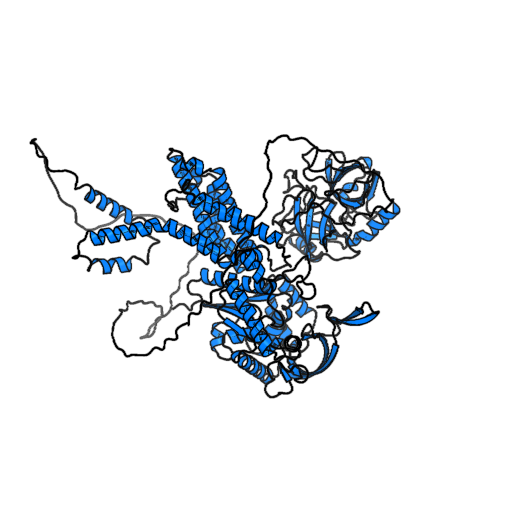7.94 916 GLY A N 1
ATOM 7158 C CA . GLY A 1 916 ? 24.939 -0.946 9.591 1.00 77.94 916 GLY A CA 1
ATOM 7159 C C . GLY A 1 916 ? 25.466 0.349 10.220 1.00 77.94 916 GLY A C 1
ATOM 7160 O O . GLY A 1 916 ? 25.342 0.493 11.432 1.00 77.94 916 GLY A O 1
ATOM 7161 N N . TYR A 1 917 ? 25.977 1.302 9.435 1.00 85.25 917 TYR A N 1
ATOM 7162 C CA . TYR A 1 917 ? 26.390 2.627 9.905 1.00 85.25 917 TYR A CA 1
ATOM 7163 C C . TYR A 1 917 ? 25.403 3.695 9.397 1.00 85.25 917 TYR A C 1
ATOM 7165 O O . TYR A 1 917 ? 25.390 3.992 8.202 1.00 85.25 917 TYR A O 1
ATOM 7173 N N . PRO A 1 918 ? 24.545 4.263 10.263 1.00 89.88 918 PRO A N 1
ATOM 7174 C CA . PRO A 1 918 ? 23.636 5.340 9.880 1.00 89.88 918 PRO A CA 1
ATOM 7175 C C . PRO A 1 918 ? 24.369 6.684 9.752 1.00 89.88 918 PRO A C 1
ATOM 7177 O O . PRO A 1 918 ? 25.357 6.933 10.446 1.00 89.88 918 PRO A O 1
ATOM 7180 N N . GLY A 1 919 ? 23.847 7.580 8.913 1.00 91.50 919 GLY A N 1
ATOM 7181 C CA . GLY A 1 919 ? 24.317 8.962 8.857 1.00 91.50 919 GLY A CA 1
ATOM 7182 C C . GLY A 1 919 ? 23.774 9.788 10.015 1.00 91.50 919 GLY A C 1
ATOM 7183 O O . GLY A 1 919 ? 22.637 9.580 10.457 1.00 91.50 919 GLY A O 1
ATOM 7184 N N . VAL A 1 920 ? 24.566 10.756 10.475 1.00 94.06 920 VAL A N 1
ATOM 7185 C CA . VAL A 1 920 ? 24.255 11.630 11.611 1.00 94.06 920 VAL A CA 1
ATOM 7186 C C . VAL A 1 920 ? 24.149 13.084 11.154 1.00 94.06 920 VAL A C 1
ATOM 7188 O O . VAL A 1 920 ? 24.954 13.600 10.373 1.00 94.06 920 VAL A O 1
ATOM 7191 N N . TYR A 1 921 ? 23.111 13.749 11.650 1.00 96.56 921 TYR A N 1
ATOM 7192 C CA . TYR A 1 921 ? 22.631 15.046 11.193 1.00 96.56 921 TYR A CA 1
ATOM 7193 C C . TYR A 1 921 ? 22.409 15.974 12.392 1.00 96.56 921 TYR A C 1
ATOM 7195 O O . TYR A 1 921 ? 21.912 15.543 13.436 1.00 96.56 921 TYR A O 1
ATOM 7203 N N . ALA A 1 922 ? 22.712 17.263 12.242 1.00 96.56 922 ALA A N 1
ATOM 7204 C CA . ALA A 1 922 ? 22.349 18.278 13.232 1.00 96.56 922 ALA A CA 1
ATOM 7205 C C . ALA A 1 922 ? 20.817 18.460 13.247 1.00 96.56 922 ALA A C 1
ATOM 7207 O O . ALA A 1 922 ? 20.225 18.745 12.205 1.00 96.56 922 ALA A O 1
ATOM 7208 N N . ARG A 1 923 ? 20.163 18.279 14.404 1.00 97.31 923 ARG A N 1
ATOM 7209 C CA . ARG A 1 923 ? 18.694 18.259 14.562 1.00 97.31 923 ARG A CA 1
ATOM 7210 C C . ARG A 1 923 ? 18.112 19.676 14.567 1.00 97.31 923 ARG A C 1
ATOM 7212 O O . ARG A 1 923 ? 18.165 20.385 15.572 1.00 97.31 923 ARG A O 1
ATOM 7219 N N . MET A 1 924 ? 17.507 20.100 13.459 1.00 97.50 924 MET A N 1
ATOM 7220 C CA . MET A 1 924 ? 17.199 21.521 13.217 1.00 97.50 924 MET A CA 1
ATOM 7221 C C . MET A 1 924 ? 16.116 22.115 14.126 1.00 97.50 924 MET A C 1
ATOM 7223 O O . MET A 1 924 ? 16.138 23.317 14.403 1.00 97.50 924 MET A O 1
ATOM 7227 N N . SER A 1 925 ? 15.225 21.289 14.679 1.00 96.75 925 SER A N 1
ATOM 7228 C CA . SER A 1 925 ? 14.264 21.719 15.702 1.00 96.75 925 SER A CA 1
ATOM 7229 C C . SER A 1 925 ? 14.918 22.153 17.021 1.00 96.75 925 SER A C 1
ATOM 7231 O O . SER A 1 925 ? 14.313 22.921 17.764 1.00 96.75 925 SER A O 1
ATOM 7233 N N . LYS A 1 926 ? 16.171 21.761 17.296 1.00 97.06 926 LYS A N 1
ATOM 7234 C CA . LYS A 1 926 ? 16.948 22.263 18.448 1.00 97.06 926 LYS A CA 1
ATOM 7235 C C . LYS A 1 926 ? 17.662 23.586 18.157 1.00 97.06 926 LYS A C 1
ATOM 7237 O O . LYS A 1 926 ? 17.889 24.370 19.071 1.00 97.06 926 LYS A O 1
ATOM 7242 N N . PHE A 1 927 ? 17.975 23.864 16.890 1.00 96.75 927 PHE A N 1
ATOM 7243 C CA . PHE A 1 927 ? 18.709 25.070 16.483 1.00 96.75 927 PHE A CA 1
ATOM 7244 C C . PHE A 1 927 ? 17.820 26.230 16.028 1.00 96.75 927 PHE A C 1
ATOM 7246 O O . PHE A 1 927 ? 18.315 27.344 15.895 1.00 96.75 927 PHE A O 1
ATOM 7253 N N . THR A 1 928 ? 16.522 26.007 15.804 1.00 95.44 928 THR A N 1
ATOM 7254 C CA . THR A 1 928 ? 15.605 27.009 15.223 1.00 95.44 928 THR A CA 1
ATOM 7255 C C . THR A 1 928 ? 15.619 28.346 15.977 1.00 95.44 928 THR A C 1
ATOM 7257 O O . THR A 1 928 ? 15.790 29.386 15.346 1.00 95.44 928 THR A O 1
ATOM 7260 N N . GLY A 1 929 ? 15.547 28.334 17.315 1.00 94.50 929 GLY A N 1
ATOM 7261 C CA . GLY A 1 929 ? 15.639 29.562 18.119 1.00 94.50 929 GLY A CA 1
ATOM 7262 C C . GLY A 1 929 ? 16.979 30.290 17.953 1.00 94.50 929 GLY A C 1
ATOM 7263 O O . GLY A 1 929 ? 16.999 31.480 17.650 1.00 94.50 929 GLY A O 1
ATOM 7264 N N . TRP A 1 930 ? 18.101 29.562 18.051 1.00 95.94 930 TRP A N 1
ATOM 7265 C CA . TRP A 1 930 ? 19.440 30.132 17.848 1.00 95.94 930 TRP A CA 1
ATOM 7266 C C . TRP A 1 930 ? 19.624 30.713 16.443 1.00 95.94 930 TRP A C 1
ATOM 7268 O O . TRP A 1 930 ? 20.208 31.786 16.306 1.00 95.94 930 TRP A O 1
ATOM 7278 N N . LEU A 1 931 ? 19.124 30.032 15.408 1.00 96.50 931 LEU A N 1
ATOM 7279 C CA . LEU A 1 931 ? 19.188 30.498 14.024 1.00 96.50 931 LEU A CA 1
ATOM 7280 C C . LEU A 1 931 ? 18.425 31.809 13.861 1.00 96.50 931 LEU A C 1
ATOM 7282 O O . LEU A 1 931 ? 18.980 32.772 13.336 1.00 96.50 931 LEU A O 1
ATOM 7286 N N . GLU A 1 932 ? 17.179 31.871 14.332 1.00 94.44 932 GLU A N 1
ATOM 7287 C CA . GLU A 1 932 ? 16.381 33.090 14.237 1.00 94.44 932 GLU A CA 1
ATOM 7288 C C . GLU A 1 932 ? 16.984 34.253 15.032 1.00 94.44 932 GLU A C 1
ATOM 7290 O O . GLU A 1 932 ? 17.095 35.353 14.491 1.00 94.44 932 GLU A O 1
ATOM 7295 N N . ASP A 1 933 ? 17.397 34.036 16.283 1.00 95.12 933 ASP A N 1
ATOM 7296 C CA . ASP A 1 933 ? 17.999 35.088 17.113 1.00 95.12 933 ASP A CA 1
ATOM 7297 C C . ASP A 1 933 ? 19.344 35.553 16.556 1.00 95.12 933 ASP A C 1
ATOM 7299 O O . ASP A 1 933 ? 19.624 36.752 16.532 1.00 95.12 933 ASP A O 1
ATOM 7303 N N . THR A 1 934 ? 20.153 34.632 16.029 1.00 95.81 934 THR A N 1
ATOM 7304 C CA . THR A 1 934 ? 21.425 34.968 15.384 1.00 95.81 934 THR A CA 1
ATOM 7305 C C . THR A 1 934 ? 21.200 35.751 14.098 1.00 95.81 934 THR A C 1
ATOM 7307 O O . THR A 1 934 ? 21.876 36.758 13.902 1.00 95.81 934 THR A O 1
ATOM 7310 N N . MET A 1 935 ? 20.242 35.366 13.248 1.00 94.50 935 MET A N 1
ATOM 7311 C CA . MET A 1 935 ? 19.887 36.160 12.067 1.00 94.50 935 MET A CA 1
ATOM 7312 C C . MET A 1 935 ? 19.382 37.549 12.487 1.00 94.50 935 MET A C 1
ATOM 7314 O O . MET A 1 935 ? 19.950 38.546 12.048 1.00 94.50 935 MET A O 1
ATOM 7318 N N . ARG A 1 936 ? 18.405 37.633 13.408 1.00 92.50 936 ARG A N 1
ATOM 7319 C CA . ARG A 1 936 ? 17.843 38.896 13.938 1.00 92.50 936 ARG A CA 1
ATOM 7320 C C . ARG A 1 936 ? 18.908 39.841 14.500 1.00 92.50 936 ARG A C 1
ATOM 7322 O O . ARG A 1 936 ? 18.860 41.035 14.226 1.00 92.50 936 ARG A O 1
ATOM 7329 N N . ALA A 1 937 ? 19.864 39.324 15.269 1.00 91.19 937 ALA A N 1
ATOM 7330 C CA . ALA A 1 937 ? 20.923 40.114 15.900 1.00 91.19 937 ALA A CA 1
ATOM 7331 C C . ALA A 1 937 ? 22.061 40.529 14.944 1.00 91.19 937 ALA A C 1
ATOM 7333 O O . ALA A 1 937 ? 23.012 41.180 15.379 1.00 91.19 937 ALA A O 1
ATOM 7334 N N . ASN A 1 938 ? 22.012 40.126 13.668 1.00 85.19 938 ASN A N 1
ATOM 7335 C CA . ASN A 1 938 ? 23.089 40.340 12.699 1.00 85.19 938 ASN A CA 1
ATOM 7336 C C . ASN A 1 938 ? 22.608 40.845 11.322 1.00 85.19 938 ASN A C 1
ATOM 7338 O O . ASN A 1 938 ? 23.380 40.747 10.363 1.00 85.19 938 ASN A O 1
ATOM 7342 N N . ILE A 1 939 ? 21.379 41.379 11.230 1.00 69.56 939 ILE A N 1
ATOM 7343 C CA . ILE A 1 939 ? 20.838 42.108 10.058 1.00 69.56 939 ILE A CA 1
ATOM 7344 C C . ILE A 1 939 ? 21.570 43.445 9.871 1.00 69.56 939 ILE A C 1
ATOM 7346 O O . ILE A 1 939 ? 21.857 44.109 10.886 1.00 69.56 939 ILE A O 1
#

InterPro domains:
  IPR001254 Serine proteases, trypsin domain [PF00089] (697-931)
  IPR001254 Serine proteases, trypsin domain [PS50240] (697-936)
  IPR001254 Serine proteases, trypsin domain [SM00020] (696-931)
  IPR001254 Serine proteases, trypsin domain [cd00190] (697-934)
  IPR009003 Peptidase S1, PA clan [SSF50494] (668-936)
  IPR009080 Aminoacyl-tRNA synthetase, class Ia, anticodon-binding [SSF47323] (357-490)
  IPR014729 Rossmann-like alpha/beta/alpha sandwich fold [G3DSA:3.40.50.620] (7-336)
  IPR014758 Methionyl-tRNA synthetase [TIGR00398] (7-486)
  IPR015413 Methionyl/Leucyl tRNA synthetase [PF09334] (8-368)
  IPR018114 Serine proteases, trypsin family, histidine active site [PS00134] (733-738)
  IPR023457 Methionine-tRNA synthetase, type 2 [PTHR43326] (5-549)
  IPR033116 Serine proteases, trypsin family, serine active site [PS00135] (882-893)
  IPR033911 Methioninyl-tRNA synthetase core domain [PR01041] (9-22)
  IPR033911 Methioninyl-tRNA synthetase core domain [PR01041] (43-57)
  IPR033911 Methioninyl-tRNA synthetase core domain [PR01041] (89-100)
  IPR033911 Methioninyl-tRNA synthetase core domain [PR01041] (234-245)
  IPR033911 Methioninyl-tRNA synthetase core domain [PR01041] (264-279)
  IPR033911 Methioninyl-tRNA synthetase core domain [PR01041] (356-367)
  IPR033911 Methioninyl-tRNA synthetase core domain [cd00814] (6-344)
  IPR041872 Methionyl-tRNA synthetase, anticodon-binding domain [cd07957] (353-497)

Sequence (939 aa):
MSSAARFFITTPIFYVNAAPHVGHLYTVLIADALHRWKKMKQNETQSLFSVGTDEHGLKIQRAAANADPKTLCDQNSLKFRQLFHVAGIEYTDFIRTTDARHAVAVEHAWNILKQKKLIVKGSYSGWYCTSDEAFLPESQVQSVKEADGSDVKVSTESGHRVEWMQEDNYLFRLGAFQDDLKHWIRQEPIAPANFNQLVEHWLEERELADVSVSRSSNRLQWGIAVPDDPSQRIYVWMDALINYLTVCGYPDESFRKFWPADVQIVGKDILKFHAIYWPAFLMGLGLDPPRKILCHSHWIVDHRKMSKSIGNVVDPFDRVKRYTTDGLRYFLLREGVPHSDSNYSDEKVVAYLNAELANTMGNLLNRCTALTVNPSQTVPARSSASDIARSLGGEGSTLIENLTALPRIVDEHYESFNFYKGIEAVMSVLREANTLVQNTTPWTLANSKDSLDKEKLRHVLFLALETLRVSGVLLSPVTPTLSSILLGKLRRILAFLLLLHYSIVAGCEEWMGKRSAAHLKTFTGRAIMKVERCNFLIWNIFFCCLVAVNGQMYGKKAIKGTDKMIVTDRNVFRKAASLDKLSGACDADESCVFSWACDRIRKPVRSCSGPFYFFTVCCKTANSTTYFETKPDYSLPPTATTITQPHSTALPTTSTTSIVPIPNSALAIPNQTTLGGQTAVKPACGRAPLMSRVGRIVGGSAAQFGEFPFQAMVVIKGAEKCGGALLDHDWVVTAGHCVASASITAGDFIVKLGVWDRTRTNDILPVEERLVTKVILHPTYSSMRSFSQDIALLRLSAPVVYAPHIQPICLPAPDEEFTYLMTTITGWGRLQFREDRPSVLQKVDVPVISNWQCESMFTTQHTPESILPDMMCASTADGTKDACQGDSGGPLSLIRAGSHVLVGLVSWGYGCALPGYPGVYARMSKFTGWLEDTMRANI

Radius of gyration: 37.43 Å; chains: 1; bounding box: 84×117×109 Å